Protein 6WB7 (pdb70)

Foldseek 3Di:
DAAAEEEEAFKWKEWEWEAADPVDDDDPDDDTDDTDIAIDTLSLLLQLQLVLAPGRYAYEYEAEPDPGRVRRVVSCVVSVHHYDYHYDPQHGWYWYWYAHQQQDIDIGTDPSSDDPPDDDDLVNVCRRQVPYAEYEYELDPPSLPCLVNVLPGNHAYEYECELDQLPPPSCVSVLQRHQEYEYECPNYPDPLVSQVVSLVSPRHQKYWYADPQQQTWMDGRPDDDIGGDHADAAPARQGHQRCLSSQLVSQLVSCVVVVHDNNLSSLRSRHQSNPCRRDDPVDDDTDHNCSSPPDD/DAAEEEEDFWWKEWEWEDADPPDDDDPDDDTDDTDIAIDTLRLLLQLQLVQQPGGYAYEYEAEPDPGSVRRVVSCVVSVHHYDYHYDPQHGWYWYWYAHQQQDIDIGGDPSSDDPVDDDDLVNVCVNLVPYQEYEYELDPPSLVCLVSVQPGNHAYEYEPELDQLPPPSCLSVLARHQEYEYECPNYPPVVVSQVCSVVRHVYQKYWYAHPQQFTWMDGRPDDDIDGDHADAAPARQGHLRSLSSQLVSQLVSCVVVVHDNNLSSQRSRHQSNPSRRDDPVDDDTDYNVSSVD/DAAEEEEAFKWKEWEWEDADPPDDDDPDDDTPDTAIAIDTLRLLLQLQLVLQPGHYAYEYEAEPDPGRVRRVCSCVVSVGHYDYHYDDQHGWYWYWYAHAQQDIDIGGDPSSDDPVDDDPLVNVCVNCVPYQEYEYELDPPSLPCLVSVQPDNHAYEYEPELDQLPPPSCLSVLARHQEYEYECPNYPDPVVSQVCSLVNHPYQKYWHAYPQQATWMDGRPDDDIHGAHADAAPARQAHLRSLSSQLSSQLVSCVVVVHDNNLSSLRSNQQSSDQRRDHPNDDDTDHNVSSVD/DAAEEEEDFKWKEWEWEDADPPDDDDPDDDTDDTDIAIDTLRLLLQLQLVQQPHRYAYEYAAEPDPTSVRSVVSCVVSVGHYDYHYDPQHGWYWYWYAYPVQDIDIGTDPSSDDPPDDDDLVNVCVNLVNYAEYEYELDPPSLVCLVSVLPGNHAYEYEPELDQLPDPSCLSRLARHQEYHYACVNYPDSLVSQVCSLVRHNYQKYWHAYPQQGTWMDGRPDDDIGGDHADAAPADFAHLPSLRSQLVSQLVVCVVVVHDPNLSSQLSRHFSNPCRRDDPVDRDTDHNVSSPDD

Organism: Actinoplanes sp. (strain ATCC 31044 / CBS 674.73 / SE50/110) (NCBI:txid134676)

Sequence (1176 aa):
EHTDVLVLGGAGVDTIAYVPELPLPFQDSYVVAAIEPRAGQTGDNVALGLHTLGLRTMHVDVLGDDPEGDLVRAFHTRHGLPFAALPTAAGTKRAVNLVGPDGRRLSLWDGSREAEEDRYPAALIAAHTAHARHVHVCITPPGQHVFGQLNDLPVTVSTDLHNWDGAYEGFEVYAFNADLVFLSATALTDVAATMRRVIDRGRARLVVATDGAHGGSVLVRGETEVRRYAAVAPEAPVVDSNGAGDAFVSGFLFGHLAGEPLETCLRYGAIAGAYACTIPATRAGAIDRAALLRPAHTDVLVLGGAGVDTIAYVPELPLPFQDSYVVAAIEPRAGQTGDNVALGLHTLGLRTMHVDVLGDDPEGDLVRAFHTRHGLPFAALPTAAGTKRAVNLVGPDGRRLSLWDGSREAEEDRYPAALIAAHTAHARHVHVCITPPGQHVFGQLNDLPVTVSTDLHNWDGAYEGFEVYAFNADLVFLSATALTDVAATMRRVIDRGRARLVVATDGAHGGSVLVRGETEVRRYAAVAPEAPVVDSNNGAGDAFVSGFLFGHLAGEPLETCLRYGAIAGAYACTIPATRAGAIDRAALLRHTDVLVLGGAGVDTIAYVPELPLPFQDSYVVAAIEPRAGQTGDNVALGLHTLGLRTMHVDVLGDDPEGDLVRAFHTRHGLPFAALPTAAGTKRAVNLVGPDGRRLSLWDGSREAEEDRYPAALIAAHTAHARHVHVCITPPGQHVFGQLNDLPVTVSTDLHNWDGAYEGFEVYAFNADLVFLSATALTDVAATMRRVIDRGRARLVVATDGAHGGSVLVRGETEVRRYAAVAPEAPVVDSNGAGDAFVSGFLFGHLAGEPLETCLRYGAIAGAYACTIPATRAGAIDRAALLRHTDVLVLGGAGVDTIAYVPELPLPFQDSYVVAAIEPRAGQTGDNVALGLHTLGLRTMHVDVLGDDPEGDLVRAFHTRHGLPFAALPTAAGTKRAVNLVGPDGRRLSLWDGSREAEEDRYPAALIAAHTAHARHVHVCITPPGQHVFGQLNDLPVTVSTDLHNWDGAYEGFEVYAFNADLVFLSATALTDVAATMRRVIDRGRARLVVATDGAHGGSVLVRGETEVRRYAAVAPEAPVVDSNGAGDAFVSGFLFGHLAGEPLETCLRYGAIAGAYACTIPATRAGAIDRAALLRP

Radius of gyration: 42.15 Å; Cα contacts (8 Å, |Δi|>4): 2803; chains: 4; bounding box: 58×77×142 Å

CATH classification: 3.40.1190.20

Nearest PDB structures (foldseek):
  6wb7-assembly2_C  TM=9.987E-01  e=2.936E-62  Actinoplanes sp. SE50/110
  6wb4-assembly1_A  TM=9.200E-01  e=1.221E-34  uncultured bacterium
  2rbc-assembly1_A-2  TM=8.135E-01  e=1.848E-19  Agrobacterium fabrum str. C58
  7agk-assembly2_B  TM=8.389E-01  e=7.931E-19  Escherichia coli K-12
  6c9s-assembly1_B  TM=7.809E-01  e=1.145E-17  Mycobacterium tuberculosis

Secondary structure (DSSP, 8-state):
---SEEEES--EEEEEEE-SSSS----SEEEES----EE--HHHHHHHHHHHTT--EEEEEEE-SSHHHHHHHHHHHHHT--EEEEE-SS--EEEEEEE-TTS-EEEEEETT---TT----HHHHHHTTSS-SEEEEESSTTGGGSHHHHTTSSSEEEEE--S--SS-GGGHHHHTS-SEEEEESTT-S-HHHHHHHHHTTS--SEEEEE-GGG-EEEEETT-SSPEEEPPPPPSS-----TTHHHHHHHHHHHHHTTT--HHHHHHHHHHHHHHHTT--TTS-----HHHHTS--/--SEEEES--EEEEEEE-SSSS----SEEEES----EE--HHHHHHHHHHHTT--EEEEEEE-SSHHHHHHHHHHHHHT--EEEEE-SS--EEEEEEE-TTS-EEEEEETT---TT----HHHHHHHSSS-SEEEEESSTTGGGSHHHHHTSS-EEEEE--S--S--GGGHHHHTS-SEEEEESTT-SSHHHHHHHHHHHS--SEEEEE-GGG-EEEEETT-SSPEEEPPPPPSS-----TTHHHHHHHHHHHHHTTT--HHHHHHHHHHHHHHHTT--TTS-----HHHHT-/--SEEEES--EEEEEEE-SSSSPPP-SEEEES--EEEE--HHHHHHHHHHHTT--EEEEEEE-SSHHHHHHHHHHHHTT--EE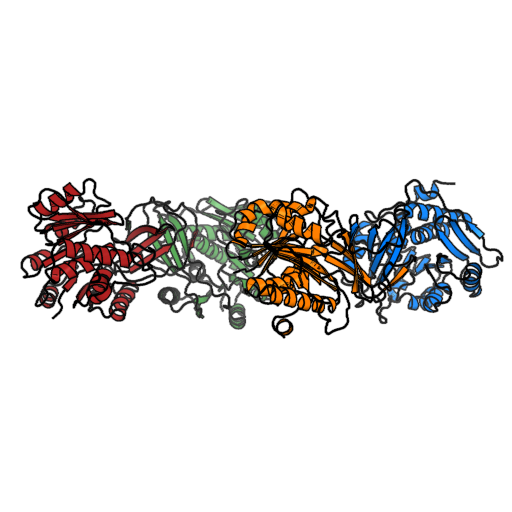EEE-SS--EEEEEEE-TTS-EEEEEETT---TT----HHHHHHHHSS-SEEEEESSTTGGGSHHHHTTSS-EEEEE--S--SS-GGGHHHHTS-SEEEEESTT-S-HHHHHHHHHHHS--SEEEEE-GGG-EEEEETT-SS-EEEPPPPPSS-----TTHHHHHHHHHHHHHTTT--HHHHHHHHHHHHHHHHTS-TTS-----HHHHT-/--SEEEES--EEEEEEE-SSSS----SEEEES----EE--HHHHHHHHHHHTT--EEEEEEE-SSHHHHHHHHHHHHHT--EEEEE-SS--EEEEEEE-TT--EEEEEETT---TT----HHHHHHHHSS-SEEEEESSTTGGGSHHHHTTSSSEEEEE--S--SS-GGGHHHHTT-SEEEEESTT-S-HHHHHHHHHHHS--SEEEEE-GGG-EEEEETT-SSPEEEPPPPPSS-----TTHHHHHHHHHHHHHHTT--HHHHHHHHHHHHHHHTTS-TTS-----HHHHT--

Structure (mmCIF, N/CA/C/O backbone):
data_6WB7
#
_entry.id   6WB7
#
_cell.length_a   47.545
_cell.length_b   50.268
_cell.length_c   127.794
_cell.angle_alpha   89.060
_cell.angle_beta   80.180
_cell.angle_gamma   71.810
#
_symmetry.space_group_name_H-M   'P 1'
#
loop_
_entity.id
_entity.type
_entity.pdbx_description
1 polymer 'Acarbose 7(IV)-phosphotransferase'
2 branched 4,6-dideoxy-4-{[(1S,4R,5S,6S)-4,5,6-trihydroxy-3-(hydroxymethyl)cyclohex-2-en-1-yl]amino}-alpha-D-glucopyranose-(1-4)-alpha-D-glucopyranose-(1-4)-alpha-D-glucopyranose
3 non-polymer 'PHOSPHOAMINOPHOSPHONIC ACID-ADENYLATE ESTER'
4 non-polymer 'MANGANESE (II) ION'
5 non-polymer 'SODIUM ION'
6 water water
#
loop_
_atom_site.group_PDB
_atom_site.id
_atom_site.type_symbol
_atom_site.label_atom_id
_atom_site.label_alt_id
_atom_site.label_comp_id
_atom_site.label_asym_id
_atom_site.label_entity_id
_atom_site.label_seq_id
_atom_site.pdbx_PDB_ins_code
_atom_site.Cartn_x
_atom_site.Cartn_y
_atom_site.Cartn_z
_atom_site.occupancy
_atom_site.B_iso_or_equiv
_atom_site.auth_seq_id
_atom_site.auth_comp_id
_atom_site.auth_asym_id
_atom_site.auth_atom_id
_atom_site.pdbx_PDB_model_num
ATOM 1 N N . GLU A 1 23 ? 12.720 63.527 -12.717 1.00 54.73 3 GLU A N 1
ATOM 2 C CA . GLU A 1 23 ? 12.245 63.256 -11.363 1.00 61.57 3 GLU A CA 1
ATOM 3 C C . GLU A 1 23 ? 11.496 61.924 -11.264 1.00 57.83 3 GLU A C 1
ATOM 4 O O . GLU A 1 23 ? 11.425 61.322 -10.190 1.00 49.72 3 GLU A O 1
ATOM 10 N N . HIS A 1 24 ? 10.947 61.469 -12.386 1.00 48.12 4 HIS A N 1
ATOM 11 C CA . HIS A 1 24 ? 10.120 60.265 -12.408 1.00 49.38 4 HIS A CA 1
ATOM 12 C C . HIS A 1 24 ? 10.856 59.050 -12.969 1.00 39.39 4 HIS A C 1
ATOM 13 O O . HIS A 1 24 ? 12.013 59.145 -13.367 1.00 38.36 4 HIS A O 1
ATOM 20 N N . THR A 1 25 ? 10.169 57.911 -13.002 1.00 35.77 5 THR A N 1
ATOM 21 C CA . THR A 1 25 ? 10.742 56.678 -13.543 1.00 32.14 5 THR A CA 1
ATOM 22 C C . THR A 1 25 ? 11.117 56.826 -15.009 1.00 29.11 5 THR A C 1
ATOM 23 O O . THR A 1 25 ? 10.273 57.163 -15.836 1.00 26.63 5 THR A O 1
ATOM 27 N N . ASP A 1 26 ? 12.378 56.565 -15.339 1.00 26.63 6 ASP A N 1
ATOM 28 C CA . ASP A 1 26 ? 12.789 56.585 -16.735 1.00 26.46 6 ASP A CA 1
ATOM 29 C C . ASP A 1 26 ? 12.658 55.183 -17.320 1.00 31.55 6 ASP A C 1
ATOM 30 O O . ASP A 1 26 ? 12.142 55.007 -18.428 1.00 29.88 6 ASP A O 1
ATOM 35 N N . VAL A 1 27 ? 13.111 54.188 -16.562 1.00 29.06 7 VAL A N 1
ATOM 36 C CA . VAL A 1 27 ? 13.041 52.798 -17.000 1.00 27.07 7 VAL A CA 1
ATOM 37 C C . VAL A 1 27 ? 12.330 51.928 -15.976 1.00 27.34 7 VAL A C 1
ATOM 38 O O . VAL A 1 27 ? 12.795 51.779 -14.846 1.00 24.65 7 VAL A O 1
ATOM 42 N N . LEU A 1 28 ? 11.202 51.350 -16.377 1.00 24.46 8 LEU A N 1
ATOM 43 C CA . LEU A 1 28 ? 10.469 50.431 -15.512 1.00 23.58 8 LEU A CA 1
ATOM 44 C C . LEU A 1 28 ? 10.930 48.996 -15.733 1.00 22.26 8 LEU A C 1
ATOM 45 O O . LEU A 1 28 ? 10.952 48.508 -16.863 1.00 21.56 8 LEU A O 1
ATOM 50 N N . VAL A 1 29 ? 11.301 48.325 -14.650 1.00 20.03 9 VAL A N 1
ATOM 51 C CA . VAL A 1 29 ? 11.700 46.929 -14.723 1.00 18.93 9 VAL A CA 1
ATOM 52 C C . VAL A 1 29 ? 10.595 46.074 -14.120 1.00 23.12 9 VAL A C 1
ATOM 53 O O . VAL A 1 29 ? 10.168 46.312 -12.991 1.00 28.59 9 VAL A O 1
ATOM 57 N N . LEU A 1 30 ? 10.117 45.091 -14.878 1.00 22.78 10 LEU A N 1
ATOM 58 C CA . LEU A 1 30 ? 9.031 44.231 -14.408 1.00 26.10 10 LEU A CA 1
ATOM 59 C C . LEU A 1 30 ? 9.498 42.814 -14.100 1.00 22.03 10 LEU A C 1
ATOM 60 O O . LEU A 1 30 ? 10.007 42.119 -14.975 1.00 26.44 10 LEU A O 1
ATOM 65 N N . GLY A 1 31 ? 9.318 42.396 -12.851 1.00 24.63 11 GLY A N 1
ATOM 66 C CA . GLY A 1 31 ? 9.594 41.032 -12.442 1.00 23.74 11 GLY A CA 1
ATOM 67 C C . GLY A 1 31 ? 11.038 40.734 -12.093 1.00 27.13 11 GLY A C 1
ATOM 68 O O . GLY A 1 31 ? 11.819 41.634 -11.774 1.00 26.19 11 GLY A O 1
ATOM 69 N N . GLY A 1 32 ? 11.379 39.449 -12.127 1.00 27.19 12 GLY A N 1
ATOM 70 C CA . GLY A 1 32 ? 12.751 38.998 -11.986 1.00 25.49 12 GLY A CA 1
ATOM 71 C C . GLY A 1 32 ? 13.421 39.182 -10.638 1.00 21.32 12 GLY A C 1
ATOM 72 O O . GLY A 1 32 ? 14.630 39.014 -10.534 1.00 23.12 12 GLY A O 1
ATOM 73 N N . ALA A 1 33 ? 12.659 39.529 -9.607 1.00 20.48 13 ALA A N 1
ATOM 74 C CA . ALA A 1 33 ? 13.235 39.647 -8.267 1.00 24.27 13 ALA A CA 1
ATOM 75 C C . ALA A 1 33 ? 13.259 38.288 -7.560 1.00 23.41 13 ALA A C 1
ATOM 76 O O . ALA A 1 33 ? 12.245 37.590 -7.509 1.00 21.96 13 ALA A O 1
ATOM 78 N N . GLY A 1 34 ? 14.414 37.916 -7.015 1.00 21.33 14 GLY A N 1
ATOM 79 C CA . GLY A 1 34 ? 14.558 36.619 -6.372 1.00 24.43 14 GLY A CA 1
ATOM 80 C C . GLY A 1 34 ? 15.878 36.391 -5.658 1.00 23.02 14 GLY A C 1
ATOM 81 O O . GLY A 1 34 ? 16.679 37.312 -5.495 1.00 23.73 14 GLY A O 1
ATOM 82 N N . VAL A 1 35 ? 16.113 35.152 -5.236 1.00 24.65 15 VAL A N 1
ATOM 83 C CA . VAL A 1 35 ? 17.290 34.833 -4.435 1.00 20.38 15 VAL A CA 1
ATOM 84 C C . VAL A 1 35 ? 18.063 33.632 -4.964 1.00 21.91 15 VAL A C 1
ATOM 85 O O . VAL A 1 35 ? 17.502 32.552 -5.136 1.00 27.13 15 VAL A O 1
ATOM 89 N N . ASP A 1 36 ? 19.354 33.826 -5.221 1.00 23.85 16 ASP A N 1
ATOM 90 C CA . ASP A 1 36 ? 20.239 32.718 -5.580 1.00 23.91 16 ASP A CA 1
ATOM 91 C C . ASP A 1 36 ? 21.070 32.260 -4.383 1.00 26.74 16 ASP A C 1
ATOM 92 O O . ASP A 1 36 ? 21.640 33.076 -3.654 1.00 28.12 16 ASP A O 1
ATOM 97 N N . THR A 1 37 ? 21.134 30.950 -4.181 1.00 22.65 17 THR A N 1
ATOM 98 C CA . THR A 1 37 ? 22.059 30.383 -3.213 1.00 20.04 17 THR A CA 1
ATOM 99 C C . THR A 1 37 ? 23.207 29.721 -3.971 1.00 22.01 17 THR A C 1
ATOM 100 O O . THR A 1 37 ? 23.030 28.683 -4.604 1.00 24.19 17 THR A O 1
ATOM 104 N N . ILE A 1 38 ? 24.376 30.351 -3.926 1.00 25.55 18 ILE A N 1
ATOM 105 C CA . ILE A 1 38 ? 25.518 29.925 -4.724 1.00 25.10 18 ILE A CA 1
ATOM 106 C C . ILE A 1 38 ? 26.426 28.977 -3.954 1.00 26.99 18 ILE A C 1
ATOM 107 O O . ILE A 1 38 ? 26.823 29.269 -2.830 1.00 32.93 18 ILE A O 1
ATOM 112 N N . ALA A 1 39 ? 26.753 27.843 -4.562 1.00 26.36 19 ALA A N 1
ATOM 113 C CA . ALA A 1 39 ? 27.769 26.954 -4.009 1.00 26.47 19 ALA A CA 1
ATOM 114 C C . ALA A 1 39 ? 28.896 26.777 -5.018 1.00 21.57 19 ALA A C 1
ATOM 115 O O . ALA A 1 39 ? 28.672 26.318 -6.136 1.00 28.08 19 ALA A O 1
ATOM 117 N N . TYR A 1 40 ? 30.106 27.157 -4.624 1.00 31.20 20 TYR A N 1
ATOM 118 C CA . TYR A 1 40 ? 31.269 27.014 -5.489 1.00 23.42 20 TYR A CA 1
ATOM 119 C C . TYR A 1 40 ? 31.803 25.590 -5.416 1.00 21.30 20 TYR A C 1
ATOM 120 O O . TYR A 1 40 ? 32.144 25.093 -4.344 1.00 23.88 20 TYR A O 1
ATOM 129 N N . VAL A 1 41 ? 31.848 24.940 -6.573 1.00 24.85 21 VAL A N 1
ATOM 130 C CA . VAL A 1 41 ? 32.176 23.523 -6.674 1.00 21.93 21 VAL A CA 1
ATOM 131 C C . VAL A 1 41 ? 33.474 23.338 -7.454 1.00 29.16 21 VAL A C 1
ATOM 132 O O . VAL A 1 41 ? 33.828 24.193 -8.273 1.00 29.63 21 VAL A O 1
ATOM 136 N N . PRO A 1 42 ? 34.198 22.234 -7.192 1.00 27.17 22 PRO A N 1
ATOM 137 C CA . PRO A 1 42 ? 35.497 22.001 -7.831 1.00 23.47 22 PRO A CA 1
ATOM 138 C C . PRO A 1 42 ? 35.411 21.840 -9.348 1.00 28.36 22 PRO A C 1
ATOM 139 O O . PRO A 1 42 ? 36.371 22.169 -10.043 1.00 34.29 22 PRO A O 1
ATOM 143 N N . GLU A 1 43 ? 34.289 21.334 -9.851 1.00 27.25 23 GLU A N 1
ATOM 144 C CA . GLU A 1 43 ? 34.128 21.136 -11.287 1.00 24.67 23 GLU A CA 1
ATOM 145 C C . GLU A 1 43 ? 32.681 20.864 -11.673 1.00 27.36 23 GLU A C 1
ATOM 146 O O . GLU A 1 43 ? 31.871 20.445 -10.845 1.00 28.24 23 GLU A O 1
ATOM 152 N N . LEU A 1 44 ? 32.373 21.108 -12.945 1.00 31.28 24 LEU A N 1
ATOM 153 C CA . LEU A 1 44 ? 31.056 20.836 -13.506 1.00 25.11 24 LEU A CA 1
ATOM 154 C C . LEU A 1 44 ? 31.185 20.037 -14.800 1.00 28.48 24 LEU A C 1
ATOM 155 O O . LEU A 1 44 ? 31.917 20.444 -15.703 1.00 32.63 24 LEU A O 1
ATOM 160 N N . PRO A 1 45 ? 30.478 18.895 -14.899 1.00 26.94 25 PRO A N 1
ATOM 161 C CA . PRO A 1 45 ? 29.597 18.311 -13.878 1.00 28.96 25 PRO A CA 1
ATOM 162 C C . PRO A 1 45 ? 30.345 17.831 -12.634 1.00 28.54 25 PRO A C 1
ATOM 163 O O . PRO A 1 45 ? 31.503 17.426 -12.705 1.00 28.11 25 PRO A O 1
ATOM 167 N N . LEU A 1 46 ? 29.679 17.917 -11.491 1.00 28.86 26 LEU A N 1
ATOM 168 C CA . LEU A 1 46 ? 30.284 17.541 -10.225 1.00 28.56 26 LEU A CA 1
ATOM 169 C C . LEU A 1 46 ? 30.118 16.042 -10.012 1.00 29.14 26 LEU A C 1
ATOM 170 O O . LEU A 1 46 ? 28.992 15.559 -9.893 1.00 27.16 26 LEU A O 1
ATOM 175 N N . PRO A 1 47 ? 31.238 15.297 -9.988 1.00 25.18 27 PRO A N 1
ATOM 176 C CA . PRO A 1 47 ? 31.168 13.847 -9.777 1.00 29.03 27 PRO A CA 1
ATOM 177 C C . PRO A 1 47 ? 30.569 13.513 -8.416 1.00 27.58 27 PRO A C 1
ATOM 178 O O . PRO A 1 47 ? 30.778 14.246 -7.450 1.00 29.36 27 PRO A O 1
ATOM 182 N N . PHE A 1 48 ? 29.822 12.416 -8.353 1.00 27.96 28 PHE A N 1
ATOM 183 C CA . PHE A 1 48 ? 29.060 12.086 -7.159 1.00 26.70 28 PHE A CA 1
ATOM 184 C C . PHE A 1 48 ? 29.922 11.647 -5.983 1.00 32.09 28 PHE A C 1
ATOM 185 O O . PHE A 1 48 ? 30.802 10.794 -6.112 1.00 31.21 28 PHE A O 1
ATOM 193 N N . GLN A 1 49 ? 29.646 12.257 -4.837 1.00 30.10 29 GLN A N 1
ATOM 194 C CA . GLN A 1 49 ? 30.221 11.880 -3.555 1.00 28.00 29 GLN A CA 1
ATOM 195 C C . GLN A 1 49 ? 29.157 12.124 -2.504 1.00 32.36 29 GLN A C 1
ATOM 196 O O . GLN A 1 49 ? 28.145 12.769 -2.785 1.00 33.44 29 GLN A O 1
ATOM 202 N N . ASP A 1 50 ? 29.384 11.637 -1.291 1.00 29.01 30 ASP A N 1
ATOM 203 C CA . ASP A 1 50 ? 28.449 11.898 -0.210 1.00 24.86 30 ASP A CA 1
ATOM 204 C C . ASP A 1 50 ? 28.482 13.378 0.171 1.00 26.09 30 ASP A C 1
ATOM 205 O O . ASP A 1 50 ? 27.443 13.967 0.468 1.00 23.56 30 ASP A O 1
ATOM 210 N N . SER A 1 51 ? 29.668 13.982 0.155 1.00 25.75 31 SER A N 1
ATOM 211 C CA . SER A 1 51 ? 29.781 15.414 0.423 1.00 27.81 31 SER A CA 1
ATOM 212 C C . SER A 1 51 ? 31.120 16.014 0.010 1.00 21.46 31 SER A C 1
ATOM 213 O O . SER A 1 51 ? 32.156 15.357 0.054 1.00 24.57 31 SER A O 1
ATOM 216 N N . TYR A 1 52 ? 31.067 17.276 -0.398 1.00 24.99 32 TYR A N 1
ATOM 217 C CA . TYR A 1 52 ? 32.251 18.090 -0.628 1.00 23.87 32 TYR A CA 1
ATOM 218 C C . TYR A 1 52 ? 32.295 19.170 0.440 1.00 22.82 32 TYR A C 1
ATOM 219 O O . TYR A 1 52 ? 31.249 19.668 0.856 1.00 24.23 32 TYR A O 1
ATOM 228 N N . VAL A 1 53 ? 33.491 19.533 0.889 1.00 19.91 33 VAL A N 1
ATOM 229 C CA . VAL A 1 53 ? 33.631 20.746 1.679 1.00 21.81 33 VAL A CA 1
ATOM 230 C C . VAL A 1 53 ? 33.822 21.903 0.710 1.00 26.71 33 VAL A C 1
ATOM 231 O O . VAL A 1 53 ? 34.797 21.938 -0.045 1.00 25.78 33 VAL A O 1
ATOM 235 N N . VAL A 1 54 ? 32.877 22.836 0.719 1.00 19.42 34 VAL A N 1
ATOM 236 C CA . VAL A 1 54 ? 32.930 23.979 -0.176 1.00 20.96 34 VAL A CA 1
ATOM 237 C C . VAL A 1 54 ? 33.200 25.267 0.596 1.00 27.50 34 VAL A C 1
ATOM 238 O O . VAL A 1 54 ? 33.327 25.255 1.823 1.00 23.78 34 VAL A O 1
ATOM 242 N N . ALA A 1 55 ? 33.288 26.377 -0.133 1.00 28.11 35 ALA A N 1
ATOM 243 C CA . ALA A 1 55 ? 33.507 27.681 0.477 1.00 29.25 35 ALA A CA 1
ATOM 244 C C . ALA A 1 55 ? 32.212 28.203 1.088 1.00 24.65 35 ALA A C 1
ATOM 245 O O . ALA A 1 55 ? 31.223 27.480 1.159 1.00 30.23 35 ALA A O 1
ATOM 247 N N . ALA A 1 56 ? 32.224 29.459 1.523 1.00 28.63 36 ALA A N 1
ATOM 248 C CA . ALA A 1 56 ? 31.072 30.064 2.189 1.00 21.49 36 ALA A CA 1
ATOM 249 C C . ALA A 1 56 ? 29.815 30.030 1.324 1.00 25.84 36 ALA A C 1
ATOM 250 O O . ALA A 1 56 ? 29.828 30.440 0.158 1.00 26.28 36 ALA A O 1
ATOM 252 N N . ILE A 1 57 ? 28.732 29.521 1.902 1.00 27.31 37 ILE A N 1
ATOM 253 C CA . ILE A 1 57 ? 27.431 29.535 1.249 1.00 25.66 37 ILE A CA 1
ATOM 254 C C . ILE A 1 57 ? 26.592 30.644 1.868 1.00 28.87 37 ILE A C 1
ATOM 255 O O . ILE A 1 57 ? 26.349 30.657 3.073 1.00 24.99 37 ILE A O 1
ATOM 260 N N . GLU A 1 58 ? 26.163 31.587 1.041 1.00 29.97 38 GLU A N 1
ATOM 261 C CA . GLU A 1 58 ? 25.434 32.735 1.547 1.00 30.52 38 GLU A CA 1
ATOM 262 C C . GLU A 1 58 ? 24.365 33.199 0.566 1.00 29.53 38 GLU A C 1
ATOM 263 O O . GLU A 1 58 ? 24.680 33.816 -0.450 1.00 30.60 38 GLU A O 1
ATOM 269 N N . PRO A 1 59 ? 23.093 32.892 0.867 1.00 27.16 39 PRO A N 1
ATOM 270 C CA . PRO A 1 59 ? 21.975 33.306 0.015 1.00 24.04 39 PRO A CA 1
ATOM 271 C C . PRO A 1 59 ? 21.978 34.807 -0.212 1.00 27.87 39 PRO A C 1
ATOM 272 O O . PRO A 1 59 ? 22.090 35.576 0.744 1.00 29.32 39 PRO A O 1
ATOM 276 N N . ARG A 1 60 ? 21.878 35.209 -1.474 1.00 26.17 40 ARG A N 1
ATOM 277 C CA . ARG A 1 60 ? 21.843 36.617 -1.836 1.00 25.16 40 ARG A CA 1
ATOM 278 C C . ARG A 1 60 ? 20.699 36.890 -2.794 1.00 25.84 40 ARG A C 1
ATOM 279 O O . ARG A 1 60 ? 20.271 36.009 -3.537 1.00 28.13 40 ARG A O 1
ATOM 287 N N . ALA A 1 61 ? 20.202 38.118 -2.775 1.00 24.34 41 ALA A N 1
ATOM 288 C CA . ALA A 1 61 ? 19.311 38.565 -3.825 1.00 23.28 41 ALA A CA 1
ATOM 289 C C . ALA A 1 61 ? 20.160 38.814 -5.060 1.00 27.22 41 ALA A C 1
ATOM 290 O O . ALA A 1 61 ? 21.388 38.871 -4.969 1.00 24.87 41 ALA A O 1
ATOM 292 N N . GLY A 1 62 ? 19.520 38.958 -6.213 1.00 21.63 42 GLY A N 1
ATOM 293 C CA . GLY A 1 62 ? 20.260 39.264 -7.418 1.00 19.40 42 GLY A CA 1
ATOM 294 C C . GLY A 1 62 ? 19.901 38.340 -8.555 1.00 23.98 42 GLY A C 1
ATOM 295 O O . GLY A 1 62 ? 20.774 37.793 -9.226 1.00 25.26 42 GLY A O 1
ATOM 296 N N . GLN A 1 63 ? 18.604 38.153 -8.762 1.00 24.79 43 GLN A N 1
ATOM 297 C CA . GLN A 1 63 ? 18.136 37.427 -9.926 1.00 22.99 43 GLN A CA 1
ATOM 298 C C . GLN A 1 63 ? 17.930 38.435 -11.046 1.00 26.71 43 GLN A C 1
ATOM 299 O O . GLN A 1 63 ? 18.208 39.624 -10.859 1.00 24.13 43 GLN A O 1
ATOM 305 N N . THR A 1 64 ? 17.446 37.969 -12.197 1.00 20.41 44 THR A N 1
ATOM 306 C CA . THR A 1 64 ? 17.538 38.743 -13.433 1.00 23.14 44 THR A CA 1
ATOM 307 C C . THR A 1 64 ? 16.930 40.149 -13.331 1.00 26.53 44 THR A C 1
ATOM 308 O O . THR A 1 64 ? 17.494 41.106 -13.863 1.00 25.17 44 THR A O 1
ATOM 312 N N . GLY A 1 65 ? 15.807 40.279 -12.629 1.00 24.61 45 GLY A N 1
ATOM 313 C CA . GLY A 1 65 ? 15.173 41.572 -12.450 1.00 23.52 45 GLY A CA 1
ATOM 314 C C . GLY A 1 65 ? 15.966 42.470 -11.525 1.00 23.98 45 GLY A C 1
ATOM 315 O O . GLY A 1 65 ? 15.987 43.688 -11.693 1.00 27.08 45 GLY A O 1
ATOM 316 N N . ASP A 1 66 ? 16.621 41.865 -10.541 1.00 23.57 46 ASP A N 1
ATOM 317 C CA . ASP A 1 66 ? 17.431 42.619 -9.592 1.00 24.99 46 ASP A CA 1
ATOM 318 C C . ASP A 1 66 ? 18.668 43.184 -10.275 1.00 25.13 46 ASP A C 1
ATOM 319 O O . ASP A 1 66 ? 19.076 44.312 -10.006 1.00 26.29 46 ASP A O 1
ATOM 324 N N . ASN A 1 67 ? 19.263 42.393 -11.161 1.00 24.04 47 ASN A N 1
ATOM 325 C CA . ASN A 1 67 ? 20.505 42.781 -11.817 1.00 24.09 47 ASN A CA 1
ATOM 326 C C . ASN A 1 67 ? 20.291 43.852 -12.879 1.00 26.54 47 ASN A C 1
ATOM 327 O O . ASN A 1 67 ? 21.088 44.782 -13.003 1.00 28.09 47 ASN A O 1
ATOM 332 N N . VAL A 1 68 ? 19.212 43.726 -13.644 1.00 24.29 48 VAL A N 1
ATOM 333 C CA . VAL A 1 68 ? 18.917 44.709 -14.670 1.00 23.41 48 VAL A CA 1
ATOM 334 C C . VAL A 1 68 ? 18.642 46.059 -14.016 1.00 27.65 48 VAL A C 1
ATOM 335 O O . VAL A 1 68 ? 19.136 47.088 -14.475 1.00 26.35 48 VAL A O 1
ATOM 339 N N . ALA A 1 69 ? 17.877 46.048 -12.928 1.00 28.19 49 ALA A N 1
ATOM 340 C CA . ALA A 1 69 ? 17.612 47.267 -12.165 1.00 26.34 49 ALA A CA 1
ATOM 341 C C . ALA A 1 69 ? 18.905 47.887 -11.638 1.00 27.69 49 ALA A C 1
ATOM 342 O O . ALA A 1 69 ? 19.187 49.061 -11.890 1.00 26.81 49 ALA A O 1
ATOM 344 N N . LEU A 1 70 ? 19.689 47.094 -10.910 1.00 22.99 50 LEU A N 1
ATOM 345 C CA . LEU A 1 70 ? 20.937 47.574 -10.328 1.00 24.80 50 LEU A CA 1
ATOM 346 C C . LEU A 1 70 ? 21.893 48.111 -11.389 1.00 26.11 50 LEU A C 1
ATOM 347 O O . LEU A 1 70 ? 22.483 49.175 -11.216 1.00 25.32 50 LEU A O 1
ATOM 352 N N . GLY A 1 71 ? 22.042 47.368 -12.481 1.00 25.12 51 GLY A N 1
ATOM 353 C CA . GLY A 1 71 ? 22.917 47.769 -13.566 1.00 26.57 51 GLY A CA 1
ATOM 354 C C . GLY A 1 71 ? 22.518 49.103 -14.175 1.00 28.19 51 GLY A C 1
ATOM 355 O O . GLY A 1 71 ? 23.360 49.979 -14.373 1.00 27.56 51 GLY A O 1
ATOM 356 N N . LEU A 1 72 ? 21.230 49.256 -14.464 1.00 26.01 52 LEU A N 1
ATOM 357 C CA . LEU A 1 72 ? 20.706 50.482 -15.056 1.00 27.01 52 LEU A CA 1
ATOM 358 C C . LEU A 1 72 ? 20.857 51.658 -14.102 1.00 28.05 52 LEU A C 1
ATOM 359 O O . LEU A 1 72 ? 21.212 52.763 -14.513 1.00 30.46 52 LEU A O 1
ATOM 364 N N . HIS A 1 73 ? 20.591 51.410 -12.825 1.00 25.55 53 HIS A N 1
ATOM 365 C CA . HIS A 1 73 ? 20.682 52.450 -11.809 1.00 28.94 53 HIS A CA 1
ATOM 366 C C . HIS A 1 73 ? 22.125 52.872 -11.554 1.00 29.33 53 HIS A C 1
ATOM 367 O O . HIS A 1 73 ? 22.404 54.054 -11.358 1.00 27.32 53 HIS A O 1
ATOM 374 N N . THR A 1 74 ? 23.040 51.906 -11.557 1.00 28.74 54 THR A N 1
ATOM 375 C CA . THR A 1 74 ? 24.458 52.202 -11.365 1.00 28.33 54 THR A CA 1
ATOM 376 C C . THR A 1 74 ? 24.967 53.046 -12.532 1.00 32.01 54 THR A C 1
ATOM 377 O O . THR A 1 74 ? 25.937 53.794 -12.400 1.00 34.44 54 THR A O 1
ATOM 381 N N . LEU A 1 75 ? 24.296 52.939 -13.673 1.00 30.63 55 LEU A N 1
ATOM 382 C CA . LEU A 1 75 ? 24.695 53.695 -14.849 1.00 28.82 55 LEU A CA 1
ATOM 383 C C . LEU A 1 75 ? 24.005 55.063 -14.912 1.00 33.18 55 LEU A C 1
ATOM 384 O O . LEU A 1 75 ? 24.184 55.808 -15.875 1.00 33.68 55 LEU A O 1
ATOM 389 N N . GLY A 1 76 ? 23.218 55.386 -13.888 1.00 22.51 56 GLY A N 1
ATOM 390 C CA . GLY A 1 76 ? 22.651 56.718 -13.757 1.00 26.13 56 GLY A CA 1
ATOM 391 C C . GLY A 1 76 ? 21.241 56.929 -14.285 1.00 30.02 56 GLY A C 1
ATOM 392 O O . GLY A 1 76 ? 20.821 58.062 -14.528 1.00 28.29 56 GLY A O 1
ATOM 393 N N . LEU A 1 77 ? 20.499 55.843 -14.459 1.00 24.81 57 LEU A N 1
ATOM 394 C CA . LEU A 1 77 ? 19.133 55.941 -14.949 1.00 22.72 57 LEU A CA 1
ATOM 395 C C . LEU A 1 77 ? 18.130 55.831 -13.808 1.00 27.03 57 LEU A C 1
ATOM 396 O O . LEU A 1 77 ? 18.325 55.054 -12.871 1.00 22.25 57 LEU A O 1
ATOM 401 N N . ARG A 1 78 ? 17.056 56.609 -13.889 1.00 26.84 58 ARG A N 1
ATOM 402 C CA . ARG A 1 78 ? 15.997 56.535 -12.893 1.00 22.05 58 ARG A CA 1
ATOM 403 C C . ARG A 1 78 ? 15.152 55.291 -13.135 1.00 26.40 58 ARG A C 1
ATOM 404 O O . ARG A 1 78 ? 14.298 55.276 -14.024 1.00 25.93 58 ARG A O 1
ATOM 412 N N . THR A 1 79 ? 15.398 54.245 -12.350 1.00 26.99 59 THR A N 1
ATOM 413 C CA . THR A 1 79 ? 14.657 52.997 -12.499 1.00 22.44 59 THR A CA 1
ATOM 414 C C . THR A 1 79 ? 13.604 52.809 -11.420 1.00 21.85 59 THR A C 1
ATOM 415 O O . THR A 1 79 ? 13.751 53.283 -10.297 1.00 25.95 59 THR A O 1
ATOM 419 N N . MET A 1 80 ? 12.537 52.112 -11.785 1.00 24.75 60 MET A N 1
ATOM 420 C CA . MET A 1 80 ? 11.605 51.549 -10.822 1.00 21.81 60 MET A CA 1
ATOM 421 C C . MET A 1 80 ? 11.618 50.036 -11.010 1.00 23.09 60 MET A C 1
ATOM 422 O O . MET A 1 80 ? 11.751 49.550 -12.133 1.00 26.02 60 MET A O 1
ATOM 427 N N . HIS A 1 81 ? 11.507 49.288 -9.921 1.00 23.45 61 HIS A N 1
ATOM 428 C CA . HIS A 1 81 ? 11.444 47.837 -10.019 1.00 19.30 61 HIS A CA 1
ATOM 429 C C . HIS A 1 81 ? 10.198 47.337 -9.303 1.00 21.07 61 HIS A C 1
ATOM 430 O O . HIS A 1 81 ? 9.985 47.625 -8.124 1.00 22.70 61 HIS A O 1
ATOM 437 N N . VAL A 1 82 ? 9.363 46.606 -10.031 1.00 20.25 62 VAL A N 1
ATOM 438 C CA . VAL A 1 82 ? 8.133 46.062 -9.476 1.00 20.89 62 VAL A CA 1
ATOM 439 C C . VAL A 1 82 ? 8.107 44.555 -9.668 1.00 20.61 62 VAL A C 1
ATOM 440 O O . VAL A 1 82 ? 8.400 44.063 -10.755 1.00 22.07 62 VAL A O 1
ATOM 444 N N . ASP A 1 83 ? 7.766 43.821 -8.616 1.00 20.84 63 ASP A N 1
ATOM 445 C CA . ASP A 1 83 ? 7.649 42.373 -8.723 1.00 21.68 63 ASP A CA 1
ATOM 446 C C . ASP A 1 83 ? 6.836 41.809 -7.573 1.00 27.23 63 ASP A C 1
ATOM 447 O O . ASP A 1 83 ? 6.730 42.431 -6.516 1.00 26.54 63 ASP A O 1
ATOM 452 N N . VAL A 1 84 ? 6.248 40.636 -7.790 1.00 29.48 64 VAL A N 1
ATOM 453 C CA . VAL A 1 84 ? 5.614 39.906 -6.705 1.00 26.00 64 VAL A CA 1
ATOM 454 C C . VAL A 1 84 ? 6.699 39.383 -5.779 1.00 24.95 64 VAL A C 1
ATOM 455 O O . VAL A 1 84 ? 7.791 39.021 -6.220 1.00 21.10 64 VAL A O 1
ATOM 459 N N . LEU A 1 85 ? 6.396 39.363 -4.489 1.00 26.58 65 LEU A N 1
ATOM 460 C CA . LEU A 1 85 ? 7.382 39.026 -3.477 1.00 23.26 65 LEU A CA 1
ATOM 461 C C . LEU A 1 85 ? 6.706 38.323 -2.315 1.00 25.30 65 LEU A C 1
ATOM 462 O O . LEU A 1 85 ? 5.639 38.742 -1.865 1.00 25.00 65 LEU A O 1
ATOM 467 N N . GLY A 1 86 ? 7.323 37.254 -1.830 1.00 20.38 66 GLY A N 1
ATOM 468 C CA . GLY A 1 86 ? 6.759 36.512 -0.724 1.00 24.79 66 GLY A CA 1
ATOM 469 C C . GLY A 1 86 ? 7.110 37.119 0.618 1.00 25.84 66 GLY A C 1
ATOM 470 O O . GLY A 1 86 ? 8.047 37.909 0.728 1.00 27.06 66 GLY A O 1
ATOM 471 N N . ASP A 1 87 ? 6.349 36.746 1.640 1.00 33.96 67 ASP A N 1
ATOM 472 C CA . ASP A 1 87 ? 6.643 37.125 3.015 1.00 36.06 67 ASP A CA 1
ATOM 473 C C . ASP A 1 87 ? 7.733 36.189 3.547 1.00 37.38 67 ASP A C 1
ATOM 474 O O . ASP A 1 87 ? 7.563 35.519 4.563 1.00 35.50 67 ASP A O 1
ATOM 479 N N . ASP A 1 88 ? 8.860 36.173 2.839 1.00 37.63 68 ASP A N 1
ATOM 480 C CA . ASP A 1 88 ? 9.900 35.163 2.995 1.00 31.89 68 ASP A CA 1
ATOM 481 C C . ASP A 1 88 ? 11.190 35.696 3.604 1.00 30.19 68 ASP A C 1
ATOM 482 O O . ASP A 1 88 ? 11.415 36.905 3.633 1.00 31.70 68 ASP A O 1
ATOM 487 N N . PRO A 1 89 ? 12.057 34.786 4.077 1.00 26.37 69 PRO A N 1
ATOM 488 C CA . PRO A 1 89 ? 13.443 35.176 4.339 1.00 25.13 69 PRO A CA 1
ATOM 489 C C . PRO A 1 89 ? 14.128 35.540 3.028 1.00 27.56 69 PRO A C 1
ATOM 490 O O . PRO A 1 89 ? 15.058 36.345 3.011 1.00 32.64 69 PRO A O 1
ATOM 494 N N . GLU A 1 90 ? 13.666 34.935 1.938 1.00 27.30 70 GLU A N 1
ATOM 495 C CA . GLU A 1 90 ? 14.138 35.289 0.605 1.00 26.20 70 GLU A CA 1
ATOM 496 C C . GLU A 1 90 ? 13.630 36.680 0.236 1.00 24.41 70 GLU A C 1
ATOM 497 O O . GLU A 1 90 ? 14.346 37.465 -0.385 1.00 23.21 70 GLU A O 1
ATOM 503 N N . GLY A 1 91 ? 12.388 36.969 0.618 1.00 21.75 71 GLY A N 1
ATOM 504 C CA . GLY A 1 91 ? 11.798 38.279 0.408 1.00 26.52 71 GLY A CA 1
ATOM 505 C C . GLY A 1 91 ? 12.562 39.368 1.138 1.00 26.10 71 GLY A C 1
ATOM 506 O O . GLY A 1 91 ? 12.756 40.466 0.612 1.00 23.89 71 GLY A O 1
ATOM 507 N N . ASP A 1 92 ? 13.004 39.057 2.352 1.00 24.20 72 ASP A N 1
ATOM 508 C CA . ASP A 1 92 ? 13.794 39.988 3.145 1.00 25.99 72 ASP A CA 1
ATOM 509 C C . ASP A 1 92 ? 15.083 40.364 2.426 1.00 25.45 72 ASP A C 1
ATOM 510 O O . ASP A 1 92 ? 15.488 41.528 2.423 1.00 22.56 72 ASP A O 1
ATOM 515 N N . LEU A 1 93 ? 15.720 39.374 1.809 1.00 23.48 73 LEU A N 1
ATOM 516 C CA . LEU A 1 93 ? 16.973 39.600 1.099 1.00 21.14 73 LEU A CA 1
ATOM 517 C C . LEU A 1 93 ? 16.786 40.531 -0.091 1.00 23.52 73 LEU A C 1
ATOM 518 O O . LEU A 1 93 ? 17.636 41.378 -0.363 1.00 27.19 73 LEU A O 1
ATOM 523 N N . VAL A 1 94 ? 15.670 40.383 -0.797 1.00 26.24 74 VAL A N 1
ATOM 524 C CA . VAL A 1 94 ? 15.410 41.222 -1.962 1.00 28.36 74 VAL A CA 1
ATOM 525 C C . VAL A 1 94 ? 15.124 42.669 -1.550 1.00 23.14 74 VAL A C 1
ATOM 526 O O . VAL A 1 94 ? 15.639 43.609 -2.160 1.00 24.60 74 VAL A O 1
ATOM 530 N N . ARG A 1 95 ? 14.317 42.842 -0.507 1.00 21.19 75 ARG A N 1
ATOM 531 C CA . ARG A 1 95 ? 14.038 44.168 0.033 1.00 22.78 75 ARG A CA 1
ATOM 532 C C . ARG A 1 95 ? 15.333 44.859 0.449 1.00 23.25 75 ARG A C 1
ATOM 533 O O . ARG A 1 95 ? 15.568 46.016 0.102 1.00 25.06 75 ARG A O 1
ATOM 541 N N . ALA A 1 96 ? 16.176 44.132 1.176 1.00 21.01 76 ALA A N 1
ATOM 542 C CA . ALA A 1 96 ? 17.452 44.658 1.657 1.00 26.84 76 ALA A CA 1
ATOM 543 C C . ALA A 1 96 ? 18.396 44.990 0.504 1.00 25.38 76 ALA A C 1
ATOM 544 O O . ALA A 1 96 ? 19.183 45.936 0.589 1.00 22.38 76 ALA A O 1
ATOM 546 N N . PHE A 1 97 ? 18.312 44.205 -0.567 1.00 22.29 77 PHE A N 1
ATOM 547 C CA . PHE A 1 97 ? 19.119 44.433 -1.766 1.00 20.94 77 PHE A CA 1
ATOM 548 C C . PHE A 1 97 ? 18.820 45.787 -2.395 1.00 23.04 77 PHE A C 1
ATOM 549 O O . PHE A 1 97 ? 19.729 46.504 -2.800 1.00 23.72 77 PHE A O 1
ATOM 557 N N . HIS A 1 98 ? 17.541 46.134 -2.483 1.00 22.02 78 HIS A N 1
ATOM 558 C CA . HIS A 1 98 ? 17.151 47.380 -3.122 1.00 24.04 78 HIS A CA 1
ATOM 559 C C . HIS A 1 98 ? 17.430 48.556 -2.202 1.00 26.07 78 HIS A C 1
ATOM 560 O O . HIS A 1 98 ? 17.825 49.630 -2.656 1.00 23.83 78 HIS A O 1
ATOM 567 N N . THR A 1 99 ? 17.235 48.343 -0.906 1.00 22.66 79 THR A N 1
ATOM 568 C CA . THR A 1 99 ? 17.542 49.364 0.077 1.00 21.67 79 THR A CA 1
ATOM 569 C C . THR A 1 99 ? 19.033 49.680 0.047 1.00 26.13 79 THR A C 1
ATOM 570 O O . THR A 1 99 ? 19.434 50.848 0.049 1.00 26.08 79 THR A O 1
ATOM 574 N N . ARG A 1 100 ? 19.849 48.631 -0.005 1.00 21.33 80 ARG A N 1
ATOM 575 C CA . ARG A 1 100 ? 21.300 48.787 0.010 1.00 25.16 80 ARG A CA 1
ATOM 576 C C . ARG A 1 100 ? 21.827 49.521 -1.220 1.00 23.60 80 ARG A C 1
ATOM 577 O O . ARG A 1 100 ? 22.770 50.304 -1.123 1.00 29.16 80 ARG A O 1
ATOM 585 N N . HIS A 1 101 ? 21.218 49.289 -2.375 1.00 24.10 81 HIS A N 1
ATOM 586 C CA . HIS A 1 101 ? 21.737 49.880 -3.605 1.00 26.48 81 HIS A CA 1
ATOM 587 C C . HIS A 1 101 ? 20.905 51.064 -4.087 1.00 26.90 81 HIS A C 1
ATOM 588 O O . HIS A 1 101 ? 21.129 51.585 -5.180 1.00 36.13 81 HIS A O 1
ATOM 595 N N . GLY A 1 102 ? 19.959 51.494 -3.260 1.00 26.56 82 GLY A N 1
ATOM 596 C CA . GLY A 1 102 ? 19.140 52.652 -3.562 1.00 24.19 82 GLY A CA 1
ATOM 597 C C . GLY A 1 102 ? 18.227 52.458 -4.758 1.00 30.97 82 GLY A C 1
ATOM 598 O O . GLY A 1 102 ? 18.023 53.384 -5.548 1.00 32.05 82 GLY A O 1
ATOM 599 N N . LEU A 1 103 ? 17.677 51.256 -4.889 1.00 25.60 83 LEU A N 1
ATOM 600 C CA . LEU A 1 103 ? 16.762 50.944 -5.980 1.00 24.91 83 LEU A CA 1
ATOM 601 C C . LEU A 1 103 ? 15.308 51.141 -5.568 1.00 24.84 83 LEU A C 1
ATOM 602 O O . LEU A 1 103 ? 14.838 50.492 -4.633 1.00 23.64 83 LEU A O 1
ATOM 607 N N . PRO A 1 104 ? 14.593 52.046 -6.262 1.00 27.80 84 PRO A N 1
ATOM 608 C CA . PRO A 1 104 ? 13.142 52.154 -6.069 1.00 22.56 84 PRO A CA 1
ATOM 609 C C . PRO A 1 104 ? 12.454 50.810 -6.319 1.00 24.19 84 PRO A C 1
ATOM 610 O O . PRO A 1 104 ? 12.714 50.153 -7.331 1.00 18.44 84 PRO A O 1
ATOM 614 N N . PHE A 1 105 ? 11.591 50.403 -5.395 1.00 26.16 85 PHE A N 1
ATOM 615 C CA . PHE A 1 105 ? 11.059 49.049 -5.419 1.00 21.85 85 PHE A CA 1
ATOM 616 C C . PHE A 1 105 ? 9.618 48.954 -4.930 1.00 23.53 85 PHE A C 1
ATOM 617 O O . PHE A 1 105 ? 9.240 49.578 -3.937 1.00 22.36 85 PHE A O 1
ATOM 625 N N . ALA A 1 106 ? 8.816 48.166 -5.638 1.00 21.16 86 ALA A N 1
ATOM 626 C CA . ALA A 1 106 ? 7.460 47.859 -5.201 1.00 23.09 86 ALA A CA 1
ATOM 627 C C . ALA A 1 106 ? 7.263 46.352 -5.071 1.00 27.32 86 ALA A C 1
ATOM 628 O O . ALA A 1 106 ? 7.248 45.631 -6.069 1.00 26.79 86 ALA A O 1
ATOM 630 N N . ALA A 1 107 ? 7.121 45.882 -3.837 1.00 24.13 87 ALA A N 1
ATOM 631 C CA . ALA A 1 107 ? 6.858 44.472 -3.580 1.00 25.60 87 ALA A CA 1
ATOM 632 C C . ALA A 1 107 ? 5.358 44.191 -3.598 1.00 25.17 87 ALA A C 1
ATOM 633 O O . ALA A 1 107 ? 4.600 44.745 -2.806 1.00 31.09 87 ALA A O 1
ATOM 635 N N . LEU A 1 108 ? 4.937 43.328 -4.513 1.00 24.96 88 LEU A N 1
ATOM 636 C CA . LEU A 1 108 ? 3.550 42.901 -4.578 1.00 22.50 88 LEU A CA 1
ATOM 637 C C . LEU A 1 108 ? 3.384 41.621 -3.776 1.00 27.80 88 LEU A C 1
ATOM 638 O O . LEU A 1 108 ? 4.293 40.800 -3.728 1.00 31.22 88 LEU A O 1
ATOM 643 N N . PRO A 1 109 ? 2.223 41.447 -3.133 1.00 27.77 89 PRO A N 1
ATOM 644 C CA . PRO A 1 109 ? 1.989 40.221 -2.362 1.00 27.43 89 PRO A CA 1
ATOM 645 C C . PRO A 1 109 ? 1.832 38.997 -3.260 1.00 34.10 89 PRO A C 1
ATOM 646 O O . PRO A 1 109 ? 1.362 39.121 -4.392 1.00 28.81 89 PRO A O 1
ATOM 650 N N . THR A 1 110 ? 2.238 37.833 -2.761 1.00 35.30 90 THR A N 1
ATOM 651 C CA . THR A 1 110 ? 2.015 36.576 -3.468 1.00 29.10 90 THR A CA 1
ATOM 652 C C . THR A 1 110 ? 2.090 35.399 -2.500 1.00 36.82 90 THR A C 1
ATOM 653 O O . THR A 1 110 ? 2.925 35.370 -1.595 1.00 38.23 90 THR A O 1
ATOM 657 N N . ALA A 1 111 ? 1.203 34.429 -2.688 1.00 34.30 91 ALA A N 1
ATOM 658 C CA . ALA A 1 111 ? 1.153 33.278 -1.804 1.00 28.51 91 ALA A CA 1
ATOM 659 C C . ALA A 1 111 ? 2.150 32.209 -2.244 1.00 38.91 91 ALA A C 1
ATOM 660 O O . ALA A 1 111 ? 2.427 31.261 -1.507 1.00 37.19 91 ALA A O 1
ATOM 662 N N . ALA A 1 112 ? 2.690 32.373 -3.446 1.00 36.75 92 ALA A N 1
ATOM 663 C CA . ALA A 1 112 ? 3.620 31.402 -4.010 1.00 33.26 92 ALA A CA 1
ATOM 664 C C . ALA A 1 112 ? 4.990 31.470 -3.340 1.00 33.55 92 ALA A C 1
ATOM 665 O O . ALA A 1 112 ? 5.656 30.450 -3.168 1.00 29.07 92 ALA A O 1
ATOM 667 N N . GLY A 1 113 ? 5.407 32.674 -2.966 1.00 31.52 93 GLY A N 1
ATOM 668 C CA . GLY A 1 113 ? 6.711 32.876 -2.361 1.00 22.45 93 GLY A CA 1
ATOM 669 C C . GLY A 1 113 ? 7.693 33.522 -3.321 1.00 22.51 93 GLY A C 1
ATOM 670 O O . GLY A 1 113 ? 7.447 33.590 -4.524 1.00 30.04 93 GLY A O 1
ATOM 671 N N . THR A 1 114 ? 8.808 33.999 -2.783 1.00 23.81 94 THR A N 1
ATOM 672 C CA . THR A 1 114 ? 9.841 34.651 -3.578 1.00 22.68 94 THR A CA 1
ATOM 673 C C . THR A 1 114 ? 10.533 33.649 -4.488 1.00 24.09 94 THR A C 1
ATOM 674 O O . THR A 1 114 ? 10.755 32.505 -4.104 1.00 26.28 94 THR A O 1
ATOM 678 N N . LYS A 1 115 ? 10.871 34.083 -5.697 1.00 28.16 95 LYS A N 1
ATOM 679 C CA . LYS A 1 115 ? 11.584 33.239 -6.646 1.00 25.12 95 LYS A CA 1
ATOM 680 C C . LYS A 1 115 ? 12.964 32.824 -6.114 1.00 26.54 95 LYS A C 1
ATOM 681 O O . LYS A 1 115 ? 13.663 33.621 -5.485 1.00 25.28 95 LYS A O 1
ATOM 687 N N . ARG A 1 116 ? 13.336 31.566 -6.351 1.00 25.76 96 ARG A N 1
ATOM 688 C CA . ARG A 1 116 ? 14.595 31.012 -5.844 1.00 21.46 96 ARG A CA 1
ATOM 689 C C . ARG A 1 116 ? 15.324 30.191 -6.881 1.00 23.85 96 ARG A C 1
ATOM 690 O O . ARG A 1 116 ? 14.728 29.687 -7.834 1.00 24.67 96 ARG A O 1
ATOM 698 N N . ALA A 1 117 ? 16.620 30.031 -6.656 1.00 23.35 97 ALA A N 1
ATOM 699 C CA . ALA A 1 117 ? 17.423 29.079 -7.403 1.00 20.34 97 ALA A CA 1
ATOM 700 C C . ALA A 1 117 ? 18.589 28.624 -6.542 1.00 25.59 97 ALA A C 1
ATOM 701 O O . ALA A 1 117 ? 18.996 29.321 -5.612 1.00 23.40 97 ALA A O 1
ATOM 703 N N . VAL A 1 118 ? 19.108 27.439 -6.844 1.00 24.69 98 VAL A N 1
ATOM 704 C CA . VAL A 1 118 ? 20.355 26.980 -6.257 1.00 19.16 98 VAL A CA 1
ATOM 705 C C . VAL A 1 118 ? 21.347 26.797 -7.391 1.00 19.65 98 VAL A C 1
ATOM 706 O O . VAL A 1 118 ? 21.106 26.024 -8.315 1.00 23.47 98 VAL A O 1
ATOM 710 N N . ASN A 1 119 ? 22.453 27.531 -7.339 1.00 24.06 99 ASN A N 1
ATOM 711 C CA . ASN A 1 119 ? 23.407 27.509 -8.441 1.00 27.62 99 ASN A CA 1
ATOM 712 C C . ASN A 1 119 ? 24.755 26.910 -8.054 1.00 28.32 99 ASN A C 1
ATOM 713 O O . ASN A 1 119 ? 25.313 27.209 -6.994 1.00 28.96 99 ASN A O 1
ATOM 718 N N . LEU A 1 120 ? 25.265 26.045 -8.921 1.00 23.91 100 LEU A N 1
ATOM 719 C CA . LEU A 1 120 ? 26.597 25.496 -8.750 1.00 25.36 100 LEU A CA 1
ATOM 720 C C . LEU A 1 120 ? 27.533 26.249 -9.674 1.00 26.23 100 LEU A C 1
ATOM 721 O O . LEU A 1 120 ? 27.317 26.280 -10.887 1.00 26.44 100 LEU A O 1
ATOM 726 N N . VAL A 1 121 ? 28.558 26.868 -9.098 1.00 19.66 101 VAL A N 1
ATOM 727 C CA . VAL A 1 121 ? 29.512 27.637 -9.881 1.00 24.82 101 VAL A CA 1
ATOM 728 C C . VAL A 1 121 ? 30.885 26.967 -9.909 1.00 26.43 101 VAL A C 1
ATOM 729 O O . VAL A 1 121 ? 31.496 26.734 -8.867 1.00 23.82 101 VAL A O 1
ATOM 733 N N . GLY A 1 122 ? 31.359 26.651 -11.112 1.00 28.59 102 GLY A N 1
ATOM 734 C CA . GLY A 1 122 ? 32.667 26.042 -11.288 1.00 24.91 102 GLY A CA 1
ATOM 735 C C . GLY A 1 122 ? 33.780 27.069 -11.192 1.00 30.50 102 GLY A C 1
ATOM 736 O O . GLY A 1 122 ? 33.512 28.270 -11.144 1.00 27.03 102 GLY A O 1
ATOM 737 N N . PRO A 1 123 ? 35.041 26.601 -11.157 1.00 28.73 103 PRO A N 1
ATOM 738 C CA . PRO A 1 123 ? 36.217 27.475 -11.027 1.00 27.60 103 PRO A CA 1
ATOM 739 C C . PRO A 1 123 ? 36.457 28.336 -12.267 1.00 28.23 103 PRO A C 1
ATOM 740 O O . PRO A 1 123 ? 37.225 29.296 -12.201 1.00 30.96 103 PRO A O 1
ATOM 744 N N . ASP A 1 124 ? 35.813 27.983 -13.376 1.00 23.93 104 ASP A N 1
ATOM 745 C CA . ASP A 1 124 ? 35.947 28.715 -14.630 1.00 27.42 104 ASP A CA 1
ATOM 746 C C . ASP A 1 124 ? 34.854 29.769 -14.755 1.00 31.89 104 ASP A C 1
ATOM 747 O O . ASP A 1 124 ? 34.792 30.508 -15.741 1.00 29.91 104 ASP A O 1
ATOM 752 N N . GLY A 1 125 ? 33.984 29.821 -13.753 1.00 25.68 105 GLY A N 1
ATOM 753 C CA . GLY A 1 125 ? 32.927 30.813 -13.718 1.00 32.93 105 GLY A CA 1
ATOM 754 C C . GLY A 1 125 ? 31.600 30.292 -14.231 1.00 32.35 105 GLY A C 1
ATOM 755 O O . GLY A 1 125 ? 30.581 30.977 -14.129 1.00 26.85 105 GLY A O 1
ATOM 756 N N . ARG A 1 126 ? 31.613 29.080 -14.786 1.00 34.65 106 ARG A N 1
ATOM 757 C CA . ARG A 1 126 ? 30.394 28.464 -15.303 1.00 30.48 106 ARG A CA 1
ATOM 758 C C . ARG A 1 126 ? 29.418 28.171 -14.182 1.00 27.79 106 ARG A C 1
ATOM 759 O O . ARG A 1 126 ? 29.816 27.867 -13.054 1.00 28.17 106 ARG A O 1
ATOM 767 N N . ARG A 1 127 ? 28.138 28.249 -14.517 1.00 24.40 107 ARG A N 1
ATOM 768 C CA . ARG A 1 127 ? 27.067 28.152 -13.541 1.00 24.15 107 ARG A CA 1
ATOM 769 C C . ARG A 1 127 ? 26.027 27.118 -13.945 1.00 27.95 107 ARG A C 1
ATOM 770 O O . ARG A 1 127 ? 25.619 27.058 -15.105 1.00 26.92 107 ARG A O 1
ATOM 778 N N . LEU A 1 128 ? 25.602 26.309 -12.981 1.00 28.64 108 LEU A N 1
ATOM 779 C CA . LEU A 1 128 ? 24.500 25.380 -13.183 1.00 28.94 108 LEU A CA 1
ATOM 780 C C . LEU A 1 128 ? 23.343 25.786 -12.270 1.00 26.43 108 LEU A C 1
ATOM 781 O O . LEU A 1 128 ? 23.402 25.593 -11.058 1.00 26.58 108 LEU A O 1
ATOM 786 N N . SER A 1 129 ? 22.286 26.341 -12.850 1.00 26.02 109 SER A N 1
ATOM 787 C CA . SER A 1 129 ? 21.189 26.851 -12.038 1.00 22.49 109 SER A CA 1
ATOM 788 C C . SER A 1 129 ? 20.052 25.858 -11.844 1.00 21.03 109 SER A C 1
ATOM 789 O O . SER A 1 129 ? 19.541 25.283 -12.800 1.00 19.72 109 SER A O 1
ATOM 792 N N . LEU A 1 130 ? 19.657 25.678 -10.589 1.00 23.90 110 LEU A N 1
ATOM 793 C CA . LEU A 1 130 ? 18.499 24.870 -10.254 1.00 19.46 110 LEU A CA 1
ATOM 794 C C . LEU A 1 130 ? 17.343 25.796 -9.911 1.00 24.87 110 LEU A C 1
ATOM 795 O O . LEU A 1 130 ? 17.231 26.283 -8.788 1.00 25.61 110 LEU A O 1
ATOM 800 N N . TRP A 1 131 ? 16.490 26.042 -10.898 1.00 25.32 111 TRP A N 1
ATOM 801 C CA . TRP A 1 131 ? 15.418 27.022 -10.782 1.00 21.36 111 TRP A CA 1
ATOM 802 C C . TRP A 1 131 ? 14.163 26.438 -10.135 1.00 20.73 111 TRP A C 1
ATOM 803 O O . TRP A 1 131 ? 13.590 25.464 -10.629 1.00 23.85 111 TRP A O 1
ATOM 814 N N . ASP A 1 132 ? 13.745 27.036 -9.023 1.00 20.41 112 ASP A N 1
ATOM 815 C CA . ASP A 1 132 ? 12.512 26.640 -8.345 1.00 24.53 112 ASP A CA 1
ATOM 816 C C . ASP A 1 132 ? 11.313 27.049 -9.198 1.00 26.94 112 ASP A C 1
ATOM 817 O O . ASP A 1 132 ? 11.049 28.238 -9.375 1.00 28.07 112 ASP A O 1
ATOM 822 N N . GLY A 1 133 ? 10.592 26.059 -9.721 1.00 25.62 113 GLY A N 1
ATOM 823 C CA . GLY A 1 133 ? 9.480 26.318 -10.618 1.00 21.68 113 GLY A CA 1
ATOM 824 C C . GLY A 1 133 ? 8.113 26.291 -9.956 1.00 27.70 113 GLY A C 1
ATOM 825 O O . GLY A 1 133 ? 7.092 26.243 -10.639 1.00 28.66 113 GLY A O 1
ATOM 826 N N . SER A 1 134 ? 8.085 26.323 -8.626 1.00 21.94 114 SER A N 1
ATOM 827 C CA . SER A 1 134 ? 6.823 26.300 -7.895 1.00 21.22 114 SER A CA 1
ATOM 828 C C . SER A 1 134 ? 6.426 27.706 -7.454 1.00 30.88 114 SER A C 1
ATOM 829 O O . SER A 1 134 ? 5.359 27.913 -6.870 1.00 33.44 114 SER A O 1
ATOM 832 N N . ARG A 1 135 ? 7.289 28.671 -7.745 1.00 27.64 115 ARG A N 1
ATOM 833 C CA . ARG A 1 135 ? 7.100 30.031 -7.265 1.00 27.87 115 ARG A CA 1
ATOM 834 C C . ARG A 1 135 ? 6.229 30.842 -8.213 1.00 28.96 115 ARG A C 1
ATOM 835 O O . ARG A 1 135 ? 6.602 31.935 -8.641 1.00 27.68 115 ARG A O 1
ATOM 843 N N . GLU A 1 136 ? 5.066 30.291 -8.538 1.00 28.69 116 GLU A N 1
ATOM 844 C CA . GLU A 1 136 ? 4.112 30.974 -9.398 1.00 35.38 116 GLU A CA 1
ATOM 845 C C . GLU A 1 136 ? 2.684 30.853 -8.886 1.00 34.18 116 GLU A C 1
ATOM 846 O O . GLU A 1 136 ? 2.192 29.755 -8.637 1.00 32.02 116 GLU A O 1
ATOM 852 N N . ALA A 1 137 ? 2.024 31.995 -8.737 1.00 37.04 117 ALA A N 1
ATOM 853 C CA . ALA A 1 137 ? 0.593 32.023 -8.477 1.00 36.28 117 ALA A CA 1
ATOM 854 C C . ALA A 1 137 ? -0.115 32.592 -9.701 1.00 33.61 117 ALA A C 1
ATOM 855 O O . ALA A 1 137 ? 0.180 33.706 -10.129 1.00 40.11 117 ALA A O 1
ATOM 857 N N . GLU A 1 138 ? -1.037 31.820 -10.269 1.00 39.52 118 GLU A N 1
ATOM 858 C CA . GLU A 1 138 ? -1.720 32.213 -11.500 1.00 42.31 118 GLU A CA 1
ATOM 859 C C . GLU A 1 138 ? -2.584 33.456 -11.325 1.00 35.00 118 GLU A C 1
ATOM 860 O O . GLU A 1 138 ? -2.919 34.126 -12.298 1.00 26.88 118 GLU A O 1
ATOM 866 N N . GLU A 1 139 ? -2.944 33.761 -10.083 1.00 36.98 119 GLU A N 1
ATOM 867 C CA . GLU A 1 139 ? -3.827 34.886 -9.808 1.00 34.47 119 GLU A CA 1
ATOM 868 C C . GLU A 1 139 ? -3.070 36.201 -9.622 1.00 35.08 119 GLU A C 1
ATOM 869 O O . GLU A 1 139 ? -3.689 37.249 -9.438 1.00 36.81 119 GLU A O 1
ATOM 875 N N . ASP A 1 140 ? -1.741 36.153 -9.665 1.00 30.02 120 ASP A N 1
ATOM 876 C CA . ASP A 1 140 ? -0.939 37.365 -9.519 1.00 25.63 120 ASP A CA 1
ATOM 877 C C . ASP A 1 140 ? -1.085 38.266 -10.739 1.00 32.96 120 ASP A C 1
ATOM 878 O O . ASP A 1 140 ? -1.198 37.784 -11.867 1.00 34.85 120 ASP A O 1
ATOM 883 N N . ARG A 1 141 ? -1.087 39.574 -10.499 1.00 27.58 121 ARG A N 1
ATOM 884 C CA . ARG A 1 141 ? -1.144 40.564 -11.568 1.00 28.89 121 ARG A CA 1
ATOM 885 C C . ARG A 1 141 ? -0.333 41.787 -11.185 1.00 24.54 121 ARG A C 1
ATOM 886 O O . ARG A 1 141 ? -0.365 42.206 -10.028 1.00 25.01 121 ARG A O 1
ATOM 894 N N . TYR A 1 142 ? 0.411 42.345 -12.140 1.00 25.54 122 TYR A N 1
ATOM 895 C CA . TYR A 1 142 ? 0.917 43.706 -11.985 1.00 24.79 122 TYR A CA 1
ATOM 896 C C . TYR A 1 142 ? -0.254 44.639 -12.240 1.00 25.40 122 TYR A C 1
ATOM 897 O O . TYR A 1 142 ? -0.772 44.685 -13.359 1.00 27.02 122 TYR A O 1
ATOM 906 N N . PRO A 1 143 ? -0.681 45.384 -11.208 1.00 26.80 123 PRO A N 1
ATOM 907 C CA . PRO A 1 143 ? -1.838 46.276 -11.366 1.00 24.92 123 PRO A CA 1
ATOM 908 C C . PRO A 1 143 ? -1.635 47.284 -12.499 1.00 25.18 123 PRO A C 1
ATOM 909 O O . PRO A 1 143 ? -0.568 47.890 -12.609 1.00 26.77 123 PRO A O 1
ATOM 913 N N . ALA A 1 144 ? -2.656 47.432 -13.340 1.00 24.69 124 ALA A N 1
ATOM 914 C CA . ALA A 1 144 ? -2.604 48.321 -14.496 1.00 25.72 124 ALA A CA 1
ATOM 915 C C . ALA A 1 144 ? -2.336 49.773 -14.104 1.00 24.51 124 ALA A C 1
ATOM 916 O O . ALA A 1 144 ? -1.682 50.513 -14.842 1.00 27.67 124 ALA A O 1
ATOM 918 N N . ALA A 1 145 ? -2.835 50.181 -12.943 1.00 25.93 125 ALA A N 1
ATOM 919 C CA . ALA A 1 145 ? -2.678 51.560 -12.500 1.00 27.18 125 ALA A CA 1
ATOM 920 C C . ALA A 1 145 ? -1.236 51.837 -12.097 1.00 24.41 125 ALA A C 1
ATOM 921 O O . ALA A 1 145 ? -0.753 52.965 -12.215 1.00 26.36 125 ALA A O 1
ATOM 923 N N . LEU A 1 146 ? -0.555 50.796 -11.625 1.00 26.89 126 LEU A N 1
ATOM 924 C CA . LEU A 1 146 ? 0.831 50.910 -11.177 1.00 24.84 126 LEU A CA 1
ATOM 925 C C . LEU A 1 146 ? 1.775 50.987 -12.367 1.00 19.39 126 LEU A C 1
ATOM 926 O O . LEU A 1 146 ? 2.734 51.760 -12.362 1.00 21.09 126 LEU A O 1
ATOM 931 N N . ILE A 1 147 ? 1.498 50.174 -13.382 1.00 21.87 127 ILE A N 1
ATOM 932 C CA . ILE A 1 147 ? 2.222 50.244 -14.644 1.00 21.63 127 ILE A CA 1
ATOM 933 C C . ILE A 1 147 ? 2.043 51.622 -15.265 1.00 24.15 127 ILE A C 1
ATOM 934 O O . ILE A 1 147 ? 3.001 52.222 -15.749 1.00 28.66 127 ILE A O 1
ATOM 939 N N . ALA A 1 148 ? 0.810 52.123 -15.237 1.00 22.09 128 ALA A N 1
ATOM 940 C CA . ALA A 1 148 ? 0.489 53.409 -15.844 1.00 22.25 128 ALA A CA 1
ATOM 941 C C . ALA A 1 148 ? 1.157 54.563 -15.107 1.00 21.70 128 ALA A C 1
ATOM 942 O O . ALA A 1 148 ? 1.622 55.519 -15.725 1.00 29.02 128 ALA A O 1
ATOM 944 N N . ALA A 1 149 ? 1.210 54.479 -13.786 1.00 23.73 129 ALA A N 1
ATOM 945 C CA . ALA A 1 149 ? 1.815 55.553 -13.003 1.00 26.41 129 ALA A CA 1
ATOM 946 C C . ALA A 1 149 ? 3.316 55.663 -13.261 1.00 24.54 129 ALA A C 1
ATOM 947 O O . ALA A 1 149 ? 3.860 56.762 -13.311 1.00 22.31 129 ALA A O 1
ATOM 949 N N . HIS A 1 150 ? 3.987 54.529 -13.432 1.00 26.77 130 HIS A N 1
ATOM 950 C CA . HIS A 1 150 ? 5.437 54.552 -13.608 1.00 26.47 130 HIS A CA 1
ATOM 951 C C . HIS A 1 150 ? 5.872 54.641 -15.064 1.00 27.26 130 HIS A C 1
ATOM 952 O O . HIS A 1 150 ? 7.065 54.593 -15.358 1.00 30.59 130 HIS A O 1
ATOM 959 N N . THR A 1 151 ? 4.913 54.779 -15.974 1.00 30.19 131 THR A N 1
ATOM 960 C CA . THR A 1 151 ? 5.236 54.900 -17.392 1.00 28.10 131 THR A CA 1
ATOM 961 C C . THR A 1 151 ? 4.730 56.220 -17.966 1.00 31.50 131 THR A C 1
ATOM 962 O O . THR A 1 151 ? 4.777 56.444 -19.179 1.00 35.83 131 THR A O 1
ATOM 966 N N . ALA A 1 152 ? 4.260 57.096 -17.082 1.00 29.74 132 ALA A N 1
ATOM 967 C CA . ALA A 1 152 ? 3.685 58.378 -17.478 1.00 30.55 132 ALA A CA 1
ATOM 968 C C . ALA A 1 152 ? 4.711 59.298 -18.137 1.00 35.02 132 ALA A C 1
ATOM 969 O O . ALA A 1 152 ? 4.362 60.112 -18.992 1.00 34.01 132 ALA A O 1
ATOM 971 N N . HIS A 1 153 ? 5.971 59.172 -17.731 1.00 32.94 133 HIS A N 1
ATOM 972 C CA . HIS A 1 153 ? 7.044 59.986 -18.290 1.00 33.87 133 HIS A CA 1
ATOM 973 C C . HIS A 1 153 ? 8.239 59.130 -18.684 1.00 32.65 133 HIS A C 1
ATOM 974 O O . HIS A 1 153 ? 9.305 59.648 -19.014 1.00 41.09 133 HIS A O 1
ATOM 981 N N . ALA A 1 154 ? 8.050 57.816 -18.648 1.00 30.54 134 ALA A N 1
ATOM 982 C CA . ALA A 1 154 ? 9.135 56.877 -18.893 1.00 31.38 134 ALA A CA 1
ATOM 983 C C . ALA A 1 154 ? 9.406 56.689 -20.379 1.00 29.52 134 ALA A C 1
ATOM 984 O O . ALA A 1 154 ? 8.529 56.899 -21.218 1.00 29.07 134 ALA A O 1
ATOM 986 N N . ARG A 1 155 ? 10.630 56.280 -20.692 1.00 27.30 135 ARG A N 1
ATOM 987 C CA . ARG A 1 155 ? 11.022 56.008 -22.067 1.00 30.17 135 ARG A CA 1
ATOM 988 C C . ARG A 1 155 ? 11.030 54.515 -22.398 1.00 32.20 135 ARG A C 1
ATOM 989 O O . ARG A 1 155 ? 10.892 54.141 -23.564 1.00 32.20 135 ARG A O 1
ATOM 997 N N . HIS A 1 156 ? 11.186 53.668 -21.380 1.00 26.62 136 HIS A N 1
ATOM 998 C CA . HIS A 1 156 ? 11.443 52.249 -21.617 1.00 23.70 136 HIS A CA 1
ATOM 999 C C . HIS A 1 156 ? 10.981 51.316 -20.493 1.00 26.95 136 HIS A C 1
ATOM 1000 O O . HIS A 1 156 ? 11.107 51.626 -19.307 1.00 24.64 136 HIS A O 1
ATOM 1007 N N . VAL A 1 157 ? 10.453 50.160 -20.880 1.00 22.32 137 VAL A N 1
ATOM 1008 C CA . VAL A 1 157 ? 10.078 49.138 -19.913 1.00 27.30 137 VAL A CA 1
ATOM 1009 C C . VAL A 1 157 ? 10.747 47.814 -20.254 1.00 22.59 137 VAL A C 1
ATOM 1010 O O . VAL A 1 157 ? 10.642 47.331 -21.380 1.00 23.54 137 VAL A O 1
ATOM 1014 N N . HIS A 1 158 ? 11.445 47.235 -19.280 1.00 21.73 138 HIS A N 1
ATOM 1015 C CA . HIS A 1 158 ? 12.039 45.910 -19.444 1.00 20.30 138 HIS A CA 1
ATOM 1016 C C . HIS A 1 158 ? 11.195 44.870 -18.710 1.00 19.86 138 HIS A C 1
ATOM 1017 O O . HIS A 1 158 ? 10.964 44.978 -17.504 1.00 21.18 138 HIS A O 1
ATOM 1024 N N . VAL A 1 159 ? 10.723 43.870 -19.445 1.00 21.04 139 VAL A N 1
ATOM 1025 C CA . VAL A 1 159 ? 9.885 42.834 -18.855 1.00 20.48 139 VAL A CA 1
ATOM 1026 C C . VAL A 1 159 ? 10.645 41.519 -18.723 1.00 24.30 139 VAL A C 1
ATOM 1027 O O . VAL A 1 159 ? 11.017 40.907 -19.724 1.00 25.97 139 VAL A O 1
ATOM 1031 N N . CYS A 1 160 ? 10.881 41.095 -17.485 1.00 23.21 140 CYS A N 1
ATOM 1032 C CA . CYS A 1 160 ? 11.492 39.800 -17.225 1.00 20.58 140 CYS A CA 1
ATOM 1033 C C . CYS A 1 160 ? 10.487 38.704 -17.523 1.00 26.62 140 CYS A C 1
ATOM 1034 O O . CYS A 1 160 ? 9.285 38.897 -17.348 1.00 26.54 140 CYS A O 1
ATOM 1037 N N . ILE A 1 161 ? 10.980 37.547 -17.953 1.00 26.97 141 ILE A N 1
ATOM 1038 C CA . ILE A 1 161 ? 10.107 36.453 -18.364 1.00 25.63 141 ILE A CA 1
ATOM 1039 C C . ILE A 1 161 ? 9.524 35.662 -17.191 1.00 26.66 141 ILE A C 1
ATOM 1040 O O . ILE A 1 161 ? 9.294 34.460 -17.298 1.00 29.39 141 ILE A O 1
ATOM 1045 N N . THR A 1 162 ? 9.265 36.332 -16.076 1.00 25.41 142 THR A N 1
ATOM 1046 C CA . THR A 1 162 ? 8.660 35.663 -14.930 1.00 20.38 142 THR A CA 1
ATOM 1047 C C . THR A 1 162 ? 7.215 36.128 -14.764 1.00 23.70 142 THR A C 1
ATOM 1048 O O . THR A 1 162 ? 6.896 37.276 -15.061 1.00 27.04 142 THR A O 1
ATOM 1052 N N . PRO A 1 163 ? 6.331 35.229 -14.303 1.00 25.82 143 PRO A N 1
ATOM 1053 C CA . PRO A 1 163 ? 4.925 35.584 -14.089 1.00 23.52 143 PRO A CA 1
ATOM 1054 C C . PRO A 1 163 ? 4.762 36.613 -12.974 1.00 25.98 143 PRO A C 1
ATOM 1055 O O . PRO A 1 163 ? 5.514 36.562 -12.000 1.00 24.74 143 PRO A O 1
ATOM 1059 N N . PRO A 1 164 ? 3.768 37.510 -13.090 1.00 24.94 144 PRO A N 1
ATOM 1060 C CA . PRO A 1 164 ? 2.759 37.558 -14.151 1.00 25.58 144 PRO A CA 1
ATOM 1061 C C . PRO A 1 164 ? 3.115 38.484 -15.315 1.00 27.34 144 PRO A C 1
ATOM 1062 O O . PRO A 1 164 ? 2.271 39.276 -15.730 1.00 28.03 144 PRO A O 1
ATOM 1066 N N . GLY A 1 165 ? 4.333 38.381 -15.836 1.00 27.11 145 GLY A N 1
ATOM 1067 C CA . GLY A 1 165 ? 4.763 39.227 -16.933 1.00 22.63 145 GLY A CA 1
ATOM 1068 C C . GLY A 1 165 ? 3.971 38.977 -18.202 1.00 27.39 145 GLY A C 1
ATOM 1069 O O . GLY A 1 165 ? 3.898 39.836 -19.080 1.00 28.41 145 GLY A O 1
ATOM 1070 N N . GLN A 1 166 ? 3.362 37.800 -18.293 1.00 26.24 146 GLN A N 1
ATOM 1071 C CA . GLN A 1 166 ? 2.694 37.382 -19.520 1.00 32.50 146 GLN A CA 1
ATOM 1072 C C . GLN A 1 166 ? 1.381 38.130 -19.744 1.00 32.36 146 GLN A C 1
ATOM 1073 O O . GLN A 1 166 ? 0.756 37.994 -20.796 1.00 27.76 146 GLN A O 1
ATOM 1079 N N . HIS A 1 167 ? 0.974 38.931 -18.762 1.00 32.39 147 HIS A N 1
ATOM 1080 C CA . HIS A 1 167 ? -0.319 39.611 -18.811 1.00 31.68 147 HIS A CA 1
ATOM 1081 C C . HIS A 1 167 ? -0.198 41.120 -19.021 1.00 33.03 147 HIS A C 1
ATOM 1082 O O . HIS A 1 167 ? -1.198 41.839 -19.002 1.00 32.62 147 HIS A O 1
ATOM 1089 N N . VAL A 1 168 ? 1.020 41.600 -19.230 1.00 30.72 148 VAL A N 1
ATOM 1090 C CA . VAL A 1 168 ? 1.268 43.032 -19.197 1.00 31.19 148 VAL A CA 1
ATOM 1091 C C . VAL A 1 168 ? 1.351 43.667 -20.590 1.00 29.42 148 VAL A C 1
ATOM 1092 O O . VAL A 1 168 ? 1.304 44.892 -20.725 1.00 32.41 148 VAL A O 1
ATOM 1096 N N . PHE A 1 169 ? 1.448 42.839 -21.626 1.00 22.47 149 PHE A N 1
ATOM 1097 C CA . PHE A 1 169 ? 1.769 43.350 -22.955 1.00 28.62 149 PHE A CA 1
ATOM 1098 C C . PHE A 1 169 ? 0.581 43.917 -23.723 1.00 30.89 149 PHE A C 1
ATOM 1099 O O . PHE A 1 169 ? 0.763 44.587 -24.737 1.00 32.01 149 PHE A O 1
ATOM 1107 N N . GLY A 1 170 ? -0.629 43.662 -23.247 1.00 27.26 150 GLY A N 1
ATOM 1108 C CA . GLY A 1 170 ? -1.787 44.312 -23.821 1.00 22.49 150 GLY A CA 1
ATOM 1109 C C . GLY A 1 170 ? -1.673 45.786 -23.506 1.00 31.78 150 GLY A C 1
ATOM 1110 O O . GLY A 1 170 ? -1.947 46.648 -24.347 1.00 32.15 150 GLY A O 1
ATOM 1111 N N . GLN A 1 171 ? -1.233 46.067 -22.285 1.00 28.98 151 GLN A N 1
ATOM 1112 C CA . GLN A 1 171 ? -1.117 47.435 -21.805 1.00 32.22 151 GLN A CA 1
ATOM 1113 C C . GLN A 1 171 ? 0.092 48.159 -22.400 1.00 31.35 151 GLN A C 1
ATOM 1114 O O . GLN A 1 171 ? -0.034 49.287 -22.882 1.00 33.61 151 GLN A O 1
ATOM 1120 N N . LEU A 1 172 ? 1.257 47.513 -22.366 1.00 30.89 152 LEU A N 1
ATOM 1121 C CA . LEU A 1 172 ? 2.495 48.146 -22.828 1.00 28.46 152 LEU A CA 1
ATOM 1122 C C . LEU A 1 172 ? 2.481 48.464 -24.320 1.00 28.74 152 LEU A C 1
ATOM 1123 O O . LEU A 1 172 ? 3.092 49.441 -24.757 1.00 28.25 152 LEU A O 1
ATOM 1128 N N . ASN A 1 173 ? 1.778 47.642 -25.097 1.00 28.34 153 ASN A N 1
ATOM 1129 C CA . ASN A 1 173 ? 1.763 47.804 -26.545 1.00 27.31 153 ASN A CA 1
ATOM 1130 C C . ASN A 1 173 ? 1.115 49.110 -26.986 1.00 31.37 153 ASN A C 1
ATOM 1131 O O . ASN A 1 173 ? 1.427 49.621 -28.058 1.00 31.10 153 ASN A O 1
ATOM 1136 N N . ASP A 1 174 ? 0.231 49.655 -26.153 1.00 29.43 154 ASP A N 1
ATOM 1137 C CA . ASP A 1 174 ? -0.431 50.921 -26.468 1.00 33.63 154 ASP A CA 1
ATOM 1138 C C . ASP A 1 174 ? 0.333 52.129 -25.925 1.00 35.94 154 ASP A C 1
ATOM 1139 O O . ASP A 1 174 ? -0.061 53.270 -26.163 1.00 40.61 154 ASP A O 1
ATOM 1144 N N . LEU A 1 175 ? 1.417 51.885 -25.191 1.00 32.40 155 LEU A N 1
ATOM 1145 C CA . LEU A 1 175 ? 2.172 52.977 -24.581 1.00 27.14 155 LEU A CA 1
ATOM 1146 C C . LEU A 1 175 ? 3.281 53.492 -25.489 1.00 27.10 155 LEU A C 1
ATOM 1147 O O . LEU A 1 175 ? 3.858 52.735 -26.271 1.00 26.62 155 LEU A O 1
ATOM 1152 N N . PRO A 1 176 ? 3.578 54.797 -25.395 1.00 32.98 156 PRO A N 1
ATOM 1153 C CA . PRO A 1 176 ? 4.696 55.390 -26.139 1.00 29.16 156 PRO A CA 1
ATOM 1154 C C . PRO A 1 176 ? 6.046 55.115 -25.473 1.00 28.03 156 PRO A C 1
ATOM 1155 O O . PRO A 1 176 ? 6.804 56.048 -25.198 1.00 28.99 156 PRO A O 1
ATOM 1159 N N . VAL A 1 177 ? 6.332 53.846 -25.205 1.00 25.35 157 VAL A N 1
ATOM 1160 C CA . VAL A 1 177 ? 7.630 53.454 -24.668 1.00 27.98 157 VAL A CA 1
ATOM 1161 C C . VAL A 1 177 ? 8.192 52.316 -25.493 1.00 24.30 157 VAL A C 1
ATOM 1162 O O . VAL A 1 177 ? 7.453 51.628 -26.193 1.00 26.24 157 VAL A O 1
ATOM 1166 N N . THR A 1 178 ? 9.502 52.126 -25.419 1.00 23.72 158 THR A N 1
ATOM 1167 C CA . THR A 1 178 ? 10.113 50.942 -26.000 1.00 21.94 158 THR A CA 1
ATOM 1168 C C . THR A 1 178 ? 10.124 49.837 -24.940 1.00 24.46 158 THR A C 1
ATOM 1169 O O . THR A 1 178 ? 10.188 50.116 -23.743 1.00 24.67 158 THR A O 1
ATOM 1173 N N . VAL A 1 179 ? 10.031 48.588 -25.379 1.00 24.72 159 VAL A N 1
ATOM 1174 C CA . VAL A 1 179 ? 10.016 47.461 -24.456 1.00 21.20 159 VAL A CA 1
ATOM 1175 C C . VAL A 1 179 ? 11.143 46.484 -24.793 1.00 28.42 159 VAL A C 1
ATOM 1176 O O . VAL A 1 179 ? 11.442 46.242 -25.964 1.00 27.19 159 VAL A O 1
ATOM 1180 N N . SER A 1 180 ? 11.780 45.939 -23.761 1.00 23.58 160 SER A N 1
ATOM 1181 C CA . SER A 1 180 ? 12.798 44.916 -23.951 1.00 22.75 160 SER A CA 1
ATOM 1182 C C . SER A 1 180 ? 12.512 43.710 -23.061 1.00 26.42 160 SER A C 1
ATOM 1183 O O . SER A 1 180 ? 11.844 43.832 -22.033 1.00 22.94 160 SER A O 1
ATOM 1186 N N . THR A 1 181 ? 13.015 42.546 -23.462 1.00 21.10 161 THR A N 1
ATOM 1187 C CA . THR A 1 181 ? 12.877 41.346 -22.651 1.00 21.32 161 THR A CA 1
ATOM 1188 C C . THR A 1 181 ? 14.117 40.462 -22.788 1.00 22.82 161 THR A C 1
ATOM 1189 O O . THR A 1 181 ? 14.965 40.700 -23.648 1.00 22.39 161 THR A O 1
ATOM 1193 N N . ASP A 1 182 ? 14.226 39.459 -21.925 1.00 19.87 162 ASP A N 1
ATOM 1194 C CA . ASP A 1 182 ? 15.375 38.561 -21.915 1.00 22.70 162 ASP A CA 1
ATOM 1195 C C . ASP A 1 182 ? 14.866 37.145 -21.727 1.00 24.86 162 ASP A C 1
ATOM 1196 O O . ASP A 1 182 ? 14.426 36.783 -20.636 1.00 26.09 162 ASP A O 1
ATOM 1201 N N . LEU A 1 183 ? 14.924 36.348 -22.792 1.00 22.77 163 LEU A N 1
ATOM 1202 C CA . LEU A 1 183 ? 14.346 35.006 -22.786 1.00 24.45 163 LEU A CA 1
ATOM 1203 C C . LEU A 1 183 ? 15.303 33.971 -22.196 1.00 24.91 163 LEU A C 1
ATOM 1204 O O . LEU A 1 183 ? 14.960 32.795 -22.080 1.00 24.13 163 LEU A O 1
ATOM 1209 N N . HIS A 1 184 ? 16.503 34.415 -21.833 1.00 25.65 164 HIS A N 1
ATOM 1210 C CA . HIS A 1 184 ? 17.522 33.545 -21.245 1.00 28.49 164 HIS A CA 1
ATOM 1211 C C . HIS A 1 184 ? 17.759 32.272 -22.068 1.00 27.69 164 HIS A C 1
ATOM 1212 O O . HIS A 1 184 ? 17.944 32.345 -23.285 1.00 23.87 164 HIS A O 1
ATOM 1219 N N . ASN A 1 185 ? 17.752 31.110 -21.417 1.00 26.92 165 ASN A N 1
ATOM 1220 C CA . ASN A 1 185 ? 18.039 29.862 -22.126 1.00 23.55 165 ASN A CA 1
ATOM 1221 C C . ASN A 1 185 ? 16.792 29.275 -22.804 1.00 25.51 165 ASN A C 1
ATOM 1222 O O . ASN A 1 185 ? 16.426 28.121 -22.588 1.00 26.93 165 ASN A O 1
ATOM 1227 N N . TRP A 1 186 ? 16.162 30.086 -23.649 1.00 31.32 166 TRP A N 1
ATOM 1228 C CA . TRP A 1 186 ? 14.964 29.676 -24.370 1.00 27.44 166 TRP A CA 1
ATOM 1229 C C . TRP A 1 186 ? 15.195 28.438 -25.225 1.00 34.42 166 TRP A C 1
ATOM 1230 O O . TRP A 1 186 ? 16.251 28.266 -25.841 1.00 30.59 166 TRP A O 1
ATOM 1241 N N . ASP A 1 187 ? 14.184 27.581 -25.237 1.00 36.81 167 ASP A N 1
ATOM 1242 C CA . ASP A 1 187 ? 14.124 26.423 -26.113 1.00 41.68 167 ASP A CA 1
ATOM 1243 C C . ASP A 1 187 ? 14.227 26.845 -27.573 1.00 38.73 167 ASP A C 1
ATOM 1244 O O . ASP A 1 187 ? 14.962 26.254 -28.362 1.00 34.74 167 ASP A O 1
ATOM 1249 N N . GLY A 1 188 ? 13.477 27.885 -27.916 1.00 35.91 168 GLY A N 1
ATOM 1250 C CA . GLY A 1 188 ? 13.266 28.259 -29.297 1.00 35.78 168 GLY A CA 1
ATOM 1251 C C . GLY A 1 188 ? 11.908 27.742 -29.732 1.00 31.60 168 GLY A C 1
ATOM 1252 O O . GLY A 1 188 ? 11.379 28.144 -30.765 1.00 33.79 168 GLY A O 1
ATOM 1253 N N . ALA A 1 189 ? 11.343 26.848 -28.925 1.00 32.22 169 ALA A N 1
ATOM 1254 C CA . ALA A 1 189 ? 10.067 26.223 -29.251 1.00 36.60 169 ALA A CA 1
ATOM 1255 C C . ALA A 1 189 ? 9.012 26.416 -28.159 1.00 33.23 169 ALA A C 1
ATOM 1256 O O . ALA A 1 189 ? 7.830 26.546 -28.457 1.00 34.46 169 ALA A O 1
ATOM 1258 N N . TYR A 1 190 ? 9.445 26.435 -26.901 1.00 39.20 170 TYR A N 1
ATOM 1259 C CA . TYR A 1 190 ? 8.536 26.553 -25.755 1.00 34.19 170 TYR A CA 1
ATOM 1260 C C . TYR A 1 190 ? 7.593 27.757 -25.860 1.00 34.62 170 TYR A C 1
ATOM 1261 O O . TYR A 1 190 ? 8.026 28.908 -25.844 1.00 32.83 170 TYR A O 1
ATOM 1270 N N . GLU A 1 191 ? 6.298 27.472 -25.956 1.00 35.44 171 GLU A N 1
ATOM 1271 C CA . GLU A 1 191 ? 5.293 28.485 -26.278 1.00 39.36 171 GLU A CA 1
ATOM 1272 C C . GLU A 1 191 ? 5.178 29.590 -25.227 1.00 36.73 171 GLU A C 1
ATOM 1273 O O . GLU A 1 191 ? 4.730 30.698 -25.527 1.00 36.72 171 GLU A O 1
ATOM 1279 N N . GLY A 1 192 ? 5.594 29.294 -24.000 1.00 34.41 172 GLY A N 1
ATOM 1280 C CA . GLY A 1 192 ? 5.415 30.222 -22.897 1.00 29.59 172 GLY A CA 1
ATOM 1281 C C . GLY A 1 192 ? 6.127 31.557 -23.032 1.00 26.12 172 GLY A C 1
ATOM 1282 O O . GLY A 1 192 ? 5.645 32.570 -22.530 1.00 27.94 172 GLY A O 1
ATOM 1283 N N . PHE A 1 193 ? 7.277 31.563 -23.701 1.00 25.55 173 PHE A N 1
ATOM 1284 C CA . PHE A 1 193 ? 8.079 32.777 -23.818 1.00 30.03 173 PHE A CA 1
ATOM 1285 C C . PHE A 1 193 ? 7.681 33.617 -25.023 1.00 31.74 173 PHE A C 1
ATOM 1286 O O . PHE A 1 193 ? 8.183 34.726 -25.207 1.00 28.29 173 PHE A O 1
ATOM 1294 N N . GLU A 1 194 ? 6.787 33.081 -25.844 1.00 32.36 174 GLU A N 1
ATOM 1295 C CA . GLU A 1 194 ? 6.419 33.734 -27.091 1.00 30.94 174 GLU A CA 1
ATOM 1296 C C . GLU A 1 194 ? 5.798 35.112 -26.873 1.00 28.40 174 GLU A C 1
ATOM 1297 O O . GLU A 1 194 ? 6.110 36.057 -27.600 1.00 31.07 174 GLU A O 1
ATOM 1303 N N . VAL A 1 195 ? 4.935 35.235 -25.871 1.00 24.29 175 VAL A N 1
ATOM 1304 C CA . VAL A 1 195 ? 4.275 36.510 -25.614 1.00 29.18 175 VAL A CA 1
ATOM 1305 C C . VAL A 1 195 ? 5.313 37.589 -25.294 1.00 25.34 175 VAL A C 1
ATOM 1306 O O . VAL A 1 195 ? 5.120 38.758 -25.616 1.00 25.92 175 VAL A O 1
ATOM 1310 N N . TYR A 1 196 ? 6.426 37.179 -24.690 1.00 28.45 176 TYR A N 1
ATOM 1311 C CA . TYR A 1 196 ? 7.538 38.079 -24.413 1.00 22.76 176 TYR A CA 1
ATOM 1312 C C . TYR A 1 196 ? 8.323 38.376 -25.687 1.00 22.35 176 TYR A C 1
ATOM 1313 O O . TYR A 1 196 ? 8.610 39.532 -26.010 1.00 24.70 176 TYR A O 1
ATOM 1322 N N . ALA A 1 197 ? 8.671 37.312 -26.400 1.00 19.55 177 ALA A N 1
ATOM 1323 C CA . ALA A 1 197 ? 9.530 37.395 -27.575 1.00 24.40 177 ALA A CA 1
ATOM 1324 C C . ALA A 1 197 ? 8.913 38.185 -28.736 1.00 27.82 177 ALA A C 1
ATOM 1325 O O . ALA A 1 197 ? 9.629 38.749 -29.565 1.00 25.70 177 ALA A O 1
ATOM 1327 N N . PHE A 1 198 ? 7.587 38.221 -28.796 1.00 24.52 178 PHE A N 1
ATOM 1328 C CA . PHE A 1 198 ? 6.900 38.792 -29.947 1.00 29.98 178 PHE A CA 1
ATOM 1329 C C . PHE A 1 198 ? 6.296 40.166 -29.681 1.00 28.01 178 PHE A C 1
ATOM 1330 O O . PHE A 1 198 ? 5.688 40.757 -30.572 1.00 29.38 178 PHE A O 1
ATOM 1338 N N . ASN A 1 199 ? 6.459 40.670 -28.463 1.00 23.00 179 ASN A N 1
ATOM 1339 C CA . ASN A 1 199 ? 5.919 41.977 -28.108 1.00 26.85 179 ASN A CA 1
ATOM 1340 C C . ASN A 1 199 ? 6.983 42.894 -27.519 1.00 23.67 179 ASN A C 1
ATOM 1341 O O . ASN A 1 199 ? 6.678 43.770 -26.718 1.00 25.05 179 ASN A O 1
ATOM 1346 N N . ALA A 1 200 ? 8.230 42.690 -27.925 1.00 22.90 180 ALA A N 1
ATOM 1347 C CA . ALA A 1 200 ? 9.340 43.474 -27.401 1.00 24.22 180 ALA A CA 1
ATOM 1348 C C . ALA A 1 200 ? 10.162 44.054 -28.539 1.00 27.29 180 ALA A C 1
ATOM 1349 O O . ALA A 1 200 ? 10.455 43.359 -29.509 1.00 29.07 180 ALA A O 1
ATOM 1351 N N . ASP A 1 201 ? 10.531 45.325 -28.416 1.00 24.61 181 ASP A N 1
ATOM 1352 C CA . ASP A 1 201 ? 11.298 46.002 -29.455 1.00 26.64 181 ASP A CA 1
ATOM 1353 C C . ASP A 1 201 ? 12.737 45.515 -29.478 1.00 29.88 181 ASP A C 1
ATOM 1354 O O . ASP A 1 201 ? 13.365 45.453 -30.535 1.00 32.08 181 ASP A O 1
ATOM 1359 N N . LEU A 1 202 ? 13.253 45.180 -28.301 1.00 30.10 182 LEU A N 1
ATOM 1360 C CA . LEU A 1 202 ? 14.616 44.688 -28.164 1.00 24.18 182 LEU A CA 1
ATOM 1361 C C . LEU A 1 202 ? 14.591 43.362 -27.432 1.00 23.01 182 LEU A C 1
ATOM 1362 O O . LEU A 1 202 ? 14.313 43.319 -26.240 1.00 29.06 182 LEU A O 1
ATOM 1367 N N . VAL A 1 203 ? 14.867 42.278 -28.144 1.00 24.76 183 VAL A N 1
ATOM 1368 C CA . VAL A 1 203 ? 14.818 40.956 -27.535 1.00 22.07 183 VAL A CA 1
ATOM 1369 C C . VAL A 1 203 ? 16.213 40.399 -27.293 1.00 26.70 183 VAL A C 1
ATOM 1370 O O . VAL A 1 203 ? 17.037 40.331 -28.204 1.00 26.95 183 VAL A O 1
ATOM 1374 N N . PHE A 1 204 ? 16.478 40.012 -26.051 1.00 27.72 184 PHE A N 1
ATOM 1375 C CA . PHE A 1 204 ? 17.734 39.364 -25.708 1.00 21.13 184 PHE A CA 1
ATOM 1376 C C . PHE A 1 204 ? 17.476 37.914 -25.313 1.00 22.45 184 PHE A C 1
ATOM 1377 O O . PHE A 1 204 ? 16.391 37.577 -24.842 1.00 29.90 184 PHE A O 1
ATOM 1385 N N . LEU A 1 205 ? 18.474 37.061 -25.517 1.00 26.88 185 LEU A N 1
ATOM 1386 C CA . LEU A 1 205 ? 18.407 35.659 -25.113 1.00 25.84 185 LEU A CA 1
ATOM 1387 C C . LEU A 1 205 ? 19.788 35.040 -25.198 1.00 22.49 185 LEU A C 1
ATOM 1388 O O . LEU A 1 205 ? 20.670 35.567 -25.876 1.00 21.32 185 LEU A O 1
ATOM 1393 N N . SER A 1 206 ? 19.969 33.920 -24.509 1.00 21.94 186 SER A N 1
ATOM 1394 C CA . SER A 1 206 ? 21.202 33.151 -24.605 1.00 22.52 186 SER A CA 1
ATOM 1395 C C . SER A 1 206 ? 21.077 32.143 -25.730 1.00 22.88 186 SER A C 1
ATOM 1396 O O . SER A 1 206 ? 19.970 31.756 -26.102 1.00 25.70 186 SER A O 1
ATOM 1399 N N . ALA A 1 207 ? 22.213 31.708 -26.260 1.00 29.61 187 ALA A N 1
ATOM 1400 C CA . ALA A 1 207 ? 22.219 30.783 -27.388 1.00 28.63 187 ALA A CA 1
ATOM 1401 C C . ALA A 1 207 ? 22.508 29.335 -26.981 1.00 31.54 187 ALA A C 1
ATOM 1402 O O . ALA A 1 207 ? 22.577 28.455 -27.838 1.00 36.93 187 ALA A O 1
ATOM 1404 N N . THR A 1 208 ? 22.672 29.082 -25.684 1.00 25.77 188 THR A N 1
ATOM 1405 C CA . THR A 1 208 ? 23.139 27.766 -25.239 1.00 27.72 188 THR A CA 1
ATOM 1406 C C . THR A 1 208 ? 22.115 26.651 -25.409 1.00 27.24 188 THR A C 1
ATOM 1407 O O . THR A 1 208 ? 22.492 25.487 -25.509 1.00 42.84 188 THR A O 1
ATOM 1411 N N . ALA A 1 209 ? 20.831 26.990 -25.441 1.00 28.70 189 ALA A N 1
ATOM 1412 C CA . ALA A 1 209 ? 19.788 25.966 -25.531 1.00 30.67 189 ALA A CA 1
ATOM 1413 C C . ALA A 1 209 ? 19.040 26.014 -26.854 1.00 32.49 189 ALA A C 1
ATOM 1414 O O . ALA A 1 209 ? 17.966 25.431 -26.985 1.00 37.37 189 ALA A O 1
ATOM 1416 N N . LEU A 1 210 ? 19.606 26.706 -27.834 1.00 35.77 190 LEU A N 1
ATOM 1417 C CA . LEU A 1 210 ? 18.962 26.835 -29.135 1.00 35.21 190 LEU A CA 1
ATOM 1418 C C . LEU A 1 210 ? 19.426 25.744 -30.098 1.00 38.08 190 LEU A C 1
ATOM 1419 O O . LEU A 1 210 ? 20.626 25.516 -30.266 1.00 36.86 190 LEU A O 1
ATOM 1424 N N . THR A 1 211 ? 18.465 25.076 -30.727 1.00 41.71 191 THR A N 1
ATOM 1425 C CA . THR A 1 211 ? 18.762 24.081 -31.751 1.00 44.83 191 THR A CA 1
ATOM 1426 C C . THR A 1 211 ? 19.307 24.765 -33.001 1.00 44.89 191 THR A C 1
ATOM 1427 O O . THR A 1 211 ? 20.283 24.312 -33.601 1.00 47.99 191 THR A O 1
ATOM 1431 N N . ASP A 1 212 ? 18.664 25.866 -33.379 1.00 41.82 192 ASP A N 1
ATOM 1432 C CA . ASP A 1 212 ? 19.023 26.623 -34.573 1.00 38.80 192 ASP A CA 1
ATOM 1433 C C . ASP A 1 212 ? 18.993 28.116 -34.251 1.00 38.07 192 ASP A C 1
ATOM 1434 O O . ASP A 1 212 ? 17.942 28.754 -34.340 1.00 43.48 192 ASP A O 1
ATOM 1439 N N . VAL A 1 213 ? 20.146 28.664 -33.874 1.00 32.22 193 VAL A N 1
ATOM 1440 C CA . VAL A 1 213 ? 20.244 30.061 -33.454 1.00 31.82 193 VAL A CA 1
ATOM 1441 C C . VAL A 1 213 ? 19.709 31.037 -34.502 1.00 32.22 193 VAL A C 1
ATOM 1442 O O . VAL A 1 213 ? 18.891 31.901 -34.195 1.00 29.98 193 VAL A O 1
ATOM 1446 N N . ALA A 1 214 ? 20.174 30.884 -35.736 1.00 30.42 194 ALA A N 1
ATOM 1447 C CA . ALA A 1 214 ? 19.799 31.780 -36.820 1.00 31.31 194 ALA A CA 1
ATOM 1448 C C . ALA A 1 214 ? 18.299 31.753 -37.077 1.00 37.91 194 ALA A C 1
ATOM 1449 O O . ALA A 1 214 ? 17.689 32.791 -37.327 1.00 37.91 194 ALA A O 1
ATOM 1451 N N . ALA A 1 215 ? 17.709 30.564 -37.007 1.00 36.75 195 ALA A N 1
ATOM 1452 C CA . ALA A 1 215 ? 16.286 30.402 -37.278 1.00 30.60 195 ALA A CA 1
ATOM 1453 C C . ALA A 1 215 ? 15.423 31.040 -36.198 1.00 32.47 195 ALA A C 1
ATOM 1454 O O . ALA A 1 215 ? 14.415 31.680 -36.498 1.00 32.94 195 ALA A O 1
ATOM 1456 N N . THR A 1 216 ? 15.813 30.851 -34.940 1.00 30.79 196 THR A N 1
ATOM 1457 C CA . THR A 1 216 ? 15.076 31.432 -33.827 1.00 28.84 196 THR A CA 1
ATOM 1458 C C . THR A 1 216 ? 15.110 32.953 -33.917 1.00 30.69 196 THR A C 1
ATOM 1459 O O . THR A 1 216 ? 14.088 33.618 -33.738 1.00 32.64 196 THR A O 1
ATOM 1463 N N . MET A 1 217 ? 16.289 33.495 -34.208 1.00 23.49 197 MET A N 1
ATOM 1464 C CA . MET A 1 217 ? 16.464 34.935 -34.340 1.00 29.64 197 MET A CA 1
ATOM 1465 C C . MET A 1 217 ? 15.627 35.520 -35.473 1.00 31.54 197 MET A C 1
ATOM 1466 O O . MET A 1 217 ? 15.095 36.621 -35.353 1.00 31.86 197 MET A O 1
ATOM 1471 N N . ARG A 1 218 ? 15.517 34.789 -36.575 1.00 31.60 198 ARG A N 1
ATOM 1472 C CA . ARG A 1 218 ? 14.747 35.270 -37.715 1.00 36.54 198 ARG A CA 1
ATOM 1473 C C . ARG A 1 218 ? 13.261 35.222 -37.400 1.00 36.04 198 ARG A C 1
ATOM 1474 O O . ARG A 1 218 ? 12.485 36.056 -37.869 1.00 30.68 198 ARG A O 1
ATOM 1482 N N . ARG A 1 219 ? 12.868 34.248 -36.592 1.00 33.94 199 ARG A N 1
ATOM 1483 C CA . ARG A 1 219 ? 11.462 34.066 -36.274 1.00 36.94 199 ARG A CA 1
ATOM 1484 C C . ARG A 1 219 ? 10.938 35.191 -35.389 1.00 33.93 199 ARG A C 1
ATOM 1485 O O . ARG A 1 219 ? 9.811 35.652 -35.562 1.00 37.99 199 ARG A O 1
ATOM 1493 N N . VAL A 1 220 ? 11.764 35.624 -34.442 1.00 31.57 200 VAL A N 1
ATOM 1494 C CA . VAL A 1 220 ? 11.423 36.730 -33.554 1.00 35.41 200 VAL A CA 1
ATOM 1495 C C . VAL A 1 220 ? 11.237 38.020 -34.354 1.00 32.61 200 VAL A C 1
ATOM 1496 O O . VAL A 1 220 ? 10.361 38.829 -34.058 1.00 31.87 200 VAL A O 1
ATOM 1500 N N . ILE A 1 221 ? 12.069 38.194 -35.375 1.00 34.68 201 ILE A N 1
ATOM 1501 C CA . ILE A 1 221 ? 12.009 39.357 -36.249 1.00 33.85 201 ILE A CA 1
ATOM 1502 C C . ILE A 1 221 ? 10.792 39.298 -37.171 1.00 35.34 201 ILE A C 1
ATOM 1503 O O . ILE A 1 221 ? 10.157 40.318 -37.445 1.00 40.78 201 ILE A O 1
ATOM 1508 N N . ASP A 1 222 ? 10.449 38.098 -37.627 1.00 37.91 202 ASP A N 1
ATOM 1509 C CA . ASP A 1 222 ? 9.352 37.927 -38.575 1.00 33.59 202 ASP A CA 1
ATOM 1510 C C . ASP A 1 222 ? 7.965 38.121 -37.953 1.00 33.61 202 ASP A C 1
ATOM 1511 O O . ASP A 1 222 ? 6.953 37.951 -38.627 1.00 44.72 202 ASP A O 1
ATOM 1516 N N . ARG A 1 223 ? 7.909 38.481 -36.676 1.00 36.15 203 ARG A N 1
ATOM 1517 C CA . ARG A 1 223 ? 6.630 38.802 -36.052 1.00 36.97 203 ARG A CA 1
ATOM 1518 C C . ARG A 1 223 ? 6.299 40.279 -36.206 1.00 37.00 203 ARG A C 1
ATOM 1519 O O . ARG A 1 223 ? 5.164 40.696 -35.974 1.00 45.46 203 ARG A O 1
ATOM 1527 N N . GLY A 1 224 ? 7.300 41.066 -36.588 1.00 36.12 204 GLY A N 1
ATOM 1528 C CA . GLY A 1 224 ? 7.090 42.457 -36.948 1.00 43.57 204 GLY A CA 1
ATOM 1529 C C . GLY A 1 224 ? 7.020 43.429 -35.788 1.00 37.80 204 GLY A C 1
ATOM 1530 O O . GLY A 1 224 ? 6.295 44.420 -35.856 1.00 47.14 204 GLY A O 1
ATOM 1531 N N . ARG A 1 225 ? 7.773 43.154 -34.728 1.00 37.82 205 ARG A N 1
ATOM 1532 C CA . ARG A 1 225 ? 7.786 44.022 -33.554 1.00 35.50 205 ARG A CA 1
ATOM 1533 C C . ARG A 1 225 ? 9.207 44.388 -33.133 1.00 36.23 205 ARG A C 1
ATOM 1534 O O . ARG A 1 225 ? 9.515 45.561 -32.920 1.00 40.99 205 ARG A O 1
ATOM 1542 N N . ALA A 1 226 ? 10.070 43.384 -33.019 1.00 32.41 206 ALA A N 1
ATOM 1543 C CA . ALA A 1 226 ? 11.441 43.598 -32.567 1.00 32.36 206 ALA A CA 1
ATOM 1544 C C . ALA A 1 226 ? 12.298 44.271 -33.640 1.00 33.51 206 ALA A C 1
ATOM 1545 O O . ALA A 1 226 ? 12.248 43.891 -34.810 1.00 39.47 206 ALA A O 1
ATOM 1547 N N . ARG A 1 227 ? 13.083 45.269 -33.239 1.00 33.22 207 ARG A N 1
ATOM 1548 C CA . ARG A 1 227 ? 14.006 45.938 -34.154 1.00 29.00 207 ARG A CA 1
ATOM 1549 C C . ARG A 1 227 ? 15.284 45.130 -34.306 1.00 33.27 207 ARG A C 1
ATOM 1550 O O . ARG A 1 227 ? 15.931 45.150 -35.356 1.00 33.02 207 ARG A O 1
ATOM 1558 N N . LEU A 1 228 ? 15.657 44.435 -33.238 1.00 30.52 208 LEU A N 1
ATOM 1559 C CA . LEU A 1 228 ? 16.831 43.575 -33.258 1.00 29.25 208 LEU A CA 1
ATOM 1560 C C . LEU A 1 228 ? 16.711 42.444 -32.242 1.00 30.54 208 LEU A C 1
ATOM 1561 O O . LEU A 1 228 ? 15.950 42.535 -31.274 1.00 28.13 208 LEU A O 1
ATOM 1566 N N . VAL A 1 229 ? 17.467 41.377 -32.484 1.00 32.70 209 VAL A N 1
ATOM 1567 C CA . VAL A 1 229 ? 17.560 40.250 -31.565 1.00 26.71 209 VAL A CA 1
ATOM 1568 C C . VAL A 1 229 ? 19.015 39.992 -31.229 1.00 27.13 209 VAL A C 1
ATOM 1569 O O . VAL A 1 229 ? 19.862 39.994 -32.117 1.00 31.17 209 VAL A O 1
ATOM 1573 N N . VAL A 1 230 ? 19.311 39.770 -29.955 1.00 25.97 210 VAL A N 1
ATOM 1574 C CA . VAL A 1 230 ? 20.673 39.454 -29.551 1.00 24.82 210 VAL A CA 1
ATOM 1575 C C . VAL A 1 230 ? 20.759 38.067 -28.931 1.00 25.99 210 VAL A C 1
ATOM 1576 O O . VAL A 1 230 ? 20.109 37.788 -27.924 1.00 28.40 210 VAL A O 1
ATOM 1580 N N . ALA A 1 231 ? 21.561 37.199 -29.539 1.00 24.89 211 ALA A N 1
ATOM 1581 C CA . ALA A 1 231 ? 21.808 35.874 -28.982 1.00 27.94 211 ALA A CA 1
ATOM 1582 C C . ALA A 1 231 ? 23.231 35.797 -28.423 1.00 29.34 211 ALA A C 1
ATOM 1583 O O . ALA A 1 231 ? 24.200 35.725 -29.180 1.00 32.14 211 ALA A O 1
ATOM 1585 N N . THR A 1 232 ? 23.351 35.814 -27.100 1.00 23.77 212 THR A N 1
ATOM 1586 C CA . THR A 1 232 ? 24.658 35.890 -26.456 1.00 25.13 212 THR A CA 1
ATOM 1587 C C . THR A 1 232 ? 25.334 34.528 -26.357 1.00 26.99 212 THR A C 1
ATOM 1588 O O . THR A 1 232 ? 24.680 33.513 -26.119 1.00 29.09 212 THR A O 1
ATOM 1592 N N . ASP A 1 233 ? 26.653 34.519 -26.527 1.00 30.81 213 ASP A N 1
ATOM 1593 C CA . ASP A 1 233 ? 27.420 33.279 -26.509 1.00 33.27 213 ASP A CA 1
ATOM 1594 C C . ASP A 1 233 ? 28.648 33.384 -25.607 1.00 27.38 213 ASP A C 1
ATOM 1595 O O . ASP A 1 233 ? 29.767 33.155 -26.054 1.00 29.94 213 ASP A O 1
ATOM 1600 N N . GLY A 1 234 ? 28.429 33.745 -24.346 1.00 30.55 214 GLY A N 1
ATOM 1601 C CA . GLY A 1 234 ? 29.482 33.775 -23.343 1.00 27.21 214 GLY A CA 1
ATOM 1602 C C . GLY A 1 234 ? 30.783 34.427 -23.774 1.00 29.84 214 GLY A C 1
ATOM 1603 O O . GLY A 1 234 ? 30.776 35.524 -24.326 1.00 29.99 214 GLY A O 1
ATOM 1604 N N . ALA A 1 235 ? 31.900 33.739 -23.539 1.00 28.02 215 ALA A N 1
ATOM 1605 C CA . ALA A 1 235 ? 33.222 34.277 -23.856 1.00 24.90 215 ALA A CA 1
ATOM 1606 C C . ALA A 1 235 ? 33.438 34.461 -25.356 1.00 28.70 215 ALA A C 1
ATOM 1607 O O . ALA A 1 235 ? 34.399 35.107 -25.772 1.00 27.83 215 ALA A O 1
ATOM 1609 N N . HIS A 1 236 ? 32.551 33.891 -26.167 1.00 26.69 216 HIS A N 1
ATOM 1610 C CA . HIS A 1 236 ? 32.651 34.039 -27.613 1.00 27.03 216 HIS A CA 1
ATOM 1611 C C . HIS A 1 236 ? 31.992 35.326 -28.081 1.00 27.63 216 HIS A C 1
ATOM 1612 O O . HIS A 1 236 ? 31.997 35.637 -29.270 1.00 26.25 216 HIS A O 1
ATOM 1619 N N . GLY A 1 237 ? 31.436 36.078 -27.138 1.00 29.47 217 GLY A N 1
ATOM 1620 C CA . GLY A 1 237 ? 30.695 37.281 -27.465 1.00 30.93 217 GLY A CA 1
ATOM 1621 C C . GLY A 1 237 ? 29.242 36.943 -27.737 1.00 34.31 217 GLY A C 1
ATOM 1622 O O . GLY A 1 237 ? 28.498 36.558 -26.832 1.00 33.63 217 GLY A O 1
ATOM 1623 N N . GLY A 1 238 ? 28.833 37.080 -28.991 1.00 24.84 218 GLY A N 1
ATOM 1624 C CA . GLY A 1 238 ? 27.489 36.703 -29.371 1.00 23.35 218 GLY A CA 1
ATOM 1625 C C . GLY A 1 238 ? 27.142 37.137 -30.775 1.00 30.72 218 GLY A C 1
ATOM 1626 O O . GLY A 1 238 ? 28.001 37.596 -31.528 1.00 33.12 218 GLY A O 1
ATOM 1627 N N . SER A 1 239 ? 25.872 36.993 -31.129 1.00 35.09 219 SER A N 1
ATOM 1628 C CA . SER A 1 239 ? 25.414 37.357 -32.460 1.00 35.61 219 SER A CA 1
ATOM 1629 C C . SER A 1 239 ? 24.119 38.162 -32.397 1.00 33.84 219 SER A C 1
ATOM 1630 O O . SER A 1 239 ? 23.332 38.028 -31.458 1.00 31.79 219 SER A O 1
ATOM 1633 N N . VAL A 1 240 ? 23.912 39.010 -33.400 1.00 28.93 220 VAL A N 1
ATOM 1634 C CA . VAL A 1 240 ? 22.761 39.899 -33.423 1.00 32.67 220 VAL A CA 1
ATOM 1635 C C . VAL A 1 240 ? 22.126 39.909 -34.820 1.00 3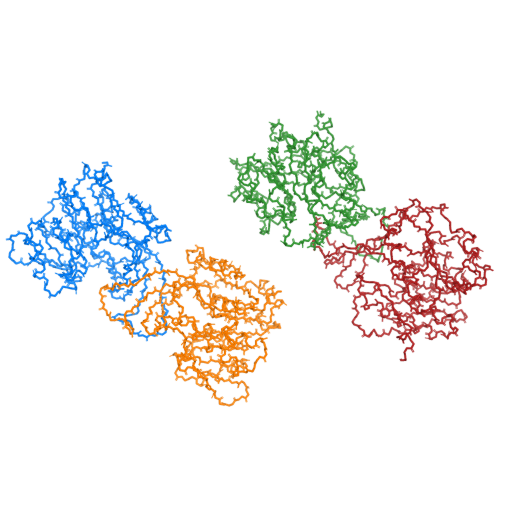3.13 220 VAL A C 1
ATOM 1636 O O . VAL A 1 240 ? 22.816 39.752 -35.827 1.00 32.03 220 VAL A O 1
ATOM 1640 N N . LEU A 1 241 ? 20.807 40.052 -34.873 1.00 28.09 221 LEU A N 1
ATOM 1641 C CA . LEU A 1 241 ? 20.104 40.150 -36.142 1.00 30.70 221 LEU A CA 1
ATOM 1642 C C . LEU A 1 241 ? 19.237 41.404 -36.167 1.00 33.92 221 LEU A C 1
ATOM 1643 O O . LEU A 1 241 ? 18.427 41.634 -35.265 1.00 24.62 221 LEU A O 1
ATOM 1648 N N . VAL A 1 242 ? 19.414 42.214 -37.205 1.00 34.02 222 VAL A N 1
ATOM 1649 C CA . VAL A 1 242 ? 18.718 43.491 -37.321 1.00 34.18 222 VAL A CA 1
ATOM 1650 C C . VAL A 1 242 ? 17.538 43.384 -38.281 1.00 34.48 222 VAL A C 1
ATOM 1651 O O . VAL A 1 242 ? 17.635 42.721 -39.315 1.00 37.47 222 VAL A O 1
ATOM 1655 N N . ARG A 1 243 ? 16.426 44.027 -37.930 1.00 30.73 223 ARG A N 1
ATOM 1656 C CA . ARG A 1 243 ? 15.247 44.053 -38.793 1.00 33.92 223 ARG A CA 1
ATOM 1657 C C . ARG A 1 243 ? 15.604 44.500 -40.202 1.00 36.83 223 ARG A C 1
ATOM 1658 O O . ARG A 1 243 ? 16.195 45.562 -40.393 1.00 32.36 223 ARG A O 1
ATOM 1666 N N . GLY A 1 244 ? 15.256 43.674 -41.183 1.00 34.82 224 GLY A N 1
ATOM 1667 C CA . GLY A 1 244 ? 15.502 43.999 -42.574 1.00 29.59 224 GLY A CA 1
ATOM 1668 C C . GLY A 1 244 ? 16.849 43.537 -43.098 1.00 38.58 224 GLY A C 1
ATOM 1669 O O . GLY A 1 244 ? 17.141 43.697 -44.282 1.00 32.39 224 GLY A O 1
ATOM 1670 N N . GLU A 1 245 ? 17.678 42.971 -42.226 1.00 43.10 225 GLU A N 1
ATOM 1671 C CA . GLU A 1 245 ? 18.972 42.443 -42.654 1.00 41.26 225 GLU A CA 1
ATOM 1672 C C . GLU A 1 245 ? 18.914 40.928 -42.810 1.00 38.58 225 GLU A C 1
ATOM 1673 O O . GLU A 1 245 ? 18.118 40.258 -42.153 1.00 42.15 225 GLU A O 1
ATOM 1679 N N . THR A 1 246 ? 19.758 40.394 -43.687 1.00 46.10 226 THR A N 1
ATOM 1680 C CA . THR A 1 246 ? 19.730 38.969 -44.000 1.00 45.86 226 THR A CA 1
ATOM 1681 C C . THR A 1 246 ? 20.741 38.184 -43.179 1.00 41.97 226 THR A C 1
ATOM 1682 O O . THR A 1 246 ? 20.437 37.103 -42.671 1.00 43.87 226 THR A O 1
ATOM 1686 N N . GLU A 1 247 ? 21.945 38.732 -43.058 1.00 41.81 227 GLU A N 1
ATOM 1687 C CA . GLU A 1 247 ? 23.020 38.071 -42.326 1.00 43.72 227 GLU A CA 1
ATOM 1688 C C . GLU A 1 247 ? 23.022 38.469 -40.854 1.00 40.82 227 GLU A C 1
ATOM 1689 O O . GLU A 1 247 ? 22.755 39.623 -40.519 1.00 34.00 227 GLU A O 1
ATOM 1695 N N . VAL A 1 248 ? 23.320 37.516 -39.976 1.00 40.92 228 VAL A N 1
ATOM 1696 C CA . VAL A 1 248 ? 23.489 37.838 -38.565 1.00 38.22 228 VAL A CA 1
ATOM 1697 C C . VAL A 1 248 ? 24.864 38.475 -38.373 1.00 35.25 228 VAL A C 1
ATOM 1698 O O . VAL A 1 248 ? 25.803 38.168 -39.106 1.00 40.70 228 VAL A O 1
ATOM 1702 N N . ARG A 1 249 ? 24.970 39.384 -37.410 1.00 31.12 229 ARG A N 1
ATOM 1703 C CA . ARG A 1 249 ? 26.243 40.027 -37.099 1.00 32.67 229 ARG A CA 1
ATOM 1704 C C . ARG A 1 249 ? 26.844 39.390 -35.862 1.00 29.64 229 ARG A C 1
ATOM 1705 O O . ARG A 1 249 ? 26.143 38.725 -35.109 1.00 32.09 229 ARG A O 1
ATOM 1713 N N . ARG A 1 250 ? 28.139 39.591 -35.647 1.00 31.13 230 ARG A N 1
ATOM 1714 C CA . ARG A 1 250 ? 28.762 39.155 -34.400 1.00 34.49 230 ARG A CA 1
ATOM 1715 C C . ARG A 1 250 ? 29.225 40.370 -33.606 1.00 29.68 230 ARG A C 1
ATOM 1716 O O . ARG A 1 250 ? 29.335 41.476 -34.142 1.00 29.06 230 ARG A O 1
ATOM 1724 N N . TYR A 1 251 ? 29.488 40.157 -32.323 1.00 27.15 231 TYR A N 1
ATOM 1725 C CA . TYR A 1 251 ? 30.263 41.106 -31.543 1.00 29.72 231 TYR A CA 1
ATOM 1726 C C . TYR A 1 251 ? 31.285 40.322 -30.740 1.00 29.31 231 TYR A C 1
ATOM 1727 O O . TYR A 1 251 ? 31.039 39.178 -30.361 1.00 32.22 231 TYR A O 1
ATOM 1736 N N . ALA A 1 252 ? 32.431 40.941 -30.494 1.00 28.15 232 ALA A N 1
ATOM 1737 C CA . ALA A 1 252 ? 33.499 40.304 -29.745 1.00 31.34 232 ALA A CA 1
ATOM 1738 C C . ALA A 1 252 ? 33.280 40.469 -28.249 1.00 34.25 232 ALA A C 1
ATOM 1739 O O . ALA A 1 252 ? 32.765 41.491 -27.793 1.00 34.49 232 ALA A O 1
ATOM 1741 N N . ALA A 1 253 ? 33.666 39.452 -27.490 1.00 29.43 233 ALA A N 1
ATOM 1742 C CA . ALA A 1 253 ? 33.668 39.558 -26.041 1.00 35.01 233 ALA A CA 1
ATOM 1743 C C . ALA A 1 253 ? 34.845 40.418 -25.590 1.00 33.23 233 ALA A C 1
ATOM 1744 O O . ALA A 1 253 ? 35.873 40.488 -26.262 1.00 30.98 233 ALA A O 1
ATOM 1746 N N . VAL A 1 254 ? 34.687 41.080 -24.454 1.00 35.12 234 VAL A N 1
ATOM 1747 C CA . VAL A 1 254 ? 35.746 41.913 -23.912 1.00 32.40 234 VAL A CA 1
ATOM 1748 C C . VAL A 1 254 ? 36.430 41.184 -22.767 1.00 32.98 234 VAL A C 1
ATOM 1749 O O . VAL A 1 254 ? 35.764 40.634 -21.894 1.00 35.25 234 VAL A O 1
ATOM 1753 N N . ALA A 1 255 ? 37.759 41.167 -22.783 1.00 37.04 235 ALA A N 1
ATOM 1754 C CA . ALA A 1 255 ? 38.527 40.581 -21.690 1.00 34.49 235 ALA A CA 1
ATOM 1755 C C . ALA A 1 255 ? 38.379 41.408 -20.413 1.00 33.92 235 ALA A C 1
ATOM 1756 O O . ALA A 1 255 ? 38.636 42.609 -20.409 1.00 34.99 235 ALA A O 1
ATOM 1758 N N . PRO A 1 256 ? 37.954 40.757 -19.323 1.00 32.93 236 PRO A N 1
ATOM 1759 C CA . PRO A 1 256 ? 37.801 41.412 -18.018 1.00 32.30 236 PRO A CA 1
ATOM 1760 C C . PRO A 1 256 ? 39.147 41.799 -17.409 1.00 29.61 236 PRO A C 1
ATOM 1761 O O . PRO A 1 256 ? 40.156 41.152 -17.686 1.00 37.08 236 PRO A O 1
ATOM 1765 N N . GLU A 1 257 ? 39.153 42.836 -16.580 1.00 27.30 237 GLU A N 1
ATOM 1766 C CA . GLU A 1 257 ? 40.376 43.313 -15.942 1.00 34.54 237 GLU A CA 1
ATOM 1767 C C . GLU A 1 257 ? 40.630 42.562 -14.642 1.00 36.54 237 GLU A C 1
ATOM 1768 O O . GLU A 1 257 ? 41.510 42.921 -13.858 1.00 37.36 237 GLU A O 1
ATOM 1774 N N . ALA A 1 258 ? 39.846 41.511 -14.433 1.00 31.34 238 ALA A N 1
ATOM 1775 C CA . ALA A 1 258 ? 39.900 40.708 -13.223 1.00 29.83 238 ALA A CA 1
ATOM 1776 C C . ALA A 1 258 ? 39.553 39.276 -13.589 1.00 29.11 238 ALA A C 1
ATOM 1777 O O . ALA A 1 258 ? 39.005 39.041 -14.661 1.00 28.17 238 ALA A O 1
ATOM 1779 N N . PRO A 1 259 ? 39.883 38.312 -12.712 1.00 28.54 239 PRO A N 1
ATOM 1780 C CA . PRO A 1 259 ? 39.547 36.913 -13.002 1.00 26.97 239 PRO A CA 1
ATOM 1781 C C . PRO A 1 259 ? 38.046 36.668 -13.117 1.00 31.42 239 PRO A C 1
ATOM 1782 O O . PRO A 1 259 ? 37.264 37.238 -12.355 1.00 29.82 239 PRO A O 1
ATOM 1786 N N . VAL A 1 260 ? 37.653 35.829 -14.067 1.00 31.79 240 VAL A N 1
ATOM 1787 C CA . VAL A 1 260 ? 36.267 35.412 -14.164 1.00 27.78 240 VAL A CA 1
ATOM 1788 C C . VAL A 1 260 ? 35.962 34.501 -12.988 1.00 26.88 240 VAL A C 1
ATOM 1789 O O . VAL A 1 260 ? 36.552 33.434 -12.856 1.00 33.60 240 VAL A O 1
ATOM 1793 N N . VAL A 1 261 ? 35.053 34.934 -12.126 1.00 26.43 241 VAL A N 1
ATOM 1794 C CA . VAL A 1 261 ? 34.735 34.185 -10.922 1.00 32.22 241 VAL A CA 1
ATOM 1795 C C . VAL A 1 261 ? 33.330 33.604 -10.983 1.00 33.59 241 VAL A C 1
ATOM 1796 O O . VAL A 1 261 ? 33.119 32.427 -10.688 1.00 29.44 241 VAL A O 1
ATOM 1800 N N . ASP A 1 262 ? 32.370 34.436 -11.366 1.00 30.81 242 ASP A N 1
ATOM 1801 C CA . ASP A 1 262 ? 30.973 34.025 -11.392 1.00 36.97 242 ASP A CA 1
ATOM 1802 C C . ASP A 1 262 ? 30.256 34.653 -12.583 1.00 33.43 242 ASP A C 1
ATOM 1803 O O . ASP A 1 262 ? 30.078 35.874 -12.642 1.00 32.32 242 ASP A O 1
ATOM 1808 N N . SER A 1 263 ? 29.839 33.809 -13.524 1.00 30.01 243 SER A N 1
ATOM 1809 C CA . SER A 1 263 ? 29.206 34.286 -14.752 1.00 37.45 243 SER A CA 1
ATOM 1810 C C . SER A 1 263 ? 27.721 34.555 -14.551 1.00 30.90 243 SER A C 1
ATOM 1811 O O . SER A 1 263 ? 26.991 34.785 -15.509 1.00 31.29 243 SER A O 1
ATOM 1814 N N . ASN A 1 264 ? 27.280 34.517 -13.301 1.00 25.81 244 ASN A N 1
ATOM 1815 C CA . ASN A 1 264 ? 25.920 34.896 -12.966 1.00 29.84 244 ASN A CA 1
ATOM 1816 C C . ASN A 1 264 ? 25.694 36.390 -13.163 1.00 35.96 244 ASN A C 1
ATOM 1817 O O . ASN A 1 264 ? 26.438 37.220 -12.628 1.00 37.57 244 ASN A O 1
ATOM 1822 N N . GLY A 1 265 ? 24.670 36.730 -13.936 1.00 26.11 245 GLY A N 1
ATOM 1823 C CA . GLY A 1 265 ? 24.290 38.119 -14.114 1.00 30.36 245 GLY A CA 1
ATOM 1824 C C . GLY A 1 265 ? 24.955 38.805 -15.292 1.00 29.08 245 GLY A C 1
ATOM 1825 O O . GLY A 1 265 ? 24.738 39.995 -15.518 1.00 30.55 245 GLY A O 1
ATOM 1826 N N . ALA A 1 266 ? 25.765 38.063 -16.041 1.00 27.99 246 ALA A N 1
ATOM 1827 C CA . ALA A 1 266 ? 26.458 38.622 -17.198 1.00 29.14 246 ALA A CA 1
ATOM 1828 C C . ALA A 1 266 ? 25.476 39.076 -18.277 1.00 24.85 246 ALA A C 1
ATOM 1829 O O . ALA A 1 266 ? 25.592 40.181 -18.805 1.00 26.40 246 ALA A O 1
ATOM 1831 N N . GLY A 1 267 ? 24.510 38.218 -18.596 1.00 29.50 247 GLY A N 1
ATOM 1832 C CA . GLY A 1 267 ? 23.496 38.524 -19.590 1.00 25.27 247 GLY A CA 1
ATOM 1833 C C . GLY A 1 267 ? 22.611 39.680 -19.168 1.00 27.17 247 GLY A C 1
ATOM 1834 O O . GLY A 1 267 ? 22.092 40.418 -20.005 1.00 29.13 247 GLY A O 1
ATOM 1835 N N . ASP A 1 268 ? 22.435 39.830 -17.857 1.00 26.94 248 ASP A N 1
ATOM 1836 C CA . ASP A 1 268 ? 21.698 40.953 -17.295 1.00 24.72 248 ASP A CA 1
ATOM 1837 C C . ASP A 1 268 ? 22.545 42.212 -17.371 1.00 23.78 248 ASP A C 1
ATOM 1838 O O . ASP A 1 268 ? 22.040 43.310 -17.608 1.00 24.50 248 ASP A O 1
ATOM 1843 N N . ALA A 1 269 ? 23.843 42.042 -17.159 1.00 22.87 249 ALA A N 1
ATOM 1844 C CA . ALA A 1 269 ? 24.777 43.143 -17.274 1.00 21.74 249 ALA A CA 1
ATOM 1845 C C . ALA A 1 269 ? 24.842 43.599 -18.721 1.00 24.68 249 ALA A C 1
ATOM 1846 O O . ALA A 1 269 ? 24.943 44.794 -19.000 1.00 22.95 249 ALA A O 1
ATOM 1848 N N . PHE A 1 270 ? 24.779 42.639 -19.640 1.00 19.23 250 PHE A N 1
ATOM 1849 C CA . PHE A 1 270 ? 24.774 42.956 -21.060 1.00 22.79 250 PHE A CA 1
ATOM 1850 C C . PHE A 1 270 ? 23.547 43.788 -21.434 1.00 23.42 250 PHE A C 1
ATOM 1851 O O . PHE A 1 270 ? 23.654 44.760 -22.179 1.00 23.23 250 PHE A O 1
ATOM 1859 N N . VAL A 1 271 ? 22.383 43.396 -20.927 1.00 20.54 251 VAL A N 1
ATOM 1860 C CA . VAL A 1 271 ? 21.160 44.135 -21.194 1.00 21.85 251 VAL A CA 1
ATOM 1861 C C . VAL A 1 271 ? 21.279 45.559 -20.663 1.00 26.59 251 VAL A C 1
ATOM 1862 O O . VAL A 1 271 ? 20.983 46.515 -21.378 1.00 27.28 251 VAL A O 1
ATOM 1866 N N . SER A 1 272 ? 21.738 45.692 -19.419 1.00 26.51 252 SER A N 1
ATOM 1867 C CA . SER A 1 272 ? 21.892 47.003 -18.787 1.00 25.03 252 SER A CA 1
ATOM 1868 C C . SER A 1 272 ? 22.815 47.922 -19.582 1.00 26.51 252 SER A C 1
ATOM 1869 O O . SER A 1 272 ? 22.493 49.090 -19.814 1.00 30.62 252 SER A O 1
ATOM 1872 N N . GLY A 1 273 ? 23.964 47.393 -19.990 1.00 24.36 253 GLY A N 1
ATOM 1873 C CA . GLY A 1 273 ? 24.900 48.146 -20.804 1.00 25.58 253 GLY A CA 1
ATOM 1874 C C . GLY A 1 273 ? 24.312 48.540 -22.148 1.00 27.02 253 GLY A C 1
ATOM 1875 O O . GLY A 1 273 ? 24.461 49.678 -22.586 1.00 28.61 253 GLY A O 1
ATOM 1876 N N . PHE A 1 274 ? 23.641 47.597 -22.802 1.00 24.96 254 PHE A N 1
ATOM 1877 C CA . PHE A 1 274 ? 23.048 47.837 -24.112 1.00 25.58 254 PHE A CA 1
ATOM 1878 C C . PHE A 1 274 ? 21.993 48.927 -24.033 1.00 31.25 254 PHE A C 1
ATOM 1879 O O . PHE A 1 274 ? 21.990 49.861 -24.842 1.00 30.39 254 PHE A O 1
ATOM 1887 N N . LEU A 1 275 ? 21.096 48.797 -23.059 1.00 27.71 255 LEU A N 1
ATOM 1888 C CA . LEU A 1 275 ? 20.005 49.742 -22.896 1.00 25.18 255 LEU A CA 1
ATOM 1889 C C . LEU A 1 275 ? 20.536 51.144 -22.629 1.00 30.38 255 LEU A C 1
ATOM 1890 O O . LEU A 1 275 ? 19.984 52.123 -23.132 1.00 29.87 255 LEU A O 1
ATOM 1895 N N . PHE A 1 276 ? 21.612 51.238 -21.849 1.00 33.87 256 PHE A N 1
ATOM 1896 C CA . PHE A 1 276 ? 22.216 52.534 -21.545 1.00 36.82 256 PHE A CA 1
ATOM 1897 C C . PHE A 1 276 ? 22.555 53.263 -22.836 1.00 30.28 256 PHE A C 1
ATOM 1898 O O . PHE A 1 276 ? 22.284 54.453 -22.979 1.00 34.13 256 PHE A O 1
ATOM 1906 N N . GLY A 1 277 ? 23.133 52.530 -23.781 1.00 30.60 257 GLY A N 1
ATOM 1907 C CA . GLY A 1 277 ? 23.471 53.088 -25.076 1.00 32.85 257 GLY A CA 1
ATOM 1908 C C . GLY A 1 277 ? 22.240 53.341 -25.924 1.00 32.97 257 GLY A C 1
ATOM 1909 O O . GLY A 1 277 ? 22.208 54.291 -26.702 1.00 36.11 257 GLY A O 1
ATOM 1910 N N . HIS A 1 278 ? 21.227 52.491 -25.776 1.00 30.77 258 HIS A N 1
ATOM 1911 C CA . HIS A 1 278 ? 20.000 52.614 -26.557 1.00 31.42 258 HIS A CA 1
ATOM 1912 C C . HIS A 1 278 ? 19.259 53.903 -26.220 1.00 34.05 258 HIS A C 1
ATOM 1913 O O . HIS A 1 278 ? 18.792 54.619 -27.105 1.00 34.05 258 HIS A O 1
ATOM 1920 N N . LEU A 1 279 ? 19.162 54.191 -24.929 1.00 34.11 259 LEU A N 1
ATOM 1921 C CA . LEU A 1 279 ? 18.480 55.385 -24.451 1.00 32.92 259 LEU A CA 1
ATOM 1922 C C . LEU A 1 279 ? 19.310 56.649 -24.655 1.00 34.20 259 LEU A C 1
ATOM 1923 O O . LEU A 1 279 ? 18.816 57.762 -24.467 1.00 31.32 259 LEU A O 1
ATOM 1928 N N . ALA A 1 280 ? 20.573 56.472 -25.032 1.00 34.58 260 ALA A N 1
ATOM 1929 C CA . ALA A 1 280 ? 21.470 57.599 -25.257 1.00 34.14 260 ALA A CA 1
ATOM 1930 C C . ALA A 1 280 ? 21.690 57.842 -26.751 1.00 31.81 260 ALA A C 1
ATOM 1931 O O . ALA A 1 280 ? 22.562 58.619 -27.143 1.00 37.94 260 ALA A O 1
ATOM 1933 N N . GLY A 1 281 ? 20.902 57.164 -27.581 1.00 32.02 261 GLY A N 1
ATOM 1934 C CA . GLY A 1 281 ? 20.930 57.378 -29.017 1.00 32.13 261 GLY A CA 1
ATOM 1935 C C . GLY A 1 281 ? 22.149 56.829 -29.734 1.00 34.11 261 GLY A C 1
ATOM 1936 O O . GLY A 1 281 ? 22.413 57.200 -30.879 1.00 32.64 261 GLY A O 1
ATOM 1937 N N . GLU A 1 282 ? 22.886 55.941 -29.074 1.00 28.47 262 GLU A N 1
ATOM 1938 C CA . GLU A 1 282 ? 24.101 55.366 -29.654 1.00 35.43 262 GLU A CA 1
ATOM 1939 C C . GLU A 1 282 ? 23.791 54.336 -30.747 1.00 33.89 262 GLU A C 1
ATOM 1940 O O . GLU A 1 282 ? 22.766 53.651 -30.690 1.00 27.31 262 GLU A O 1
ATOM 1946 N N . PRO A 1 283 ? 24.681 54.230 -31.750 1.00 28.44 263 PRO A N 1
ATOM 1947 C CA . PRO A 1 283 ? 24.545 53.237 -32.823 1.00 31.21 263 PRO A CA 1
ATOM 1948 C C . PRO A 1 283 ? 24.619 51.815 -32.279 1.00 36.41 263 PRO A C 1
ATOM 1949 O O . PRO A 1 283 ? 25.122 51.613 -31.172 1.00 32.80 263 PRO A O 1
ATOM 1953 N N . LEU A 1 284 ? 24.144 50.849 -33.058 1.00 34.07 264 LEU A N 1
ATOM 1954 C CA . LEU A 1 284 ? 24.096 49.454 -32.626 1.00 31.26 264 LEU A CA 1
ATOM 1955 C C . LEU A 1 284 ? 25.433 48.929 -32.107 1.00 32.44 264 LEU A C 1
ATOM 1956 O O . LEU A 1 284 ? 25.480 48.281 -31.060 1.00 32.18 264 LEU A O 1
ATOM 1961 N N . GLU A 1 285 ? 26.511 49.216 -32.836 1.00 34.82 265 GLU A N 1
ATOM 1962 C CA . GLU A 1 285 ? 27.832 48.677 -32.504 1.00 34.55 265 GLU A CA 1
ATOM 1963 C C . GLU A 1 285 ? 28.343 49.173 -31.152 1.00 31.53 265 GLU A C 1
ATOM 1964 O O . GLU A 1 285 ? 28.995 48.430 -30.420 1.00 34.40 265 GLU A O 1
ATOM 1970 N N . THR A 1 286 ? 28.041 50.425 -30.829 1.00 32.14 266 THR A N 1
ATOM 1971 C CA . THR A 1 286 ? 28.392 50.983 -29.531 1.00 29.31 266 THR A CA 1
ATOM 1972 C C . THR A 1 286 ? 27.583 50.305 -28.428 1.00 31.07 266 THR A C 1
ATOM 1973 O O . THR A 1 286 ? 28.127 49.927 -27.390 1.00 35.99 266 THR A O 1
ATOM 1977 N N . CYS A 1 287 ? 26.282 50.150 -28.666 1.00 28.04 267 CYS A N 1
ATOM 1978 C CA . CYS A 1 287 ? 25.393 49.477 -27.723 1.00 28.07 267 CYS A CA 1
ATOM 1979 C C . CYS A 1 287 ? 25.863 48.055 -27.423 1.00 35.18 267 CYS A C 1
ATOM 1980 O O . CYS A 1 287 ? 25.841 47.608 -26.272 1.00 30.81 267 CYS A O 1
ATOM 1983 N N . LEU A 1 288 ? 26.284 47.350 -28.468 1.00 30.18 268 LEU A N 1
ATOM 1984 C CA . LEU A 1 288 ? 26.821 46.009 -28.312 1.00 27.69 268 LEU A CA 1
ATOM 1985 C C . LEU A 1 288 ? 28.123 46.052 -27.519 1.00 31.07 268 LEU A C 1
ATOM 1986 O O . LEU A 1 288 ? 28.370 45.187 -26.681 1.00 30.54 268 LEU A O 1
ATOM 1991 N N . ARG A 1 289 ? 28.943 47.071 -27.772 1.00 32.12 269 ARG A N 1
ATOM 1992 C CA . ARG A 1 289 ? 30.196 47.239 -27.044 1.00 31.82 269 ARG A CA 1
ATOM 1993 C C . ARG A 1 289 ? 29.934 47.479 -25.561 1.00 30.31 269 ARG A C 1
ATOM 1994 O O . ARG A 1 289 ? 30.602 46.901 -24.708 1.00 29.01 269 ARG A O 1
ATOM 2002 N N . TYR A 1 290 ? 28.963 48.339 -25.264 1.00 31.71 270 TYR A N 1
ATOM 2003 C CA . TYR A 1 290 ? 28.575 48.625 -23.887 1.00 32.43 270 TYR A CA 1
ATOM 2004 C C . TYR A 1 290 ? 28.153 47.354 -23.166 1.00 32.44 270 TYR A C 1
ATOM 2005 O O . TYR A 1 290 ? 28.552 47.110 -22.026 1.00 32.02 270 TYR A O 1
ATOM 2014 N N . GLY A 1 291 ? 27.345 46.547 -23.842 1.00 30.95 271 GLY A N 1
ATOM 2015 C CA . GLY A 1 291 ? 26.859 45.310 -23.268 1.00 26.58 271 GLY A CA 1
ATOM 2016 C C . GLY A 1 291 ? 27.987 44.352 -22.950 1.00 28.11 271 GLY A C 1
ATOM 2017 O O . GLY A 1 291 ? 28.020 43.754 -21.876 1.00 31.55 271 GLY A O 1
ATOM 2018 N N . ALA A 1 292 ? 28.911 44.203 -23.892 1.00 28.73 272 ALA A N 1
ATOM 2019 C CA . ALA A 1 292 ? 30.014 43.261 -23.746 1.00 32.98 272 ALA A CA 1
ATOM 2020 C C . ALA A 1 292 ? 30.922 43.648 -22.582 1.00 34.92 272 ALA A C 1
ATOM 2021 O O . ALA A 1 292 ? 31.353 42.792 -21.805 1.00 30.67 272 ALA A O 1
ATOM 2023 N N . ILE A 1 293 ? 31.207 44.941 -22.468 1.00 31.98 273 ILE A N 1
ATOM 2024 C CA . ILE A 1 293 ? 32.044 45.455 -21.392 1.00 31.47 273 ILE A CA 1
ATOM 2025 C C . ILE A 1 293 ? 31.381 45.222 -20.039 1.00 29.66 273 ILE A C 1
ATOM 2026 O O . ILE A 1 293 ? 32.022 44.789 -19.083 1.00 28.89 273 ILE A O 1
ATOM 2031 N N . ALA A 1 294 ? 30.083 45.495 -19.977 1.00 30.69 274 ALA A N 1
ATOM 2032 C CA . ALA A 1 294 ? 29.318 45.325 -18.751 1.00 27.84 274 ALA A CA 1
ATOM 2033 C C . ALA A 1 294 ? 29.216 43.853 -18.363 1.00 28.75 274 ALA A C 1
ATOM 2034 O O . ALA A 1 294 ? 29.252 43.506 -17.181 1.00 27.68 274 ALA A O 1
ATOM 2036 N N . GLY A 1 295 ? 29.086 42.990 -19.365 1.00 30.98 275 GLY A N 1
ATOM 2037 C CA . GLY A 1 295 ? 29.000 41.560 -19.130 1.00 23.17 275 GLY A CA 1
ATOM 2038 C C . GLY A 1 295 ? 30.294 40.996 -18.586 1.00 24.96 275 GLY A C 1
ATOM 2039 O O . GLY A 1 295 ? 30.288 40.151 -17.692 1.00 23.85 275 GLY A O 1
ATOM 2040 N N . ALA A 1 296 ? 31.411 41.469 -19.128 1.00 24.04 276 ALA A N 1
ATOM 2041 C CA . ALA A 1 296 ? 32.719 41.010 -18.685 1.00 26.04 276 ALA A CA 1
ATOM 2042 C C . ALA A 1 296 ? 32.966 41.438 -17.249 1.00 31.19 276 ALA A C 1
ATOM 2043 O O . ALA A 1 296 ? 33.499 40.670 -16.452 1.00 33.90 276 ALA A O 1
ATOM 2045 N N . TYR A 1 297 ? 32.575 42.666 -16.921 1.00 31.04 277 TYR A N 1
ATOM 2046 C CA . TYR A 1 297 ? 32.716 43.161 -15.560 1.00 28.27 277 TYR A CA 1
ATOM 2047 C C . TYR A 1 297 ? 31.969 42.259 -14.585 1.00 28.81 277 TYR A C 1
ATOM 2048 O O . TYR A 1 297 ? 32.525 41.825 -13.574 1.00 35.56 277 TYR A O 1
ATOM 2057 N N . ALA A 1 298 ? 30.714 41.967 -14.906 1.00 25.37 278 ALA A N 1
ATOM 2058 C CA . ALA A 1 298 ? 29.864 41.144 -14.052 1.00 30.05 278 ALA A CA 1
ATOM 2059 C C . ALA A 1 298 ? 30.444 39.751 -13.788 1.00 28.90 278 ALA A C 1
ATOM 2060 O O . ALA A 1 298 ? 30.172 39.153 -12.749 1.00 30.33 278 ALA A O 1
ATOM 2062 N N . CYS A 1 299 ? 31.237 39.240 -14.726 1.00 26.46 279 CYS A N 1
ATOM 2063 C CA . CYS A 1 299 ? 31.849 37.922 -14.586 1.00 25.93 279 CYS A CA 1
ATOM 2064 C C . CYS A 1 299 ? 32.924 37.908 -13.500 1.00 27.16 279 CYS A C 1
ATOM 2065 O O . CYS A 1 299 ? 33.353 36.847 -13.053 1.00 28.52 279 CYS A O 1
ATOM 2068 N N . THR A 1 300 ? 33.355 39.092 -13.084 1.00 27.68 280 THR A N 1
ATOM 2069 C CA . THR A 1 300 ? 34.440 39.219 -12.119 1.00 31.72 280 THR A CA 1
ATOM 2070 C C . THR A 1 300 ? 33.945 39.476 -10.702 1.00 33.36 280 THR A C 1
ATOM 2071 O O . THR A 1 300 ? 34.741 39.632 -9.779 1.00 33.78 280 THR A O 1
ATOM 2075 N N . ILE A 1 301 ? 32.631 39.531 -10.532 1.00 36.08 281 ILE A N 1
ATOM 2076 C CA . ILE A 1 301 ? 32.050 39.786 -9.223 1.00 34.31 281 ILE A CA 1
ATOM 2077 C C . ILE A 1 301 ? 31.671 38.480 -8.530 1.00 44.26 281 ILE A C 1
ATOM 2078 O O . ILE A 1 301 ? 30.943 37.657 -9.095 1.00 40.56 281 ILE A O 1
ATOM 2083 N N . PRO A 1 302 ? 32.170 38.285 -7.296 1.00 46.12 282 PRO A N 1
ATOM 2084 C CA . PRO A 1 302 ? 31.798 37.130 -6.470 1.00 49.02 282 PRO A CA 1
ATOM 2085 C C . PRO A 1 302 ? 30.347 37.216 -6.006 1.00 50.89 282 PRO A C 1
ATOM 2086 O O . PRO A 1 302 ? 29.704 38.251 -6.171 1.00 45.40 282 PRO A O 1
ATOM 2090 N N . ALA A 1 303 ? 29.840 36.135 -5.420 1.00 56.87 283 ALA A N 1
ATOM 2091 C CA . ALA A 1 303 ? 28.514 36.161 -4.813 1.00 50.96 283 ALA A CA 1
ATOM 2092 C C . ALA A 1 303 ? 28.588 36.844 -3.448 1.00 54.32 283 ALA A C 1
ATOM 2093 O O . ALA A 1 303 ? 27.563 37.137 -2.825 1.00 47.00 283 ALA A O 1
ATOM 2095 N N . THR A 1 304 ? 29.815 37.101 -3.000 1.00 50.01 284 THR A N 1
ATOM 2096 C CA . THR A 1 304 ? 30.069 37.710 -1.699 1.00 54.53 284 THR A CA 1
ATOM 2097 C C . THR A 1 304 ? 29.799 39.211 -1.700 1.00 53.69 284 THR A C 1
ATOM 2098 O O . THR A 1 304 ? 29.618 39.819 -0.645 1.00 53.77 284 THR A O 1
ATOM 2102 N N . ARG A 1 305 ? 29.795 39.806 -2.889 1.00 55.44 285 ARG A N 1
ATOM 2103 C CA . ARG A 1 305 ? 29.437 41.209 -3.053 1.00 47.99 285 ARG A CA 1
ATOM 2104 C C . ARG A 1 305 ? 28.447 41.365 -4.192 1.00 46.74 285 ARG A C 1
ATOM 2105 O O . ARG A 1 305 ? 28.345 40.505 -5.066 1.00 50.82 285 ARG A O 1
ATOM 2113 N N . ALA A 1 306 ? 27.708 42.466 -4.172 1.00 45.92 286 ALA A N 1
ATOM 2114 C CA . ALA A 1 306 ? 26.903 42.849 -5.317 1.00 43.41 286 ALA A CA 1
ATOM 2115 C C . ALA A 1 306 ? 27.659 43.927 -6.070 1.00 38.37 286 ALA A C 1
ATOM 2116 O O . ALA A 1 306 ? 28.241 44.824 -5.462 1.00 44.32 286 ALA A O 1
ATOM 2118 N N . GLY A 1 307 ? 27.663 43.834 -7.392 1.00 40.31 287 GLY A N 1
ATOM 2119 C CA . GLY A 1 307 ? 28.429 44.764 -8.193 1.00 37.66 287 GLY A CA 1
ATOM 2120 C C . GLY A 1 307 ? 27.909 44.930 -9.601 1.00 32.49 287 GLY A C 1
ATOM 2121 O O . GLY A 1 307 ? 27.537 43.963 -10.268 1.00 39.42 287 GLY A O 1
ATOM 2122 N N . ALA A 1 308 ? 27.879 46.179 -10.048 1.00 27.41 288 ALA A N 1
ATOM 2123 C CA . ALA A 1 308 ? 27.546 46.494 -11.424 1.00 31.24 288 ALA A CA 1
ATOM 2124 C C . ALA A 1 308 ? 28.510 47.561 -11.918 1.00 32.56 288 ALA A C 1
ATOM 2125 O O . ALA A 1 308 ? 28.933 48.429 -11.148 1.00 27.07 288 ALA A O 1
ATOM 2127 N N . ILE A 1 309 ? 28.868 47.487 -13.196 1.00 31.71 289 ILE A N 1
ATOM 2128 C CA . ILE A 1 309 ? 29.836 48.413 -13.765 1.00 29.19 289 ILE A CA 1
ATOM 2129 C C . ILE A 1 309 ? 29.298 49.844 -13.699 1.00 28.90 289 ILE A C 1
ATOM 2130 O O . ILE A 1 309 ? 28.094 50.073 -13.827 1.00 33.66 289 ILE A O 1
ATOM 2135 N N . ASP A 1 310 ? 30.194 50.795 -13.460 1.00 27.91 290 ASP A N 1
ATOM 2136 C CA . ASP A 1 310 ? 29.823 52.202 -13.360 1.00 33.77 290 ASP A CA 1
ATOM 2137 C C . ASP A 1 310 ? 29.943 52.905 -14.709 1.00 33.08 290 ASP A C 1
ATOM 2138 O O . ASP A 1 310 ? 30.579 52.393 -15.629 1.00 31.75 290 ASP A O 1
ATOM 2143 N N . ARG A 1 311 ? 29.331 54.081 -14.817 1.00 32.08 291 ARG A N 1
ATOM 2144 C CA . ARG A 1 311 ? 29.296 54.828 -16.072 1.00 33.89 291 ARG A CA 1
ATOM 2145 C C . ARG A 1 311 ? 30.691 55.109 -16.634 1.00 37.86 291 ARG A C 1
ATOM 2146 O O . ARG A 1 311 ? 30.950 54.870 -17.814 1.00 37.27 291 ARG A O 1
ATOM 2154 N N . ALA A 1 312 ? 31.586 55.606 -15.784 1.00 39.08 292 ALA A N 1
ATOM 2155 C CA . ALA A 1 312 ? 32.929 55.990 -16.211 1.00 42.16 292 ALA A CA 1
ATOM 2156 C C . ALA A 1 312 ? 33.710 54.830 -16.826 1.00 40.53 292 ALA A C 1
ATOM 2157 O O . ALA A 1 312 ? 34.347 54.990 -17.866 1.00 47.04 292 ALA A O 1
ATOM 2159 N N . ALA A 1 313 ? 33.660 53.667 -16.182 1.00 39.20 293 ALA A N 1
ATOM 2160 C CA . ALA A 1 313 ? 34.394 52.496 -16.658 1.00 45.54 293 ALA A CA 1
ATOM 2161 C C . ALA A 1 313 ? 33.791 51.930 -17.944 1.00 43.00 293 ALA A C 1
ATOM 2162 O O . ALA A 1 313 ? 34.499 51.373 -18.784 1.00 47.87 293 ALA A O 1
ATOM 2164 N N . LEU A 1 314 ? 32.480 52.071 -18.091 1.00 39.09 294 LEU A N 1
ATOM 2165 C CA . LEU A 1 314 ? 31.791 51.613 -19.292 1.00 40.52 294 LEU A CA 1
ATOM 2166 C C . LEU A 1 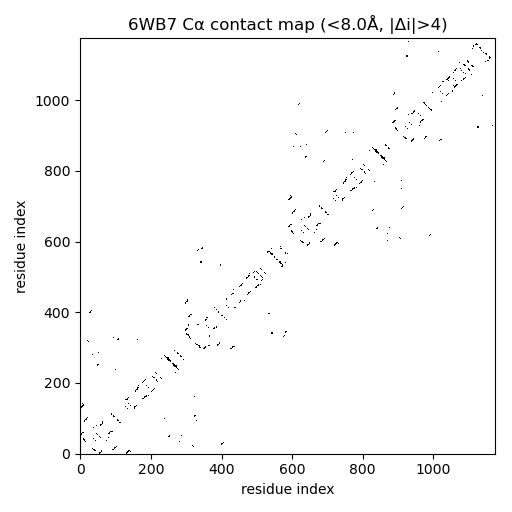314 ? 32.262 52.395 -20.519 1.00 43.32 294 LEU A C 1
ATOM 2167 O O . LEU A 1 314 ? 32.405 51.840 -21.610 1.00 41.61 294 LEU A O 1
ATOM 2172 N N . LEU A 1 315 ? 32.515 53.687 -20.319 1.00 43.46 295 LEU A N 1
ATOM 2173 C CA . LEU A 1 315 ? 32.883 54.593 -21.403 1.00 45.15 295 LEU A CA 1
ATOM 2174 C C . LEU A 1 315 ? 34.395 54.650 -21.643 1.00 47.04 295 LEU A C 1
ATOM 2175 O O . LEU A 1 315 ? 34.860 55.341 -22.551 1.00 45.96 295 LEU A O 1
ATOM 2180 N N . ARG A 1 316 ? 35.153 53.911 -20.841 1.00 44.83 296 ARG A N 1
ATOM 2181 C CA . ARG A 1 316 ? 36.610 54.007 -20.854 1.00 49.87 296 ARG A CA 1
ATOM 2182 C C . ARG A 1 316 ? 37.270 53.307 -22.054 1.00 61.14 296 ARG A C 1
ATOM 2183 O O . ARG A 1 316 ? 38.158 53.891 -22.680 1.00 60.39 296 ARG A O 1
ATOM 2191 N N . PRO A 1 317 ? 36.860 52.059 -22.379 1.00 61.38 297 PRO A N 1
ATOM 2192 C CA . PRO A 1 317 ? 37.463 51.486 -23.591 1.00 55.54 297 PRO A CA 1
ATOM 2193 C C . PRO A 1 317 ? 36.967 52.173 -24.857 1.00 55.81 297 PRO A C 1
ATOM 2194 O O . PRO A 1 317 ? 35.952 52.868 -24.822 1.00 59.36 297 PRO A O 1
ATOM 2198 N N . ALA A 1 318 ? 37.681 51.977 -25.961 1.00 56.49 298 ALA A N 1
ATOM 2199 C CA . ALA A 1 318 ? 37.328 52.617 -27.221 1.00 49.27 298 ALA A CA 1
ATOM 2200 C C . ALA A 1 318 ? 36.646 51.633 -28.162 1.00 51.90 298 ALA A C 1
ATOM 2201 O O . ALA A 1 318 ? 36.844 50.422 -28.055 1.00 58.27 298 ALA A O 1
ATOM 2203 N N . HIS B 1 24 ? 16.771 15.643 35.015 1.00 75.10 4 HIS B N 1
ATOM 2204 C CA . HIS B 1 24 ? 15.860 15.360 33.909 1.00 73.80 4 HIS B CA 1
ATOM 2205 C C . HIS B 1 24 ? 16.519 14.577 32.770 1.00 64.51 4 HIS B C 1
ATOM 2206 O O . HIS B 1 24 ? 16.317 13.373 32.638 1.00 64.10 4 HIS B O 1
ATOM 2213 N N . THR B 1 25 ? 17.312 15.275 31.961 1.00 57.90 5 THR B N 1
ATOM 2214 C CA . THR B 1 25 ? 17.801 14.769 30.673 1.00 52.00 5 THR B CA 1
ATOM 2215 C C . THR B 1 25 ? 18.498 13.399 30.688 1.00 50.51 5 THR B C 1
ATOM 2216 O O . THR B 1 25 ? 19.299 13.103 31.574 1.00 51.54 5 THR B O 1
ATOM 2220 N N . ASP B 1 26 ? 18.168 12.581 29.689 1.00 43.94 6 ASP B N 1
ATOM 2221 C CA . ASP B 1 26 ? 18.851 11.316 29.424 1.00 44.16 6 ASP B CA 1
ATOM 2222 C C . ASP B 1 26 ? 20.118 11.547 28.615 1.00 43.22 6 ASP B C 1
ATOM 2223 O O . ASP B 1 26 ? 21.216 11.173 29.025 1.00 41.50 6 ASP B O 1
ATOM 2228 N N . VAL B 1 27 ? 19.939 12.159 27.448 1.00 34.50 7 VAL B N 1
ATOM 2229 C CA . VAL B 1 27 ? 21.014 12.319 26.478 1.00 35.67 7 VAL B CA 1
ATOM 2230 C C . VAL B 1 27 ? 21.316 13.784 26.176 1.00 29.68 7 VAL B C 1
ATOM 2231 O O . VAL B 1 27 ? 20.414 14.574 25.894 1.00 30.24 7 VAL B O 1
ATOM 2235 N N . LEU B 1 28 ? 22.596 14.129 26.237 1.00 26.69 8 LEU B N 1
ATOM 2236 C CA . LEU B 1 28 ? 23.067 15.461 25.896 1.00 25.70 8 LEU B CA 1
ATOM 2237 C C . LEU B 1 28 ? 23.672 15.473 24.496 1.00 23.14 8 LEU B C 1
ATOM 2238 O O . LEU B 1 28 ? 24.718 14.877 24.260 1.00 27.78 8 LEU B O 1
ATOM 2243 N N . VAL B 1 29 ? 23.016 16.155 23.567 1.00 28.22 9 VAL B N 1
ATOM 2244 C CA . VAL B 1 29 ? 23.511 16.230 22.198 1.00 24.88 9 VAL B CA 1
ATOM 2245 C C . VAL B 1 29 ? 24.321 17.506 21.997 1.00 22.91 9 VAL B C 1
ATOM 2246 O O . VAL B 1 29 ? 23.817 18.609 22.203 1.00 28.07 9 VAL B O 1
ATOM 2250 N N . LEU B 1 30 ? 25.579 17.346 21.600 1.00 21.31 10 LEU B N 1
ATOM 2251 C CA . LEU B 1 30 ? 26.476 18.479 21.400 1.00 21.97 10 LEU B CA 1
ATOM 2252 C C . LEU B 1 30 ? 26.840 18.680 19.940 1.00 27.09 10 LEU B C 1
ATOM 2253 O O . LEU B 1 30 ? 27.443 17.801 19.324 1.00 29.43 10 LEU B O 1
ATOM 2258 N N . GLY B 1 31 ? 26.480 19.840 19.395 1.00 29.39 11 GLY B N 1
ATOM 2259 C CA . GLY B 1 31 ? 26.862 20.214 18.042 1.00 28.37 11 GLY B CA 1
ATOM 2260 C C . GLY B 1 31 ? 25.829 19.874 16.984 1.00 29.19 11 GLY B C 1
ATOM 2261 O O . GLY B 1 31 ? 24.720 19.454 17.297 1.00 25.47 11 GLY B O 1
ATOM 2262 N N . GLY B 1 32 ? 26.190 20.080 15.722 1.00 29.56 12 GLY B N 1
ATOM 2263 C CA . GLY B 1 32 ? 25.382 19.608 14.614 1.00 21.16 12 GLY B CA 1
ATOM 2264 C C . GLY B 1 32 ? 24.117 20.387 14.315 1.00 26.34 12 GLY B C 1
ATOM 2265 O O . GLY B 1 32 ? 23.292 19.944 13.516 1.00 31.51 12 GLY B O 1
ATOM 2266 N N . ALA B 1 33 ? 23.949 21.542 14.948 1.00 25.71 13 ALA B N 1
ATOM 2267 C CA . ALA B 1 33 ? 22.806 22.398 14.639 1.00 30.60 13 ALA B CA 1
ATOM 2268 C C . ALA B 1 33 ? 23.078 23.184 13.361 1.00 26.18 13 ALA B C 1
ATOM 2269 O O . ALA B 1 33 ? 24.038 23.950 13.285 1.00 24.14 13 ALA B O 1
ATOM 2271 N N . GLY B 1 34 ? 22.235 22.995 12.353 1.00 26.80 14 GLY B N 1
ATOM 2272 C CA . GLY B 1 34 ? 22.452 23.659 11.085 1.00 24.07 14 GLY B CA 1
ATOM 2273 C C . GLY B 1 34 ? 21.287 23.580 10.124 1.00 21.09 14 GLY B C 1
ATOM 2274 O O . GLY B 1 34 ? 20.234 23.032 10.440 1.00 19.52 14 GLY B O 1
ATOM 2275 N N . VAL B 1 35 ? 21.500 24.125 8.931 1.00 25.96 15 VAL B N 1
ATOM 2276 C CA . VAL B 1 35 ? 20.456 24.234 7.925 1.00 22.77 15 VAL B CA 1
ATOM 2277 C C . VAL B 1 35 ? 20.882 23.646 6.581 1.00 23.35 15 VAL B C 1
ATOM 2278 O O . VAL B 1 35 ? 21.920 24.012 6.033 1.00 24.23 15 VAL B O 1
ATOM 2282 N N . ASP B 1 36 ? 20.080 22.720 6.064 1.00 24.49 16 ASP B N 1
ATOM 2283 C CA . ASP B 1 36 ? 20.286 22.176 4.726 1.00 21.31 16 ASP B CA 1
ATOM 2284 C C . ASP B 1 36 ? 19.381 22.885 3.718 1.00 24.17 16 ASP B C 1
ATOM 2285 O O . ASP B 1 36 ? 18.214 23.160 4.005 1.00 23.94 16 ASP B O 1
ATOM 2290 N N . THR B 1 37 ? 19.925 23.197 2.547 1.00 21.28 17 THR B N 1
ATOM 2291 C CA . THR B 1 37 ? 19.108 23.688 1.446 1.00 20.81 17 THR B CA 1
ATOM 2292 C C . THR B 1 37 ? 19.061 22.614 0.364 1.00 20.22 17 THR B C 1
ATOM 2293 O O . THR B 1 37 ? 20.056 22.350 -0.310 1.00 16.91 17 THR B O 1
ATOM 2297 N N . ILE B 1 38 ? 17.898 21.981 0.234 1.00 16.81 18 ILE B N 1
ATOM 2298 C CA . ILE B 1 38 ? 17.725 20.817 -0.626 1.00 16.10 18 ILE B CA 1
ATOM 2299 C C . ILE B 1 38 ? 17.215 21.196 -2.015 1.00 19.76 18 ILE B C 1
ATOM 2300 O O . ILE B 1 38 ? 16.256 21.951 -2.152 1.00 26.39 18 ILE B O 1
ATOM 2305 N N . ALA B 1 39 ? 17.868 20.671 -3.042 1.00 16.08 19 ALA B N 1
ATOM 2306 C CA . ALA B 1 39 ? 17.364 20.785 -4.401 1.00 19.79 19 ALA B CA 1
ATOM 2307 C C . ALA B 1 39 ? 17.249 19.397 -5.002 1.00 22.28 19 ALA B C 1
ATOM 2308 O O . ALA B 1 39 ? 18.241 18.672 -5.086 1.00 22.54 19 ALA B O 1
ATOM 2310 N N . TYR B 1 40 ? 16.042 19.018 -5.404 1.00 18.21 20 TYR B N 1
ATOM 2311 C CA . TYR B 1 40 ? 15.841 17.707 -6.007 1.00 20.86 20 TYR B CA 1
ATOM 2312 C C . TYR B 1 40 ? 16.202 17.766 -7.479 1.00 24.52 20 TYR B C 1
ATOM 2313 O O . TYR B 1 40 ? 15.711 18.622 -8.213 1.00 26.72 20 TYR B O 1
ATOM 2322 N N . VAL B 1 41 ? 17.085 16.864 -7.896 1.00 21.62 21 VAL B N 1
ATOM 2323 C CA . VAL B 1 41 ? 17.621 16.869 -9.253 1.00 21.23 21 VAL B CA 1
ATOM 2324 C C . VAL B 1 41 ? 17.316 15.553 -9.977 1.00 22.36 21 VAL B C 1
ATOM 2325 O O . VAL B 1 41 ? 17.188 14.508 -9.338 1.00 28.24 21 VAL B O 1
ATOM 2329 N N . PRO B 1 42 ? 17.195 15.600 -11.315 1.00 24.56 22 PRO B N 1
ATOM 2330 C CA . PRO B 1 42 ? 16.819 14.408 -12.086 1.00 24.73 22 PRO B CA 1
ATOM 2331 C C . PRO B 1 42 ? 17.813 13.247 -11.971 1.00 25.62 22 PRO B C 1
ATOM 2332 O O . PRO B 1 42 ? 17.385 12.094 -12.040 1.00 33.63 22 PRO B O 1
ATOM 2336 N N . GLU B 1 43 ? 19.102 13.532 -11.796 1.00 24.08 23 GLU B N 1
ATOM 2337 C CA . GLU B 1 43 ? 20.094 12.465 -11.663 1.00 28.54 23 GLU B CA 1
ATOM 2338 C C . GLU B 1 43 ? 21.416 12.924 -11.042 1.00 26.58 23 GLU B C 1
ATOM 2339 O O . GLU B 1 43 ? 21.792 14.090 -11.141 1.00 25.90 23 GLU B O 1
ATOM 2345 N N . LEU B 1 44 ? 22.117 11.988 -10.407 1.00 22.76 24 LEU B N 1
ATOM 2346 C CA . LEU B 1 44 ? 23.447 12.244 -9.864 1.00 25.16 24 LEU B CA 1
ATOM 2347 C C . LEU B 1 44 ? 24.466 11.270 -10.458 1.00 26.77 24 LEU B C 1
ATOM 2348 O O . LEU B 1 44 ? 24.229 10.065 -10.475 1.00 26.55 24 LEU B O 1
ATOM 2353 N N . PRO B 1 45 ? 25.602 11.789 -10.955 1.00 25.30 25 PRO B N 1
ATOM 2354 C CA . PRO B 1 45 ? 25.963 13.210 -10.991 1.00 24.60 25 PRO B CA 1
ATOM 2355 C C . PRO B 1 45 ? 25.146 13.982 -12.029 1.00 29.65 25 PRO B C 1
ATOM 2356 O O . PRO B 1 45 ? 24.711 13.396 -13.022 1.00 27.94 25 PRO B O 1
ATOM 2360 N N . LEU B 1 46 ? 24.936 15.273 -11.783 1.00 24.57 26 LEU B N 1
ATOM 2361 C CA . LEU B 1 46 ? 24.086 16.100 -12.630 1.00 23.35 26 LEU B CA 1
ATOM 2362 C C . LEU B 1 46 ? 24.863 16.654 -13.820 1.00 22.16 26 LEU B C 1
ATOM 2363 O O . LEU B 1 46 ? 25.803 17.423 -13.640 1.00 24.92 26 LEU B O 1
ATOM 2368 N N . PRO B 1 47 ? 24.483 16.252 -15.044 1.00 23.66 27 PRO B N 1
ATOM 2369 C CA . PRO B 1 47 ? 25.176 16.760 -16.234 1.00 23.43 27 PRO B CA 1
ATOM 2370 C C . PRO B 1 47 ? 25.024 18.272 -16.388 1.00 29.96 27 PRO B C 1
ATOM 2371 O O . PRO B 1 47 ? 24.042 18.857 -15.919 1.00 27.99 27 PRO B O 1
ATOM 2375 N N . PHE B 1 48 ? 26.000 18.895 -17.039 1.00 21.80 28 PHE B N 1
ATOM 2376 C CA . PHE B 1 48 ? 26.030 20.343 -17.114 1.00 23.40 28 PHE B CA 1
ATOM 2377 C C . PHE B 1 48 ? 25.019 20.904 -18.091 1.00 29.66 28 PHE B C 1
ATOM 2378 O O . PHE B 1 48 ? 25.031 20.582 -19.276 1.00 30.09 28 PHE B O 1
ATOM 2386 N N . GLN B 1 49 ? 24.144 21.750 -17.566 1.00 33.61 29 GLN B N 1
ATOM 2387 C CA . GLN B 1 49 ? 23.277 22.596 -18.370 1.00 28.27 29 GLN B CA 1
ATOM 2388 C C . GLN B 1 49 ? 23.306 23.971 -17.745 1.00 25.61 29 GLN B C 1
ATOM 2389 O O . GLN B 1 49 ? 23.756 24.128 -16.610 1.00 30.33 29 GLN B O 1
ATOM 2395 N N . ASP B 1 50 ? 22.806 24.964 -18.463 1.00 20.66 30 ASP B N 1
ATOM 2396 C CA . ASP B 1 50 ? 22.734 26.303 -17.905 1.00 20.68 30 ASP B CA 1
ATOM 2397 C C . ASP B 1 50 ? 21.691 26.357 -16.795 1.00 23.66 30 ASP B C 1
ATOM 2398 O O . ASP B 1 50 ? 21.844 27.105 -15.832 1.00 23.87 30 ASP B O 1
ATOM 2403 N N . SER B 1 51 ? 20.642 25.551 -16.923 1.00 24.46 31 SER B N 1
ATOM 2404 C CA . SER B 1 51 ? 19.546 25.595 -15.964 1.00 22.65 31 SER B CA 1
ATOM 2405 C C . SER B 1 51 ? 18.622 24.387 -16.014 1.00 21.85 31 SER B C 1
ATOM 2406 O O . SER B 1 51 ? 18.331 23.858 -17.080 1.00 28.33 31 SER B O 1
ATOM 2409 N N . TYR B 1 52 ? 18.165 23.967 -14.839 1.00 21.78 32 TYR B N 1
ATOM 2410 C CA . TYR B 1 52 ? 17.085 22.999 -14.710 1.00 18.17 32 TYR B CA 1
ATOM 2411 C C . TYR B 1 52 ? 15.919 23.654 -13.994 1.00 25.66 32 TYR B C 1
ATOM 2412 O O . TYR B 1 52 ? 16.109 24.574 -13.190 1.00 22.86 32 TYR B O 1
ATOM 2421 N N . VAL B 1 53 ? 14.715 23.168 -14.273 1.00 19.94 33 VAL B N 1
ATOM 2422 C CA . VAL B 1 53 ? 13.555 23.530 -13.479 1.00 18.19 33 VAL B CA 1
ATOM 2423 C C . VAL B 1 53 ? 13.316 22.427 -12.452 1.00 17.37 33 VAL B C 1
ATOM 2424 O O . VAL B 1 53 ? 13.134 21.264 -12.810 1.00 17.35 33 VAL B O 1
ATOM 2428 N N . VAL B 1 54 ? 13.349 22.786 -11.174 1.00 20.53 34 VAL B N 1
ATOM 2429 C CA . VAL B 1 54 ? 13.195 21.797 -10.113 1.00 22.68 34 VAL B CA 1
ATOM 2430 C C . VAL B 1 54 ? 11.992 22.119 -9.236 1.00 23.97 34 VAL B C 1
ATOM 2431 O O . VAL B 1 54 ? 11.347 23.156 -9.403 1.00 26.91 34 VAL B O 1
ATOM 2435 N N . ALA B 1 55 ? 11.696 21.217 -8.305 1.00 21.78 35 ALA B N 1
ATOM 2436 C CA . ALA B 1 55 ? 10.592 21.398 -7.372 1.00 21.96 35 ALA B CA 1
ATOM 2437 C C . ALA B 1 55 ? 10.961 22.417 -6.297 1.00 24.74 35 ALA B C 1
ATOM 2438 O O . ALA B 1 55 ? 12.015 23.047 -6.366 1.00 24.91 35 ALA B O 1
ATOM 2440 N N . ALA B 1 56 ? 10.085 22.569 -5.307 1.00 22.73 36 ALA B N 1
ATOM 2441 C CA . ALA B 1 56 ? 10.250 23.567 -4.257 1.00 23.85 36 ALA B CA 1
ATOM 2442 C C . ALA B 1 56 ? 11.615 23.486 -3.598 1.00 25.96 36 ALA B C 1
ATOM 2443 O O . ALA B 1 56 ? 12.078 22.410 -3.219 1.00 25.69 36 ALA B O 1
ATOM 2445 N N . ILE B 1 57 ? 12.264 24.639 -3.497 1.00 28.09 37 ILE B N 1
ATOM 2446 C CA . ILE B 1 57 ? 13.489 24.775 -2.735 1.00 25.60 37 ILE B CA 1
ATOM 2447 C C . ILE B 1 57 ? 13.141 25.538 -1.477 1.00 26.50 37 ILE B C 1
ATOM 2448 O O . ILE B 1 57 ? 12.706 26.688 -1.545 1.00 30.01 37 ILE B O 1
ATOM 2453 N N . GLU B 1 58 ? 13.304 24.887 -0.332 1.00 24.61 38 GLU B N 1
ATOM 2454 C CA . GLU B 1 58 ? 12.913 25.483 0.935 1.00 26.76 38 GLU B CA 1
ATOM 2455 C C . GLU B 1 58 ? 13.932 25.153 2.010 1.00 25.36 38 GLU B C 1
ATOM 2456 O O . GLU B 1 58 ? 13.947 24.040 2.531 1.00 23.72 38 GLU B O 1
ATOM 2462 N N . PRO B 1 59 ? 14.798 26.122 2.340 1.00 29.35 39 PRO B N 1
ATOM 2463 C CA . PRO B 1 59 ? 15.809 25.905 3.376 1.00 22.45 39 PRO B CA 1
ATOM 2464 C C . PRO B 1 59 ? 15.167 25.395 4.656 1.00 25.63 39 PRO B C 1
ATOM 2465 O O . PRO B 1 59 ? 14.147 25.940 5.077 1.00 25.71 39 PRO B O 1
ATOM 2469 N N . ARG B 1 60 ? 15.730 24.346 5.244 1.00 17.57 40 ARG B N 1
ATOM 2470 C CA . ARG B 1 60 ? 15.176 23.799 6.476 1.00 26.05 40 ARG B CA 1
ATOM 2471 C C . ARG B 1 60 ? 16.264 23.514 7.494 1.00 27.71 40 ARG B C 1
ATOM 2472 O O . ARG B 1 60 ? 17.414 23.268 7.132 1.00 27.89 40 ARG B O 1
ATOM 2480 N N . ALA B 1 61 ? 15.895 23.555 8.769 1.00 24.10 41 ALA B N 1
ATOM 2481 C CA . ALA B 1 61 ? 16.767 23.062 9.824 1.00 24.88 41 ALA B CA 1
ATOM 2482 C C . ALA B 1 61 ? 16.787 21.540 9.772 1.00 28.08 41 ALA B C 1
ATOM 2483 O O . ALA B 1 61 ? 15.889 20.919 9.200 1.00 32.62 41 ALA B O 1
ATOM 2485 N N . GLY B 1 62 ? 17.808 20.935 10.363 1.00 23.70 42 GLY B N 1
ATOM 2486 C CA . GLY B 1 62 ? 17.891 19.490 10.395 1.00 20.39 42 GLY B CA 1
ATOM 2487 C C . GLY B 1 62 ? 19.207 18.957 9.874 1.00 22.43 42 GLY B C 1
ATOM 2488 O O . GLY B 1 62 ? 19.242 18.187 8.912 1.00 31.35 42 GLY B O 1
ATOM 2489 N N . GLN B 1 63 ? 20.298 19.373 10.504 1.00 22.12 43 GLN B N 1
ATOM 2490 C CA . GLN B 1 63 ? 21.590 18.751 10.250 1.00 26.15 43 GLN B CA 1
ATOM 2491 C C . GLN B 1 63 ? 21.832 17.695 11.330 1.00 23.30 43 GLN B C 1
ATOM 2492 O O . GLN B 1 63 ? 20.919 17.396 12.102 1.00 20.88 43 GLN B O 1
ATOM 2498 N N . THR B 1 64 ? 23.036 17.126 11.377 1.00 22.96 44 THR B N 1
ATOM 2499 C CA . THR B 1 64 ? 23.270 15.904 12.153 1.00 21.04 44 THR B CA 1
ATOM 2500 C C . THR B 1 64 ? 22.828 15.999 13.616 1.00 25.99 44 THR B C 1
ATOM 2501 O O . THR B 1 64 ? 22.227 15.063 14.136 1.00 26.51 44 THR B O 1
ATOM 2505 N N . GLY B 1 65 ? 23.088 17.131 14.266 1.00 28.38 45 GLY B N 1
ATOM 2506 C CA . GLY B 1 65 ? 22.713 17.309 15.659 1.00 22.49 45 GLY B CA 1
ATOM 2507 C C . GLY B 1 65 ? 21.222 17.494 15.884 1.00 25.55 45 GLY B C 1
ATOM 2508 O O . GLY B 1 65 ? 20.660 16.966 16.845 1.00 27.27 45 GLY B O 1
ATOM 2509 N N . ASP B 1 66 ? 20.579 18.254 15.007 1.00 25.57 46 ASP B N 1
ATOM 2510 C CA . ASP B 1 66 ? 19.134 18.461 15.086 1.00 24.56 46 ASP B CA 1
ATOM 2511 C C . ASP B 1 66 ? 18.372 17.148 14.930 1.00 23.47 46 ASP B C 1
ATOM 2512 O O . ASP B 1 66 ? 17.392 16.899 15.632 1.00 27.30 46 ASP B O 1
ATOM 2517 N N . ASN B 1 67 ? 18.824 16.317 13.996 1.00 24.58 47 ASN B N 1
ATOM 2518 C CA . ASN B 1 67 ? 18.162 15.052 13.697 1.00 23.52 47 ASN B CA 1
ATOM 2519 C C . ASN B 1 67 ? 18.295 14.037 14.822 1.00 23.08 47 ASN B C 1
ATOM 2520 O O . ASN B 1 67 ? 17.343 13.329 15.139 1.00 26.95 47 ASN B O 1
ATOM 2525 N N . VAL B 1 68 ? 19.481 13.960 15.417 1.00 23.07 48 VAL B N 1
ATOM 2526 C CA . VAL B 1 68 ? 19.713 13.035 16.517 1.00 26.69 48 VAL B CA 1
ATOM 2527 C C . VAL B 1 68 ? 18.834 13.428 17.690 1.00 30.22 48 VAL B C 1
ATOM 2528 O O . VAL B 1 68 ? 18.200 12.575 18.317 1.00 26.61 48 VAL B O 1
ATOM 2532 N N . ALA B 1 69 ? 18.782 14.730 17.962 1.00 30.91 49 ALA B N 1
ATOM 2533 C CA . ALA B 1 69 ? 17.952 15.273 19.033 1.00 29.29 49 ALA B CA 1
ATOM 2534 C C . ALA B 1 69 ? 16.480 14.920 18.828 1.00 31.26 49 ALA B C 1
ATOM 2535 O O . ALA B 1 69 ? 15.837 14.374 19.724 1.00 31.25 49 ALA B O 1
ATOM 2537 N N . LEU B 1 70 ? 15.958 15.232 17.646 1.00 27.00 50 LEU B N 1
ATOM 2538 C CA . LEU B 1 70 ? 14.566 14.950 17.312 1.00 26.23 50 LEU B CA 1
ATOM 2539 C C . LEU B 1 70 ? 14.260 13.456 17.334 1.00 25.86 50 LEU B C 1
ATOM 2540 O O . LEU B 1 70 ? 13.189 13.043 17.775 1.00 26.70 50 LEU B O 1
ATOM 2545 N N . GLY B 1 71 ? 15.196 12.652 16.842 1.00 22.46 51 GLY B N 1
ATOM 2546 C CA . GLY B 1 71 ? 15.038 11.208 16.858 1.00 23.85 51 GLY B CA 1
ATOM 2547 C C . GLY B 1 71 ? 14.928 10.651 18.270 1.00 25.32 51 GLY B C 1
ATOM 2548 O O . GLY B 1 71 ? 14.011 9.891 18.575 1.00 21.78 51 GLY B O 1
ATOM 2549 N N . LEU B 1 72 ? 15.861 11.040 19.136 1.00 25.48 52 LEU B N 1
ATOM 2550 C CA . LEU B 1 72 ? 15.860 10.590 20.525 1.00 29.56 52 LEU B CA 1
ATOM 2551 C C . LEU B 1 72 ? 14.624 11.091 21.263 1.00 30.23 52 LEU B C 1
ATOM 2552 O O . LEU B 1 72 ? 14.038 10.371 22.079 1.00 27.74 52 LEU B O 1
ATOM 2557 N N . HIS B 1 73 ? 14.228 12.325 20.968 1.00 23.14 53 HIS B N 1
ATOM 2558 C CA . HIS B 1 73 ? 13.059 12.938 21.596 1.00 29.00 53 HIS B CA 1
ATOM 2559 C C . HIS B 1 73 ? 11.772 12.244 21.175 1.00 30.33 53 HIS B C 1
ATOM 2560 O O . HIS B 1 73 ? 10.907 11.957 22.004 1.00 30.10 53 HIS B O 1
ATOM 2567 N N . THR B 1 74 ? 11.657 11.975 19.880 1.00 23.83 54 THR B N 1
ATOM 2568 C CA . THR B 1 74 ? 10.478 11.320 19.335 1.00 30.37 54 THR B CA 1
ATOM 2569 C C . THR B 1 74 ? 10.312 9.928 19.944 1.00 25.34 54 THR B C 1
ATOM 2570 O O . THR B 1 74 ? 9.196 9.478 20.186 1.00 26.76 54 THR B O 1
ATOM 2574 N N . LEU B 1 75 ? 11.429 9.263 20.224 1.00 28.47 55 LEU B N 1
ATOM 2575 C CA . LEU B 1 75 ? 11.390 7.925 20.812 1.00 30.01 55 LEU B CA 1
ATOM 2576 C C . LEU B 1 75 ? 11.113 7.945 22.313 1.00 29.47 55 LEU B C 1
ATOM 2577 O O . LEU B 1 75 ? 11.006 6.891 22.937 1.00 39.72 55 LEU B O 1
ATOM 2582 N N . GLY B 1 76 ? 11.004 9.138 22.890 1.00 28.06 56 GLY B N 1
ATOM 2583 C CA . GLY B 1 76 ? 10.581 9.275 24.272 1.00 27.03 56 GLY B CA 1
ATOM 2584 C C . GLY B 1 76 ? 11.691 9.523 25.277 1.00 35.93 56 GLY B C 1
ATOM 2585 O O . GLY B 1 76 ? 11.464 9.473 26.485 1.00 40.41 56 GLY B O 1
ATOM 2586 N N . LEU B 1 77 ? 12.895 9.795 24.787 1.00 32.34 57 LEU B N 1
ATOM 2587 C CA . LEU B 1 77 ? 14.013 10.095 25.671 1.00 30.01 57 LEU B CA 1
ATOM 2588 C C . LEU B 1 77 ? 14.059 11.584 25.999 1.00 37.43 57 LEU B C 1
ATOM 2589 O O . LEU B 1 77 ? 13.647 12.414 25.190 1.00 39.91 57 LEU B O 1
ATOM 2594 N N . ARG B 1 78 ? 14.551 11.917 27.189 1.00 40.74 58 ARG B N 1
ATOM 2595 C CA . ARG B 1 78 ? 14.702 13.311 27.592 1.00 36.32 58 ARG B CA 1
ATOM 2596 C C . ARG B 1 78 ? 16.016 13.850 27.046 1.00 33.34 58 ARG B C 1
ATOM 2597 O O . ARG B 1 78 ? 17.090 13.384 27.413 1.00 39.13 58 ARG B O 1
ATOM 2605 N N . THR B 1 79 ? 15.930 14.837 26.166 1.00 35.00 59 THR B N 1
ATOM 2606 C CA . THR B 1 79 ? 17.110 15.313 25.463 1.00 29.26 59 THR B CA 1
ATOM 2607 C C . THR B 1 79 ? 17.430 16.761 25.782 1.00 32.59 59 THR B C 1
ATOM 2608 O O . THR B 1 79 ? 16.556 17.528 26.186 1.00 35.71 59 THR B O 1
ATOM 2612 N N . MET B 1 80 ? 18.695 17.122 25.593 1.00 31.41 60 MET B N 1
ATOM 2613 C CA . MET B 1 80 ? 19.124 18.512 25.632 1.00 28.75 60 MET B CA 1
ATOM 2614 C C . MET B 1 80 ? 20.158 18.740 24.541 1.00 29.88 60 MET B C 1
ATOM 2615 O O . MET B 1 80 ? 21.123 17.982 24.426 1.00 32.78 60 MET B O 1
ATOM 2620 N N . HIS B 1 81 ? 19.945 19.779 23.740 1.00 23.81 61 HIS B N 1
ATOM 2621 C CA . HIS B 1 81 ? 20.806 20.059 22.600 1.00 23.91 61 HIS B CA 1
ATOM 2622 C C . HIS B 1 81 ? 21.530 21.387 22.776 1.00 28.40 61 HIS B C 1
ATOM 2623 O O . HIS B 1 81 ? 20.900 22.427 22.980 1.00 25.23 61 HIS B O 1
ATOM 2630 N N . VAL B 1 82 ? 22.855 21.342 22.683 1.00 26.32 62 VAL B N 1
ATOM 2631 C CA . VAL B 1 82 ? 23.686 22.523 22.875 1.00 25.41 62 VAL B CA 1
ATOM 2632 C C . VAL B 1 82 ? 24.630 22.710 21.696 1.00 29.46 62 VAL B C 1
ATOM 2633 O O . VAL B 1 82 ? 25.340 21.778 21.314 1.00 30.87 62 VAL B O 1
ATOM 2637 N N . ASP B 1 83 ? 24.641 23.912 21.123 1.00 27.10 63 ASP B N 1
ATOM 2638 C CA . ASP B 1 83 ? 25.525 24.203 19.998 1.00 27.43 63 ASP B CA 1
ATOM 2639 C C . ASP B 1 83 ? 25.696 25.706 19.763 1.00 33.86 63 ASP B C 1
ATOM 2640 O O . ASP B 1 83 ? 24.853 26.514 20.162 1.00 26.22 63 ASP B O 1
ATOM 2645 N N . VAL B 1 84 ? 26.799 26.073 19.118 1.00 29.22 64 VAL B N 1
ATOM 2646 C CA . VAL B 1 84 ? 26.982 27.445 18.681 1.00 25.27 64 VAL B CA 1
ATOM 2647 C C . VAL B 1 84 ? 26.001 27.735 17.555 1.00 29.35 64 VAL B C 1
ATOM 2648 O O . VAL B 1 84 ? 25.641 26.847 16.781 1.00 28.54 64 VAL B O 1
ATOM 2652 N N . LEU B 1 85 ? 25.563 28.985 17.482 1.00 31.19 65 LEU B N 1
ATOM 2653 C CA . LEU B 1 85 ? 24.572 29.397 16.508 1.00 28.50 65 LEU B CA 1
ATOM 2654 C C . LEU B 1 85 ? 24.808 30.858 16.145 1.00 29.86 65 LEU B C 1
ATOM 2655 O O . LEU B 1 85 ? 25.132 31.674 17.007 1.00 37.16 65 LEU B O 1
ATOM 2660 N N . GLY B 1 86 ? 24.660 31.181 14.867 1.00 25.27 66 GLY B N 1
ATOM 2661 C CA . GLY B 1 86 ? 24.871 32.538 14.409 1.00 34.02 66 GLY B CA 1
ATOM 2662 C C . GLY B 1 86 ? 23.579 33.325 14.422 1.00 34.55 66 GLY B C 1
ATOM 2663 O O . GLY B 1 86 ? 22.493 32.749 14.349 1.00 33.17 66 GLY B O 1
ATOM 2664 N N . ASP B 1 87 ? 23.696 34.646 14.514 1.00 35.13 67 ASP B N 1
ATOM 2665 C CA . ASP B 1 87 ? 22.534 35.524 14.423 1.00 43.73 67 ASP B CA 1
ATOM 2666 C C . ASP B 1 87 ? 22.075 35.568 12.964 1.00 43.20 67 ASP B C 1
ATOM 2667 O O . ASP B 1 87 ? 22.044 36.622 12.332 1.00 40.64 67 ASP B O 1
ATOM 2672 N N . ASP B 1 88 ? 21.716 34.393 12.456 1.00 44.67 68 ASP B N 1
ATOM 2673 C CA . ASP B 1 88 ? 21.502 34.146 11.036 1.00 37.45 68 ASP B CA 1
ATOM 2674 C C . ASP B 1 88 ? 20.037 33.923 10.721 1.00 29.16 68 ASP B C 1
ATOM 2675 O O . ASP B 1 88 ? 19.242 33.658 11.621 1.00 31.01 68 ASP B O 1
ATOM 2680 N N . PRO B 1 89 ? 19.674 34.012 9.435 1.00 30.21 69 PRO B N 1
ATOM 2681 C CA . PRO B 1 89 ? 18.383 33.453 9.027 1.00 31.91 69 PRO B CA 1
ATOM 2682 C C . PRO B 1 89 ? 18.382 31.949 9.258 1.00 29.10 69 PRO B C 1
ATOM 2683 O O . PRO B 1 89 ? 17.364 31.369 9.638 1.00 29.88 69 PRO B O 1
ATOM 2687 N N . GLU B 1 90 ? 19.541 31.333 9.043 1.00 27.97 70 GLU B N 1
ATOM 2688 C CA . GLU B 1 90 ? 19.733 29.919 9.327 1.00 22.85 70 GLU B CA 1
ATOM 2689 C C . GLU B 1 90 ? 19.516 29.642 10.811 1.00 24.77 70 GLU B C 1
ATOM 2690 O O . GLU B 1 90 ? 18.926 28.630 11.183 1.00 24.28 70 GLU B O 1
ATOM 2696 N N . GLY B 1 91 ? 19.993 30.549 11.656 1.00 28.85 71 GLY B N 1
ATOM 2697 C CA . GLY B 1 91 ? 19.750 30.455 13.084 1.00 27.86 71 GLY B CA 1
ATOM 2698 C C . GLY B 1 91 ? 18.269 30.471 13.413 1.00 27.07 71 GLY B C 1
ATOM 2699 O O . GLY B 1 91 ? 17.815 29.741 14.297 1.00 24.18 71 GLY B O 1
ATOM 2700 N N . ASP B 1 92 ? 17.511 31.298 12.694 1.00 30.92 72 ASP B N 1
ATOM 2701 C CA . ASP B 1 92 ? 16.067 31.400 12.905 1.00 30.73 72 ASP B CA 1
ATOM 2702 C C . ASP B 1 92 ? 15.388 30.060 12.652 1.00 27.30 72 ASP B C 1
ATOM 2703 O O . ASP B 1 92 ? 14.580 29.602 13.460 1.00 26.91 72 ASP B O 1
ATOM 2708 N N . LEU B 1 93 ? 15.729 29.432 11.532 1.00 23.13 73 LEU B N 1
ATOM 2709 C CA . LEU B 1 93 ? 15.204 28.113 11.205 1.00 27.92 73 LEU B CA 1
ATOM 2710 C C . LEU B 1 93 ? 15.526 27.076 12.288 1.00 25.62 73 LEU B C 1
ATOM 2711 O O . LEU B 1 93 ? 14.666 26.289 12.677 1.00 29.81 73 LEU B O 1
ATOM 2716 N N . VAL B 1 94 ? 16.760 27.088 12.781 1.00 26.78 74 VAL B N 1
ATOM 2717 C CA . VAL B 1 94 ? 17.185 26.137 13.805 1.00 25.38 74 VAL B CA 1
ATOM 2718 C C . VAL B 1 94 ? 16.412 26.340 15.104 1.00 25.67 74 VAL B C 1
ATOM 2719 O O . VAL B 1 94 ? 15.906 25.381 15.687 1.00 29.10 74 VAL B O 1
ATOM 2723 N N . ARG B 1 95 ? 16.310 27.590 15.547 1.00 24.67 75 ARG B N 1
ATOM 2724 C CA . ARG B 1 95 ? 15.576 27.911 16.770 1.00 26.59 75 ARG B CA 1
ATOM 2725 C C . ARG B 1 95 ? 14.093 27.558 16.653 1.00 28.77 75 ARG B C 1
ATOM 2726 O O . ARG B 1 95 ? 13.493 27.055 17.607 1.00 33.89 75 ARG B O 1
ATOM 2734 N N . ALA B 1 96 ? 13.514 27.818 15.483 1.00 25.23 76 ALA B N 1
ATOM 2735 C CA . ALA B 1 96 ? 12.109 27.509 15.221 1.00 25.57 76 ALA B CA 1
ATOM 2736 C C . ALA B 1 96 ? 11.866 26.004 15.252 1.00 25.19 76 ALA B C 1
ATOM 2737 O O . ALA B 1 96 ? 10.835 25.536 15.735 1.00 30.04 76 ALA B O 1
ATOM 2739 N N . PHE B 1 97 ? 12.832 25.263 14.725 1.00 23.52 77 PHE B N 1
ATOM 2740 C CA . PHE B 1 97 ? 12.793 23.807 14.673 1.00 26.78 77 PHE B CA 1
ATOM 2741 C C . PHE B 1 97 ? 12.705 23.193 16.074 1.00 29.31 77 PHE B C 1
ATOM 2742 O O . PHE B 1 97 ? 11.884 22.306 16.320 1.00 29.08 77 PHE B O 1
ATOM 2750 N N . HIS B 1 98 ? 13.542 23.666 16.993 1.00 29.23 78 HIS B N 1
ATOM 2751 C CA . HIS B 1 98 ? 13.571 23.097 18.340 1.00 33.23 78 HIS B CA 1
ATOM 2752 C C . HIS B 1 98 ? 12.311 23.461 19.111 1.00 30.26 78 HIS B C 1
ATOM 2753 O O . HIS B 1 98 ? 11.775 22.645 19.866 1.00 23.94 78 HIS B O 1
ATOM 2760 N N . THR B 1 99 ? 11.841 24.687 18.902 1.00 30.38 79 THR B N 1
ATOM 2761 C CA . THR B 1 99 ? 10.600 25.156 19.507 1.00 29.59 79 THR B CA 1
ATOM 2762 C C . THR B 1 99 ? 9.404 24.356 18.993 1.00 32.32 79 THR B C 1
ATOM 2763 O O . THR B 1 99 ? 8.579 23.883 19.780 1.00 31.02 79 THR B O 1
ATOM 2767 N N . ARG B 1 100 ? 9.312 24.202 17.674 1.00 26.69 80 ARG B N 1
ATOM 2768 C CA . ARG B 1 100 ? 8.205 23.467 17.076 1.00 26.81 80 ARG B CA 1
ATOM 2769 C C . ARG B 1 100 ? 8.133 22.029 17.585 1.00 28.91 80 ARG B C 1
ATOM 2770 O O . ARG B 1 100 ? 7.052 21.522 17.881 1.00 32.61 80 ARG B O 1
ATOM 2778 N N . HIS B 1 101 ? 9.283 21.378 17.696 1.00 27.08 81 HIS B N 1
ATOM 2779 C CA . HIS B 1 101 ? 9.307 19.970 18.069 1.00 30.84 81 HIS B CA 1
ATOM 2780 C C . HIS B 1 101 ? 9.527 19.771 19.561 1.00 30.81 81 HIS B C 1
ATOM 2781 O O . HIS B 1 101 ? 9.607 18.638 20.034 1.00 30.75 81 HIS B O 1
ATOM 2788 N N . GLY B 1 102 ? 9.620 20.873 20.298 1.00 32.98 82 GLY B N 1
ATOM 2789 C CA . GLY B 1 102 ? 9.773 20.811 21.741 1.00 30.28 82 GLY B CA 1
ATOM 2790 C C . GLY B 1 102 ? 11.088 20.208 22.203 1.00 33.46 82 GLY B C 1
ATOM 2791 O O . GLY B 1 102 ? 11.129 19.459 23.179 1.00 37.56 82 GLY B O 1
ATOM 2792 N N . LEU B 1 103 ? 12.166 20.536 21.498 1.00 29.45 83 LEU B N 1
ATOM 2793 C CA . LEU B 1 103 ? 13.505 20.115 21.887 1.00 27.26 83 LEU B CA 1
ATOM 2794 C C . LEU B 1 103 ? 14.168 21.173 22.756 1.00 30.25 83 LEU B C 1
ATOM 2795 O O . LEU B 1 103 ? 14.385 22.299 22.305 1.00 26.16 83 LEU B O 1
ATOM 2800 N N . PRO B 1 104 ? 14.487 20.820 24.011 1.00 31.49 84 PRO B N 1
ATOM 2801 C CA . PRO B 1 104 ? 15.279 21.709 24.866 1.00 28.84 84 PRO B CA 1
ATOM 2802 C C . PRO B 1 104 ? 16.566 22.109 24.157 1.00 28.98 84 PRO B C 1
ATOM 2803 O O . PRO B 1 104 ? 17.246 21.245 23.606 1.00 29.27 84 PRO B O 1
ATOM 2807 N N . PHE B 1 105 ? 16.888 23.398 24.163 1.00 26.55 85 PHE B N 1
ATOM 2808 C CA . PHE B 1 105 ? 17.952 23.907 23.311 1.00 23.11 85 PHE B CA 1
ATOM 2809 C C . PHE B 1 105 ? 18.628 25.154 23.879 1.00 26.50 85 PHE B C 1
ATOM 2810 O O . PHE B 1 105 ? 17.962 26.066 24.371 1.00 35.17 85 PHE B O 1
ATOM 2818 N N . ALA B 1 106 ? 19.956 25.177 23.813 1.00 27.52 86 ALA B N 1
ATOM 2819 C CA . ALA B 1 106 ? 20.738 26.325 24.253 1.00 26.11 86 ALA B CA 1
ATOM 2820 C C . ALA B 1 106 ? 21.730 26.732 23.173 1.00 26.78 86 ALA B C 1
ATOM 2821 O O . ALA B 1 106 ? 22.652 25.980 22.853 1.00 30.63 86 ALA B O 1
ATOM 2823 N N . ALA B 1 107 ? 21.541 27.920 22.611 1.00 26.35 87 ALA B N 1
ATOM 2824 C CA . ALA B 1 107 ? 22.406 28.392 21.537 1.00 26.52 87 ALA B CA 1
ATOM 2825 C C . ALA B 1 107 ? 23.527 29.271 22.069 1.00 26.98 87 ALA B C 1
ATOM 2826 O O . ALA B 1 107 ? 23.285 30.258 22.764 1.00 28.94 87 ALA B O 1
ATOM 2828 N N . LEU B 1 108 ? 24.757 28.898 21.738 1.00 27.61 88 LEU B N 1
ATOM 2829 C CA . LEU B 1 108 ? 25.923 29.699 22.074 1.00 28.07 88 LEU B CA 1
ATOM 2830 C C . LEU B 1 108 ? 26.231 30.645 20.919 1.00 31.01 88 LEU B C 1
ATOM 2831 O O . LEU B 1 108 ? 26.059 30.287 19.757 1.00 30.05 88 LEU B O 1
ATOM 2836 N N . PRO B 1 109 ? 26.671 31.868 21.232 1.00 33.78 89 PRO B N 1
ATOM 2837 C CA . PRO B 1 109 ? 26.923 32.814 20.141 1.00 34.41 89 PRO B CA 1
ATOM 2838 C C . PRO B 1 109 ? 28.197 32.486 19.361 1.00 33.85 89 PRO B C 1
ATOM 2839 O O . PRO B 1 109 ? 29.163 31.974 19.931 1.00 38.62 89 PRO B O 1
ATOM 2843 N N . THR B 1 110 ? 28.184 32.765 18.062 1.00 39.04 90 THR B N 1
ATOM 2844 C CA . THR B 1 110 ? 29.380 32.623 17.240 1.00 34.32 90 THR B CA 1
ATOM 2845 C C . THR B 1 110 ? 29.391 33.639 16.093 1.00 39.03 90 THR B C 1
ATOM 2846 O O . THR B 1 110 ? 28.343 34.050 15.586 1.00 33.38 90 THR B O 1
ATOM 2850 N N . ALA B 1 111 ? 30.591 34.048 15.700 1.00 39.77 91 ALA B N 1
ATOM 2851 C CA . ALA B 1 111 ? 30.754 35.067 14.678 1.00 31.34 91 ALA B CA 1
ATOM 2852 C C . ALA B 1 111 ? 30.912 34.435 13.306 1.00 32.10 91 ALA B C 1
ATOM 2853 O O . ALA B 1 111 ? 30.791 35.110 12.287 1.00 31.59 91 ALA B O 1
ATOM 2855 N N . ALA B 1 112 ? 31.183 33.135 13.281 1.00 31.73 92 ALA B N 1
ATOM 2856 C CA . ALA B 1 112 ? 31.354 32.428 12.020 1.00 31.86 92 ALA B CA 1
ATOM 2857 C C . ALA B 1 112 ? 30.014 32.207 11.323 1.00 36.65 92 ALA B C 1
ATOM 2858 O O . ALA B 1 112 ? 29.951 32.130 10.096 1.00 40.03 92 ALA B O 1
ATOM 2860 N N . GLY B 1 113 ? 28.947 32.101 12.110 1.00 33.45 93 GLY B N 1
ATOM 2861 C CA . GLY B 1 113 ? 27.618 31.892 11.565 1.00 37.60 93 GLY B CA 1
ATOM 2862 C C . GLY B 1 113 ? 27.124 30.461 11.697 1.00 32.12 93 GLY B C 1
ATOM 2863 O O . GLY B 1 113 ? 27.900 29.550 11.986 1.00 31.70 93 GLY B O 1
ATOM 2864 N N . THR B 1 114 ? 25.826 30.267 11.485 1.00 28.75 94 THR B N 1
ATOM 2865 C CA . THR B 1 114 ? 25.212 28.947 11.585 1.00 28.52 94 THR B CA 1
ATOM 2866 C C . THR B 1 114 ? 25.701 28.014 10.474 1.00 24.80 94 THR B C 1
ATOM 2867 O O . THR B 1 114 ? 25.837 28.421 9.322 1.00 22.85 94 THR B O 1
ATOM 2871 N N . LYS B 1 115 ? 25.977 26.765 10.833 1.00 22.54 95 LYS B N 1
ATOM 2872 C CA . LYS B 1 115 ? 26.401 25.769 9.860 1.00 25.13 95 LYS B CA 1
ATOM 2873 C C . LYS B 1 115 ? 25.320 25.550 8.799 1.00 24.52 95 LYS B C 1
ATOM 2874 O O . LYS B 1 115 ? 24.128 25.715 9.063 1.00 20.51 95 LYS B O 1
ATOM 2880 N N . ARG B 1 116 ? 25.749 25.190 7.596 1.00 20.63 96 ARG B N 1
ATOM 2881 C CA . ARG B 1 116 ? 24.830 25.066 6.477 1.00 22.88 96 ARG B CA 1
ATOM 2882 C C . ARG B 1 116 ? 25.404 24.234 5.341 1.00 23.49 96 ARG B C 1
ATOM 2883 O O . ARG B 1 116 ? 26.618 24.103 5.195 1.00 23.47 96 ARG B O 1
ATOM 2891 N N . ALA B 1 117 ? 24.512 23.688 4.526 1.00 20.93 97 ALA B N 1
ATOM 2892 C CA . ALA B 1 117 ? 24.909 22.885 3.386 1.00 22.31 97 ALA B CA 1
ATOM 2893 C C . ALA B 1 117 ? 23.877 23.003 2.278 1.00 17.56 97 ALA B C 1
ATOM 2894 O O . ALA B 1 117 ? 22.715 23.310 2.530 1.00 19.53 97 ALA B O 1
ATOM 2896 N N . VAL B 1 118 ? 24.311 22.764 1.048 1.00 20.79 98 VAL B N 1
ATOM 2897 C CA . VAL B 1 118 ? 23.400 22.651 -0.083 1.00 20.66 98 VAL B CA 1
ATOM 2898 C C . VAL B 1 118 ? 23.440 21.221 -0.586 1.00 20.29 98 VAL B C 1
ATOM 2899 O O . VAL B 1 118 ? 24.496 20.743 -0.985 1.00 23.61 98 VAL B O 1
ATOM 2903 N N . ASN B 1 119 ? 22.304 20.530 -0.556 1.00 19.56 99 ASN B N 1
ATOM 2904 C CA . ASN B 1 119 ? 22.281 19.119 -0.939 1.00 23.84 99 ASN B CA 1
ATOM 2905 C C . ASN B 1 119 ? 21.518 18.847 -2.232 1.00 21.27 99 ASN B C 1
ATOM 2906 O O . ASN B 1 119 ? 20.380 19.283 -2.391 1.00 21.87 99 ASN B O 1
ATOM 2911 N N . LEU B 1 120 ? 22.151 18.121 -3.151 1.00 22.03 100 LEU B N 1
ATOM 2912 C CA . LEU B 1 120 ? 21.478 17.665 -4.362 1.00 23.65 100 LEU B CA 1
ATOM 2913 C C . LEU B 1 120 ? 20.926 16.264 -4.138 1.00 25.28 100 LEU B C 1
ATOM 2914 O O . LEU B 1 120 ? 21.682 15.334 -3.864 1.00 29.25 100 LEU B O 1
ATOM 2919 N N . VAL B 1 121 ? 19.609 16.118 -4.252 1.00 21.91 101 VAL B N 1
ATOM 2920 C CA . VAL B 1 121 ? 18.960 14.845 -3.973 1.00 21.71 101 VAL B CA 1
ATOM 2921 C C . VAL B 1 121 ? 18.359 14.250 -5.232 1.00 22.18 101 VAL B C 1
ATOM 2922 O O . VAL B 1 121 ? 17.558 14.891 -5.906 1.00 25.28 101 VAL B O 1
ATOM 2926 N N . GLY B 1 122 ? 18.755 13.020 -5.545 1.00 27.73 102 GLY B N 1
ATOM 2927 C CA . GLY B 1 122 ? 18.278 12.334 -6.732 1.00 23.65 102 GLY B CA 1
ATOM 2928 C C . GLY B 1 122 ? 17.003 11.567 -6.459 1.00 26.65 102 GLY B C 1
ATOM 2929 O O . GLY B 1 122 ? 16.589 11.447 -5.309 1.00 29.00 102 GLY B O 1
ATOM 2930 N N . PRO B 1 123 ? 16.369 11.044 -7.521 1.00 28.50 103 PRO B N 1
ATOM 2931 C CA . PRO B 1 123 ? 15.104 10.304 -7.416 1.00 30.83 103 PRO B CA 1
ATOM 2932 C C . PRO B 1 123 ? 15.196 9.032 -6.558 1.00 25.05 103 PRO B C 1
ATOM 2933 O O . PRO B 1 123 ? 14.178 8.566 -6.046 1.00 29.90 103 PRO B O 1
ATOM 2937 N N . ASP B 1 124 ? 16.397 8.488 -6.398 1.00 26.42 104 ASP B N 1
ATOM 2938 C CA . ASP B 1 124 ? 16.590 7.273 -5.610 1.00 30.00 104 ASP B CA 1
ATOM 2939 C C . ASP B 1 124 ? 16.911 7.584 -4.155 1.00 29.61 104 ASP B C 1
ATOM 2940 O O . ASP B 1 124 ? 17.143 6.680 -3.355 1.00 30.93 104 ASP B O 1
ATOM 2945 N N . GLY B 1 125 ? 16.945 8.868 -3.820 1.00 25.95 105 GLY B N 1
ATOM 2946 C CA . GLY B 1 125 ? 17.214 9.278 -2.456 1.00 22.06 105 GLY B CA 1
ATOM 2947 C C . GLY B 1 125 ? 18.682 9.537 -2.178 1.00 27.44 105 GLY B C 1
ATOM 2948 O O . GLY B 1 125 ? 19.038 9.965 -1.081 1.00 26.18 105 GLY B O 1
ATOM 2949 N N . ARG B 1 126 ? 19.539 9.274 -3.162 1.00 29.48 106 ARG B N 1
ATOM 2950 C CA . ARG B 1 126 ? 20.965 9.545 -3.005 1.00 26.78 106 ARG B CA 1
ATOM 2951 C C . ARG B 1 126 ? 21.205 11.043 -2.886 1.00 30.28 106 ARG B C 1
ATOM 2952 O O . ARG B 1 126 ? 20.511 11.848 -3.507 1.00 27.13 106 ARG B O 1
ATOM 2960 N N . ARG B 1 127 ? 22.198 11.407 -2.086 1.00 25.15 107 ARG B N 1
ATOM 2961 C CA . ARG B 1 127 ? 22.440 12.800 -1.761 1.00 25.80 107 ARG B CA 1
ATOM 2962 C C . ARG B 1 127 ? 23.883 13.233 -1.977 1.00 30.21 107 ARG B C 1
ATOM 2963 O O . ARG B 1 127 ? 24.811 12.588 -1.497 1.00 32.37 107 ARG B O 1
ATOM 2971 N N . LEU B 1 128 ? 24.060 14.338 -2.692 1.00 26.47 108 LEU B N 1
ATOM 2972 C CA . LEU B 1 128 ? 25.362 14.970 -2.835 1.00 22.11 108 LEU B CA 1
ATOM 2973 C C . LEU B 1 128 ? 25.370 16.242 -2.000 1.00 25.62 108 LEU B C 1
ATOM 2974 O O . LEU B 1 128 ? 24.847 17.272 -2.422 1.00 30.23 108 LEU B O 1
ATOM 2979 N N . SER B 1 129 ? 25.966 16.176 -0.816 1.00 23.29 109 SER B N 1
ATOM 2980 C CA . SER B 1 129 ? 25.972 17.321 0.084 1.00 22.47 109 SER B CA 1
ATOM 2981 C C . SER B 1 129 ? 27.105 18.296 -0.235 1.00 25.23 109 SER B C 1
ATOM 2982 O O . SER B 1 129 ? 28.217 17.888 -0.572 1.00 26.26 109 SER B O 1
ATOM 2985 N N . LEU B 1 130 ? 26.818 19.589 -0.138 1.00 23.66 110 LEU B N 1
ATOM 2986 C CA . LEU B 1 130 ? 27.852 20.604 -0.298 1.00 21.29 110 LEU B CA 1
ATOM 2987 C C . LEU B 1 130 ? 28.038 21.342 1.018 1.00 22.21 110 LEU B C 1
ATOM 2988 O O . LEU B 1 130 ? 27.358 22.332 1.289 1.00 25.00 110 LEU B O 1
ATOM 2993 N N . TRP B 1 131 ? 28.968 20.846 1.829 1.00 22.82 111 TRP B N 1
ATOM 2994 C CA . TRP B 1 131 ? 29.187 21.346 3.183 1.00 21.29 111 TRP B CA 1
ATOM 2995 C C . TRP B 1 131 ? 29.983 22.649 3.216 1.00 22.66 111 TRP B C 1
ATOM 2996 O O . TRP B 1 131 ? 31.065 22.749 2.637 1.00 23.72 111 TRP B O 1
ATOM 3007 N N . ASP B 1 132 ? 29.433 23.643 3.904 1.00 22.35 112 ASP B N 1
ATOM 3008 C CA . ASP B 1 132 ? 30.100 24.923 4.095 1.00 24.63 112 ASP B CA 1
ATOM 3009 C C . ASP B 1 132 ? 31.170 24.775 5.170 1.00 25.94 112 ASP B C 1
ATOM 3010 O O . ASP B 1 132 ? 30.858 24.625 6.352 1.00 28.02 112 ASP B O 1
ATOM 3015 N N . GLY B 1 133 ? 32.431 24.818 4.755 1.00 24.60 113 GLY B N 1
ATOM 3016 C CA . GLY B 1 133 ? 33.539 24.632 5.676 1.00 28.19 113 GLY B CA 1
ATOM 3017 C C . GLY B 1 133 ? 34.068 25.923 6.273 1.00 34.16 113 GLY B C 1
ATOM 3018 O O . GLY B 1 133 ? 35.141 25.942 6.877 1.00 30.57 113 GLY B O 1
ATOM 3019 N N . SER B 1 134 ? 33.320 27.010 6.112 1.00 30.84 114 SER B N 1
ATOM 3020 C CA . SER B 1 134 ? 33.755 28.294 6.640 1.00 25.26 114 SER B CA 1
ATOM 3021 C C . SER B 1 134 ? 33.075 28.587 7.974 1.00 23.74 114 SER B C 1
ATOM 3022 O O . SER B 1 134 ? 33.452 29.516 8.684 1.00 23.89 114 SER B O 1
ATOM 3025 N N . ARG B 1 135 ? 32.076 27.785 8.319 1.00 23.41 115 ARG B N 1
ATOM 3026 C CA . ARG B 1 135 ? 31.313 28.031 9.539 1.00 28.27 115 ARG B CA 1
ATOM 3027 C C . ARG B 1 135 ? 32.016 27.469 10.777 1.00 32.13 115 ARG B C 1
ATOM 3028 O O . ARG B 1 135 ? 31.496 26.593 11.469 1.00 36.70 115 ARG B O 1
ATOM 3036 N N . GLU B 1 136 ? 33.207 27.989 11.043 1.00 29.66 116 GLU B N 1
ATOM 3037 C CA . GLU B 1 136 ? 33.947 27.654 12.248 1.00 33.45 116 GLU B CA 1
ATOM 3038 C C . GLU B 1 136 ? 34.693 28.871 12.781 1.00 36.78 116 GLU B C 1
ATOM 3039 O O . GLU B 1 136 ? 35.336 29.599 12.027 1.00 33.13 116 GLU B O 1
ATOM 3045 N N . ALA B 1 137 ? 34.593 29.091 14.086 1.00 33.51 117 ALA B N 1
ATOM 3046 C CA . ALA B 1 137 ? 35.385 30.112 14.750 1.00 34.66 117 ALA B CA 1
ATOM 3047 C C . ALA B 1 137 ? 36.249 29.447 15.813 1.00 39.05 117 ALA B C 1
ATOM 3048 O O . ALA B 1 137 ? 35.729 28.857 16.759 1.00 40.84 117 ALA B O 1
ATOM 3050 N N . GLU B 1 138 ? 37.567 29.540 15.649 1.00 38.44 118 GLU B N 1
ATOM 3051 C CA . GLU B 1 138 ? 38.508 28.848 16.526 1.00 29.71 118 GLU B CA 1
ATOM 3052 C C . GLU B 1 138 ? 38.372 29.228 18.000 1.00 37.81 118 GLU B C 1
ATOM 3053 O O . GLU B 1 138 ? 38.717 28.436 18.878 1.00 41.51 118 GLU B O 1
ATOM 3059 N N . GLU B 1 139 ? 37.873 30.428 18.278 1.00 36.13 119 GLU B N 1
ATOM 3060 C CA . GLU B 1 139 ? 37.773 30.881 19.661 1.00 35.66 119 GLU B CA 1
ATOM 3061 C C . GLU B 1 139 ? 36.561 30.282 20.377 1.00 33.44 119 GLU B C 1
ATOM 3062 O O . GLU B 1 139 ? 36.430 30.404 21.596 1.00 33.11 119 GLU B O 1
ATOM 3068 N N . ASP B 1 140 ? 35.680 29.632 19.626 1.00 36.35 120 ASP B N 1
ATOM 3069 C CA . ASP B 1 140 ? 34.479 29.053 20.220 1.00 34.55 120 ASP B CA 1
ATOM 3070 C C . ASP B 1 140 ? 34.805 27.867 21.126 1.00 34.22 120 ASP B C 1
ATOM 3071 O O . ASP B 1 140 ? 35.698 27.070 20.834 1.00 30.93 120 ASP B O 1
ATOM 3076 N N . ARG B 1 141 ? 34.076 27.777 22.234 1.00 26.33 121 ARG B N 1
ATOM 3077 C CA . ARG B 1 141 ? 34.210 26.682 23.183 1.00 29.61 121 ARG B CA 1
ATOM 3078 C C . ARG B 1 141 ? 32.845 26.380 23.794 1.00 33.52 121 ARG B C 1
ATOM 3079 O O . ARG B 1 141 ? 32.046 27.291 24.014 1.00 31.41 121 ARG B O 1
ATOM 3087 N N . TYR B 1 142 ? 32.562 25.107 24.052 1.00 33.42 122 TYR B N 1
ATOM 3088 C CA . TYR B 1 142 ? 31.442 24.778 24.920 1.00 31.72 122 TYR B CA 1
ATOM 3089 C C . TYR B 1 142 ? 31.898 25.110 26.330 1.00 32.48 122 TYR B C 1
ATOM 3090 O O . TYR B 1 142 ? 32.886 24.553 26.806 1.00 34.30 122 TYR B O 1
ATOM 3099 N N . PRO B 1 143 ? 31.205 26.042 26.997 1.00 38.73 123 PRO B N 1
ATOM 3100 C CA . PRO B 1 143 ? 31.584 26.380 28.373 1.00 35.07 123 PRO B CA 1
ATOM 3101 C C . PRO B 1 143 ? 31.438 25.180 29.314 1.00 32.37 123 PRO B C 1
ATOM 3102 O O . PRO B 1 143 ? 30.377 24.554 29.368 1.00 29.81 123 PRO B O 1
ATOM 3106 N N . ALA B 1 144 ? 32.511 24.867 30.035 1.00 29.34 124 ALA B N 1
ATOM 3107 C CA . ALA B 1 144 ? 32.556 23.703 30.916 1.00 26.90 124 ALA B CA 1
ATOM 3108 C C . ALA B 1 144 ? 31.408 23.673 31.921 1.00 29.66 124 ALA B C 1
ATOM 3109 O O . ALA B 1 144 ? 30.886 22.604 32.243 1.00 33.21 124 ALA B O 1
ATOM 3111 N N . ALA B 1 145 ? 31.015 24.846 32.411 1.00 33.19 125 ALA B N 1
ATOM 3112 C CA . ALA B 1 145 ? 29.951 24.942 33.405 1.00 26.23 125 ALA B CA 1
ATOM 3113 C C . ALA B 1 145 ? 28.605 24.577 32.801 1.00 28.87 125 ALA B C 1
ATOM 3114 O O . ALA B 1 145 ? 27.725 24.068 33.493 1.00 33.47 125 ALA B O 1
ATOM 3116 N N . LEU B 1 146 ? 28.446 24.851 31.509 1.00 31.97 126 LEU B N 1
ATOM 3117 C CA . LEU B 1 146 ? 27.233 24.475 30.795 1.00 34.88 126 LEU B CA 1
ATOM 3118 C C . LEU B 1 146 ? 27.255 22.978 30.514 1.00 30.47 126 LEU B C 1
ATOM 3119 O O . LEU B 1 146 ? 26.230 22.305 30.596 1.00 33.41 126 LEU B O 1
ATOM 3124 N N . ILE B 1 147 ? 28.439 22.467 30.189 1.00 29.84 127 ILE B N 1
ATOM 3125 C CA . ILE B 1 147 ? 28.625 21.044 29.943 1.00 30.59 127 ILE B CA 1
ATOM 3126 C C . ILE B 1 147 ? 28.354 20.249 31.211 1.00 35.53 127 ILE B C 1
ATOM 3127 O O . ILE B 1 147 ? 27.554 19.312 31.207 1.00 37.19 127 ILE B O 1
ATOM 3132 N N . ALA B 1 148 ? 29.019 20.644 32.295 1.00 32.61 128 ALA B N 1
ATOM 3133 C CA . ALA B 1 148 ? 28.885 19.982 33.590 1.00 32.51 128 ALA B CA 1
ATOM 3134 C C . ALA B 1 148 ? 27.455 20.017 34.106 1.00 35.87 128 ALA B C 1
ATOM 3135 O O . ALA B 1 148 ? 26.991 19.063 34.729 1.00 38.87 128 ALA B O 1
ATOM 3137 N N . ALA B 1 149 ? 26.761 21.121 33.845 1.00 33.54 129 ALA B N 1
ATOM 3138 C CA . ALA B 1 149 ? 25.383 21.279 34.292 1.00 36.39 129 ALA B CA 1
ATOM 3139 C C . ALA B 1 149 ? 24.455 20.271 33.622 1.00 35.55 129 ALA B C 1
ATOM 3140 O O . ALA B 1 149 ? 23.546 19.732 34.254 1.00 36.69 129 ALA B O 1
ATOM 3142 N N . HIS B 1 150 ? 24.687 20.013 32.342 1.00 36.08 130 HIS B N 1
ATOM 3143 C CA . HIS B 1 150 ? 23.796 19.141 31.593 1.00 36.97 130 HIS B CA 1
ATOM 3144 C C . HIS B 1 150 ? 24.280 17.692 31.575 1.00 39.41 130 HIS B C 1
ATOM 3145 O O . HIS B 1 150 ? 23.637 16.826 30.984 1.00 42.36 130 HIS B O 1
ATOM 3152 N N . THR B 1 151 ? 25.409 17.428 32.228 1.00 38.33 131 THR B N 1
ATOM 3153 C CA . THR B 1 151 ? 25.902 16.059 32.362 1.00 39.96 131 THR B CA 1
ATOM 3154 C C . THR B 1 151 ? 25.684 15.536 33.774 1.00 42.04 131 THR B C 1
ATOM 3155 O O . THR B 1 151 ? 26.042 14.399 34.086 1.00 46.93 131 THR B O 1
ATOM 3159 N N . ALA B 1 152 ? 25.096 16.374 34.621 1.00 42.48 132 ALA B N 1
ATOM 3160 C CA . ALA B 1 152 ? 24.870 16.040 36.024 1.00 45.24 132 ALA B CA 1
ATOM 3161 C C . ALA B 1 152 ? 23.917 14.866 36.185 1.00 56.67 132 ALA B C 1
ATOM 3162 O O . ALA B 1 152 ? 24.144 13.984 37.013 1.00 63.18 132 ALA B O 1
ATOM 3164 N N . HIS B 1 153 ? 22.848 14.859 35.393 1.00 61.82 133 HIS B N 1
ATOM 3165 C CA . HIS B 1 153 ? 21.850 13.798 35.468 1.00 59.96 133 HIS B CA 1
ATOM 3166 C C . HIS B 1 153 ? 21.808 12.960 34.198 1.00 57.85 133 HIS B C 1
ATOM 3167 O O . HIS B 1 153 ? 21.167 11.905 34.162 1.00 55.60 133 HIS B O 1
ATOM 3174 N N . ALA B 1 154 ? 22.489 13.432 33.160 1.00 51.10 134 ALA B N 1
ATOM 3175 C CA . ALA B 1 154 ? 22.549 12.711 31.895 1.00 45.85 134 ALA B CA 1
ATOM 3176 C C . ALA B 1 154 ? 23.287 11.384 32.054 1.00 47.38 134 ALA B C 1
ATOM 3177 O O . ALA B 1 154 ? 24.296 11.305 32.755 1.00 43.61 134 ALA B O 1
ATOM 3179 N N . ARG B 1 155 ? 22.773 10.344 31.404 1.00 43.41 135 ARG B N 1
ATOM 3180 C CA . ARG B 1 155 ? 23.425 9.041 31.390 1.00 37.69 135 ARG B CA 1
ATOM 3181 C C . ARG B 1 155 ? 24.396 8.939 30.226 1.00 41.54 135 ARG B C 1
ATOM 3182 O O . ARG B 1 155 ? 25.340 8.145 30.252 1.00 40.93 135 ARG B O 1
ATOM 3190 N N . HIS B 1 156 ? 24.154 9.753 29.204 1.00 35.87 136 HIS B N 1
ATOM 3191 C CA . HIS B 1 156 ? 24.854 9.623 27.936 1.00 28.99 136 HIS B CA 1
ATOM 3192 C C . HIS B 1 156 ? 25.029 10.979 27.254 1.00 30.99 136 HIS B C 1
ATOM 3193 O O . HIS B 1 156 ? 24.193 11.869 27.387 1.00 29.72 136 HIS B O 1
ATOM 3200 N N . VAL B 1 157 ? 26.134 11.131 26.532 1.00 27.92 137 VAL B N 1
ATOM 3201 C CA . VAL B 1 157 ? 26.391 12.340 25.763 1.00 27.82 137 VAL B CA 1
ATOM 3202 C C . VAL B 1 157 ? 26.756 11.966 24.331 1.00 23.70 137 VAL B C 1
ATOM 3203 O O . VAL B 1 157 ? 27.640 11.145 24.104 1.00 25.22 137 VAL B O 1
ATOM 3207 N N . HIS B 1 158 ? 26.058 12.548 23.363 1.00 27.47 138 HIS B N 1
ATOM 3208 C CA . HIS B 1 158 ? 26.406 12.356 21.959 1.00 25.88 138 HIS B CA 1
ATOM 3209 C C . HIS B 1 158 ? 27.077 13.609 21.416 1.00 25.60 138 HIS B C 1
ATOM 3210 O O . HIS B 1 158 ? 26.488 14.690 21.440 1.00 24.87 138 HIS B O 1
ATOM 3217 N N . VAL B 1 159 ? 28.307 13.462 20.932 1.00 22.98 139 VAL B N 1
ATOM 3218 C CA . VAL B 1 159 ? 29.068 14.598 20.420 1.00 24.83 139 VAL B CA 1
ATOM 3219 C C . VAL B 1 159 ? 29.191 14.555 18.901 1.00 23.49 139 VAL B C 1
ATOM 3220 O O . VAL B 1 159 ? 29.838 13.666 18.350 1.00 22.24 139 VAL B O 1
ATOM 3224 N N . CYS B 1 160 ? 28.562 15.513 18.226 1.00 22.26 140 CYS B N 1
ATOM 3225 C CA . CYS B 1 160 ? 28.710 15.633 16.779 1.00 25.45 140 CYS B CA 1
ATOM 3226 C C . CYS B 1 160 ? 30.108 16.146 16.476 1.00 21.43 140 CYS B C 1
ATOM 3227 O O . CYS B 1 160 ? 30.727 16.793 17.319 1.00 19.97 140 CYS B O 1
ATOM 3230 N N . ILE B 1 161 ? 30.597 15.859 15.274 1.00 19.94 141 ILE B N 1
ATOM 3231 C CA . ILE B 1 161 ? 31.977 16.167 14.916 1.00 25.75 141 ILE B CA 1
ATOM 3232 C C . ILE B 1 161 ? 32.140 17.576 14.359 1.00 23.84 141 ILE B C 1
ATOM 3233 O O . ILE B 1 161 ? 32.927 17.805 13.443 1.00 24.85 141 ILE B O 1
ATOM 3238 N N . THR B 1 162 ? 31.397 18.520 14.918 1.00 26.47 142 THR B N 1
ATOM 3239 C CA . THR B 1 162 ? 31.509 19.909 14.508 1.00 25.00 142 THR B CA 1
ATOM 3240 C C . THR B 1 162 ? 32.166 20.720 15.620 1.00 28.81 142 THR B C 1
ATOM 3241 O O . THR B 1 162 ? 31.913 20.477 16.800 1.00 25.92 142 THR B O 1
ATOM 3245 N N . PRO B 1 163 ? 33.030 21.677 15.248 1.00 31.26 143 PRO B N 1
ATOM 3246 C CA . PRO B 1 163 ? 33.707 22.513 16.246 1.00 29.52 143 PRO B CA 1
ATOM 3247 C C . PRO B 1 163 ? 32.698 23.330 17.048 1.00 30.06 143 PRO B C 1
ATOM 3248 O O . PRO B 1 163 ? 31.690 23.764 16.483 1.00 30.71 143 PRO B O 1
ATOM 3252 N N . PRO B 1 164 ? 32.969 23.560 18.341 1.00 24.56 144 PRO B N 1
ATOM 3253 C CA . PRO B 1 164 ? 34.192 23.200 19.068 1.00 29.06 144 PRO B CA 1
ATOM 3254 C C . PRO B 1 164 ? 34.166 21.822 19.723 1.00 28.63 144 PRO B C 1
ATOM 3255 O O . PRO B 1 164 ? 34.714 21.668 20.817 1.00 29.47 144 PRO B O 1
ATOM 3259 N N . GLY B 1 165 ? 33.554 20.841 19.070 1.00 29.30 145 GLY B N 1
ATOM 3260 C CA . GLY B 1 165 ? 33.468 19.502 19.621 1.00 27.87 145 GLY B CA 1
ATOM 3261 C C . GLY B 1 165 ? 34.806 18.926 20.045 1.00 31.01 145 GLY B C 1
ATOM 3262 O O . GLY B 1 165 ? 34.884 18.204 21.036 1.00 29.99 145 GLY B O 1
ATOM 3263 N N . GLN B 1 166 ? 35.866 19.273 19.317 1.00 29.88 146 GLN B N 1
ATOM 3264 C CA . GLN B 1 166 ? 37.182 18.674 19.540 1.00 27.69 146 GLN B CA 1
ATOM 3265 C C . GLN B 1 166 ? 37.847 19.093 20.854 1.00 30.14 146 GLN B C 1
ATOM 3266 O O . GLN B 1 166 ? 38.892 18.555 21.220 1.00 29.99 146 GLN B O 1
ATOM 3272 N N . HIS B 1 167 ? 37.248 20.043 21.565 1.00 29.59 147 HIS B N 1
ATOM 3273 C CA . HIS B 1 167 ? 37.847 20.551 22.795 1.00 30.23 147 HIS B CA 1
ATOM 3274 C C . HIS B 1 167 ? 37.106 20.081 24.041 1.00 27.52 147 HIS B C 1
ATOM 3275 O O . HIS B 1 167 ? 37.429 20.500 25.151 1.00 29.02 147 HIS B O 1
ATOM 3282 N N . VAL B 1 168 ? 36.121 19.207 23.858 1.00 25.61 148 VAL B N 1
ATOM 3283 C CA . VAL B 1 168 ? 35.178 18.898 24.929 1.00 25.74 148 VAL B CA 1
ATOM 3284 C C . VAL B 1 168 ? 35.468 17.564 25.604 1.00 26.85 148 VAL B C 1
ATOM 3285 O O . VAL B 1 168 ? 34.908 17.257 26.656 1.00 31.07 148 VAL B O 1
ATOM 3289 N N . PHE B 1 169 ? 36.353 16.774 25.006 1.00 26.15 149 PHE B N 1
ATOM 3290 C CA . PHE B 1 169 ? 36.563 15.409 25.476 1.00 33.86 149 PHE B CA 1
ATOM 3291 C C . PHE B 1 169 ? 37.460 15.316 26.709 1.00 37.38 149 PHE B C 1
ATOM 3292 O O . PHE B 1 169 ? 37.526 14.268 27.351 1.00 32.61 149 PHE B O 1
ATOM 3300 N N . GLY B 1 170 ? 38.141 16.406 27.047 1.00 32.74 150 GLY B N 1
ATOM 3301 C CA . GLY B 1 170 ? 38.916 16.440 28.274 1.00 29.49 150 GLY B CA 1
ATOM 3302 C C . GLY B 1 170 ? 37.986 16.397 29.470 1.00 28.60 150 GLY B C 1
ATOM 3303 O O . GLY B 1 170 ? 38.195 15.639 30.417 1.00 33.75 150 GLY B O 1
ATOM 3304 N N . GLN B 1 171 ? 36.941 17.212 29.414 1.00 28.84 151 GLN B N 1
ATOM 3305 C CA . GLN B 1 171 ? 35.937 17.245 30.468 1.00 33.20 151 GLN B CA 1
ATOM 3306 C C . GLN B 1 171 ? 35.136 15.946 30.520 1.00 33.12 151 GLN B C 1
ATOM 3307 O O . GLN B 1 171 ? 34.960 15.361 31.586 1.00 38.62 151 GLN B O 1
ATOM 3313 N N . LEU B 1 172 ? 34.657 15.499 29.362 1.00 35.30 152 LEU B N 1
ATOM 3314 C CA . LEU B 1 172 ? 33.808 14.311 29.279 1.00 38.87 152 LEU B CA 1
ATOM 3315 C C . LEU B 1 172 ? 34.501 13.056 29.803 1.00 36.06 152 LEU B C 1
ATOM 3316 O O . LEU B 1 172 ? 33.858 12.171 30.371 1.00 32.71 152 LEU B O 1
ATOM 3321 N N . ASN B 1 173 ? 35.813 12.991 29.608 1.00 32.89 153 ASN B N 1
ATOM 3322 C CA . ASN B 1 173 ? 36.594 11.823 29.979 1.00 29.28 153 ASN B CA 1
ATOM 3323 C C . ASN B 1 173 ? 36.574 11.568 31.481 1.00 34.85 153 ASN B C 1
ATOM 3324 O O . ASN B 1 173 ? 36.723 10.432 31.929 1.00 41.19 153 ASN B O 1
ATOM 3329 N N . ASP B 1 174 ? 36.380 12.629 32.257 1.00 35.71 154 ASP B N 1
ATOM 3330 C CA . ASP B 1 174 ? 36.391 12.520 33.712 1.00 39.55 154 ASP B CA 1
ATOM 3331 C C . ASP B 1 174 ? 34.981 12.430 34.291 1.00 33.66 154 ASP B C 1
ATOM 3332 O O . ASP B 1 174 ? 34.809 12.405 35.508 1.00 36.12 154 ASP B O 1
ATOM 3337 N N . LEU B 1 175 ? 33.975 12.381 33.423 1.00 35.22 155 LEU B N 1
ATOM 3338 C CA . LEU B 1 175 ? 32.587 12.331 33.877 1.00 27.69 155 LEU B CA 1
ATOM 3339 C C . LEU B 1 175 ? 32.024 10.913 33.817 1.00 34.82 155 LEU B C 1
ATOM 3340 O O . LEU B 1 175 ? 32.434 10.112 32.971 1.00 30.71 155 LEU B O 1
ATOM 3345 N N . PRO B 1 176 ? 31.075 10.599 34.720 1.00 36.71 156 PRO B N 1
ATOM 3346 C CA . PRO B 1 176 ? 30.389 9.301 34.740 1.00 32.60 156 PRO B CA 1
ATOM 3347 C C . PRO B 1 176 ? 29.287 9.194 33.685 1.00 31.81 156 PRO B C 1
ATOM 3348 O O . PRO B 1 176 ? 28.117 9.007 34.024 1.00 33.63 156 PRO B O 1
ATOM 3352 N N . VAL B 1 177 ? 29.662 9.325 32.419 1.00 32.51 157 VAL B N 1
ATOM 3353 C CA . VAL B 1 177 ? 28.711 9.205 31.323 1.00 26.94 157 VAL B CA 1
ATOM 3354 C C . VAL B 1 177 ? 29.311 8.419 30.169 1.00 27.29 157 VAL B C 1
ATOM 3355 O O . VAL B 1 177 ? 30.519 8.455 29.947 1.00 25.20 157 VAL B O 1
ATOM 3359 N N . THR B 1 178 ? 28.462 7.703 29.440 1.00 30.06 158 THR B N 1
ATOM 3360 C CA . THR B 1 178 ? 28.890 7.077 28.200 1.00 24.71 158 THR B CA 1
ATOM 3361 C C . THR B 1 178 ? 28.862 8.131 27.096 1.00 26.96 158 THR B C 1
ATOM 3362 O O . THR B 1 178 ? 28.069 9.071 27.146 1.00 27.06 158 THR B O 1
ATOM 3366 N N . VAL B 1 179 ? 29.742 7.985 26.113 1.00 22.73 159 VAL B N 1
ATOM 3367 C CA . VAL B 1 179 ? 29.871 8.978 25.054 1.00 21.78 159 VAL B CA 1
ATOM 3368 C C . VAL B 1 179 ? 29.784 8.333 23.678 1.00 23.88 159 VAL B C 1
ATOM 3369 O O . VAL B 1 179 ? 30.441 7.328 23.422 1.00 27.59 159 VAL B O 1
ATOM 3373 N N . SER B 1 180 ? 28.977 8.910 22.792 1.00 22.65 160 SER B N 1
ATOM 3374 C CA . SER B 1 180 ? 28.912 8.437 21.412 1.00 22.25 160 SER B CA 1
ATOM 3375 C C . SER B 1 180 ? 29.224 9.560 20.420 1.00 26.48 160 SER B C 1
ATOM 3376 O O . SER B 1 180 ? 29.116 10.739 20.750 1.00 27.27 160 SER B O 1
ATOM 3379 N N . THR B 1 181 ? 29.621 9.180 19.208 1.00 26.00 161 THR B N 1
ATOM 3380 C CA . THR B 1 181 ? 29.902 10.144 18.154 1.00 19.99 161 THR B CA 1
ATOM 3381 C C . THR B 1 181 ? 29.633 9.526 16.781 1.00 24.42 161 THR B C 1
ATOM 3382 O O . THR B 1 181 ? 29.547 8.302 16.641 1.00 27.06 161 THR B O 1
ATOM 3386 N N . ASP B 1 182 ? 29.497 10.380 15.773 1.00 20.15 162 ASP B N 1
ATOM 3387 C CA . ASP B 1 182 ? 29.228 9.943 14.409 1.00 19.97 162 ASP B CA 1
ATOM 3388 C C . ASP B 1 182 ? 30.217 10.634 13.474 1.00 24.39 162 ASP B C 1
ATOM 3389 O O . ASP B 1 182 ? 30.218 11.861 13.353 1.00 23.99 162 ASP B O 1
ATOM 3394 N N . LEU B 1 183 ? 31.054 9.840 12.816 1.00 21.42 163 LEU B N 1
ATOM 3395 C CA . LEU B 1 183 ? 32.162 10.376 12.034 1.00 23.40 163 LEU B CA 1
ATOM 3396 C C . LEU B 1 183 ? 31.798 10.646 10.581 1.00 25.80 163 LEU B C 1
ATOM 3397 O O . LEU B 1 183 ? 32.605 11.201 9.836 1.00 26.22 163 LEU B O 1
ATOM 3402 N N . HIS B 1 184 ? 30.595 10.242 10.180 1.00 23.89 164 HIS B N 1
ATOM 3403 C CA . HIS B 1 184 ? 30.111 10.455 8.819 1.00 27.29 164 HIS B CA 1
ATOM 3404 C C . HIS B 1 184 ? 31.112 9.961 7.772 1.00 28.29 164 HIS B C 1
ATOM 3405 O O . HIS B 1 184 ? 31.750 8.930 7.961 1.00 26.82 164 HIS B O 1
ATOM 3412 N N . ASN B 1 185 ? 31.261 10.703 6.680 1.00 24.89 165 ASN B N 1
ATOM 3413 C CA . ASN B 1 185 ? 32.080 10.246 5.560 1.00 22.97 165 ASN B CA 1
ATOM 3414 C C . ASN B 1 185 ? 33.585 10.401 5.806 1.00 27.57 165 ASN B C 1
ATOM 3415 O O . ASN B 1 185 ? 34.323 10.897 4.952 1.00 22.55 165 ASN B O 1
ATOM 3420 N N . TRP B 1 186 ? 34.030 9.948 6.973 1.00 25.80 166 TRP B N 1
ATOM 3421 C CA . TRP B 1 186 ? 35.435 10.014 7.361 1.00 27.00 166 TRP B CA 1
ATOM 3422 C C . TRP B 1 186 ? 36.357 9.262 6.400 1.00 32.26 166 TRP B C 1
ATOM 3423 O O . TRP B 1 186 ? 36.027 8.177 5.918 1.00 25.00 166 TRP B O 1
ATOM 3434 N N . ASP B 1 187 ? 37.509 9.870 6.123 1.00 38.22 167 ASP B N 1
ATOM 3435 C CA . ASP B 1 187 ? 38.620 9.221 5.433 1.00 33.95 167 ASP B CA 1
ATOM 3436 C C . ASP B 1 187 ? 39.035 7.924 6.109 1.00 34.02 167 ASP B C 1
ATOM 3437 O O . ASP B 1 187 ? 39.291 6.917 5.451 1.00 47.41 167 ASP B O 1
ATOM 3442 N N . GLY B 1 188 ? 39.108 7.966 7.434 1.00 33.28 168 GLY B N 1
ATOM 3443 C CA . GLY B 1 188 ? 39.794 6.941 8.193 1.00 32.66 168 GLY B CA 1
ATOM 3444 C C . GLY B 1 188 ? 41.246 7.368 8.307 1.00 35.62 168 GLY B C 1
ATOM 3445 O O . GLY B 1 188 ? 42.098 6.610 8.767 1.00 40.00 168 GLY B O 1
ATOM 3446 N N . ALA B 1 189 ? 41.517 8.602 7.883 1.00 35.31 169 ALA B N 1
ATOM 3447 C CA . ALA B 1 189 ? 42.872 9.143 7.843 1.00 32.53 169 ALA B CA 1
ATOM 3448 C C . ALA B 1 189 ? 42.927 10.596 8.310 1.00 33.43 169 ALA B C 1
ATOM 3449 O O . ALA B 1 189 ? 43.898 11.011 8.937 1.00 32.56 169 ALA B O 1
ATOM 3451 N N . TYR B 1 190 ? 41.893 11.367 7.987 1.00 32.27 170 TYR B N 1
ATOM 3452 C CA . TYR B 1 190 ? 41.828 12.767 8.395 1.00 31.22 170 TYR B CA 1
ATOM 3453 C C . TYR B 1 190 ? 41.970 12.881 9.907 1.00 31.31 170 TYR B C 1
ATOM 3454 O O . TYR B 1 190 ? 41.144 12.369 10.660 1.00 36.77 170 TYR B O 1
ATOM 3463 N N . GLU B 1 191 ? 43.029 13.559 10.335 1.00 30.81 171 GLU B N 1
ATOM 3464 C CA . GLU B 1 191 ? 43.447 13.567 11.732 1.00 33.96 171 GLU B CA 1
ATOM 3465 C C . GLU B 1 191 ? 42.482 14.324 12.638 1.00 34.45 171 GLU B C 1
ATOM 3466 O O . GLU B 1 191 ? 42.428 14.076 13.842 1.00 38.94 171 GLU B O 1
ATOM 3472 N N . GLY B 1 192 ? 41.712 15.238 12.057 1.00 30.52 172 GLY B N 1
ATOM 3473 C CA . GLY B 1 192 ? 40.839 16.102 12.832 1.00 23.80 172 GLY B CA 1
ATOM 3474 C C . GLY B 1 192 ? 39.686 15.408 13.536 1.00 31.14 172 GLY B C 1
ATOM 3475 O O . GLY B 1 192 ? 39.093 15.965 14.460 1.00 33.14 172 GLY B O 1
ATOM 3476 N N . PHE B 1 193 ? 39.360 14.195 13.101 1.00 34.00 173 PHE B N 1
ATOM 3477 C CA . PHE B 1 193 ? 38.251 13.448 13.685 1.00 31.79 173 PHE B CA 1
ATOM 3478 C C . PHE B 1 193 ? 38.721 12.479 14.766 1.00 30.60 173 PHE B C 1
ATOM 3479 O O . PHE B 1 193 ? 37.909 11.913 15.496 1.00 31.48 173 PHE B O 1
ATOM 3487 N N . GLU B 1 194 ? 40.033 12.295 14.866 1.00 30.40 174 GLU B N 1
ATOM 3488 C CA . GLU B 1 194 ? 40.599 11.291 15.762 1.00 33.81 174 GLU B CA 1
ATOM 3489 C C . GLU B 1 194 ? 40.258 11.526 17.229 1.00 29.45 174 GLU B C 1
ATOM 3490 O O . GLU B 1 194 ? 40.072 10.570 17.979 1.00 30.12 174 GLU B O 1
ATOM 3496 N N . VAL B 1 195 ? 40.173 12.787 17.641 1.00 26.43 175 VAL B N 1
ATOM 3497 C CA . VAL B 1 195 ? 39.848 13.088 19.031 1.00 28.50 175 VAL B CA 1
ATOM 3498 C C . VAL B 1 195 ? 38.444 12.571 19.364 1.00 30.01 175 VAL B C 1
ATOM 3499 O O . VAL B 1 195 ? 38.191 12.138 20.485 1.00 27.48 175 VAL B O 1
ATOM 3503 N N . TYR B 1 196 ? 37.549 12.587 18.378 1.00 33.77 176 TYR B N 1
ATOM 3504 C CA . TYR B 1 196 ? 36.201 12.046 18.547 1.00 27.72 176 TYR B CA 1
ATOM 3505 C C . TYR B 1 196 ? 36.235 10.523 18.568 1.00 27.74 176 TYR B C 1
ATOM 3506 O O . TYR B 1 196 ? 35.697 9.883 19.474 1.00 25.52 176 TYR B O 1
ATOM 3515 N N . ALA B 1 197 ? 36.873 9.952 17.552 1.00 25.87 177 ALA B N 1
ATOM 3516 C CA . ALA B 1 197 ? 36.887 8.510 17.349 1.00 27.23 177 ALA B CA 1
ATOM 3517 C C . ALA B 1 197 ? 37.583 7.746 18.478 1.00 27.04 177 ALA B C 1
ATOM 3518 O O . ALA B 1 197 ? 37.320 6.561 18.675 1.00 23.44 177 ALA B O 1
ATOM 3520 N N . PHE B 1 198 ? 38.461 8.421 19.217 1.00 27.90 178 PHE B N 1
ATOM 3521 C CA . PHE B 1 198 ? 39.282 7.752 20.224 1.00 25.64 178 PHE B CA 1
ATOM 3522 C C . PHE B 1 198 ? 38.857 8.067 21.654 1.00 25.55 178 PHE B C 1
ATOM 3523 O O . PHE B 1 198 ? 39.554 7.712 22.602 1.00 28.19 178 PHE B O 1
ATOM 3531 N N . ASN B 1 199 ? 37.720 8.729 21.810 1.00 22.00 179 ASN B N 1
ATOM 3532 C CA . ASN B 1 199 ? 37.207 9.043 23.135 1.00 19.88 179 ASN B CA 1
ATOM 3533 C C . ASN B 1 199 ? 35.699 8.829 23.245 1.00 21.45 179 ASN B C 1
ATOM 3534 O O . ASN B 1 199 ? 35.006 9.569 23.938 1.00 20.68 179 ASN B O 1
ATOM 3539 N N . ALA B 1 200 ? 35.192 7.808 22.563 1.00 22.75 180 ALA B N 1
ATOM 3540 C CA . ALA B 1 200 ? 33.763 7.534 22.583 1.00 22.97 180 ALA B CA 1
ATOM 3541 C C . ALA B 1 200 ? 33.478 6.062 22.857 1.00 22.04 180 ALA B C 1
ATOM 3542 O O . ALA B 1 200 ? 34.160 5.181 22.334 1.00 26.30 180 ALA B O 1
ATOM 3544 N N . ASP B 1 201 ? 32.470 5.806 23.687 1.00 21.62 181 ASP B N 1
ATOM 3545 C CA . ASP B 1 201 ? 32.040 4.445 23.988 1.00 19.93 181 ASP B CA 1
ATOM 3546 C C . ASP B 1 201 ? 31.431 3.795 22.760 1.00 23.17 181 ASP B C 1
ATOM 3547 O O . ASP B 1 201 ? 31.642 2.610 22.500 1.00 24.95 181 ASP B O 1
ATOM 3552 N N . LEU B 1 202 ? 30.672 4.584 22.005 1.00 26.25 182 LEU B N 1
ATOM 3553 C CA . LEU B 1 202 ? 30.022 4.113 20.790 1.00 27.21 182 LEU B CA 1
ATOM 3554 C C . LEU B 1 202 ? 30.402 5.006 19.616 1.00 27.47 182 LEU B C 1
ATOM 3555 O O . LEU B 1 202 ? 30.085 6.195 19.608 1.00 28.03 182 LEU B O 1
ATOM 3560 N N . VAL B 1 203 ? 31.073 4.438 18.622 1.00 21.78 183 VAL B N 1
ATOM 3561 C CA . VAL B 1 203 ? 31.500 5.217 17.467 1.00 20.34 183 VAL B CA 1
ATOM 3562 C C . VAL B 1 203 ? 30.763 4.786 16.208 1.00 26.09 183 VAL B C 1
ATOM 3563 O O . VAL B 1 203 ? 30.930 3.658 15.742 1.00 25.22 183 VAL B O 1
ATOM 3567 N N . PHE B 1 204 ? 29.935 5.687 15.681 1.00 23.42 184 PHE B N 1
ATOM 3568 C CA . PHE B 1 204 ? 29.235 5.475 14.416 1.00 25.10 184 PHE B CA 1
ATOM 3569 C C . PHE B 1 204 ? 29.971 6.195 13.299 1.00 26.75 184 PHE B C 1
ATOM 3570 O O . PHE B 1 204 ? 30.653 7.188 13.545 1.00 28.67 184 PHE B O 1
ATOM 3578 N N . LEU B 1 205 ? 29.826 5.697 12.076 1.00 27.72 185 LEU B N 1
ATOM 3579 C CA . LEU B 1 205 ? 30.423 6.335 10.911 1.00 26.09 185 LEU B CA 1
ATOM 3580 C C . LEU B 1 205 ? 29.848 5.742 9.640 1.00 28.46 185 LEU B C 1
ATOM 3581 O O . LEU B 1 205 ? 29.297 4.643 9.657 1.00 25.13 185 LEU B O 1
ATOM 3586 N N . SER B 1 206 ? 29.982 6.476 8.541 1.00 28.21 186 SER B N 1
ATOM 3587 C CA . SER B 1 206 ? 29.570 5.994 7.230 1.00 25.52 186 SER B CA 1
ATOM 3588 C C . SER B 1 206 ? 30.743 5.300 6.553 1.00 27.42 186 SER B C 1
ATOM 3589 O O . SER B 1 206 ? 31.898 5.641 6.801 1.00 27.45 186 SER B O 1
ATOM 3592 N N . ALA B 1 207 ? 30.449 4.328 5.695 1.00 28.37 187 ALA B N 1
ATOM 3593 C CA . ALA B 1 207 ? 31.499 3.549 5.044 1.00 28.00 187 ALA B CA 1
ATOM 3594 C C . ALA B 1 207 ? 31.751 3.978 3.600 1.00 32.17 187 ALA B C 1
ATOM 3595 O O . ALA B 1 207 ? 32.534 3.338 2.900 1.00 32.80 187 ALA B O 1
ATOM 3597 N N . THR B 1 208 ? 31.093 5.049 3.155 1.00 27.63 188 THR B N 1
ATOM 3598 C CA . THR B 1 208 ? 31.177 5.473 1.754 1.00 29.63 188 THR B CA 1
ATOM 3599 C C . THR B 1 208 ? 32.576 5.912 1.340 1.00 29.98 188 THR B C 1
ATOM 3600 O O . THR B 1 208 ? 32.985 5.694 0.201 1.00 37.58 188 THR B O 1
ATOM 3604 N N . ALA B 1 209 ? 33.308 6.537 2.253 1.00 31.18 189 ALA B N 1
ATOM 3605 C CA . ALA B 1 209 ? 34.639 7.036 1.925 1.00 32.87 189 ALA B CA 1
ATOM 3606 C C . ALA B 1 209 ? 35.744 6.171 2.534 1.00 31.44 189 ALA B C 1
ATOM 3607 O O . ALA B 1 209 ? 36.895 6.597 2.628 1.00 29.12 189 ALA B O 1
ATOM 3609 N N . LEU B 1 210 ? 35.406 4.953 2.938 1.00 28.54 190 LEU B N 1
ATOM 3610 C CA . LEU B 1 210 ? 36.403 4.071 3.527 1.00 27.69 190 LEU B CA 1
ATOM 3611 C C . LEU B 1 210 ? 37.035 3.138 2.488 1.00 29.00 190 LEU B C 1
ATOM 3612 O O . LEU B 1 210 ? 36.354 2.339 1.848 1.00 26.35 190 LEU B O 1
ATOM 3617 N N . THR B 1 211 ? 38.348 3.266 2.331 1.00 35.88 191 THR B N 1
ATOM 3618 C CA . THR B 1 211 ? 39.136 2.386 1.478 1.00 33.70 191 THR B CA 1
ATOM 3619 C C . THR B 1 211 ? 39.160 0.976 2.066 1.00 35.99 191 THR B C 1
ATOM 3620 O O . THR B 1 211 ? 39.020 -0.021 1.351 1.00 30.91 191 THR B O 1
ATOM 3624 N N . ASP B 1 212 ? 39.315 0.911 3.383 1.00 37.15 192 ASP B N 1
ATOM 3625 C CA . ASP B 1 212 ? 39.442 -0.352 4.094 1.00 35.93 192 ASP B CA 1
ATOM 3626 C C . ASP B 1 212 ? 38.560 -0.307 5.330 1.00 33.41 192 ASP B C 1
ATOM 3627 O O . ASP B 1 212 ? 39.015 0.085 6.408 1.00 31.68 192 ASP B O 1
ATOM 3632 N N . VAL B 1 213 ? 37.299 -0.701 5.168 1.00 30.51 193 VAL B N 1
ATOM 3633 C CA . VAL B 1 213 ? 36.326 -0.598 6.250 1.00 27.92 193 VAL B CA 1
ATOM 3634 C C . VAL B 1 213 ? 36.787 -1.321 7.507 1.00 33.72 193 VAL B C 1
ATOM 3635 O O . VAL B 1 213 ? 36.828 -0.724 8.580 1.00 37.00 193 VAL B O 1
ATOM 3639 N N . ALA B 1 214 ? 37.149 -2.594 7.369 1.00 34.36 194 ALA B N 1
ATOM 3640 C CA . ALA B 1 214 ? 37.522 -3.415 8.519 1.00 32.24 194 ALA B CA 1
ATOM 3641 C C . ALA B 1 214 ? 38.709 -2.831 9.280 1.00 33.15 194 ALA B C 1
ATOM 3642 O O . ALA B 1 214 ? 38.699 -2.791 10.511 1.00 38.28 194 ALA B O 1
ATOM 3644 N N . ALA B 1 215 ? 39.720 -2.367 8.551 1.00 30.28 195 ALA B N 1
ATOM 3645 C CA . ALA B 1 215 ? 40.929 -1.838 9.182 1.00 32.78 195 ALA B CA 1
ATOM 3646 C C . ALA B 1 215 ? 40.638 -0.583 9.994 1.00 34.75 195 ALA B C 1
ATOM 3647 O O . ALA B 1 215 ? 41.179 -0.404 11.087 1.00 34.75 195 ALA B O 1
ATOM 3649 N N . THR B 1 216 ? 39.782 0.281 9.457 1.00 29.74 196 THR B N 1
ATOM 3650 C CA . THR B 1 216 ? 39.427 1.522 10.130 1.00 28.17 196 THR B CA 1
ATOM 3651 C C . THR B 1 216 ? 38.688 1.235 11.434 1.00 31.37 196 THR B C 1
ATOM 3652 O O . THR B 1 216 ? 38.949 1.868 12.457 1.00 26.51 196 THR B O 1
ATOM 3656 N N . MET B 1 217 ? 37.779 0.266 11.395 1.00 31.73 197 MET B N 1
ATOM 3657 C CA . MET B 1 217 ? 37.011 -0.108 12.577 1.00 32.16 197 MET B CA 1
ATOM 3658 C C . MET B 1 217 ? 37.917 -0.646 13.679 1.00 29.96 197 MET B C 1
ATOM 3659 O O . MET B 1 217 ? 37.794 -0.242 14.835 1.00 33.26 197 MET B O 1
ATOM 3664 N N . ARG B 1 218 ? 38.826 -1.550 13.321 1.00 29.71 198 ARG B N 1
ATOM 3665 C CA . ARG B 1 218 ? 39.774 -2.113 14.286 1.00 32.21 198 ARG B CA 1
ATOM 3666 C C . ARG B 1 218 ? 40.704 -1.048 14.849 1.00 32.21 198 ARG B C 1
ATOM 3667 O O . ARG B 1 218 ? 41.129 -1.123 16.003 1.00 34.76 198 ARG B O 1
ATOM 3675 N N . ARG B 1 219 ? 41.023 -0.063 14.018 1.00 27.96 199 ARG B N 1
ATOM 3676 C CA . ARG B 1 219 ? 41.906 1.020 14.416 1.00 29.92 199 ARG B CA 1
ATOM 3677 C C . ARG B 1 219 ? 41.242 1.884 15.488 1.00 28.84 199 ARG B C 1
ATOM 3678 O O . ARG B 1 219 ? 41.908 2.374 16.398 1.00 30.75 199 ARG B O 1
ATOM 3686 N N . VAL B 1 220 ? 39.929 2.064 15.373 1.00 31.26 200 VAL B N 1
ATOM 3687 C CA . VAL B 1 220 ? 39.159 2.789 16.382 1.00 27.87 200 VAL B CA 1
ATOM 3688 C C . VAL B 1 220 ? 39.170 2.015 17.701 1.00 30.57 200 VAL B C 1
ATOM 3689 O O . VAL B 1 220 ? 39.290 2.601 18.777 1.00 31.80 200 VAL B O 1
ATOM 3693 N N . ILE B 1 221 ? 39.050 0.693 17.606 1.00 28.09 201 ILE B N 1
ATOM 3694 C CA . ILE B 1 221 ? 39.094 -0.169 18.783 1.00 33.66 201 ILE B CA 1
ATOM 3695 C C . ILE B 1 221 ? 40.465 -0.124 19.459 1.00 33.62 201 ILE B C 1
ATOM 3696 O O . ILE B 1 221 ? 40.563 0.017 20.679 1.00 35.11 201 ILE B O 1
ATOM 3701 N N . ASP B 1 222 ? 41.521 -0.227 18.659 1.00 30.40 202 ASP B N 1
ATOM 3702 C CA . ASP B 1 222 ? 42.872 -0.337 19.198 1.00 28.38 202 ASP B CA 1
ATOM 3703 C C . ASP B 1 222 ? 43.432 0.990 19.705 1.00 35.70 202 ASP B C 1
ATOM 3704 O O . ASP B 1 222 ? 44.027 1.038 20.781 1.00 40.44 202 ASP B O 1
ATOM 3709 N N . ARG B 1 223 ? 43.241 2.065 18.945 1.00 32.50 203 ARG B N 1
ATOM 3710 C CA . ARG B 1 223 ? 43.785 3.363 19.339 1.00 32.49 203 ARG B CA 1
ATOM 3711 C C . ARG B 1 223 ? 42.827 4.136 20.235 1.00 30.21 203 ARG B C 1
ATOM 3712 O O . ARG B 1 223 ? 43.251 4.979 21.024 1.00 30.87 203 ARG B O 1
ATOM 3720 N N . GLY B 1 224 ? 41.538 3.839 20.118 1.00 30.76 204 GLY B N 1
ATOM 3721 C CA . GLY B 1 224 ? 40.532 4.509 20.922 1.00 30.58 204 GLY B CA 1
ATOM 3722 C C . GLY B 1 224 ? 40.063 3.646 22.073 1.00 29.29 204 GLY B C 1
ATOM 3723 O O . GLY B 1 224 ? 40.724 2.679 22.437 1.00 32.38 204 GLY B O 1
ATOM 3724 N N . ARG B 1 225 ? 38.915 3.988 22.645 1.00 29.59 205 ARG B N 1
ATOM 3725 C CA . ARG B 1 225 ? 38.366 3.203 23.742 1.00 26.37 205 ARG B CA 1
ATOM 3726 C C . ARG B 1 225 ? 36.963 2.683 23.428 1.00 27.89 205 ARG B C 1
ATOM 3727 O O . ARG B 1 225 ? 36.217 2.304 24.333 1.00 28.25 205 ARG B O 1
ATOM 3735 N N . ALA B 1 226 ? 36.613 2.651 22.147 1.00 22.27 206 ALA B N 1
ATOM 3736 C CA . ALA B 1 226 ? 35.271 2.257 21.726 1.00 25.84 206 ALA B CA 1
ATOM 3737 C C . ALA B 1 226 ? 34.912 0.851 22.188 1.00 29.06 206 ALA B C 1
ATOM 3738 O O . ALA B 1 226 ? 35.743 -0.061 22.137 1.00 31.99 206 ALA B O 1
ATOM 3740 N N . ARG B 1 227 ? 33.676 0.683 22.648 1.00 20.55 207 ARG B N 1
ATOM 3741 C CA . ARG B 1 227 ? 33.183 -0.633 23.022 1.00 23.82 207 ARG B CA 1
ATOM 3742 C C . ARG B 1 227 ? 32.596 -1.330 21.799 1.00 31.68 207 ARG B C 1
ATOM 3743 O O . ARG B 1 227 ? 32.543 -2.563 21.731 1.00 28.51 207 ARG B O 1
ATOM 3751 N N . LEU B 1 228 ? 32.151 -0.530 20.837 1.00 28.31 208 LEU B N 1
ATOM 3752 C CA . LEU B 1 228 ? 31.758 -1.055 19.538 1.00 30.76 208 LEU B CA 1
ATOM 3753 C C . LEU B 1 228 ? 31.773 0.045 18.485 1.00 25.36 208 LEU B C 1
ATOM 3754 O O . LEU B 1 228 ? 31.693 1.229 18.803 1.00 26.20 208 LEU B O 1
ATOM 3759 N N . VAL B 1 229 ? 31.917 -0.365 17.230 1.00 25.04 209 VAL B N 1
ATOM 3760 C CA . VAL B 1 229 ? 32.007 0.554 16.106 1.00 23.76 209 VAL B CA 1
ATOM 3761 C C . VAL B 1 229 ? 30.982 0.142 15.056 1.00 33.42 209 VAL B C 1
ATOM 3762 O O . VAL B 1 229 ? 30.807 -1.044 14.792 1.00 31.59 209 VAL B O 1
ATOM 3766 N N . VAL B 1 230 ? 30.294 1.114 14.468 1.00 30.93 210 VAL B N 1
ATOM 3767 C CA . VAL B 1 230 ? 29.277 0.810 13.474 1.00 28.78 210 VAL B CA 1
ATOM 3768 C C . VAL B 1 230 ? 29.529 1.582 12.188 1.00 28.50 210 VAL B C 1
ATOM 3769 O O . VAL B 1 230 ? 29.528 2.810 12.182 1.00 32.32 210 VAL B O 1
ATOM 3773 N N . ALA B 1 231 ? 29.748 0.854 11.101 1.00 26.90 211 ALA B N 1
ATOM 3774 C CA . ALA B 1 231 ? 29.982 1.469 9.805 1.00 25.28 211 ALA B CA 1
ATOM 3775 C C . ALA B 1 231 ? 28.796 1.216 8.884 1.00 31.43 211 ALA B C 1
ATOM 3776 O O . ALA B 1 231 ? 28.675 0.142 8.297 1.00 28.97 211 ALA B O 1
ATOM 3778 N N . THR B 1 232 ? 27.923 2.212 8.767 1.00 28.51 212 THR B N 1
ATOM 3779 C CA . THR B 1 232 ? 26.730 2.094 7.944 1.00 29.13 212 THR B CA 1
ATOM 3780 C C . THR B 1 232 ? 27.082 2.078 6.461 1.00 30.41 212 THR B C 1
ATOM 3781 O O . THR B 1 232 ? 28.080 2.663 6.041 1.00 25.26 212 THR B O 1
ATOM 3785 N N . ASP B 1 233 ? 26.240 1.412 5.677 1.00 31.42 213 ASP B N 1
ATOM 3786 C CA . ASP B 1 233 ? 26.504 1.192 4.265 1.00 30.97 213 ASP B CA 1
ATOM 3787 C C . ASP B 1 233 ? 25.225 1.379 3.454 1.00 30.69 213 ASP B C 1
ATOM 3788 O O . ASP B 1 233 ? 25.024 0.735 2.426 1.00 43.00 213 ASP B O 1
ATOM 3793 N N . GLY B 1 234 ? 24.360 2.263 3.938 1.00 30.29 214 GLY B N 1
ATOM 3794 C CA . GLY B 1 234 ? 23.118 2.572 3.260 1.00 33.65 214 GLY B CA 1
ATOM 3795 C C . GLY B 1 234 ? 22.194 1.378 3.141 1.00 35.85 214 GLY B C 1
ATOM 3796 O O . GLY B 1 234 ? 21.996 0.635 4.099 1.00 33.79 214 GLY B O 1
ATOM 3797 N N . ALA B 1 235 ? 21.645 1.184 1.945 1.00 30.95 215 ALA B N 1
ATOM 3798 C CA . ALA B 1 235 ? 20.654 0.142 1.704 1.00 28.55 215 ALA B CA 1
ATOM 3799 C C . ALA B 1 235 ? 21.235 -1.266 1.789 1.00 33.37 215 ALA B C 1
ATOM 3800 O O . ALA B 1 235 ? 20.497 -2.248 1.710 1.00 35.68 215 ALA B O 1
ATOM 3802 N N . HIS B 1 236 ? 22.553 -1.366 1.934 1.00 30.66 216 HIS B N 1
ATOM 3803 C CA . HIS B 1 236 ? 23.204 -2.663 2.072 1.00 32.82 216 HIS B CA 1
ATOM 3804 C C . HIS B 1 236 ? 23.419 -3.019 3.537 1.00 30.85 216 HIS B C 1
ATOM 3805 O O . HIS B 1 236 ? 24.057 -4.020 3.851 1.00 33.64 216 HIS B O 1
ATOM 3812 N N . GLY B 1 237 ? 22.882 -2.191 4.430 1.00 32.02 217 GLY B N 1
ATOM 3813 C CA . GLY B 1 237 ? 23.042 -2.398 5.859 1.00 33.36 217 GLY B CA 1
ATOM 3814 C C . GLY B 1 237 ? 24.280 -1.711 6.404 1.00 33.42 217 GLY B C 1
ATOM 3815 O O . GLY B 1 237 ? 24.424 -0.494 6.294 1.00 33.37 217 GLY B O 1
ATOM 3816 N N . GLY B 1 238 ? 25.179 -2.491 6.997 1.00 33.03 218 GLY B N 1
ATOM 3817 C CA . GLY B 1 238 ? 26.430 -1.953 7.500 1.00 29.11 218 GLY B CA 1
ATOM 3818 C C . GLY B 1 238 ? 27.302 -2.974 8.211 1.00 31.82 218 GLY B C 1
ATOM 3819 O O . GLY B 1 238 ? 27.066 -4.179 8.124 1.00 32.66 218 GLY B O 1
ATOM 3820 N N . SER B 1 239 ? 28.312 -2.485 8.922 1.00 30.73 219 SER B N 1
ATOM 3821 C CA . SER B 1 239 ? 29.250 -3.355 9.621 1.00 29.18 219 SER B CA 1
ATOM 3822 C C . SER B 1 239 ? 29.398 -2.942 11.079 1.00 32.80 219 SER B C 1
ATOM 3823 O O . SER B 1 239 ? 29.381 -1.753 11.396 1.00 32.52 219 SER B O 1
ATOM 3826 N N . VAL B 1 240 ? 29.544 -3.924 11.961 1.00 28.29 220 VAL B N 1
ATOM 3827 C CA . VAL B 1 240 ? 29.806 -3.647 13.367 1.00 33.26 220 VAL B CA 1
ATOM 3828 C C . VAL B 1 240 ? 31.025 -4.436 13.849 1.00 32.68 220 VAL B C 1
ATOM 3829 O O . VAL B 1 240 ? 31.268 -5.558 13.406 1.00 28.89 220 VAL B O 1
ATOM 3833 N N . LEU B 1 241 ? 31.815 -3.822 14.726 1.00 34.35 221 LEU B N 1
ATOM 3834 C CA . LEU B 1 241 ? 32.919 -4.513 15.384 1.00 30.57 221 LEU B CA 1
ATOM 3835 C C . LEU B 1 241 ? 32.827 -4.307 16.889 1.00 27.91 221 LEU B C 1
ATOM 3836 O O . LEU B 1 241 ? 32.747 -3.176 17.364 1.00 27.45 221 LEU B O 1
ATOM 3841 N N . VAL B 1 242 ? 32.836 -5.407 17.634 1.00 25.96 222 VAL B N 1
ATOM 3842 C CA . VAL B 1 242 ? 32.691 -5.360 19.084 1.00 27.90 222 VAL B CA 1
ATOM 3843 C C . VAL B 1 242 ? 34.025 -5.603 19.787 1.00 27.80 222 VAL B C 1
ATOM 3844 O O . VAL B 1 242 ? 34.780 -6.496 19.404 1.00 27.53 222 VAL B O 1
ATOM 3848 N N . ARG B 1 243 ? 34.317 -4.804 20.808 1.00 27.80 223 ARG B N 1
ATOM 3849 C CA . ARG B 1 243 ? 35.554 -4.975 21.565 1.00 28.97 223 ARG B CA 1
ATOM 3850 C C . ARG B 1 243 ? 35.654 -6.389 22.135 1.00 25.07 223 ARG B C 1
ATOM 3851 O O . ARG B 1 243 ? 34.692 -6.919 22.692 1.00 19.37 223 ARG B O 1
ATOM 3859 N N . GLY B 1 244 ? 36.818 -7.005 21.967 1.00 29.10 224 GLY B N 1
ATOM 3860 C CA . GLY B 1 244 ? 37.033 -8.357 22.447 1.00 30.96 224 GLY B CA 1
ATOM 3861 C C . GLY B 1 244 ? 36.776 -9.403 21.383 1.00 31.39 224 GLY B C 1
ATOM 3862 O O . GLY B 1 244 ? 37.170 -10.560 21.529 1.00 40.50 224 GLY B O 1
ATOM 3863 N N . GLU B 1 245 ? 36.105 -8.997 20.309 1.00 31.83 225 GLU B N 1
ATOM 3864 C CA . GLU B 1 245 ? 35.852 -9.894 19.188 1.00 30.03 225 GLU B CA 1
ATOM 3865 C C . GLU B 1 245 ? 36.892 -9.685 18.093 1.00 28.45 225 GLU B C 1
ATOM 3866 O O . GLU B 1 245 ? 37.532 -8.638 18.027 1.00 34.11 225 GLU B O 1
ATOM 3872 N N . THR B 1 246 ? 37.060 -10.691 17.242 1.00 31.13 226 THR B N 1
ATOM 3873 C CA . THR B 1 246 ? 38.071 -10.649 16.193 1.00 39.81 226 THR B CA 1
ATOM 3874 C C . THR B 1 246 ? 37.466 -10.210 14.866 1.00 39.98 226 THR B C 1
ATOM 3875 O O . THR B 1 246 ? 38.052 -9.412 14.136 1.00 41.91 226 THR B O 1
ATOM 3879 N N . GLU B 1 247 ? 36.285 -10.740 14.567 1.00 36.23 227 GLU B N 1
ATOM 3880 C CA . GLU B 1 247 ? 35.659 -10.552 13.264 1.00 42.61 227 GLU B CA 1
ATOM 3881 C C . GLU B 1 247 ? 34.625 -9.430 13.265 1.00 39.39 227 GLU B C 1
ATOM 3882 O O . GLU B 1 247 ? 33.991 -9.154 14.285 1.00 37.95 227 GLU B O 1
ATOM 3888 N N . VAL B 1 248 ? 34.452 -8.789 12.116 1.00 31.07 228 VAL B N 1
ATOM 3889 C CA . VAL B 1 248 ? 33.413 -7.783 11.981 1.00 34.34 228 VAL B CA 1
ATOM 3890 C C . VAL B 1 248 ? 32.103 -8.460 11.591 1.00 35.27 228 VAL B C 1
ATOM 3891 O O . VAL B 1 248 ? 32.096 -9.443 10.850 1.00 39.48 228 VAL B O 1
ATOM 3895 N N . ARG B 1 249 ? 30.996 -7.958 12.124 1.00 32.16 229 ARG B N 1
ATOM 3896 C CA . ARG B 1 249 ? 29.692 -8.525 11.815 1.00 28.99 229 ARG B CA 1
ATOM 3897 C C . ARG B 1 249 ? 28.985 -7.671 10.779 1.00 31.82 229 ARG B C 1
ATOM 3898 O O . ARG B 1 249 ? 29.386 -6.541 10.514 1.00 34.31 229 ARG B O 1
ATOM 3906 N N . ARG B 1 250 ? 27.925 -8.216 10.197 1.00 34.95 230 ARG B N 1
ATOM 3907 C CA . ARG B 1 250 ? 27.098 -7.462 9.268 1.00 36.39 230 ARG B CA 1
ATOM 3908 C C . ARG B 1 250 ? 25.678 -7.400 9.793 1.00 32.67 230 ARG B C 1
ATOM 3909 O O . ARG B 1 250 ? 25.218 -8.324 10.461 1.00 37.27 230 ARG B O 1
ATOM 3917 N N . TYR B 1 251 ? 24.988 -6.306 9.501 1.00 29.20 231 TYR B N 1
ATOM 3918 C CA . TYR B 1 251 ? 23.551 -6.266 9.707 1.00 26.53 231 TYR B CA 1
ATOM 3919 C C . TYR B 1 251 ? 22.893 -5.951 8.374 1.00 26.62 231 TYR B C 1
ATOM 3920 O O . TYR B 1 251 ? 23.502 -5.332 7.499 1.00 28.93 231 TYR B O 1
ATOM 3929 N N . ALA B 1 252 ? 21.654 -6.398 8.214 1.00 27.70 232 ALA B N 1
ATOM 3930 C CA . ALA B 1 252 ? 20.951 -6.223 6.955 1.00 34.80 232 ALA B CA 1
ATOM 3931 C C . ALA B 1 252 ? 20.039 -5.009 7.020 1.00 38.15 232 ALA B C 1
ATOM 3932 O O . ALA B 1 252 ? 19.483 -4.689 8.074 1.00 34.35 232 ALA B O 1
ATOM 3934 N N . ALA B 1 253 ? 19.891 -4.326 5.892 1.00 34.96 233 ALA B N 1
ATOM 3935 C CA . ALA B 1 253 ? 18.987 -3.190 5.835 1.00 33.20 233 ALA B CA 1
ATOM 3936 C C . ALA B 1 253 ? 17.544 -3.675 5.790 1.00 37.61 233 ALA B C 1
ATOM 3937 O O . ALA B 1 253 ? 17.256 -4.744 5.252 1.00 43.43 233 ALA B O 1
ATOM 3939 N N . VAL B 1 254 ? 16.645 -2.893 6.375 1.00 33.64 234 VAL B N 1
ATOM 3940 C CA . VAL B 1 254 ? 15.219 -3.180 6.321 1.00 29.71 234 VAL B CA 1
ATOM 3941 C C . VAL B 1 254 ? 14.590 -2.281 5.266 1.00 38.68 234 VAL B C 1
ATOM 3942 O O . VAL B 1 254 ? 14.947 -1.108 5.156 1.00 38.44 234 VAL B O 1
ATOM 3946 N N . ALA B 1 255 ? 13.671 -2.827 4.478 1.00 37.70 235 ALA B N 1
ATOM 3947 C CA . ALA B 1 255 ? 13.016 -2.044 3.439 1.00 33.61 235 ALA B CA 1
ATOM 3948 C C . ALA B 1 255 ? 12.129 -0.972 4.050 1.00 31.73 235 ALA B C 1
ATOM 3949 O O . ALA B 1 255 ? 11.413 -1.234 5.017 1.00 35.73 235 ALA B O 1
ATOM 3951 N N . PRO B 1 256 ? 12.181 0.244 3.498 1.00 33.42 236 PRO B N 1
ATOM 3952 C CA . PRO B 1 256 ? 11.285 1.316 3.940 1.00 32.90 236 PRO B CA 1
ATOM 3953 C C . PRO B 1 256 ? 9.842 0.942 3.628 1.00 35.99 236 PRO B C 1
ATOM 3954 O O . PRO B 1 256 ? 9.617 0.130 2.733 1.00 38.26 236 PRO B O 1
ATOM 3958 N N . GLU B 1 257 ? 8.881 1.511 4.344 1.00 29.20 237 GLU B N 1
ATOM 3959 C CA . GLU B 1 257 ? 7.488 1.135 4.130 1.00 29.70 237 GLU B CA 1
ATOM 3960 C C . GLU B 1 257 ? 6.710 2.246 3.429 1.00 33.78 237 GLU B C 1
ATOM 3961 O O . GLU B 1 257 ? 5.477 2.267 3.428 1.00 33.69 237 GLU B O 1
ATOM 3967 N N . ALA B 1 258 ? 7.459 3.153 2.815 1.00 25.97 238 ALA B N 1
ATOM 3968 C CA . ALA B 1 258 ? 6.914 4.242 2.018 1.00 28.78 238 ALA B CA 1
ATOM 3969 C C . ALA B 1 258 ? 7.967 4.559 0.958 1.00 27.79 238 ALA B C 1
ATOM 3970 O O . ALA B 1 258 ? 9.096 4.077 1.063 1.00 28.37 238 ALA B O 1
ATOM 3972 N N . PRO B 1 259 ? 7.613 5.340 -0.078 1.00 24.81 239 PRO B N 1
ATOM 3973 C CA . PRO B 1 259 ? 8.619 5.577 -1.124 1.00 23.72 239 PRO B CA 1
ATOM 3974 C C . PRO B 1 259 ? 9.876 6.268 -0.594 1.00 30.70 239 PRO B C 1
ATOM 3975 O O . PRO B 1 259 ? 9.772 7.143 0.270 1.00 26.80 239 PRO B O 1
ATOM 3979 N N . VAL B 1 260 ? 11.043 5.871 -1.097 1.00 27.85 240 VAL B N 1
ATOM 3980 C CA . VAL B 1 260 ? 12.293 6.521 -0.720 1.00 22.20 240 VAL B CA 1
ATOM 3981 C C . VAL B 1 260 ? 12.408 7.881 -1.400 1.00 29.71 240 VAL B C 1
ATOM 3982 O O . VAL B 1 260 ? 12.435 7.977 -2.628 1.00 38.26 240 VAL B O 1
ATOM 3986 N N . VAL B 1 261 ? 12.472 8.929 -0.587 1.00 25.73 241 VAL B N 1
ATOM 3987 C CA . VAL B 1 261 ? 12.460 10.299 -1.079 1.00 27.22 241 VAL B CA 1
ATOM 3988 C C . VAL B 1 261 ? 13.809 10.971 -0.869 1.00 27.38 241 VAL B C 1
ATOM 3989 O O . VAL B 1 261 ? 14.421 11.497 -1.800 1.00 24.94 241 VAL B O 1
ATOM 3993 N N . ASP B 1 262 ? 14.268 10.935 0.372 1.00 26.76 242 ASP B N 1
ATOM 3994 C CA . ASP B 1 262 ? 15.432 11.697 0.775 1.00 32.33 242 ASP B CA 1
ATOM 3995 C C . ASP B 1 262 ? 16.182 10.962 1.883 1.00 27.43 242 ASP B C 1
ATOM 3996 O O . ASP B 1 262 ? 15.731 10.928 3.030 1.00 31.30 242 ASP B O 1
ATOM 4001 N N . SER B 1 263 ? 17.326 10.375 1.536 1.00 23.69 243 SER B N 1
ATOM 4002 C CA . SER B 1 263 ? 18.085 9.561 2.485 1.00 31.70 243 SER B CA 1
ATOM 4003 C C . SER B 1 263 ? 18.876 10.418 3.473 1.00 30.68 243 SER B C 1
ATOM 4004 O O . SER B 1 263 ? 19.589 9.892 4.332 1.00 27.99 243 SER B O 1
ATOM 4007 N N . ASN B 1 264 ? 18.762 11.736 3.348 1.00 29.75 244 ASN B N 1
ATOM 4008 C CA A ASN B 1 264 ? 19.364 12.631 4.319 0.47 30.22 244 ASN B CA 1
ATOM 4009 C CA B ASN B 1 264 ? 19.362 12.640 4.324 0.53 29.64 244 ASN B CA 1
ATOM 4010 C C . A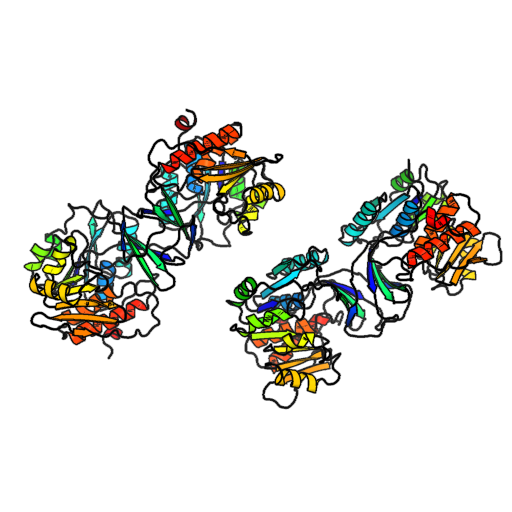SN B 1 264 ? 18.756 12.400 5.697 1.00 32.32 244 ASN B C 1
ATOM 4011 O O . ASN B 1 264 ? 17.532 12.448 5.863 1.00 32.86 244 ASN B O 1
ATOM 4020 N N . GLY B 1 265 ? 19.607 12.133 6.679 1.00 25.30 245 GLY B N 1
ATOM 4021 C CA . GLY B 1 265 ? 19.136 11.922 8.035 1.00 27.09 245 GLY B CA 1
ATOM 4022 C C . GLY B 1 265 ? 18.985 10.458 8.396 1.00 30.20 245 GLY B C 1
ATOM 4023 O O . GLY B 1 265 ? 18.587 10.138 9.515 1.00 33.46 245 GLY B O 1
ATOM 4024 N N . ALA B 1 266 ? 19.298 9.573 7.452 1.00 27.48 246 ALA B N 1
ATOM 4025 C CA . ALA B 1 266 ? 19.214 8.133 7.684 1.00 27.77 246 ALA B CA 1
ATOM 4026 C C . ALA B 1 266 ? 20.191 7.692 8.773 1.00 28.64 246 ALA B C 1
ATOM 4027 O O . ALA B 1 266 ? 19.803 7.038 9.739 1.00 24.64 246 ALA B O 1
ATOM 4029 N N . GLY B 1 267 ? 21.456 8.068 8.609 1.00 29.68 247 GLY B N 1
ATOM 4030 C CA . GLY B 1 267 ? 22.493 7.726 9.564 1.00 22.47 247 GLY B CA 1
ATOM 4031 C C . GLY B 1 267 ? 22.213 8.269 10.950 1.00 26.35 247 GLY B C 1
ATOM 4032 O O . GLY B 1 267 ? 22.495 7.617 11.953 1.00 30.87 247 GLY B O 1
ATOM 4033 N N . ASP B 1 268 ? 21.651 9.471 11.005 1.00 29.47 248 ASP B N 1
ATOM 4034 C CA . ASP B 1 268 ? 21.312 10.099 12.272 1.00 24.18 248 ASP B CA 1
ATOM 4035 C C . ASP B 1 268 ? 20.169 9.343 12.920 1.00 26.09 248 ASP B C 1
ATOM 4036 O O . ASP B 1 268 ? 20.139 9.157 14.137 1.00 25.48 248 ASP B O 1
ATOM 4041 N N . ALA B 1 269 ? 19.223 8.911 12.093 1.00 23.90 249 ALA B N 1
ATOM 4042 C CA . ALA B 1 269 ? 18.090 8.145 12.582 1.00 21.99 249 ALA B CA 1
ATOM 4043 C C . ALA B 1 269 ? 18.569 6.791 13.090 1.00 24.23 249 ALA B C 1
ATOM 4044 O O . ALA B 1 269 ? 18.018 6.254 14.048 1.00 24.70 249 ALA B O 1
ATOM 4046 N N . PHE B 1 270 ? 19.603 6.251 12.450 1.00 21.90 250 PHE B N 1
ATOM 4047 C CA . PHE B 1 270 ? 20.191 4.987 12.878 1.00 25.00 250 PHE B CA 1
ATOM 4048 C C . PHE B 1 270 ? 20.750 5.112 14.296 1.00 24.38 250 PHE B C 1
ATOM 4049 O O . PHE B 1 270 ? 20.540 4.242 15.136 1.00 23.40 250 PHE B O 1
ATOM 4057 N N . VAL B 1 271 ? 21.470 6.199 14.542 1.00 22.96 251 VAL B N 1
ATOM 4058 C CA . VAL B 1 271 ? 22.014 6.482 15.855 1.00 17.13 251 VAL B CA 1
ATOM 4059 C C . VAL B 1 271 ? 20.892 6.585 16.885 1.00 22.66 251 VAL B C 1
ATOM 4060 O O . VAL B 1 271 ? 20.987 6.022 17.975 1.00 28.23 251 VAL B O 1
ATOM 4064 N N . SER B 1 272 ? 19.826 7.291 16.522 1.00 20.25 252 SER B N 1
ATOM 4065 C CA . SER B 1 272 ? 18.684 7.478 17.409 1.00 18.08 252 SER B CA 1
ATOM 4066 C C . SER B 1 272 ? 18.031 6.153 17.782 1.00 22.86 252 SER B C 1
ATOM 4067 O O . SER B 1 272 ? 17.811 5.871 18.960 1.00 23.40 252 SER B O 1
ATOM 4070 N N . GLY B 1 273 ? 17.715 5.350 16.772 1.00 23.62 253 GLY B N 1
ATOM 4071 C CA . GLY B 1 273 ? 17.137 4.038 16.998 1.00 20.67 253 GLY B CA 1
ATOM 4072 C C . GLY B 1 273 ? 18.062 3.131 17.792 1.00 22.79 253 GLY B C 1
ATOM 4073 O O . GLY B 1 273 ? 17.618 2.444 18.706 1.00 33.00 253 GLY B O 1
ATOM 4074 N N . PHE B 1 274 ? 19.347 3.132 17.450 1.00 21.63 254 PHE B N 1
ATOM 4075 C CA . PHE B 1 274 ? 20.326 2.321 18.169 1.00 28.53 254 PHE B CA 1
ATOM 4076 C C . PHE B 1 274 ? 20.409 2.713 19.645 1.00 28.30 254 PHE B C 1
ATOM 4077 O O . PHE B 1 274 ? 20.377 1.847 20.516 1.00 26.45 254 PHE B O 1
ATOM 4085 N N . LEU B 1 275 ? 20.524 4.011 19.923 1.00 25.12 255 LEU B N 1
ATOM 4086 C CA . LEU B 1 275 ? 20.663 4.478 21.301 1.00 23.72 255 LEU B CA 1
ATOM 4087 C C . LEU B 1 275 ? 19.409 4.217 22.121 1.00 24.35 255 LEU B C 1
ATOM 4088 O O . LEU B 1 275 ? 19.492 3.967 23.322 1.00 32.49 255 LEU B O 1
ATOM 4093 N N . PHE B 1 276 ? 18.249 4.279 21.478 1.00 24.20 256 PHE B N 1
ATOM 4094 C CA . PHE B 1 276 ? 16.995 4.032 22.180 1.00 26.31 256 PHE B CA 1
ATOM 4095 C C . PHE B 1 276 ? 17.005 2.653 22.829 1.00 32.42 256 PHE B C 1
ATOM 4096 O O . PHE B 1 276 ? 16.529 2.484 23.958 1.00 23.08 256 PHE B O 1
ATOM 4104 N N . GLY B 1 277 ? 17.552 1.679 22.103 1.00 26.12 257 GLY B N 1
ATOM 4105 C CA . GLY B 1 277 ? 17.649 0.316 22.586 1.00 24.80 257 GLY B CA 1
ATOM 4106 C C . GLY B 1 277 ? 18.838 0.124 23.505 1.00 34.02 257 GLY B C 1
ATOM 4107 O O . GLY B 1 277 ? 18.760 -0.614 24.492 1.00 32.86 257 GLY B O 1
ATOM 4108 N N . HIS B 1 278 ? 19.939 0.792 23.179 1.00 31.32 258 HIS B N 1
ATOM 4109 C CA . HIS B 1 278 ? 21.167 0.686 23.954 1.00 29.95 258 HIS B CA 1
ATOM 4110 C C . HIS B 1 278 ? 20.974 1.198 25.377 1.00 32.47 258 HIS B C 1
ATOM 4111 O O . HIS B 1 278 ? 21.389 0.561 26.343 1.00 34.92 258 HIS B O 1
ATOM 4118 N N . LEU B 1 279 ? 20.330 2.350 25.500 1.00 29.67 259 LEU B N 1
ATOM 4119 C CA . LEU B 1 279 ? 20.051 2.924 26.804 1.00 31.72 259 LEU B CA 1
ATOM 4120 C C . LEU B 1 279 ? 19.001 2.094 27.541 1.00 33.21 259 LEU B C 1
ATOM 4121 O O . LEU B 1 279 ? 18.819 2.243 28.749 1.00 40.96 259 LEU B O 1
ATOM 4126 N N . ALA B 1 280 ? 18.317 1.220 26.806 1.00 30.21 260 ALA B N 1
ATOM 4127 C CA . ALA B 1 280 ? 17.293 0.347 27.381 1.00 30.48 260 ALA B CA 1
ATOM 4128 C C . ALA B 1 280 ? 17.819 -1.068 27.626 1.00 30.62 260 ALA B C 1
ATOM 4129 O O . ALA B 1 280 ? 17.044 -1.986 27.886 1.00 34.98 260 ALA B O 1
ATOM 4131 N N . GLY B 1 281 ? 19.134 -1.239 27.529 1.00 28.81 261 GLY B N 1
ATOM 4132 C CA . GLY B 1 281 ? 19.771 -2.512 27.824 1.00 30.04 261 GLY B CA 1
ATOM 4133 C C . GLY B 1 281 ? 19.453 -3.637 26.855 1.00 25.92 261 GLY B C 1
ATOM 4134 O O . GLY B 1 281 ? 19.683 -4.805 27.166 1.00 25.53 261 GLY B O 1
ATOM 4135 N N . GLU B 1 282 ? 18.922 -3.298 25.685 1.00 28.85 262 GLU B N 1
ATOM 4136 C CA . GLU B 1 282 ? 18.616 -4.305 24.670 1.00 29.06 262 GLU B CA 1
ATOM 4137 C C . GLU B 1 282 ? 19.908 -4.858 24.072 1.00 24.79 262 GLU B C 1
ATOM 4138 O O . GLU B 1 282 ? 20.910 -4.151 24.014 1.00 29.13 262 GLU B O 1
ATOM 4144 N N . PRO B 1 283 ? 19.890 -6.126 23.627 1.00 29.69 263 PRO B N 1
ATOM 4145 C CA . PRO B 1 283 ? 21.091 -6.742 23.047 1.00 28.26 263 PRO B CA 1
ATOM 4146 C C . PRO B 1 283 ? 21.561 -6.013 21.796 1.00 31.21 263 PRO B C 1
ATOM 4147 O O . PRO B 1 283 ? 20.765 -5.328 21.158 1.00 31.97 263 PRO B O 1
ATOM 4151 N N . LEU B 1 284 ? 22.834 -6.177 21.450 1.00 33.78 264 LEU B N 1
ATOM 4152 C CA . LEU B 1 284 ? 23.412 -5.524 20.279 1.00 26.64 264 LEU B CA 1
ATOM 4153 C C . LEU B 1 284 ? 22.603 -5.747 19.006 1.00 28.17 264 LEU B C 1
ATOM 4154 O O . LEU B 1 284 ? 22.382 -4.811 18.245 1.00 33.19 264 LEU B O 1
ATOM 4159 N N . GLU B 1 285 ? 22.163 -6.980 18.775 1.00 30.25 265 GLU B N 1
ATOM 4160 C CA . GLU B 1 285 ? 21.422 -7.294 17.555 1.00 35.24 265 GLU B CA 1
ATOM 4161 C C . GLU B 1 285 ? 20.111 -6.521 17.495 1.00 35.07 265 GLU B C 1
ATOM 4162 O O . GLU B 1 285 ? 19.672 -6.111 16.420 1.00 31.03 265 GLU B O 1
ATOM 4168 N N . THR B 1 286 ? 19.492 -6.324 18.653 1.00 33.36 266 THR B N 1
ATOM 4169 C CA . THR B 1 286 ? 18.238 -5.586 18.723 1.00 31.49 266 THR B CA 1
ATOM 4170 C C . THR B 1 286 ? 18.474 -4.109 18.425 1.00 30.64 266 THR B C 1
ATOM 4171 O O . THR B 1 286 ? 17.711 -3.492 17.680 1.00 35.00 266 THR B O 1
ATOM 4175 N N . CYS B 1 287 ? 19.541 -3.554 18.997 1.00 25.39 267 CYS B N 1
ATOM 4176 C CA . CYS B 1 287 ? 19.898 -2.153 18.775 1.00 26.38 267 CYS B CA 1
ATOM 4177 C C . CYS B 1 287 ? 20.239 -1.881 17.309 1.00 30.76 267 CYS B C 1
ATOM 4178 O O . CYS B 1 287 ? 19.853 -0.851 16.756 1.00 27.06 267 CYS B O 1
ATOM 4181 N N . LEU B 1 288 ? 20.961 -2.807 16.686 1.00 33.01 268 LEU B N 1
ATOM 4182 C CA . LEU B 1 288 ? 21.315 -2.683 15.276 1.00 30.89 268 LEU B CA 1
ATOM 4183 C C . LEU B 1 288 ? 20.063 -2.684 14.416 1.00 28.79 268 LEU B C 1
ATOM 4184 O O . LEU B 1 288 ? 19.961 -1.929 13.455 1.00 31.64 268 LEU B O 1
ATOM 4189 N N . ARG B 1 289 ? 19.108 -3.531 14.786 1.00 32.12 269 ARG B N 1
ATOM 4190 C CA . ARG B 1 289 ? 17.837 -3.646 14.077 1.00 28.73 269 ARG B CA 1
ATOM 4191 C C . ARG B 1 289 ? 17.006 -2.365 14.166 1.00 29.22 269 ARG B C 1
ATOM 4192 O O . ARG B 1 289 ? 16.512 -1.875 13.150 1.00 31.92 269 ARG B O 1
ATOM 4200 N N . TYR B 1 290 ? 16.857 -1.833 15.381 1.00 32.19 270 TYR B N 1
ATOM 4201 C CA . TYR B 1 290 ? 16.160 -0.564 15.618 1.00 26.18 270 TYR B CA 1
ATOM 4202 C C . TYR B 1 290 ? 16.702 0.553 14.728 1.00 27.49 270 TYR B C 1
ATOM 4203 O O . TYR B 1 290 ? 15.943 1.337 14.160 1.00 27.04 270 TYR B O 1
ATOM 4212 N N . GLY B 1 291 ? 18.023 0.626 14.627 1.00 28.97 271 GLY B N 1
ATOM 4213 C CA . GLY B 1 291 ? 18.667 1.633 13.813 1.00 24.39 271 GLY B CA 1
ATOM 4214 C C . GLY B 1 291 ? 18.308 1.484 12.349 1.00 32.80 271 GLY B C 1
ATOM 4215 O O . GLY B 1 291 ? 18.034 2.477 11.666 1.00 26.24 271 GLY B O 1
ATOM 4216 N N . ALA B 1 292 ? 18.312 0.242 11.868 1.00 26.01 272 ALA B N 1
ATOM 4217 C CA . ALA B 1 292 ? 18.001 -0.036 10.471 1.00 26.92 272 ALA B CA 1
ATOM 4218 C C . ALA B 1 292 ? 16.582 0.404 10.139 1.00 26.38 272 ALA B C 1
ATOM 4219 O O . ALA B 1 292 ? 16.332 0.985 9.081 1.00 28.69 272 ALA B O 1
ATOM 4221 N N . ILE B 1 293 ? 15.658 0.131 11.054 1.00 29.48 273 ILE B N 1
ATOM 4222 C CA . ILE B 1 293 ? 14.265 0.527 10.886 1.00 25.64 273 ILE B CA 1
ATOM 4223 C C . ILE B 1 293 ? 14.121 2.045 10.912 1.00 28.06 273 ILE B C 1
ATOM 4224 O O . ILE B 1 293 ? 13.428 2.632 10.074 1.00 29.50 273 ILE B O 1
ATOM 4229 N N . ALA B 1 294 ? 14.778 2.673 11.883 1.00 22.94 274 ALA B N 1
ATOM 4230 C CA . ALA B 1 294 ? 14.732 4.122 12.021 1.00 25.96 274 ALA B CA 1
ATOM 4231 C C . ALA B 1 294 ? 15.303 4.797 10.779 1.00 29.09 274 ALA B C 1
ATOM 4232 O O . ALA B 1 294 ? 14.767 5.795 10.296 1.00 30.18 274 ALA B O 1
ATOM 4234 N N . GLY B 1 295 ? 16.390 4.232 10.262 1.00 27.91 275 GLY B N 1
ATOM 4235 C CA . GLY B 1 295 ? 17.063 4.779 9.100 1.00 23.28 275 GLY B CA 1
ATOM 4236 C C . GLY B 1 295 ? 16.268 4.576 7.832 1.00 25.41 275 GLY B C 1
ATOM 4237 O O . GLY B 1 295 ? 16.314 5.406 6.925 1.00 28.03 275 GLY B O 1
ATOM 4238 N N . ALA B 1 296 ? 15.543 3.463 7.763 1.00 26.41 276 ALA B N 1
ATOM 4239 C CA . ALA B 1 296 ? 14.703 3.175 6.607 1.00 27.67 276 ALA B CA 1
ATOM 4240 C C . ALA B 1 296 ? 13.526 4.138 6.578 1.00 27.92 276 ALA B C 1
ATOM 4241 O O . ALA B 1 296 ? 13.130 4.620 5.522 1.00 25.16 276 ALA B O 1
ATOM 4243 N N . TYR B 1 297 ? 12.980 4.414 7.757 1.00 31.85 277 TYR B N 1
ATOM 4244 C CA . TYR B 1 297 ? 11.885 5.363 7.916 1.00 26.44 277 TYR B CA 1
ATOM 4245 C C . TYR B 1 297 ? 12.328 6.769 7.524 1.00 27.74 277 TYR B C 1
ATOM 4246 O O . TYR B 1 297 ? 11.565 7.532 6.933 1.00 26.74 277 TYR B O 1
ATOM 4255 N N . ALA B 1 298 ? 13.568 7.106 7.860 1.00 30.84 278 ALA B N 1
ATOM 4256 C CA . ALA B 1 298 ? 14.097 8.440 7.612 1.00 31.03 278 ALA B CA 1
ATOM 4257 C C . ALA B 1 298 ? 14.127 8.769 6.123 1.00 27.57 278 ALA B C 1
ATOM 4258 O O . ALA B 1 298 ? 13.947 9.920 5.733 1.00 25.98 278 ALA B O 1
ATOM 4260 N N . CYS B 1 299 ? 14.345 7.749 5.298 1.00 31.02 279 CYS B N 1
ATOM 4261 C CA . CYS B 1 299 ? 14.426 7.926 3.848 1.00 32.45 279 CYS B CA 1
ATOM 4262 C C . CYS B 1 299 ? 13.072 8.232 3.215 1.00 30.01 279 CYS B C 1
ATOM 4263 O O . CYS B 1 299 ? 12.999 8.538 2.023 1.00 29.47 279 CYS B O 1
ATOM 4266 N N . THR B 1 300 ? 12.002 8.135 4.000 1.00 26.28 280 THR B N 1
ATOM 4267 C CA . THR B 1 300 ? 10.656 8.345 3.469 1.00 31.23 280 THR B CA 1
ATOM 4268 C C . THR B 1 300 ? 10.131 9.753 3.756 1.00 30.32 280 THR B C 1
ATOM 4269 O O . THR B 1 300 ? 9.038 10.119 3.318 1.00 33.40 280 THR B O 1
ATOM 4273 N N . ILE B 1 301 ? 10.920 10.537 4.483 1.00 32.47 281 ILE B N 1
ATOM 4274 C CA . ILE B 1 301 ? 10.544 11.902 4.837 1.00 31.56 281 ILE B CA 1
ATOM 4275 C C . ILE B 1 301 ? 11.156 12.934 3.893 1.00 36.33 281 ILE B C 1
ATOM 4276 O O . ILE B 1 301 ? 12.380 13.005 3.749 1.00 40.39 281 ILE B O 1
ATOM 4281 N N . PRO B 1 302 ? 10.299 13.749 3.255 1.00 39.99 282 PRO B N 1
ATOM 4282 C CA . PRO B 1 302 ? 10.703 14.852 2.371 1.00 38.85 282 PRO B CA 1
ATOM 4283 C C . PRO B 1 302 ? 11.486 15.930 3.113 1.00 36.74 282 PRO B C 1
ATOM 4284 O O . PRO B 1 302 ? 11.547 15.911 4.341 1.00 39.97 282 PRO B O 1
ATOM 4288 N N . ALA B 1 303 ? 12.066 16.870 2.374 1.00 38.79 283 ALA B N 1
ATOM 4289 C CA . ALA B 1 303 ? 12.690 18.032 2.993 1.00 32.71 283 ALA B CA 1
ATOM 4290 C C . ALA B 1 303 ? 11.616 19.059 3.364 1.00 37.60 283 ALA B C 1
ATOM 4291 O O . ALA B 1 303 ? 11.886 20.032 4.072 1.00 33.67 283 ALA B O 1
ATOM 4293 N N . THR B 1 304 ? 10.396 18.823 2.884 1.00 34.01 284 THR B N 1
ATOM 4294 C CA . THR B 1 304 ? 9.262 19.701 3.164 1.00 39.62 284 THR B CA 1
ATOM 4295 C C . THR B 1 304 ? 8.643 19.406 4.525 1.00 37.52 284 THR B C 1
ATOM 4296 O O . THR B 1 304 ? 7.823 20.175 5.026 1.00 35.40 284 THR B O 1
ATOM 4300 N N . ARG B 1 305 ? 9.028 18.277 5.107 1.00 42.53 285 ARG B N 1
ATOM 4301 C CA . ARG B 1 305 ? 8.557 17.894 6.430 1.00 42.02 285 ARG B CA 1
ATOM 4302 C C . ARG B 1 305 ? 9.727 17.515 7.322 1.00 41.31 285 ARG B C 1
ATOM 4303 O O . ARG B 1 305 ? 10.781 17.092 6.846 1.00 40.63 285 ARG B O 1
ATOM 4311 N N . ALA B 1 306 ? 9.539 17.682 8.622 1.00 38.18 286 ALA B N 1
ATOM 4312 C CA . ALA B 1 306 ? 10.452 17.104 9.586 1.00 34.68 286 ALA B CA 1
ATOM 4313 C C . ALA B 1 306 ? 9.784 15.849 10.122 1.00 35.27 286 ALA B C 1
ATOM 4314 O O . ALA B 1 306 ? 8.576 15.837 10.362 1.00 39.27 286 ALA B O 1
ATOM 4316 N N . GLY B 1 307 ? 10.558 14.782 10.282 1.00 30.46 287 GLY B N 1
ATOM 4317 C CA . GLY B 1 307 ? 9.979 13.516 10.679 1.00 29.06 287 GLY B CA 1
ATOM 4318 C C . GLY B 1 307 ? 10.951 12.580 11.358 1.00 30.62 287 GLY B C 1
ATOM 4319 O O . GLY B 1 307 ? 12.124 12.505 10.996 1.00 33.26 287 GLY B O 1
ATOM 4320 N N . ALA B 1 308 ? 10.448 11.864 12.357 1.00 25.50 288 ALA B N 1
ATOM 4321 C CA . ALA B 1 308 ? 11.234 10.869 13.071 1.00 30.62 288 ALA B CA 1
ATOM 4322 C C . ALA B 1 308 ? 10.313 9.732 13.493 1.00 31.07 288 ALA B C 1
ATOM 4323 O O . ALA B 1 308 ? 9.150 9.964 13.818 1.00 26.28 288 ALA B O 1
ATOM 4325 N N . ILE B 1 309 ? 10.823 8.506 13.468 1.00 31.08 289 ILE B N 1
ATOM 4326 C CA . ILE B 1 309 ? 10.015 7.345 13.815 1.00 30.27 289 ILE B CA 1
ATOM 4327 C C . ILE B 1 309 ? 9.676 7.371 15.304 1.00 28.98 289 ILE B C 1
ATOM 4328 O O . ILE B 1 309 ? 10.483 7.807 16.122 1.00 29.24 289 ILE B O 1
ATOM 4333 N N . ASP B 1 310 ? 8.468 6.931 15.645 1.00 29.51 290 ASP B N 1
ATOM 4334 C CA . ASP B 1 310 ? 8.019 6.904 17.034 1.00 36.05 290 ASP B CA 1
ATOM 4335 C C . ASP B 1 310 ? 8.241 5.529 17.671 1.00 36.14 290 ASP B C 1
ATOM 4336 O O . ASP B 1 310 ? 8.659 4.583 17.002 1.00 34.24 290 ASP B O 1
ATOM 4341 N N . ARG B 1 311 ? 7.968 5.432 18.969 1.00 34.37 291 ARG B N 1
ATOM 4342 C CA . ARG B 1 311 ? 8.167 4.188 19.705 1.00 41.53 291 ARG B CA 1
ATOM 4343 C C . ARG B 1 311 ? 7.313 3.064 19.121 1.00 46.18 291 ARG B C 1
ATOM 4344 O O . ARG B 1 311 ? 7.782 1.940 18.960 1.00 50.70 291 ARG B O 1
ATOM 4352 N N . ALA B 1 312 ? 6.068 3.386 18.782 1.00 43.65 292 ALA B N 1
ATOM 4353 C CA . ALA B 1 312 ? 5.115 2.393 18.291 1.00 44.85 292 ALA B CA 1
ATOM 4354 C C . ALA B 1 312 ? 5.581 1.709 17.006 1.00 46.96 292 ALA B C 1
ATOM 4355 O O . ALA B 1 312 ? 5.610 0.478 16.922 1.00 48.32 292 ALA B O 1
ATOM 4357 N N . ALA B 1 313 ? 5.942 2.511 16.008 1.00 46.37 293 ALA B N 1
ATOM 4358 C CA . ALA B 1 313 ? 6.330 1.988 14.701 1.00 44.73 293 ALA B CA 1
ATOM 4359 C C . ALA B 1 313 ? 7.635 1.198 14.764 1.00 48.33 293 ALA B C 1
ATOM 4360 O O . ALA B 1 313 ? 7.847 0.265 13.990 1.00 49.67 293 ALA B O 1
ATOM 4362 N N . LEU B 1 314 ? 8.507 1.573 15.691 1.00 42.53 294 LEU B N 1
ATOM 4363 C CA . LEU B 1 314 ? 9.810 0.931 15.803 1.00 41.23 294 LEU B CA 1
ATOM 4364 C C . LEU B 1 314 ? 9.720 -0.473 16.396 1.00 50.57 294 LEU B C 1
ATOM 4365 O O . LEU B 1 314 ? 10.492 -1.360 16.030 1.00 51.88 294 LEU B O 1
ATOM 4370 N N . LEU B 1 315 ? 8.769 -0.677 17.302 1.00 50.28 295 LEU B N 1
ATOM 4371 C CA . LEU B 1 315 ? 8.740 -1.891 18.110 1.00 48.20 295 LEU B CA 1
ATOM 4372 C C . LEU B 1 315 ? 7.997 -3.064 17.474 1.00 58.75 295 LEU B C 1
ATOM 4373 O O . LEU B 1 315 ? 7.887 -4.126 18.085 1.00 55.83 295 LEU B O 1
ATOM 4378 N N . ARG B 1 316 ? 7.502 -2.878 16.253 1.00 68.96 296 ARG B N 1
ATOM 4379 C CA . ARG B 1 316 ? 6.888 -3.969 15.497 1.00 65.94 296 ARG B CA 1
ATOM 4380 C C . ARG B 1 316 ? 6.671 -3.574 14.038 1.00 68.18 296 ARG B C 1
ATOM 4381 O O . ARG B 1 316 ? 5.727 -2.849 13.713 1.00 67.03 296 ARG B O 1
ATOM 4389 N N . HIS C 1 24 ? -14.702 50.525 40.701 1.00 73.93 4 HIS C N 1
ATOM 4390 C CA . HIS C 1 24 ? -14.553 49.899 42.010 1.00 76.22 4 HIS C CA 1
ATOM 4391 C C . HIS C 1 24 ? -13.081 49.801 42.394 1.00 66.85 4 HIS C C 1
ATOM 4392 O O . HIS C 1 24 ? -12.474 50.796 42.789 1.00 65.16 4 HIS C O 1
ATOM 4399 N N . THR C 1 25 ? -12.509 48.607 42.271 1.00 58.65 5 THR C N 1
ATOM 4400 C CA . THR C 1 25 ? -11.107 48.402 42.620 1.00 55.62 5 THR C CA 1
ATOM 4401 C C . THR C 1 25 ? -10.197 49.286 41.769 1.00 52.11 5 THR C C 1
ATOM 4402 O O . THR C 1 25 ? -10.321 49.312 40.549 1.00 60.05 5 THR C O 1
ATOM 4406 N N . ASP C 1 26 ? -9.300 50.020 42.425 1.00 47.66 6 ASP C N 1
ATOM 4407 C CA . ASP C 1 26 ? -8.312 50.850 41.740 1.00 42.79 6 ASP C CA 1
ATOM 4408 C C . ASP C 1 26 ? -7.148 50.006 41.231 1.00 43.45 6 ASP C C 1
ATOM 4409 O O . ASP C 1 26 ? -6.949 49.860 40.022 1.00 38.83 6 ASP C O 1
ATOM 4414 N N . VAL C 1 27 ? -6.378 49.461 42.168 1.00 38.26 7 VAL C N 1
ATOM 4415 C CA . VAL C 1 27 ? -5.210 48.651 41.845 1.00 29.85 7 VAL C CA 1
ATOM 4416 C C . VAL C 1 27 ? -5.457 47.167 42.090 1.00 31.08 7 VAL C C 1
ATOM 4417 O O . VAL C 1 27 ? -5.902 46.774 43.168 1.00 30.89 7 VAL C O 1
ATOM 4421 N N . LEU C 1 28 ? -5.169 46.350 41.083 1.00 29.13 8 LEU C N 1
ATOM 4422 C CA . LEU C 1 28 ? -5.193 44.904 41.247 1.00 26.25 8 LEU C CA 1
ATOM 4423 C C . LEU C 1 28 ? -3.788 44.402 41.521 1.00 29.92 8 LEU C C 1
ATOM 4424 O O . LEU C 1 28 ? -2.880 44.621 40.719 1.00 30.88 8 LEU C O 1
ATOM 4429 N N . VAL C 1 29 ? -3.600 43.737 42.656 1.00 29.41 9 VAL C N 1
ATOM 4430 C CA . VAL C 1 29 ? -2.290 43.189 42.989 1.00 26.39 9 VAL C CA 1
ATOM 4431 C C . VAL C 1 29 ? -2.278 41.679 42.763 1.00 30.15 9 VAL C C 1
ATOM 4432 O O . VAL C 1 29 ? -3.050 40.943 43.378 1.00 28.27 9 VAL C O 1
ATOM 4436 N N . LEU C 1 30 ? -1.405 41.223 41.872 1.00 26.44 10 LEU C N 1
ATOM 4437 C CA . LEU C 1 30 ? -1.345 39.808 41.533 1.00 24.06 10 LEU C CA 1
ATOM 4438 C C . LEU C 1 30 ? -0.113 39.152 42.136 1.00 25.30 10 LEU C C 1
ATOM 4439 O O . LEU C 1 30 ? 1.012 39.557 41.845 1.00 26.79 10 LEU C O 1
ATOM 4444 N N . GLY C 1 31 ? -0.333 38.145 42.980 1.00 26.51 11 GLY C N 1
ATOM 4445 C CA . GLY C 1 31 ? 0.746 37.348 43.544 1.00 20.53 11 GLY C CA 1
ATOM 4446 C C . GLY C 1 31 ? 1.323 37.903 44.831 1.00 28.17 11 GLY C C 1
ATOM 4447 O O . GLY C 1 31 ? 0.764 38.827 45.421 1.00 32.25 11 GLY C O 1
ATOM 4448 N N . GLY C 1 32 ? 2.434 37.318 45.277 1.00 25.09 12 GLY C N 1
ATOM 4449 C CA . GLY C 1 32 ? 3.206 37.859 46.384 1.00 26.80 12 GLY C CA 1
ATOM 4450 C C . GLY C 1 32 ? 2.739 37.571 47.805 1.00 28.68 12 GLY C C 1
ATOM 4451 O O . GLY C 1 32 ? 3.339 38.068 48.763 1.00 26.04 12 GLY C O 1
ATOM 4452 N N . ALA C 1 33 ? 1.684 36.777 47.961 1.00 24.60 13 ALA C N 1
ATOM 4453 C CA . ALA C 1 33 ? 1.178 36.464 49.297 1.00 24.05 13 ALA C CA 1
ATOM 4454 C C . ALA C 1 33 ? 1.968 35.321 49.935 1.00 27.60 13 ALA C C 1
ATOM 4455 O O . ALA C 1 33 ? 2.153 34.262 49.331 1.00 30.59 13 ALA C O 1
ATOM 4457 N N . GLY C 1 34 ? 2.433 35.536 51.160 1.00 23.31 14 GLY C N 1
ATOM 4458 C CA . GLY C 1 34 ? 3.193 34.518 51.853 1.00 22.59 14 GLY C CA 1
ATOM 4459 C C . GLY C 1 34 ? 3.526 34.852 53.290 1.00 25.81 14 GLY C C 1
ATOM 4460 O O . GLY C 1 34 ? 2.984 35.796 53.869 1.00 22.60 14 GLY C O 1
ATOM 4461 N N . VAL C 1 35 ? 4.431 34.068 53.866 1.00 27.22 15 VAL C N 1
ATOM 4462 C CA . VAL C 1 35 ? 4.766 34.183 55.279 1.00 24.97 15 VAL C CA 1
ATOM 4463 C C . VAL C 1 35 ? 6.274 34.219 55.521 1.00 23.87 15 VAL C C 1
ATOM 4464 O O . VAL C 1 35 ? 7.002 33.314 55.110 1.00 23.43 15 VAL C O 1
ATOM 4468 N N . ASP C 1 36 ? 6.736 35.278 56.176 1.00 21.38 16 ASP C N 1
ATOM 4469 C CA . ASP C 1 36 ? 8.117 35.355 56.625 1.00 21.79 16 ASP C CA 1
ATOM 4470 C C . ASP C 1 36 ? 8.214 34.869 58.066 1.00 27.16 16 ASP C C 1
ATOM 4471 O O . ASP C 1 36 ? 7.387 35.227 58.908 1.00 21.58 16 ASP C O 1
ATOM 4476 N N . THR C 1 37 ? 9.217 34.046 58.350 1.00 24.49 17 THR C N 1
ATOM 4477 C CA . THR C 1 37 ? 9.515 33.678 59.728 1.00 27.94 17 THR C CA 1
ATOM 4478 C C . THR C 1 37 ? 10.782 34.392 60.155 1.00 25.49 17 THR C C 1
ATOM 4479 O O . THR C 1 37 ? 11.883 34.028 59.740 1.00 24.85 17 THR C O 1
ATOM 4483 N N . ILE C 1 38 ? 10.615 35.422 60.975 1.00 28.65 18 ILE C N 1
ATOM 4484 C CA . ILE C 1 38 ? 11.717 36.300 61.334 1.00 24.49 18 ILE C CA 1
ATOM 4485 C C . ILE C 1 38 ? 12.496 35.816 62.549 1.00 25.33 18 ILE C C 1
ATOM 4486 O O . ILE C 1 38 ? 11.928 35.550 63.609 1.00 29.79 18 ILE C O 1
ATOM 4491 N N . ALA C 1 39 ? 13.808 35.715 62.389 1.00 22.75 19 ALA C N 1
ATOM 4492 C CA . ALA C 1 39 ? 14.692 35.430 63.510 1.00 30.28 19 ALA C CA 1
ATOM 4493 C C . ALA C 1 39 ? 15.690 36.562 63.670 1.00 29.62 19 ALA C C 1
ATOM 4494 O O . ALA C 1 39 ? 16.518 36.799 62.792 1.00 31.92 19 ALA C O 1
ATOM 4496 N N . TYR C 1 40 ? 15.603 37.268 64.790 1.00 33.76 20 TYR C N 1
ATOM 4497 C CA . TYR C 1 40 ? 16.552 38.332 65.080 1.00 34.95 20 TYR C CA 1
ATOM 4498 C C . TYR C 1 40 ? 17.889 37.751 65.516 1.00 32.24 20 TYR C C 1
ATOM 4499 O O . TYR C 1 40 ? 17.966 37.024 66.503 1.00 30.61 20 TYR C O 1
ATOM 4508 N N . VAL C 1 41 ? 18.937 38.073 64.765 1.00 30.83 21 VAL C N 1
ATOM 4509 C CA . VAL C 1 41 ? 20.273 37.562 65.046 1.00 30.31 21 VAL C CA 1
ATOM 4510 C C . VAL C 1 41 ? 21.212 38.693 65.483 1.00 33.65 21 VAL C C 1
ATOM 4511 O O . VAL C 1 41 ? 21.046 39.840 65.063 1.00 30.25 21 VAL C O 1
ATOM 4515 N N . PRO C 1 42 ? 22.201 38.370 66.335 1.00 28.65 22 PRO C N 1
ATOM 4516 C CA . PRO C 1 42 ? 23.130 39.367 66.879 1.00 22.84 22 PRO C CA 1
ATOM 4517 C C . PRO C 1 42 ? 23.956 40.067 65.817 1.00 29.50 22 PRO C C 1
ATOM 4518 O O . PRO C 1 42 ? 24.385 41.199 66.039 1.00 34.12 22 PRO C O 1
ATOM 4522 N N . GLU C 1 43 ? 24.187 39.401 64.689 1.00 30.02 23 GLU C N 1
ATOM 4523 C CA . GLU C 1 43 ? 25.041 39.954 63.645 1.00 26.72 23 GLU C CA 1
ATOM 4524 C C . GLU C 1 43 ? 24.874 39.235 62.311 1.00 30.91 23 GLU C C 1
ATOM 4525 O O . GLU C 1 43 ? 24.475 38.071 62.266 1.00 34.24 23 GLU C O 1
ATOM 4531 N N . LEU C 1 44 ? 25.189 39.942 61.229 1.00 33.56 24 LEU C N 1
ATOM 4532 C CA . LEU C 1 44 ? 25.188 39.370 59.888 1.00 29.61 24 LEU C CA 1
ATOM 4533 C C . LEU C 1 44 ? 26.487 39.711 59.160 1.00 32.82 24 LEU C C 1
ATOM 4534 O O . LEU C 1 44 ? 26.870 40.878 59.100 1.00 37.36 24 LEU C O 1
ATOM 4539 N N . PRO C 1 45 ? 27.176 38.695 58.609 1.00 31.68 25 PRO C N 1
ATOM 4540 C CA . PRO C 1 45 ? 26.833 37.269 58.645 1.00 34.08 25 PRO C CA 1
ATOM 4541 C C . PRO C 1 45 ? 27.006 36.671 60.037 1.00 32.84 25 PRO C C 1
ATOM 4542 O O . PRO C 1 45 ? 27.859 37.126 60.799 1.00 35.33 25 PRO C O 1
ATOM 4546 N N . LEU C 1 46 ? 26.190 35.675 60.361 1.00 28.46 26 LEU C N 1
ATOM 4547 C CA . LEU C 1 46 ? 26.182 35.102 61.698 1.00 31.90 26 LEU C CA 1
ATOM 4548 C C . LEU C 1 46 ? 27.207 33.981 61.805 1.00 33.20 26 LEU C C 1
ATOM 4549 O O . LEU C 1 46 ? 27.086 32.962 61.123 1.00 30.87 26 LEU C O 1
ATOM 4554 N N . PRO C 1 47 ? 28.226 34.170 62.660 1.00 36.21 27 PRO C N 1
ATOM 4555 C CA . PRO C 1 47 ? 29.290 33.177 62.859 1.00 41.11 27 PRO C CA 1
ATOM 4556 C C . PRO C 1 47 ? 28.722 31.850 63.324 1.00 37.20 27 PRO C C 1
ATOM 4557 O O . PRO C 1 47 ? 27.704 31.836 64.021 1.00 35.56 27 PRO C O 1
ATOM 4561 N N . PHE C 1 48 ? 29.354 30.747 62.941 1.00 39.49 28 PHE C N 1
ATOM 4562 C CA . PHE C 1 48 ? 28.808 29.453 63.310 1.00 39.21 28 PHE C CA 1
ATOM 4563 C C . PHE C 1 48 ? 28.987 29.146 64.787 1.00 36.18 28 PHE C C 1
ATOM 4564 O O . PHE C 1 48 ? 30.090 29.219 65.326 1.00 40.54 28 PHE C O 1
ATOM 4572 N N . GLN C 1 49 ? 27.879 28.802 65.428 1.00 36.80 29 GLN C N 1
ATOM 4573 C CA . GLN C 1 49 ? 27.885 28.276 66.781 1.00 37.95 29 GLN C CA 1
ATOM 4574 C C . GLN C 1 49 ? 26.931 27.102 66.816 1.00 42.50 29 GLN C C 1
ATOM 4575 O O . GLN C 1 49 ? 26.204 26.864 65.856 1.00 48.21 29 GLN C O 1
ATOM 4581 N N . ASP C 1 50 ? 26.919 26.369 67.919 1.00 45.55 30 ASP C N 1
ATOM 4582 C CA . ASP C 1 50 ? 25.985 25.266 68.050 1.00 52.31 30 ASP C CA 1
ATOM 4583 C C . ASP C 1 50 ? 24.574 25.818 68.218 1.00 45.47 30 ASP C C 1
ATOM 4584 O O . ASP C 1 50 ? 23.617 25.291 67.653 1.00 45.52 30 ASP C O 1
ATOM 4589 N N . SER C 1 51 ? 24.452 26.895 68.987 1.00 39.02 31 SER C N 1
ATOM 4590 C CA . SER C 1 51 ? 23.152 27.502 69.226 1.00 37.96 31 SER C CA 1
ATOM 4591 C C . SER C 1 51 ? 23.243 28.961 69.674 1.00 38.86 31 SER C C 1
ATOM 4592 O O . SER C 1 51 ? 24.226 29.380 70.283 1.00 38.93 31 SER C O 1
ATOM 4595 N N . TYR C 1 52 ? 22.211 29.731 69.345 1.00 36.33 32 TYR C N 1
ATOM 4596 C CA . TYR C 1 52 ? 22.042 31.081 69.870 1.00 33.59 32 TYR C CA 1
ATOM 4597 C C . TYR C 1 52 ? 20.707 31.174 70.589 1.00 35.09 32 TYR C C 1
ATOM 4598 O O . TYR C 1 52 ? 19.735 30.536 70.185 1.00 35.63 32 TYR C O 1
ATOM 4607 N N . VAL C 1 53 ? 20.655 31.976 71.645 1.00 37.52 33 VAL C N 1
ATOM 4608 C CA . VAL C 1 53 ? 19.385 32.304 72.274 1.00 30.09 33 VAL C CA 1
ATOM 4609 C C . VAL C 1 53 ? 18.926 33.642 71.723 1.00 34.40 33 VAL C C 1
ATOM 4610 O O . VAL C 1 53 ? 19.515 34.678 72.024 1.00 37.38 33 VAL C O 1
ATOM 4614 N N . VAL C 1 54 ? 17.887 33.619 70.899 1.00 28.13 34 VAL C N 1
ATOM 4615 C CA . VAL C 1 54 ? 17.425 34.839 70.257 1.00 31.64 34 VAL C CA 1
ATOM 4616 C C . VAL C 1 54 ? 16.111 35.328 70.845 1.00 31.72 34 VAL C C 1
ATOM 4617 O O . VAL C 1 54 ? 15.461 34.625 71.624 1.00 27.84 34 VAL C O 1
ATOM 4621 N N . ALA C 1 55 ? 15.733 36.545 70.468 1.00 30.67 35 ALA C N 1
ATOM 4622 C CA . ALA C 1 55 ? 14.438 37.104 70.833 1.00 32.14 35 ALA C CA 1
ATOM 4623 C C . ALA C 1 55 ? 13.315 36.347 70.128 1.00 31.58 35 ALA C C 1
ATOM 4624 O O . ALA C 1 55 ? 13.575 35.440 69.332 1.00 35.77 35 ALA C O 1
ATOM 4626 N N . ALA C 1 56 ? 12.075 36.732 70.412 1.00 31.70 36 ALA C N 1
ATOM 4627 C CA . ALA C 1 56 ? 10.897 36.009 69.929 1.00 30.54 36 ALA C CA 1
ATOM 4628 C C . ALA C 1 56 ? 10.932 35.709 68.426 1.00 30.98 36 ALA C C 1
ATOM 4629 O O . ALA C 1 56 ? 11.202 36.590 67.614 1.00 33.39 36 ALA C O 1
ATOM 4631 N N . ILE C 1 57 ? 10.688 34.448 68.079 1.00 31.54 37 ILE C N 1
ATOM 4632 C CA . ILE C 1 57 ? 10.508 34.032 66.692 1.00 27.42 37 ILE C CA 1
ATOM 4633 C C . ILE C 1 57 ? 9.021 33.891 66.412 1.00 35.59 37 ILE C C 1
ATOM 4634 O O . ILE C 1 57 ? 8.341 33.086 67.048 1.00 34.43 37 ILE C O 1
ATOM 4639 N N . GLU C 1 58 ? 8.513 34.669 65.463 1.00 33.28 38 GLU C N 1
ATOM 4640 C CA . GLU C 1 58 ? 7.077 34.743 65.250 1.00 29.77 38 GLU C CA 1
ATOM 4641 C C . GLU C 1 58 ? 6.733 34.813 63.763 1.00 39.41 38 GLU C C 1
ATOM 4642 O O . GLU C 1 58 ? 6.921 35.848 63.122 1.00 40.23 38 GLU C O 1
ATOM 4648 N N . PRO C 1 59 ? 6.243 33.695 63.204 1.00 36.12 39 PRO C N 1
ATOM 4649 C CA . PRO C 1 59 ? 5.810 33.641 61.803 1.00 29.60 39 PRO C CA 1
ATOM 4650 C C . PRO C 1 59 ? 4.709 34.651 61.502 1.00 32.22 39 PRO C C 1
ATOM 4651 O O . PRO C 1 59 ? 3.681 34.673 62.181 1.00 33.27 39 PRO C O 1
ATOM 4655 N N . ARG C 1 60 ? 4.932 35.481 60.489 1.00 28.90 40 ARG C N 1
ATOM 4656 C CA . ARG C 1 60 ? 3.977 36.516 60.127 1.00 31.59 40 ARG C CA 1
ATOM 4657 C C . ARG C 1 60 ? 3.721 36.541 58.628 1.00 30.86 40 ARG C C 1
ATOM 4658 O O . ARG C 1 60 ? 4.614 36.265 57.825 1.00 27.86 40 ARG C O 1
ATOM 4666 N N . ALA C 1 61 ? 2.491 36.870 58.256 1.00 27.11 41 ALA C N 1
ATOM 4667 C CA . ALA C 1 61 ? 2.175 37.119 56.863 1.00 24.34 41 ALA C CA 1
ATOM 4668 C C . ALA C 1 61 ? 2.688 38.504 56.503 1.00 26.91 41 ALA C C 1
ATOM 4669 O O . ALA C 1 61 ? 2.799 39.375 57.363 1.00 28.60 41 ALA C O 1
ATOM 4671 N N . GLY C 1 62 ? 3.012 38.713 55.235 1.00 29.23 42 GLY C N 1
ATOM 4672 C CA . GLY C 1 62 ? 3.529 39.999 54.817 1.00 23.93 42 GLY C CA 1
ATOM 4673 C C . GLY C 1 62 ? 4.733 39.883 53.910 1.00 28.92 42 GLY C C 1
ATOM 4674 O O . GLY C 1 62 ? 5.792 40.444 54.195 1.00 31.09 42 GLY C O 1
ATOM 4675 N N . GLN C 1 63 ? 4.578 39.143 52.818 1.00 24.08 43 GLN C N 1
ATOM 4676 C CA . GLN C 1 63 ? 5.588 39.150 51.774 1.00 22.18 43 GLN C CA 1
ATOM 4677 C C . GLN C 1 63 ? 5.222 40.233 50.767 1.00 21.83 43 GLN C C 1
ATOM 4678 O O . GLN C 1 63 ? 4.327 41.034 51.025 1.00 24.78 43 GLN C O 1
ATOM 4684 N N . THR C 1 64 ? 5.908 40.253 49.631 1.00 20.97 44 THR C N 1
ATOM 4685 C CA . THR C 1 64 ? 5.901 41.425 48.762 1.00 19.67 44 THR C CA 1
ATOM 4686 C C . THR C 1 64 ? 4.498 41.875 48.320 1.00 26.26 44 THR C C 1
ATOM 4687 O O . THR C 1 64 ? 4.209 43.071 48.312 1.00 28.40 44 THR C O 1
ATOM 4691 N N . GLY C 1 65 ? 3.625 40.927 47.988 1.00 24.03 45 GLY C N 1
ATOM 4692 C CA . GLY C 1 65 ? 2.274 41.254 47.559 1.00 18.97 45 GLY C CA 1
ATOM 4693 C C . GLY C 1 65 ? 1.408 41.784 48.684 1.00 25.25 45 GLY C C 1
ATOM 4694 O O . GLY C 1 65 ? 0.704 42.783 48.531 1.00 24.90 45 GLY C O 1
ATOM 4695 N N . ASP C 1 66 ? 1.455 41.098 49.821 1.00 24.10 46 ASP C N 1
ATOM 4696 C CA . ASP C 1 66 ? 0.751 41.525 51.024 1.00 23.60 46 ASP C CA 1
ATOM 4697 C C . ASP C 1 66 ? 1.143 42.948 51.442 1.00 24.84 46 ASP C C 1
ATOM 4698 O O . ASP C 1 66 ? 0.292 43.745 51.834 1.00 25.86 46 ASP C O 1
ATOM 4703 N N . ASN C 1 67 ? 2.435 43.259 51.352 1.00 27.37 47 ASN C N 1
ATOM 4704 C CA . ASN C 1 67 ? 2.951 44.569 51.744 1.00 23.45 47 ASN C CA 1
ATOM 4705 C C . ASN C 1 67 ? 2.516 45.696 50.810 1.00 26.76 47 ASN C C 1
ATOM 4706 O O . ASN C 1 67 ? 2.288 46.825 51.250 1.00 26.44 47 ASN C O 1
ATOM 4711 N N . VAL C 1 68 ? 2.430 45.393 49.519 1.00 21.17 48 VAL C N 1
ATOM 4712 C CA . VAL C 1 68 ? 1.965 46.365 48.545 1.00 23.02 48 VAL C CA 1
ATOM 4713 C C . VAL C 1 68 ? 0.468 46.601 48.715 1.00 25.47 48 VAL C C 1
ATOM 4714 O O . VAL C 1 68 ? 0.002 47.744 48.723 1.00 24.63 48 VAL C O 1
ATOM 4718 N N . ALA C 1 69 ? -0.278 45.511 48.866 1.00 27.54 49 ALA C N 1
ATOM 4719 C CA . ALA C 1 69 ? -1.720 45.585 49.058 1.00 23.05 49 ALA C CA 1
ATOM 4720 C C . ALA C 1 69 ? -2.067 46.362 50.324 1.00 29.58 49 ALA C C 1
ATOM 4721 O O . ALA C 1 69 ? -2.975 47.192 50.316 1.00 32.38 49 ALA C O 1
ATOM 4723 N N . LEU C 1 70 ? -1.347 46.097 51.410 1.00 27.34 50 LEU C N 1
ATOM 4724 C CA . LEU C 1 70 ? -1.601 46.802 52.665 1.00 31.69 50 LEU C CA 1
ATOM 4725 C C . LEU C 1 70 ? -1.203 48.273 52.566 1.00 28.28 50 LEU C C 1
ATOM 4726 O O . LEU C 1 70 ? -1.872 49.144 53.121 1.00 32.49 50 LEU C O 1
ATOM 4731 N N . GLY C 1 71 ? -0.109 48.542 51.860 1.00 24.33 51 GLY C N 1
ATOM 4732 C CA . GLY C 1 71 ? 0.388 49.897 51.713 1.00 22.61 51 GLY C CA 1
ATOM 4733 C C . GLY C 1 71 ? -0.550 50.763 50.895 1.00 24.08 51 GLY C C 1
ATOM 4734 O O . GLY C 1 71 ? -0.881 51.879 51.294 1.00 23.88 51 GLY C O 1
ATOM 4735 N N . LEU C 1 72 ? -0.981 50.245 49.749 1.00 22.01 52 LEU C N 1
ATOM 4736 C CA . LEU C 1 72 ? -1.887 50.976 48.876 1.00 25.22 52 LEU C CA 1
ATOM 4737 C C . LEU C 1 72 ? -3.215 51.223 49.579 1.00 28.81 52 LEU C C 1
ATOM 4738 O O . LEU C 1 72 ? -3.760 52.324 49.524 1.00 31.40 52 LEU C O 1
ATOM 4743 N N . HIS C 1 73 ? -3.717 50.195 50.255 1.00 26.93 53 HIS C N 1
ATOM 4744 C CA . HIS C 1 73 ? -4.975 50.281 50.986 1.00 29.65 53 HIS C CA 1
ATOM 4745 C C . HIS C 1 73 ? -4.934 51.321 52.099 1.00 30.18 53 HIS C C 1
ATOM 4746 O O . HIS C 1 73 ? -5.871 52.101 52.267 1.00 32.66 53 HIS C O 1
ATOM 4753 N N . THR C 1 74 ? -3.844 51.323 52.857 1.00 31.04 54 THR C N 1
ATOM 4754 C CA . THR C 1 74 ? -3.673 52.253 53.971 1.00 28.15 54 THR C CA 1
ATOM 4755 C C . THR C 1 74 ? -3.667 53.703 53.484 1.00 30.30 54 THR C C 1
ATOM 4756 O O . THR C 1 74 ? -4.042 54.618 54.216 1.00 31.66 54 THR C O 1
ATOM 4760 N N . LEU C 1 75 ? -3.262 53.907 52.234 1.00 31.18 55 LEU C N 1
ATOM 4761 C CA . LEU C 1 75 ? -3.255 55.246 51.649 1.00 32.48 55 LEU C CA 1
ATOM 4762 C C . LEU C 1 75 ? -4.608 55.594 51.032 1.00 35.60 55 LEU C C 1
ATOM 4763 O O . LEU C 1 75 ? -4.765 56.642 50.403 1.00 42.78 55 LEU C O 1
ATOM 4768 N N . GLY C 1 76 ? -5.580 54.706 51.206 1.00 32.67 56 GLY C N 1
ATOM 4769 C CA . GLY C 1 76 ? -6.948 54.992 50.811 1.00 36.75 56 GLY C CA 1
ATOM 4770 C C . GLY C 1 76 ? -7.324 54.608 49.394 1.00 38.04 56 GLY C C 1
ATOM 4771 O O . GLY C 1 76 ? -8.392 54.984 48.908 1.00 42.34 56 GLY C O 1
ATOM 4772 N N . LEU C 1 77 ? -6.449 53.872 48.720 1.00 32.32 57 LEU C N 1
ATOM 4773 C CA . LEU C 1 77 ? -6.778 53.335 47.408 1.00 37.86 57 LEU C CA 1
ATOM 4774 C C . LEU C 1 77 ? -7.607 52.068 47.592 1.00 41.31 57 LEU C C 1
ATOM 4775 O O . LEU C 1 77 ? -7.477 51.384 48.608 1.00 37.36 57 LEU C O 1
ATOM 4780 N N . ARG C 1 78 ? -8.471 51.768 46.625 1.00 38.49 58 ARG C N 1
ATOM 4781 C CA . ARG C 1 78 ? -9.226 50.516 46.650 1.00 45.15 58 ARG C CA 1
ATOM 4782 C C . ARG C 1 78 ? -8.399 49.404 46.010 1.00 38.53 58 ARG C C 1
ATOM 4783 O O . ARG C 1 78 ? -8.087 49.467 44.822 1.00 31.87 58 ARG C O 1
ATOM 4791 N N . THR C 1 79 ? -8.041 48.387 46.789 1.00 29.50 59 THR C N 1
ATOM 4792 C CA . THR C 1 79 ? -7.170 47.328 46.282 1.00 28.67 59 THR C CA 1
ATOM 4793 C C . THR C 1 79 ? -7.855 45.971 46.197 1.00 32.04 59 THR C C 1
ATOM 4794 O O . THR C 1 79 ? -8.755 45.668 46.975 1.00 34.29 59 THR C O 1
ATOM 4798 N N . MET C 1 80 ? -7.418 45.155 45.244 1.00 27.68 60 MET C N 1
ATOM 4799 C CA . MET C 1 80 ? -7.799 43.751 45.206 1.00 27.36 60 MET C CA 1
ATOM 4800 C C . MET C 1 80 ? -6.536 42.905 45.117 1.00 31.96 60 MET C C 1
ATOM 4801 O O . MET C 1 80 ? -5.626 43.206 44.334 1.00 29.69 60 MET C O 1
ATOM 4806 N N . HIS C 1 81 ? -6.476 41.856 45.929 1.00 23.40 61 HIS C N 1
ATOM 4807 C CA . HIS C 1 81 ? -5.302 41.003 45.970 1.00 20.95 61 HIS C CA 1
ATOM 4808 C C . HIS C 1 81 ? -5.659 39.569 45.592 1.00 26.01 61 HIS C C 1
ATOM 4809 O O . HIS C 1 81 ? -6.493 38.926 46.230 1.00 28.34 61 HIS C O 1
ATOM 4816 N N . VAL C 1 82 ? -5.031 39.081 44.534 1.00 21.82 62 VAL C N 1
ATOM 4817 C CA . VAL C 1 82 ? -5.259 37.722 44.079 1.00 25.89 62 VAL C CA 1
ATOM 4818 C C . VAL C 1 82 ? -3.939 36.970 44.077 1.00 28.03 62 VAL C C 1
ATOM 4819 O O . VAL C 1 82 ? -2.942 37.451 43.535 1.00 25.46 62 VAL C O 1
ATOM 4823 N N . ASP C 1 83 ? -3.926 35.797 44.699 1.00 24.30 63 ASP C N 1
ATOM 4824 C CA . ASP C 1 83 ? -2.756 34.935 44.641 1.00 29.08 63 ASP C CA 1
ATOM 4825 C C . ASP C 1 83 ? -3.129 33.513 45.006 1.00 27.91 63 ASP C C 1
ATOM 4826 O O . ASP C 1 83 ? -4.127 33.280 45.687 1.00 31.39 63 ASP C O 1
ATOM 4831 N N . VAL C 1 84 ? -2.327 32.567 44.532 1.00 25.92 64 VAL C N 1
ATOM 4832 C CA . VAL C 1 84 ? -2.488 31.179 44.917 1.00 25.41 64 VAL C CA 1
ATOM 4833 C C . VAL C 1 84 ? -2.118 31.027 46.385 1.00 25.15 64 VAL C C 1
ATOM 4834 O O . VAL C 1 84 ? -1.282 31.765 46.904 1.00 29.90 64 VAL C O 1
ATOM 4838 N N . LEU C 1 85 ? -2.757 30.083 47.062 1.00 32.02 65 LEU C N 1
ATOM 4839 C CA . LEU C 1 85 ? -2.508 29.880 48.485 1.00 28.35 65 LEU C CA 1
ATOM 4840 C C . LEU C 1 85 ? -2.707 28.419 48.863 1.00 31.63 65 LEU C C 1
ATOM 4841 O O . LEU C 1 85 ? -3.596 27.747 48.338 1.00 33.60 65 LEU C O 1
ATOM 4846 N N . GLY C 1 86 ? -1.875 27.929 49.775 1.00 30.05 66 GLY C N 1
ATOM 4847 C CA . GLY C 1 86 ? -1.943 26.542 50.186 1.00 30.64 66 GLY C CA 1
ATOM 4848 C C . GLY C 1 86 ? -2.831 26.330 51.394 1.00 33.07 66 GLY C C 1
ATOM 4849 O O . GLY C 1 86 ? -3.084 27.261 52.161 1.00 30.70 66 GLY C O 1
ATOM 4850 N N . ASP C 1 87 ? -3.314 25.100 51.558 1.00 33.95 67 ASP C N 1
ATOM 4851 C CA . ASP C 1 87 ? -4.040 24.711 52.762 1.00 38.39 67 ASP C CA 1
ATOM 4852 C C . ASP C 1 87 ? -3.026 24.556 53.892 1.00 39.70 67 ASP C C 1
ATOM 4853 O O . ASP C 1 87 ? -2.756 23.453 54.363 1.00 41.86 67 ASP C O 1
ATOM 4858 N N . ASP C 1 88 ? -2.465 25.687 54.304 1.00 39.97 68 ASP C N 1
ATOM 4859 C CA . ASP C 1 88 ? -1.321 25.736 55.202 1.00 34.11 68 ASP C CA 1
ATOM 4860 C C . ASP C 1 88 ? -1.642 26.464 56.490 1.00 31.59 68 ASP C C 1
ATOM 4861 O O . ASP C 1 88 ? -2.605 27.231 56.552 1.00 32.91 68 ASP C O 1
ATOM 4866 N N . PRO C 1 89 ? -0.824 26.237 57.526 1.00 29.19 69 PRO C N 1
ATOM 4867 C CA . PRO C 1 89 ? -0.787 27.196 58.634 1.00 25.96 69 PRO C CA 1
ATOM 4868 C C . PRO C 1 89 ? -0.321 28.559 58.117 1.00 30.04 69 PRO C C 1
ATOM 4869 O O . PRO C 1 89 ? -0.722 29.602 58.634 1.00 26.56 69 PRO C O 1
ATOM 4873 N N . GLU C 1 90 ? 0.522 28.541 57.089 1.00 31.13 70 GLU C N 1
ATOM 4874 C CA . GLU C 1 90 ? 0.942 29.776 56.437 1.00 28.01 70 GLU C CA 1
ATOM 4875 C C . GLU C 1 90 ? -0.246 30.419 55.721 1.00 27.71 70 GLU C C 1
ATOM 4876 O O . GLU C 1 90 ? -0.421 31.637 55.758 1.00 26.40 70 GLU C O 1
ATOM 4882 N N . GLY C 1 91 ? -1.066 29.585 55.086 1.00 28.47 71 GLY C N 1
ATOM 4883 C CA . GLY C 1 91 ? -2.253 30.053 54.395 1.00 26.52 71 GLY C CA 1
ATOM 4884 C C . GLY C 1 91 ? -3.226 30.704 55.356 1.00 30.40 71 GLY C C 1
ATOM 4885 O O . GLY C 1 91 ? -3.852 31.711 55.026 1.00 31.27 71 GLY C O 1
ATOM 4886 N N . ASP C 1 92 ? -3.345 30.127 56.549 1.00 28.53 72 ASP C N 1
ATOM 4887 C CA . ASP C 1 92 ? -4.177 30.696 57.608 1.00 28.60 72 ASP C CA 1
ATOM 4888 C C . ASP C 1 92 ? -3.732 32.113 57.964 1.00 31.42 72 ASP C C 1
ATOM 4889 O O . ASP C 1 92 ? -4.552 33.033 58.036 1.00 26.29 72 ASP C O 1
ATOM 4894 N N . LEU C 1 93 ? -2.425 32.268 58.182 1.00 31.16 73 LEU C N 1
ATOM 4895 C CA . LEU C 1 93 ? -1.818 33.550 58.538 1.00 28.39 73 LEU C CA 1
ATOM 4896 C C . LEU C 1 93 ? -2.086 34.621 57.495 1.00 29.09 73 LEU C C 1
ATOM 4897 O O . LEU C 1 93 ? -2.439 35.754 57.829 1.00 23.91 73 LEU C O 1
ATOM 4902 N N . VAL C 1 94 ? -1.896 34.249 56.232 1.00 32.66 74 VAL C N 1
ATOM 4903 C CA . VAL C 1 94 ? -2.096 35.153 55.110 1.00 26.23 74 VAL C CA 1
ATOM 4904 C C . VAL C 1 94 ? -3.543 35.612 55.051 1.00 26.93 74 VAL C C 1
ATOM 4905 O O . VAL C 1 94 ? -3.818 36.795 54.857 1.00 28.66 74 VAL C O 1
ATOM 4909 N N . ARG C 1 95 ? -4.464 34.671 55.232 1.00 28.56 75 ARG C N 1
ATOM 4910 C CA . ARG C 1 95 ? -5.890 34.978 55.213 1.00 27.96 75 ARG C CA 1
ATOM 4911 C C . ARG C 1 95 ? -6.265 35.922 56.343 1.00 29.27 75 ARG C C 1
ATOM 4912 O O . ARG C 1 95 ? -6.961 36.915 56.126 1.00 29.80 75 ARG C O 1
ATOM 4920 N N . ALA C 1 96 ? -5.802 35.606 57.548 1.00 29.58 76 ALA C N 1
ATOM 4921 C CA . ALA C 1 96 ? -6.079 36.430 58.716 1.00 28.82 76 ALA C CA 1
ATOM 4922 C C . ALA C 1 96 ? -5.544 37.845 58.515 1.00 27.35 76 ALA C C 1
ATOM 4923 O O . ALA C 1 96 ? -6.153 38.814 58.959 1.00 29.69 76 ALA C O 1
ATOM 4925 N N . PHE C 1 97 ? -4.408 37.946 57.831 1.00 26.57 77 PHE C N 1
ATOM 4926 C CA . PHE C 1 97 ? -3.768 39.222 57.535 1.00 23.70 77 PHE C CA 1
ATOM 4927 C C . PHE C 1 97 ? -4.699 40.135 56.734 1.00 28.97 77 PHE C C 1
ATOM 4928 O O . PHE C 1 97 ? -4.827 41.324 57.035 1.00 27.09 77 PHE C O 1
ATOM 4936 N N . HIS C 1 98 ? -5.360 39.571 55.725 1.00 25.35 78 HIS C N 1
ATOM 4937 C CA . HIS C 1 98 ? -6.224 40.352 54.842 1.00 28.14 78 HIS C CA 1
ATOM 4938 C C . HIS C 1 98 ? -7.560 40.682 55.500 1.00 29.52 78 HIS C C 1
ATOM 4939 O O . HIS C 1 98 ? -8.137 41.740 55.252 1.00 30.20 78 HIS C O 1
ATOM 4946 N N . THR C 1 99 ? -8.053 39.778 56.339 1.00 28.41 79 THR C N 1
ATOM 4947 C CA . THR C 1 99 ? -9.290 40.035 57.068 1.00 31.35 79 THR C CA 1
ATOM 4948 C C . THR C 1 99 ? -9.060 41.126 58.103 1.00 31.20 79 THR C C 1
ATOM 4949 O O . THR C 1 99 ? -9.824 42.088 58.184 1.00 36.55 79 THR C O 1
ATOM 4953 N N . ARG C 1 100 ? -7.992 40.973 58.880 1.00 30.30 80 ARG C N 1
ATOM 4954 C CA . ARG C 1 100 ? -7.656 41.920 59.938 1.00 32.32 80 ARG C CA 1
ATOM 4955 C C . ARG C 1 100 ? -7.401 43.327 59.405 1.00 34.18 80 ARG C C 1
ATOM 4956 O O . ARG C 1 100 ? -7.697 44.311 60.080 1.00 38.09 80 ARG C O 1
ATOM 4964 N N . HIS C 1 101 ? -6.861 43.424 58.195 1.00 27.36 81 HIS C N 1
ATOM 4965 C CA . HIS C 1 101 ? -6.517 44.723 57.635 1.00 27.22 81 HIS C CA 1
ATOM 4966 C C . HIS C 1 101 ? -7.539 45.212 56.619 1.00 26.22 81 HIS C C 1
ATOM 4967 O O . HIS C 1 101 ? -7.349 46.252 55.991 1.00 31.75 81 HIS C O 1
ATOM 4974 N N . GLY C 1 102 ? -8.618 44.457 56.458 1.00 29.77 82 GLY C N 1
ATOM 4975 C CA . GLY C 1 102 ? -9.689 44.840 55.553 1.00 33.44 82 GLY C CA 1
ATOM 4976 C C . GLY C 1 102 ? -9.296 44.856 54.086 1.00 31.81 82 GLY C C 1
ATOM 4977 O O . GLY C 1 102 ? -9.817 45.659 53.311 1.00 40.50 82 GLY C O 1
ATOM 4978 N N . LEU C 1 103 ? -8.382 43.966 53.706 1.00 26.56 83 LEU C N 1
ATOM 4979 C CA . LEU C 1 103 ? -7.886 43.888 52.333 1.00 28.57 83 LEU C CA 1
ATOM 4980 C C . LEU C 1 103 ? -8.662 42.863 51.504 1.00 30.50 83 LEU C C 1
ATOM 4981 O O . LEU C 1 103 ? -8.618 41.668 51.806 1.00 30.27 83 LEU C O 1
ATOM 4986 N N . PRO C 1 104 ? -9.366 43.322 50.455 1.00 24.00 84 PRO C N 1
ATOM 4987 C CA . PRO C 1 104 ? -10.062 42.405 49.546 1.00 24.98 84 PRO C CA 1
ATOM 4988 C C . PRO C 1 104 ? -9.102 41.372 48.957 1.00 29.41 84 PRO C C 1
ATOM 4989 O O . PRO C 1 104 ? -8.077 41.737 48.376 1.00 29.05 84 PRO C O 1
ATOM 4993 N N . PHE C 1 105 ? -9.440 40.095 49.115 1.00 30.76 85 PHE C N 1
ATOM 4994 C CA . PHE C 1 105 ? -8.513 39.007 48.831 1.00 26.04 85 PHE C CA 1
ATOM 4995 C C . PHE C 1 105 ? -9.215 37.806 48.203 1.00 29.47 85 PHE C C 1
ATOM 4996 O O . PHE C 1 105 ? -10.273 37.385 48.667 1.00 30.88 85 PHE C O 1
ATOM 5004 N N . ALA C 1 106 ? -8.631 37.261 47.144 1.00 23.34 86 ALA C N 1
ATOM 5005 C CA . ALA C 1 106 ? -9.129 36.019 46.573 1.00 22.68 86 ALA C CA 1
ATOM 5006 C C . ALA C 1 106 ? -8.013 34.986 46.506 1.00 32.85 86 ALA C C 1
ATOM 5007 O O . ALA C 1 106 ? -7.098 35.088 45.684 1.00 30.45 86 ALA C O 1
ATOM 5009 N N . ALA C 1 107 ? -8.090 33.990 47.379 1.00 34.27 87 ALA C N 1
ATOM 5010 C CA . ALA C 1 107 ? -7.104 32.923 47.398 1.00 31.02 87 ALA C CA 1
ATOM 5011 C C . ALA C 1 107 ? -7.435 31.866 46.358 1.00 31.55 87 ALA C C 1
ATOM 5012 O O . ALA C 1 107 ? -8.545 31.342 46.325 1.00 42.35 87 ALA C O 1
ATOM 5014 N N . LEU C 1 108 ? -6.466 31.568 45.503 1.00 29.43 88 LEU C N 1
ATOM 5015 C CA . LEU C 1 108 ? -6.576 30.451 44.578 1.00 29.61 88 LEU C CA 1
ATOM 5016 C C . LEU C 1 108 ? -5.874 29.237 45.172 1.00 33.12 88 LEU C C 1
ATOM 5017 O O . LEU C 1 108 ? -4.820 29.373 45.785 1.00 36.12 88 LEU C O 1
ATOM 5022 N N . PRO C 1 109 ? -6.457 28.042 45.002 1.00 37.52 89 PRO C N 1
ATOM 5023 C CA . PRO C 1 109 ? -5.839 26.828 45.554 1.00 33.88 89 PRO C CA 1
ATOM 5024 C C . PRO C 1 109 ? -4.557 26.414 44.825 1.00 37.22 89 PRO C C 1
ATOM 5025 O O . PRO C 1 109 ? -4.434 26.634 43.619 1.00 33.78 89 PRO C O 1
ATOM 5029 N N . THR C 1 110 ? -3.616 25.828 45.565 1.00 37.29 90 THR C N 1
ATOM 5030 C CA . THR C 1 110 ? -2.392 25.281 44.983 1.00 35.54 90 THR C CA 1
ATOM 5031 C C . THR C 1 110 ? -1.797 24.170 45.853 1.00 36.32 90 THR C C 1
ATOM 5032 O O . THR C 1 110 ? -1.862 24.220 47.086 1.00 35.33 90 THR C O 1
ATOM 5036 N N . ALA C 1 111 ? -1.212 23.172 45.200 1.00 29.27 91 ALA C N 1
ATOM 5037 C CA . ALA C 1 111 ? -0.695 21.995 45.890 1.00 32.06 91 ALA C CA 1
ATOM 5038 C C . ALA C 1 111 ? 0.715 22.211 46.433 1.00 35.67 91 ALA C C 1
ATOM 5039 O O . ALA C 1 111 ? 1.146 21.521 47.355 1.00 41.32 91 ALA C O 1
ATOM 5041 N N . ALA C 1 112 ? 1.433 23.170 45.860 1.00 35.44 92 ALA C N 1
ATOM 5042 C CA . ALA C 1 112 ? 2.806 23.429 46.267 1.00 32.70 92 ALA C CA 1
ATOM 5043 C C . ALA C 1 112 ? 2.882 24.033 47.667 1.00 30.25 92 ALA C C 1
ATOM 5044 O O . ALA C 1 112 ? 3.898 23.907 48.344 1.00 31.89 92 ALA C O 1
ATOM 5046 N N . GLY C 1 113 ? 1.810 24.693 48.093 1.00 29.92 93 GLY C N 1
ATOM 5047 C CA . GLY C 1 113 ? 1.779 25.339 49.394 1.00 29.97 93 GLY C CA 1
ATOM 5048 C C . GLY C 1 113 ? 1.982 26.845 49.352 1.00 27.31 93 GLY C C 1
ATOM 5049 O O . GLY C 1 113 ? 2.337 27.414 48.317 1.00 26.85 93 GLY C O 1
ATOM 5050 N N . THR C 1 114 ? 1.752 27.496 50.488 1.00 29.51 94 THR C N 1
ATOM 5051 C CA . THR C 1 114 ? 1.890 28.943 50.589 1.00 28.45 94 THR C CA 1
ATOM 5052 C C . THR C 1 114 ? 3.359 29.347 50.535 1.00 27.74 94 THR C C 1
ATOM 5053 O O . THR C 1 114 ? 4.210 28.718 51.167 1.00 30.88 94 THR C O 1
ATOM 5057 N N . LYS C 1 115 ? 3.649 30.387 49.758 1.00 26.06 95 LYS C N 1
ATOM 5058 C CA . LYS C 1 115 ? 4.998 30.917 49.649 1.00 24.57 95 LYS C CA 1
ATOM 5059 C C . LYS C 1 115 ? 5.496 31.320 51.023 1.00 28.87 95 LYS C C 1
ATOM 5060 O O . LYS C 1 115 ? 4.717 31.764 51.867 1.00 25.82 95 LYS C O 1
ATOM 5066 N N . ARG C 1 116 ? 6.793 31.155 51.251 1.00 24.30 96 ARG C N 1
ATOM 5067 C CA . ARG C 1 116 ? 7.346 31.401 52.572 1.00 24.72 96 ARG C CA 1
ATOM 5068 C C . ARG C 1 116 ? 8.851 31.557 52.534 1.00 28.49 96 ARG C C 1
ATOM 5069 O O . ARG C 1 116 ? 9.518 31.116 51.598 1.00 25.92 96 ARG C O 1
ATOM 5077 N N . ALA C 1 117 ? 9.383 32.175 53.581 1.00 28.94 97 ALA C N 1
ATOM 5078 C CA . ALA C 1 117 ? 10.807 32.417 53.676 1.00 23.94 97 ALA C CA 1
ATOM 5079 C C . ALA C 1 117 ? 11.209 32.509 55.136 1.00 22.68 97 ALA C C 1
ATOM 5080 O O . ALA C 1 117 ? 10.386 32.833 55.992 1.00 24.21 97 ALA C O 1
ATOM 5082 N N . VAL C 1 118 ? 12.473 32.210 55.416 1.00 23.61 98 VAL C N 1
ATOM 5083 C CA . VAL C 1 118 ? 13.041 32.438 56.739 1.00 23.13 98 VAL C CA 1
ATOM 5084 C C . VAL C 1 118 ? 14.018 33.602 56.647 1.00 22.90 98 VAL C C 1
ATOM 5085 O O . VAL C 1 118 ? 14.944 33.572 55.838 1.00 23.74 98 VAL C O 1
ATOM 5089 N N . ASN C 1 119 ? 13.799 34.632 57.462 1.00 20.12 99 ASN C N 1
ATOM 5090 C CA . ASN C 1 119 ? 14.608 35.844 57.387 1.00 22.98 99 ASN C CA 1
ATOM 5091 C C . ASN C 1 119 ? 15.417 36.126 58.646 1.00 25.22 99 ASN C C 1
ATOM 5092 O O . ASN C 1 119 ? 14.867 36.231 59.744 1.00 24.88 99 ASN C O 1
ATOM 5097 N N . LEU C 1 120 ? 16.727 36.252 58.472 1.00 22.91 100 LEU C N 1
ATOM 5098 C CA . LEU C 1 120 ? 17.611 36.604 59.571 1.00 25.59 100 LEU C CA 1
ATOM 5099 C C . LEU C 1 120 ? 17.787 38.116 59.591 1.00 31.15 100 LEU C C 1
ATOM 5100 O O . LEU C 1 120 ? 18.232 38.713 58.607 1.00 32.51 100 LEU C O 1
ATOM 5105 N N . VAL C 1 121 ? 17.425 38.733 60.711 1.00 33.17 101 VAL C N 1
ATOM 5106 C CA . VAL C 1 121 ? 17.455 40.185 60.831 1.00 30.88 101 VAL C CA 1
ATOM 5107 C C . VAL C 1 121 ? 18.429 40.634 61.915 1.00 35.62 101 VAL C C 1
ATOM 5108 O O . VAL C 1 121 ? 18.304 40.248 63.079 1.00 33.61 101 VAL C O 1
ATOM 5112 N N . GLY C 1 122 ? 19.403 41.449 61.520 1.00 35.10 102 GLY C N 1
ATOM 5113 C CA . GLY C 1 122 ? 20.380 41.985 62.448 1.00 33.13 102 GLY C CA 1
ATOM 5114 C C . GLY C 1 122 ? 19.860 43.216 63.166 1.00 33.96 102 GLY C C 1
ATOM 5115 O O . GLY C 1 122 ? 18.758 43.684 62.887 1.00 37.20 102 GLY C O 1
ATOM 5116 N N . PRO C 1 123 ? 20.654 43.746 64.105 1.00 36.44 103 PRO C N 1
ATOM 5117 C CA . PRO C 1 123 ? 20.302 44.927 64.905 1.00 33.05 103 PRO C CA 1
ATOM 5118 C C . PRO C 1 123 ? 20.215 46.217 64.083 1.00 35.19 103 PRO C C 1
ATOM 5119 O O . PRO C 1 123 ? 19.560 47.173 64.509 1.00 31.22 103 PRO C O 1
ATOM 5123 N N . ASP C 1 124 ? 20.868 46.237 62.924 1.00 29.59 104 ASP C N 1
ATOM 5124 C CA . ASP C 1 124 ? 20.877 47.421 62.068 1.00 29.11 104 ASP C CA 1
ATOM 5125 C C . ASP C 1 124 ? 19.725 47.411 61.063 1.00 35.69 104 ASP C C 1
ATOM 5126 O O . ASP C 1 124 ? 19.622 48.295 60.211 1.00 41.10 104 ASP C O 1
ATOM 5131 N N . GLY C 1 125 ? 18.867 46.402 61.161 1.00 32.45 105 GLY C N 1
ATOM 5132 C CA . GLY C 1 125 ? 17.707 46.305 60.296 1.00 33.65 105 GLY C CA 1
ATOM 5133 C C . GLY C 1 125 ? 17.942 45.519 59.020 1.00 33.51 105 GLY C C 1
ATOM 5134 O O . GLY C 1 125 ? 16.999 45.234 58.284 1.00 36.08 105 GLY C O 1
ATOM 5135 N N . ARG C 1 126 ? 19.195 45.166 58.749 1.00 35.74 106 ARG C N 1
ATOM 5136 C CA . ARG C 1 126 ? 19.508 44.404 57.546 1.00 30.36 106 ARG C CA 1
ATOM 5137 C C . ARG C 1 126 ? 18.843 43.037 57.592 1.00 32.98 106 ARG C C 1
ATOM 5138 O O . ARG C 1 126 ? 18.515 42.524 58.662 1.00 32.29 106 ARG C O 1
ATOM 5146 N N . ARG C 1 127 ? 18.650 42.447 56.421 1.00 34.67 107 ARG C N 1
ATOM 5147 C CA . ARG C 1 127 ? 17.879 41.224 56.322 1.00 32.23 107 ARG C CA 1
ATOM 5148 C C . ARG C 1 127 ? 18.510 40.217 55.374 1.00 36.19 107 ARG C C 1
ATOM 5149 O O . ARG C 1 127 ? 18.853 40.543 54.239 1.00 30.30 107 ARG C O 1
ATOM 5157 N N . LEU C 1 128 ? 18.664 38.991 55.861 1.00 35.59 108 LEU C N 1
ATOM 5158 C CA . LEU C 1 128 ? 19.101 37.878 55.037 1.00 27.92 108 LEU C CA 1
ATOM 5159 C C . LEU C 1 128 ? 17.907 36.963 54.858 1.00 29.39 108 LEU C C 1
ATOM 5160 O O . LEU C 1 128 ? 17.408 36.390 55.828 1.00 28.08 108 LEU C O 1
ATOM 5165 N N . SER C 1 129 ? 17.438 36.831 53.623 1.00 30.52 109 SER C N 1
ATOM 5166 C CA . SER C 1 129 ? 16.247 36.035 53.362 1.00 27.83 109 SER C CA 1
ATOM 5167 C C . SER C 1 129 ? 16.585 34.650 52.814 1.00 28.82 109 SER C C 1
ATOM 5168 O O . SER C 1 129 ? 17.443 34.502 51.942 1.00 26.75 109 SER C O 1
ATOM 5171 N N . LEU C 1 130 ? 15.911 33.635 53.340 1.00 22.79 110 LEU C N 1
ATOM 5172 C CA . LEU C 1 130 ? 16.031 32.290 52.800 1.00 25.50 110 LEU C CA 1
ATOM 5173 C C . LEU C 1 130 ? 14.713 31.931 52.130 1.00 25.71 110 LEU C C 1
ATOM 5174 O O . LEU C 1 130 ? 13.795 31.416 52.768 1.00 30.34 110 LEU C O 1
ATOM 5179 N N . TRP C 1 131 ? 14.623 32.228 50.840 1.00 26.97 111 TRP C N 1
ATOM 5180 C CA . TRP C 1 131 ? 13.387 32.051 50.088 1.00 23.23 111 TRP C CA 1
ATOM 5181 C C . TRP C 1 131 ? 13.167 30.592 49.693 1.00 24.70 111 TRP C C 1
ATOM 5182 O O . TRP C 1 131 ? 14.005 29.979 49.024 1.00 27.13 111 TRP C O 1
ATOM 5193 N N . ASP C 1 132 ? 12.033 30.045 50.124 1.00 29.56 112 ASP C N 1
ATOM 5194 C CA . ASP C 1 132 ? 11.616 28.689 49.767 1.00 28.63 112 ASP C CA 1
ATOM 5195 C C . ASP C 1 132 ? 11.204 28.645 48.296 1.00 32.85 112 ASP C C 1
ATOM 5196 O O . ASP C 1 132 ? 10.143 29.146 47.925 1.00 35.45 112 ASP C O 1
ATOM 5201 N N . GLY C 1 133 ? 12.046 28.039 47.466 1.00 31.82 113 GLY C N 1
ATOM 5202 C CA . GLY C 1 133 ? 11.793 27.962 46.038 1.00 28.16 113 GLY C CA 1
ATOM 5203 C C . GLY C 1 133 ? 11.076 26.691 45.618 1.00 33.43 113 GLY C C 1
ATOM 5204 O O . GLY C 1 133 ? 11.060 26.339 44.440 1.00 32.59 113 GLY C O 1
ATOM 5205 N N . SER C 1 134 ? 10.481 25.998 46.583 1.00 27.37 114 SER C N 1
ATOM 5206 C CA . SER C 1 134 ? 9.747 24.775 46.290 1.00 25.58 114 SER C CA 1
ATOM 5207 C C . SER C 1 134 ? 8.260 25.051 46.169 1.00 30.81 114 SER C C 1
ATOM 5208 O O . SER C 1 134 ? 7.496 24.194 45.725 1.00 37.09 114 SER C O 1
ATOM 5211 N N . ARG C 1 135 ? 7.852 26.249 46.569 1.00 29.60 115 ARG C N 1
ATOM 5212 C CA . ARG C 1 135 ? 6.442 26.613 46.567 1.00 30.54 115 ARG C CA 1
ATOM 5213 C C . ARG C 1 135 ? 5.998 27.085 45.187 1.00 33.65 115 ARG C C 1
ATOM 5214 O O . ARG C 1 135 ? 5.568 28.225 45.008 1.00 34.18 115 ARG C O 1
ATOM 5222 N N . GLU C 1 136 ? 6.108 26.190 44.214 1.00 33.75 116 GLU C N 1
ATOM 5223 C CA . GLU C 1 136 ? 5.642 26.461 42.867 1.00 35.16 116 GLU C CA 1
ATOM 5224 C C . GLU C 1 136 ? 5.070 25.211 42.212 1.00 37.62 116 GLU C C 1
ATOM 5225 O O . GLU C 1 136 ? 5.721 24.169 42.160 1.00 44.52 116 GLU C O 1
ATOM 5231 N N . ALA C 1 137 ? 3.844 25.326 41.717 1.00 39.58 117 ALA C N 1
ATOM 5232 C CA . ALA C 1 137 ? 3.261 24.301 40.863 1.00 40.73 117 ALA C CA 1
ATOM 5233 C C . ALA C 1 137 ? 3.142 24.861 39.448 1.00 40.55 117 ALA C C 1
ATOM 5234 O O . ALA C 1 137 ? 2.488 25.881 39.232 1.00 39.59 117 ALA C O 1
ATOM 5236 N N . GLU C 1 138 ? 3.789 24.196 38.495 1.00 41.20 118 GLU C N 1
ATOM 5237 C CA . GLU C 1 138 ? 3.856 24.675 37.116 1.00 41.06 118 GLU C CA 1
ATOM 5238 C C . GLU C 1 138 ? 2.494 24.820 36.447 1.00 35.34 118 GLU C C 1
ATOM 5239 O O . GLU C 1 138 ? 2.345 25.598 35.509 1.00 45.70 118 GLU C O 1
ATOM 5245 N N . GLU C 1 139 ? 1.503 24.072 36.917 1.00 33.16 119 GLU C N 1
ATOM 5246 C CA . GLU C 1 139 ? 0.209 24.040 36.246 1.00 33.68 119 GLU C CA 1
ATOM 5247 C C . GLU C 1 139 ? -0.710 25.188 36.671 1.00 37.59 119 GLU C C 1
ATOM 5248 O O . GLU C 1 139 ? -1.721 25.452 36.020 1.00 38.20 119 GLU C O 1
ATOM 5254 N N . ASP C 1 140 ? -0.353 25.870 37.755 1.00 35.01 120 ASP C N 1
ATOM 5255 C CA . ASP C 1 140 ? -1.172 26.956 38.282 1.00 33.37 120 ASP C CA 1
ATOM 5256 C C . ASP C 1 140 ? -1.327 28.102 37.285 1.00 35.22 120 ASP C C 1
ATOM 5257 O O . ASP C 1 140 ? -0.393 28.439 36.561 1.00 33.90 120 ASP C O 1
ATOM 5262 N N . ARG C 1 141 ? -2.524 28.681 37.253 1.00 26.12 121 ARG C N 1
ATOM 5263 C CA . ARG C 1 141 ? -2.831 29.820 36.397 1.00 31.24 121 ARG C CA 1
ATOM 5264 C C . ARG C 1 141 ? -3.839 30.726 37.082 1.00 30.85 121 ARG C C 1
ATOM 5265 O O . ARG C 1 141 ? -4.809 30.245 37.669 1.00 27.88 121 ARG C O 1
ATOM 5273 N N . TYR C 1 142 ? -3.616 32.033 37.019 1.00 27.95 122 TYR C N 1
ATOM 5274 C CA . TYR C 1 142 ? -4.675 32.965 37.364 1.00 27.23 122 TYR C CA 1
ATOM 5275 C C . TYR C 1 142 ? -5.753 32.796 36.313 1.00 30.85 122 TYR C C 1
ATOM 5276 O O . TYR C 1 142 ? -5.489 33.004 35.130 1.00 32.94 122 TYR C O 1
ATOM 5285 N N . PRO C 1 143 ? -6.959 32.384 36.724 1.00 30.32 123 PRO C N 1
ATOM 5286 C CA . PRO C 1 143 ? -8.029 32.235 35.734 1.00 32.44 123 PRO C CA 1
ATOM 5287 C C . PRO C 1 143 ? -8.298 33.552 35.009 1.00 31.58 123 PRO C C 1
ATOM 5288 O O . PRO C 1 143 ? -8.463 34.588 35.650 1.00 30.48 123 PRO C O 1
ATOM 5292 N N . ALA C 1 144 ? -8.309 33.496 33.679 1.00 32.38 124 ALA C N 1
ATOM 5293 C CA . ALA C 1 144 ? -8.450 34.685 32.842 1.00 29.23 124 ALA C CA 1
ATOM 5294 C C . ALA C 1 144 ? -9.699 35.492 33.176 1.00 27.48 124 ALA C C 1
ATOM 5295 O O . ALA C 1 144 ? -9.693 36.720 33.094 1.00 35.49 124 ALA C O 1
ATOM 5297 N N . ALA C 1 145 ? -10.764 34.796 33.560 1.00 30.16 125 ALA C N 1
ATOM 5298 C CA . ALA C 1 145 ? -12.030 35.442 33.892 1.00 25.58 125 ALA C CA 1
ATOM 5299 C C . ALA C 1 145 ? -11.902 36.271 35.160 1.00 30.92 125 ALA C C 1
ATOM 5300 O O . ALA C 1 145 ? -12.558 37.304 35.300 1.00 37.42 125 ALA C O 1
ATOM 5302 N N . LEU C 1 146 ? -11.055 35.813 36.078 1.00 27.19 126 LEU C N 1
ATOM 5303 C CA . LEU C 1 146 ? -10.854 36.498 37.351 1.00 30.72 126 LEU C CA 1
ATOM 5304 C C . LEU C 1 146 ? -10.029 37.764 37.154 1.00 28.92 126 LEU C C 1
ATOM 5305 O O . LEU C 1 146 ? -10.285 38.783 37.794 1.00 27.10 126 LEU C O 1
ATOM 5310 N N . ILE C 1 147 ? -9.041 37.692 36.265 1.00 27.83 127 ILE C N 1
ATOM 5311 C CA . ILE C 1 147 ? -8.264 38.871 35.902 1.00 28.80 127 ILE C CA 1
ATOM 5312 C C . ILE C 1 147 ? -9.162 39.914 35.248 1.00 28.97 127 ILE C C 1
ATOM 5313 O O . ILE C 1 147 ? -9.181 41.077 35.648 1.00 34.84 127 ILE C O 1
ATOM 5318 N N . ALA C 1 148 ? -9.912 39.479 34.240 1.00 32.40 128 ALA C N 1
ATOM 5319 C CA . ALA C 1 148 ? -10.807 40.359 33.499 1.00 31.38 128 ALA C CA 1
ATOM 5320 C C . ALA C 1 148 ? -11.828 41.026 34.413 1.00 32.68 128 ALA C C 1
ATOM 5321 O O . ALA C 1 148 ? -12.066 42.232 34.313 1.00 31.79 128 ALA C O 1
ATOM 5323 N N . ALA C 1 149 ? -12.423 40.241 35.305 1.00 28.93 129 ALA C N 1
ATOM 5324 C CA . ALA C 1 149 ? -13.462 40.747 36.195 1.00 29.08 129 ALA C CA 1
ATOM 5325 C C . ALA C 1 149 ? -12.935 41.835 37.118 1.00 32.27 129 ALA C C 1
ATOM 5326 O O . ALA C 1 149 ? -13.647 42.790 37.425 1.00 34.85 129 ALA C O 1
ATOM 5328 N N . HIS C 1 150 ? -11.685 41.693 37.553 1.00 37.33 130 HIS C N 1
ATOM 5329 C CA . HIS C 1 150 ? -11.100 42.642 38.498 1.00 32.55 130 HIS C CA 1
ATOM 5330 C C . HIS C 1 150 ? -10.312 43.758 37.816 1.00 39.66 130 HIS C C 1
ATOM 5331 O O . HIS C 1 150 ? -9.816 44.664 38.481 1.00 39.72 130 HIS C O 1
ATOM 5338 N N . THR C 1 151 ? -10.201 43.694 36.492 1.00 38.42 131 THR C N 1
ATOM 5339 C CA . THR C 1 151 ? -9.561 44.760 35.729 1.00 32.26 131 THR C CA 1
ATOM 5340 C C . THR C 1 151 ? -10.591 45.570 34.965 1.00 38.10 131 THR C C 1
ATOM 5341 O O . THR C 1 151 ? -10.254 46.541 34.289 1.00 42.47 131 THR C O 1
ATOM 5345 N N . ALA C 1 152 ? -11.849 45.158 35.067 1.00 46.17 132 ALA C N 1
ATOM 5346 C CA . ALA C 1 152 ? -12.940 45.885 34.436 1.00 41.47 132 ALA C CA 1
ATOM 5347 C C . ALA C 1 152 ? -13.122 47.228 35.125 1.00 45.92 132 ALA C C 1
ATOM 5348 O O . ALA C 1 152 ? -13.479 48.219 34.492 1.00 51.00 132 ALA C O 1
ATOM 5350 N N . HIS C 1 153 ? -12.865 47.248 36.428 1.00 47.06 133 HIS C N 1
ATOM 5351 C CA . HIS C 1 153 ? -12.987 48.463 37.223 1.00 51.92 133 HIS C CA 1
ATOM 5352 C C . HIS C 1 153 ? -11.625 49.098 37.480 1.00 53.30 133 HIS C C 1
ATOM 5353 O O . HIS C 1 153 ? -11.536 50.265 37.861 1.00 59.70 133 HIS C O 1
ATOM 5360 N N . ALA C 1 154 ? -10.565 48.323 37.275 1.00 50.87 134 ALA C N 1
ATOM 5361 C CA . ALA C 1 154 ? -9.227 48.732 37.688 1.00 44.52 134 ALA C CA 1
ATOM 5362 C C . ALA C 1 154 ? -8.587 49.748 36.752 1.00 39.10 134 ALA C C 1
ATOM 5363 O O . ALA C 1 154 ? -8.817 49.742 35.547 1.00 38.78 134 ALA C O 1
ATOM 5365 N N . ARG C 1 155 ? -7.771 50.616 37.338 1.00 41.06 135 ARG C N 1
ATOM 5366 C CA . ARG C 1 155 ? -6.984 51.589 36.596 1.00 39.34 135 ARG C CA 1
ATOM 5367 C C . ARG C 1 155 ? -5.554 51.093 36.416 1.00 36.70 135 ARG C C 1
ATOM 5368 O O . ARG C 1 155 ? -4.843 51.525 35.510 1.00 38.73 135 ARG C O 1
ATOM 5376 N N . HIS C 1 156 ? -5.139 50.175 37.283 1.00 29.37 136 HIS C N 1
ATOM 5377 C CA . HIS C 1 156 ? -3.742 49.764 37.347 1.00 28.89 136 HIS C CA 1
ATOM 5378 C C . HIS C 1 156 ? -3.593 48.329 37.851 1.00 31.03 136 HIS C C 1
ATOM 5379 O 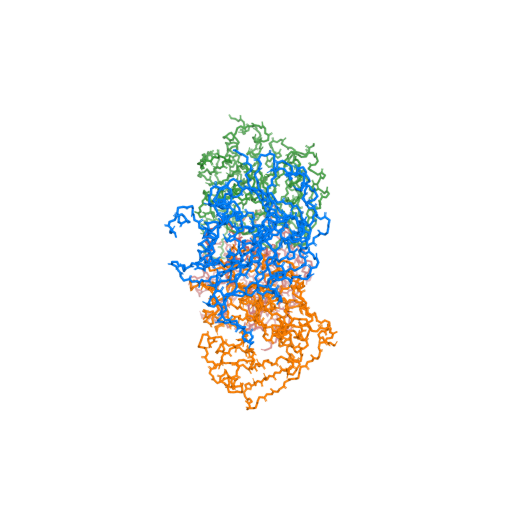O . HIS C 1 156 ? -4.395 47.850 38.657 1.00 30.21 136 HIS C O 1
ATOM 5386 N N . VAL C 1 157 ? -2.565 47.643 37.364 1.00 31.94 137 VAL C N 1
ATOM 5387 C CA . VAL C 1 157 ? -2.283 46.279 37.799 1.00 31.90 137 VAL C CA 1
ATOM 5388 C C . VAL C 1 157 ? -0.838 46.153 38.269 1.00 26.69 137 VAL C C 1
ATOM 5389 O O . VAL C 1 157 ? 0.092 46.460 37.523 1.00 30.38 137 VAL C O 1
ATOM 5393 N N . HIS C 1 158 ? -0.647 45.707 39.505 1.00 28.50 138 HIS C N 1
ATOM 5394 C CA . HIS C 1 158 ? 0.698 45.391 39.973 1.00 27.44 138 HIS C CA 1
ATOM 5395 C C . HIS C 1 158 ? 0.915 43.885 39.993 1.00 23.98 138 HIS C C 1
ATOM 5396 O O . HIS C 1 158 ? 0.179 43.156 40.659 1.00 27.07 138 HIS C O 1
ATOM 5403 N N . VAL C 1 159 ? 1.929 43.426 39.262 1.00 23.54 139 VAL C N 1
ATOM 5404 C CA . VAL C 1 159 ? 2.234 42.000 39.172 1.00 25.67 139 VAL C CA 1
ATOM 5405 C C . VAL C 1 159 ? 3.523 41.649 39.902 1.00 23.00 139 VAL C C 1
ATOM 5406 O O . VAL C 1 159 ? 4.605 42.052 39.485 1.00 26.32 139 VAL C O 1
ATOM 5410 N N . CYS C 1 160 ? 3.405 40.894 40.986 1.00 23.39 140 CYS C N 1
ATOM 5411 C CA . CYS C 1 160 ? 4.574 40.401 41.697 1.00 16.29 140 CYS C CA 1
ATOM 5412 C C . CYS C 1 160 ? 5.251 39.322 40.873 1.00 19.72 140 CYS C C 1
ATOM 5413 O O . CYS C 1 160 ? 4.598 38.635 40.090 1.00 22.62 140 CYS C O 1
ATOM 5416 N N . ILE C 1 161 ? 6.556 39.162 41.060 1.00 21.00 141 ILE C N 1
ATOM 5417 C CA . ILE C 1 161 ? 7.325 38.208 40.266 1.00 32.01 141 ILE C CA 1
ATOM 5418 C C . ILE C 1 161 ? 7.250 36.776 40.801 1.00 25.54 141 ILE C C 1
ATOM 5419 O O . ILE C 1 161 ? 8.254 36.067 40.829 1.00 28.04 141 ILE C O 1
ATOM 5424 N N . THR C 1 162 ? 6.067 36.347 41.226 1.00 21.40 142 THR C N 1
ATOM 5425 C CA . THR C 1 162 ? 5.903 34.980 41.700 1.00 26.87 142 THR C CA 1
ATOM 5426 C C . THR C 1 162 ? 4.932 34.229 40.801 1.00 28.91 142 THR C C 1
ATOM 5427 O O . THR C 1 162 ? 3.941 34.799 40.344 1.00 28.89 142 THR C O 1
ATOM 5431 N N . PRO C 1 163 ? 5.222 32.947 40.537 1.00 26.51 143 PRO C N 1
ATOM 5432 C CA . PRO C 1 163 ? 4.366 32.110 39.690 1.00 28.94 143 PRO C CA 1
ATOM 5433 C C . PRO C 1 163 ? 2.930 32.064 40.216 1.00 31.08 143 PRO C C 1
ATOM 5434 O O . PRO C 1 163 ? 2.730 32.083 41.431 1.00 29.83 143 PRO C O 1
ATOM 5438 N N . PRO C 1 164 ? 1.939 32.001 39.313 1.00 35.32 144 PRO C N 1
ATOM 5439 C CA . PRO C 1 164 ? 2.068 31.942 37.852 1.00 24.08 144 PRO C CA 1
ATOM 5440 C C . PRO C 1 164 ? 1.992 33.304 37.168 1.00 32.39 144 PRO C C 1
ATOM 5441 O O . PRO C 1 164 ? 1.386 33.413 36.099 1.00 32.42 144 PRO C O 1
ATOM 5445 N N . GLY C 1 165 ? 2.595 34.325 37.769 1.00 29.09 145 GLY C N 1
ATOM 5446 C CA . GLY C 1 165 ? 2.542 35.666 37.217 1.00 26.31 145 GLY C CA 1
ATOM 5447 C C . GLY C 1 165 ? 3.172 35.823 35.843 1.00 29.44 145 GLY C C 1
ATOM 5448 O O . GLY C 1 165 ? 2.905 36.799 35.145 1.00 27.73 145 GLY C O 1
ATOM 5449 N N . GLN C 1 166 ? 4.003 34.865 35.445 1.00 26.76 146 GLN C N 1
ATOM 5450 C CA . GLN C 1 166 ? 4.737 34.988 34.194 1.00 26.78 146 GLN C CA 1
ATOM 5451 C C . GLN C 1 166 ? 3.858 34.632 32.994 1.00 28.96 146 GLN C C 1
ATOM 5452 O O . GLN C 1 166 ? 4.277 34.779 31.843 1.00 29.33 146 GLN C O 1
ATOM 5458 N N . HIS C 1 167 ? 2.633 34.188 33.268 1.00 29.79 147 HIS C N 1
ATOM 5459 C CA . HIS C 1 167 ? 1.710 33.759 32.217 1.00 28.22 147 HIS C CA 1
ATOM 5460 C C . HIS C 1 167 ? 0.589 34.755 31.962 1.00 26.87 147 HIS C C 1
ATOM 5461 O O . HIS C 1 167 ? -0.286 34.510 31.132 1.00 31.99 147 HIS C O 1
ATOM 5468 N N . VAL C 1 168 ? 0.598 35.870 32.679 1.00 26.30 148 VAL C N 1
ATOM 5469 C CA . VAL C 1 168 ? -0.576 36.729 32.709 1.00 25.64 148 VAL C CA 1
ATOM 5470 C C . VAL C 1 168 ? -0.442 37.930 31.775 1.00 26.87 148 VAL C C 1
ATOM 5471 O O . VAL C 1 168 ? -1.418 38.636 31.511 1.00 27.84 148 VAL C O 1
ATOM 5475 N N . PHE C 1 169 ? 0.759 38.150 31.255 1.00 23.32 149 PHE C N 1
ATOM 5476 C CA . PHE C 1 169 ? 1.033 39.368 30.504 1.00 27.78 149 PHE C CA 1
ATOM 5477 C C . PHE C 1 169 ? 0.477 39.343 29.089 1.00 25.09 149 PHE C C 1
ATOM 5478 O O . PHE C 1 169 ? 0.437 40.375 28.422 1.00 24.63 149 PHE C O 1
ATOM 5486 N N . GLY C 1 170 ? 0.047 38.173 28.629 1.00 26.68 150 GLY C N 1
ATOM 5487 C CA . GLY C 1 170 ? -0.609 38.080 27.340 1.00 20.60 150 GLY C CA 1
ATOM 5488 C C . GLY C 1 170 ? -1.936 38.806 27.426 1.00 29.91 150 GLY C C 1
ATOM 5489 O O . GLY C 1 170 ? -2.328 39.545 26.520 1.00 27.11 150 GLY C O 1
ATOM 5490 N N . GLN C 1 171 ? -2.614 38.614 28.552 1.00 31.05 151 GLN C N 1
ATOM 5491 C CA . GLN C 1 171 ? -3.927 39.199 28.784 1.00 25.79 151 GLN C CA 1
ATOM 5492 C C . GLN C 1 171 ? -3.840 40.687 29.101 1.00 26.14 151 GLN C C 1
ATOM 5493 O O . GLN C 1 171 ? -4.570 41.487 28.524 1.00 35.69 151 GLN C O 1
ATOM 5499 N N . LEU C 1 172 ? -2.946 41.051 30.015 1.00 24.69 152 LEU C N 1
ATOM 5500 C CA . LEU C 1 172 ? -2.794 42.442 30.446 1.00 26.69 152 LEU C CA 1
ATOM 5501 C C . LEU C 1 172 ? -2.415 43.381 29.302 1.00 30.22 152 LEU C C 1
ATOM 5502 O O . LEU C 1 172 ? -2.818 44.548 29.279 1.00 25.49 152 LEU C O 1
ATOM 5507 N N . ASN C 1 173 ? -1.637 42.862 28.358 1.00 32.12 153 ASN C N 1
ATOM 5508 C CA . ASN C 1 173 ? -1.120 43.666 27.261 1.00 25.42 153 ASN C CA 1
ATOM 5509 C C . ASN C 1 173 ? -2.214 44.236 26.367 1.00 22.91 153 ASN C C 1
ATOM 5510 O O . ASN C 1 173 ? -2.028 45.283 25.765 1.00 33.08 153 ASN C O 1
ATOM 5515 N N . ASP C 1 174 ? -3.354 43.554 26.286 1.00 29.30 154 ASP C N 1
ATOM 5516 C CA . ASP C 1 174 ? -4.459 44.004 25.439 1.00 26.70 154 ASP C CA 1
ATOM 5517 C C . ASP C 1 174 ? -5.515 44.791 26.215 1.00 26.37 154 ASP C C 1
ATOM 5518 O O . ASP C 1 174 ? -6.522 45.209 25.649 1.00 28.12 154 ASP C O 1
ATOM 5523 N N . LEU C 1 175 ? -5.288 44.982 27.510 1.00 27.41 155 LEU C N 1
ATOM 5524 C CA . LEU C 1 175 ? -6.272 45.626 28.374 1.00 23.64 155 LEU C CA 1
ATOM 5525 C C . LEU C 1 175 ? -5.937 47.091 28.647 1.00 26.05 155 LEU C C 1
ATOM 5526 O O . LEU C 1 175 ? -4.767 47.474 28.679 1.00 26.72 155 LEU C O 1
ATOM 5531 N N . PRO C 1 176 ? -6.974 47.918 28.855 1.00 30.23 156 PRO C N 1
ATOM 5532 C CA . PRO C 1 176 ? -6.780 49.346 29.124 1.00 30.89 156 PRO C CA 1
ATOM 5533 C C . PRO C 1 176 ? -6.341 49.628 30.560 1.00 30.53 156 PRO C C 1
ATOM 5534 O O . PRO C 1 176 ? -7.012 50.383 31.264 1.00 34.75 156 PRO C O 1
ATOM 5538 N N . VAL C 1 177 ? -5.240 49.020 30.988 1.00 27.67 157 VAL C N 1
ATOM 5539 C CA . VAL C 1 177 ? -4.690 49.272 32.315 1.00 29.51 157 VAL C CA 1
ATOM 5540 C C . VAL C 1 177 ? -3.197 49.530 32.214 1.00 31.31 157 VAL C C 1
ATOM 5541 O O . VAL C 1 177 ? -2.545 49.049 31.288 1.00 28.37 157 VAL C O 1
ATOM 5545 N N . THR C 1 178 ? -2.657 50.292 33.161 1.00 29.04 158 THR C N 1
ATOM 5546 C CA . THR C 1 178 ? -1.209 50.407 33.283 1.00 32.83 158 THR C CA 1
ATOM 5547 C C . THR C 1 178 ? -0.702 49.322 34.237 1.00 29.16 158 THR C C 1
ATOM 5548 O O . THR C 1 178 ? -1.406 48.915 35.164 1.00 24.52 158 THR C O 1
ATOM 5552 N N . VAL C 1 179 ? 0.514 48.839 33.995 1.00 28.82 159 VAL C N 1
ATOM 5553 C CA . VAL C 1 179 ? 1.054 47.725 34.766 1.00 24.51 159 VAL C CA 1
ATOM 5554 C C . VAL C 1 179 ? 2.362 48.090 35.461 1.00 24.76 159 VAL C C 1
ATOM 5555 O O . VAL C 1 179 ? 3.217 48.754 34.882 1.00 28.43 159 VAL C O 1
ATOM 5559 N N . SER C 1 180 ? 2.510 47.660 36.710 1.00 23.14 160 SER C N 1
ATOM 5560 C CA . SER C 1 180 ? 3.778 47.798 37.412 1.00 23.92 160 SER C CA 1
ATOM 5561 C C . SER C 1 180 ? 4.278 46.439 37.901 1.00 24.27 160 SER C C 1
ATOM 5562 O O . SER C 1 180 ? 3.527 45.467 37.944 1.00 27.50 160 SER C O 1
ATOM 5565 N N . THR C 1 181 ? 5.559 46.375 38.250 1.00 27.12 161 THR C N 1
ATOM 5566 C CA . THR C 1 181 ? 6.145 45.160 38.799 1.00 21.49 161 THR C CA 1
ATOM 5567 C C . THR C 1 181 ? 7.353 45.500 39.659 1.00 24.10 161 THR C C 1
ATOM 5568 O O . THR C 1 181 ? 7.855 46.624 39.619 1.00 27.07 161 THR C O 1
ATOM 5572 N N . ASP C 1 182 ? 7.807 44.530 40.442 1.00 21.27 162 ASP C N 1
ATOM 5573 C CA . ASP C 1 182 ? 8.984 44.711 41.278 1.00 25.37 162 ASP C CA 1
ATOM 5574 C C . ASP C 1 182 ? 9.844 43.459 41.188 1.00 27.11 162 ASP C C 1
ATOM 5575 O O . ASP C 1 182 ? 9.443 42.377 41.628 1.00 28.28 162 ASP C O 1
ATOM 5580 N N . LEU C 1 183 ? 11.028 43.621 40.610 1.00 24.72 163 LEU C N 1
ATOM 5581 C CA . LEU C 1 183 ? 11.893 42.494 40.299 1.00 27.32 163 LEU C CA 1
ATOM 5582 C C . LEU C 1 183 ? 12.825 42.164 41.458 1.00 32.12 163 LEU C C 1
ATOM 5583 O O . LEU C 1 183 ? 13.507 41.138 41.431 1.00 28.11 163 LEU C O 1
ATOM 5588 N N . HIS C 1 184 ? 12.854 43.037 42.464 1.00 31.82 164 HIS C N 1
ATOM 5589 C CA . HIS C 1 184 ? 13.702 42.856 43.646 1.00 31.85 164 HIS C CA 1
ATOM 5590 C C . HIS C 1 184 ? 15.187 42.715 43.284 1.00 28.26 164 HIS C C 1
ATOM 5591 O O . HIS C 1 184 ? 15.708 43.481 42.475 1.00 28.59 164 HIS C O 1
ATOM 5598 N N . ASN C 1 185 ? 15.862 41.734 43.879 1.00 32.24 165 ASN C N 1
ATOM 5599 C CA . ASN C 1 185 ? 17.305 41.580 43.703 1.00 26.54 165 ASN C CA 1
ATOM 5600 C C . ASN C 1 185 ? 17.673 40.805 42.439 1.00 33.49 165 ASN C C 1
ATOM 5601 O O . ASN C 1 185 ? 18.428 39.834 42.486 1.00 31.53 165 ASN C O 1
ATOM 5606 N N . TRP C 1 186 ? 17.150 41.265 41.307 1.00 35.71 166 TRP C N 1
ATOM 5607 C CA . TRP C 1 186 ? 17.398 40.636 40.016 1.00 32.96 166 TRP C CA 1
ATOM 5608 C C . TRP C 1 186 ? 18.872 40.673 39.616 1.00 35.87 166 TRP C C 1
ATOM 5609 O O . TRP C 1 186 ? 19.577 41.639 39.894 1.00 35.25 166 TRP C O 1
ATOM 5620 N N . ASP C 1 187 ? 19.320 39.597 38.973 1.00 44.43 167 ASP C N 1
ATOM 5621 C CA . ASP C 1 187 ? 20.640 39.508 38.354 1.00 38.62 167 ASP C CA 1
ATOM 5622 C C . ASP C 1 187 ? 20.901 40.632 37.366 1.00 34.54 167 ASP C C 1
ATOM 5623 O O . ASP C 1 187 ? 21.989 41.201 37.322 1.00 36.43 167 ASP C O 1
ATOM 5628 N N . GLY C 1 188 ? 19.889 40.925 36.558 1.00 37.46 168 GLY C N 1
ATOM 5629 C CA . GLY C 1 188 ? 20.049 41.774 35.394 1.00 36.77 168 GLY C CA 1
ATOM 5630 C C . GLY C 1 188 ? 20.257 40.893 34.175 1.00 36.84 168 GLY C C 1
ATOM 5631 O O . GLY C 1 188 ? 20.309 41.379 33.047 1.00 40.36 168 GLY C O 1
ATOM 5632 N N . ALA C 1 189 ? 20.364 39.586 34.410 1.00 35.69 169 ALA C N 1
ATOM 5633 C CA . ALA C 1 189 ? 20.673 38.634 33.348 1.00 30.50 169 ALA C CA 1
ATOM 5634 C C . ALA C 1 189 ? 19.735 37.428 33.345 1.00 35.45 169 ALA C C 1
ATOM 5635 O O . ALA C 1 189 ? 19.433 36.877 32.289 1.00 37.45 169 ALA C O 1
ATOM 5637 N N . TYR C 1 190 ? 19.290 37.020 34.530 1.00 35.10 170 TYR C N 1
ATOM 5638 C CA . TYR C 1 190 ? 18.384 35.883 34.680 1.00 32.20 170 TYR C CA 1
ATOM 5639 C C . TYR C 1 190 ? 17.133 36.049 33.828 1.00 35.32 170 TYR C C 1
ATOM 5640 O O . TYR C 1 190 ? 16.383 37.009 33.998 1.00 36.95 170 TYR C O 1
ATOM 5649 N N . GLU C 1 191 ? 16.917 35.106 32.914 1.00 32.60 171 GLU C N 1
ATOM 5650 C CA . GLU C 1 191 ? 15.898 35.248 31.875 1.00 39.57 171 GLU C CA 1
ATOM 5651 C C . GLU C 1 191 ? 14.462 35.081 32.387 1.00 37.42 171 GLU C C 1
ATOM 5652 O O . GLU C 1 191 ? 13.506 35.498 31.730 1.00 36.49 171 GLU C O 1
ATOM 5658 N N . GLY C 1 192 ? 14.310 34.481 33.562 1.00 32.31 172 GLY C N 1
ATOM 5659 C CA . GLY C 1 192 ? 12.991 34.197 34.097 1.00 27.27 172 GLY C CA 1
ATOM 5660 C C . GLY C 1 192 ? 12.170 35.436 34.394 1.00 30.48 172 GLY C C 1
ATOM 5661 O O . GLY C 1 192 ? 10.941 35.391 34.364 1.00 29.06 172 GLY C O 1
ATOM 5662 N N . PHE C 1 193 ? 12.854 36.543 34.676 1.00 33.79 173 PHE C N 1
ATOM 5663 C CA . PHE C 1 193 ? 12.196 37.792 35.050 1.00 30.86 173 PHE C CA 1
ATOM 5664 C C . PHE C 1 193 ? 11.979 38.733 33.863 1.00 32.68 173 PHE C C 1
ATOM 5665 O O . PHE C 1 193 ? 11.427 39.818 34.030 1.00 32.74 173 PHE C O 1
ATOM 5673 N N . GLU C 1 194 ? 12.421 38.331 32.676 1.00 32.23 174 GLU C N 1
ATOM 5674 C CA . GLU C 1 194 ? 12.336 39.209 31.509 1.00 34.89 174 GLU C CA 1
ATOM 5675 C C . GLU C 1 194 ? 10.901 39.488 31.069 1.00 31.80 174 GLU C C 1
ATOM 5676 O O . GLU C 1 194 ? 10.609 40.573 30.565 1.00 35.46 174 GLU C O 1
ATOM 5682 N N . VAL C 1 195 ? 10.007 38.522 31.257 1.00 30.97 175 VAL C N 1
ATOM 5683 C CA . VAL C 1 195 ? 8.618 38.709 30.841 1.00 29.86 175 VAL C CA 1
ATOM 5684 C C . VAL C 1 195 ? 7.930 39.761 31.716 1.00 26.72 175 VAL C C 1
ATOM 5685 O O . VAL C 1 195 ? 7.064 40.498 31.242 1.00 28.57 175 VAL C O 1
ATOM 5689 N N . TYR C 1 196 ? 8.329 39.844 32.984 1.00 24.05 176 TYR C N 1
ATOM 5690 C CA . TYR C 1 196 ? 7.830 40.886 33.877 1.00 25.08 176 TYR C CA 1
ATOM 5691 C C . TYR C 1 196 ? 8.410 42.236 33.478 1.00 29.96 176 TYR C C 1
ATOM 5692 O O . TYR C 1 196 ? 7.678 43.199 33.242 1.00 31.08 176 TYR C O 1
ATOM 5701 N N . ALA C 1 197 ? 9.735 42.287 33.396 1.00 29.19 177 ALA C N 1
ATOM 5702 C CA . ALA C 1 197 ? 10.462 43.523 33.134 1.00 28.67 177 ALA C CA 1
ATOM 5703 C C . ALA C 1 197 ? 10.042 44.193 31.831 1.00 30.42 177 ALA C C 1
ATOM 5704 O O . ALA C 1 197 ? 10.036 45.421 31.733 1.00 32.12 177 ALA C O 1
ATOM 5706 N N . PHE C 1 198 ? 9.685 43.388 30.836 1.00 27.33 178 PHE C N 1
ATOM 5707 C CA . PHE C 1 198 ? 9.475 43.913 29.493 1.00 26.48 178 PHE C CA 1
ATOM 5708 C C . PHE C 1 198 ? 8.000 44.125 29.159 1.00 26.70 178 PHE C C 1
ATOM 5709 O O . PHE C 1 198 ? 7.664 44.486 28.031 1.00 30.13 178 PHE C O 1
ATOM 5717 N N . ASN C 1 199 ? 7.125 43.914 30.139 1.00 25.15 179 ASN C N 1
ATOM 5718 C CA . ASN C 1 199 ? 5.689 44.080 29.931 1.00 23.95 179 ASN C CA 1
ATOM 5719 C C . ASN C 1 199 ? 5.010 44.958 30.987 1.00 26.50 179 ASN C C 1
ATOM 5720 O O . ASN C 1 199 ? 3.821 44.803 31.261 1.00 22.52 179 ASN C O 1
ATOM 5725 N N . ALA C 1 200 ? 5.762 45.886 31.570 1.00 31.06 180 ALA C N 1
ATOM 5726 C CA . ALA C 1 200 ? 5.217 46.765 32.598 1.00 27.78 180 ALA C CA 1
ATOM 5727 C C . ALA C 1 200 ? 5.494 48.233 32.282 1.00 27.12 180 ALA C C 1
ATOM 5728 O O . ALA C 1 200 ? 6.487 48.564 31.631 1.00 26.79 180 ALA C O 1
ATOM 5730 N N . ASP C 1 201 ? 4.599 49.106 32.737 1.00 25.97 181 ASP C N 1
ATOM 5731 C CA . ASP C 1 201 ? 4.774 50.547 32.589 1.00 26.69 181 ASP C CA 1
ATOM 5732 C C . ASP C 1 201 ? 5.794 51.064 33.591 1.00 24.80 181 ASP C C 1
ATOM 5733 O O . ASP C 1 201 ? 6.698 51.821 33.243 1.00 18.22 181 ASP C O 1
ATOM 5738 N N . LEU C 1 202 ? 5.629 50.653 34.843 1.00 24.40 182 LEU C N 1
ATOM 5739 C CA . LEU C 1 202 ? 6.545 51.024 35.908 1.00 21.96 182 LEU C CA 1
ATOM 5740 C C . LEU C 1 202 ? 7.313 49.797 36.379 1.00 24.32 182 LEU C C 1
ATOM 5741 O O . LEU C 1 202 ? 6.720 48.840 36.869 1.00 24.62 182 LEU C O 1
ATOM 5746 N N . VAL C 1 203 ? 8.631 49.825 36.230 1.00 23.33 183 VAL C N 1
ATOM 5747 C CA . VAL C 1 203 ? 9.460 48.696 36.633 1.00 28.95 183 VAL C CA 1
ATOM 5748 C C . VAL C 1 203 ? 10.333 49.039 37.835 1.00 27.58 183 VAL C C 1
ATOM 5749 O O . VAL C 1 203 ? 11.248 49.849 37.734 1.00 27.29 183 VAL C O 1
ATOM 5753 N N . PHE C 1 204 ? 10.039 48.426 38.975 1.00 29.13 184 PHE C N 1
ATOM 5754 C CA . PHE C 1 204 ? 10.844 48.621 40.177 1.00 30.06 184 PHE C CA 1
ATOM 5755 C C . PHE C 1 204 ? 11.761 47.428 40.414 1.00 30.17 184 PHE C C 1
ATOM 5756 O O . PHE C 1 204 ? 11.407 46.295 40.090 1.00 30.63 184 PHE C O 1
ATOM 5764 N N . LEU C 1 205 ? 12.933 47.684 40.983 1.00 26.11 185 LEU C N 1
ATOM 5765 C CA . LEU C 1 205 ? 13.827 46.611 41.398 1.00 30.48 185 LEU C CA 1
ATOM 5766 C C . LEU C 1 205 ? 14.888 47.140 42.349 1.00 27.77 185 LEU C C 1
ATOM 5767 O O . LEU C 1 205 ? 15.042 48.350 42.515 1.00 25.36 185 LEU C O 1
ATOM 5772 N N . SER C 1 206 ? 15.615 46.221 42.971 1.00 26.93 186 SER C N 1
ATOM 5773 C CA . SER C 1 206 ? 16.742 46.585 43.813 1.00 29.58 186 SER C CA 1
ATOM 5774 C C . SER C 1 206 ? 18.031 46.574 43.003 1.00 30.70 186 SER C C 1
ATOM 5775 O O . SER C 1 206 ? 18.171 45.799 42.057 1.00 28.95 186 SER C O 1
ATOM 5778 N N . ALA C 1 207 ? 18.974 47.428 43.382 1.00 31.17 187 ALA C N 1
ATOM 5779 C CA . ALA C 1 207 ? 20.208 47.582 42.625 1.00 29.91 187 ALA C CA 1
ATOM 5780 C C . ALA C 1 207 ? 21.335 46.723 43.171 1.00 30.56 187 ALA C C 1
ATOM 5781 O O . ALA C 1 207 ? 22.398 46.634 42.562 1.00 38.29 187 ALA C O 1
ATOM 5783 N N . THR C 1 208 ? 21.100 46.086 44.311 1.00 29.75 188 THR C N 1
ATOM 5784 C CA . THR C 1 2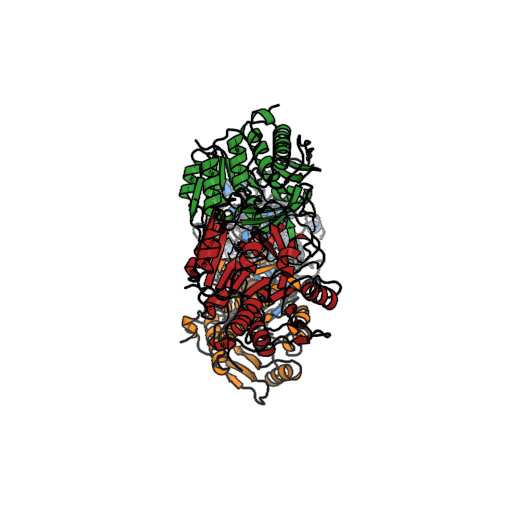08 ? 22.180 45.429 45.044 1.00 37.18 188 THR C CA 1
ATOM 5785 C C . THR C 1 208 ? 22.773 44.221 44.325 1.00 37.35 188 THR C C 1
ATOM 5786 O O . THR C 1 208 ? 23.911 43.836 44.597 1.00 38.24 188 THR C O 1
ATOM 5790 N N . ALA C 1 209 ? 22.014 43.626 43.410 1.00 35.93 189 ALA C N 1
ATOM 5791 C CA . ALA C 1 209 ? 22.490 42.453 42.679 1.00 32.77 189 ALA C CA 1
ATOM 5792 C C . ALA C 1 209 ? 22.815 42.783 41.225 1.00 35.98 189 ALA C C 1
ATOM 5793 O O . ALA C 1 209 ? 23.065 41.888 40.420 1.00 40.29 189 ALA C O 1
ATOM 5795 N N . LEU C 1 210 ? 22.816 44.069 40.891 1.00 35.08 190 LEU C N 1
ATOM 5796 C CA . LEU C 1 210 ? 23.133 44.491 39.533 1.00 39.00 190 LEU C CA 1
ATOM 5797 C C . LEU C 1 210 ? 24.614 44.833 39.390 1.00 38.19 190 LEU C C 1
ATOM 5798 O O . LEU C 1 210 ? 25.199 45.488 40.252 1.00 37.56 190 LEU C O 1
ATOM 5803 N N . THR C 1 211 ? 25.218 44.369 38.300 1.00 47.63 191 THR C N 1
ATOM 5804 C CA . THR C 1 211 ? 26.603 44.696 37.976 1.00 50.22 191 THR C CA 1
ATOM 5805 C C . THR C 1 211 ? 26.700 46.120 37.433 1.00 50.51 191 THR C C 1
ATOM 5806 O O . THR C 1 211 ? 27.517 46.925 37.884 1.00 49.75 191 THR C O 1
ATOM 5810 N N . ASP C 1 212 ? 25.849 46.415 36.458 1.00 49.53 192 ASP C N 1
ATOM 5811 C CA . ASP C 1 212 ? 25.766 47.736 35.860 1.00 39.73 192 ASP C CA 1
ATOM 5812 C C . ASP C 1 212 ? 24.315 48.188 35.924 1.00 41.50 192 ASP C C 1
ATOM 5813 O O . ASP C 1 212 ? 23.477 47.716 35.155 1.00 43.95 192 ASP C O 1
ATOM 5818 N N . VAL C 1 213 ? 24.024 49.091 36.854 1.00 40.71 193 VAL C N 1
ATOM 5819 C CA . VAL C 1 213 ? 22.661 49.548 37.085 1.00 36.29 193 VAL C CA 1
ATOM 5820 C C . VAL C 1 213 ? 22.095 50.256 35.860 1.00 41.40 193 VAL C C 1
ATOM 5821 O O . VAL C 1 213 ? 21.011 49.917 35.386 1.00 42.60 193 VAL C O 1
ATOM 5825 N N . ALA C 1 214 ? 22.841 51.230 35.348 1.00 41.70 194 ALA C N 1
ATOM 5826 C CA . ALA C 1 214 ? 22.406 52.016 34.199 1.00 40.62 194 ALA C CA 1
ATOM 5827 C C . ALA C 1 214 ? 22.144 51.138 32.978 1.00 42.10 194 ALA C C 1
ATOM 5828 O O . ALA C 1 214 ? 21.189 51.366 32.233 1.00 41.93 194 ALA C O 1
ATOM 5830 N N . ALA C 1 215 ? 22.988 50.133 32.777 1.00 32.65 195 ALA C N 1
ATOM 5831 C CA . ALA C 1 215 ? 22.837 49.247 31.634 1.00 31.77 195 ALA C CA 1
ATOM 5832 C C . ALA C 1 215 ? 21.533 48.469 31.703 1.00 34.87 195 ALA C C 1
ATOM 5833 O O . ALA C 1 215 ? 20.837 48.325 30.699 1.00 40.18 195 ALA C O 1
ATOM 5835 N N . THR C 1 216 ? 21.208 47.965 32.889 1.00 36.58 196 THR C N 1
ATOM 5836 C CA . THR C 1 216 ? 20.008 47.153 33.066 1.00 37.14 196 THR C CA 1
ATOM 5837 C C . THR C 1 216 ? 18.765 48.001 32.897 1.00 29.48 196 THR C C 1
ATOM 5838 O O . THR C 1 216 ? 17.809 47.592 32.239 1.00 31.89 196 THR C O 1
ATOM 5842 N N . MET C 1 217 ? 18.793 49.187 33.494 1.00 27.66 197 MET C N 1
ATOM 5843 C CA . MET C 1 217 ? 17.693 50.131 33.372 1.00 31.88 197 MET C CA 1
ATOM 5844 C C . MET C 1 217 ? 17.468 50.515 31.910 1.00 30.51 197 MET C C 1
ATOM 5845 O O . MET C 1 217 ? 16.339 50.484 31.439 1.00 34.35 197 MET C O 1
ATOM 5850 N N . ARG C 1 218 ? 18.534 50.857 31.190 1.00 31.25 198 ARG C N 1
ATOM 5851 C CA . ARG C 1 218 ? 18.408 51.187 29.769 1.00 38.03 198 ARG C CA 1
ATOM 5852 C C . ARG C 1 218 ? 17.867 50.002 28.995 1.00 33.35 198 ARG C C 1
ATOM 5853 O O . ARG C 1 218 ? 17.173 50.171 27.994 1.00 35.62 198 ARG C O 1
ATOM 5861 N N . ARG C 1 219 ? 18.196 48.801 29.459 1.00 29.83 199 ARG C N 1
ATOM 5862 C CA . ARG C 1 219 ? 17.796 47.588 28.764 1.00 33.48 199 ARG C CA 1
ATOM 5863 C C . ARG C 1 219 ? 16.319 47.296 28.991 1.00 34.89 199 ARG C C 1
ATOM 5864 O O . ARG C 1 219 ? 15.641 46.761 28.111 1.00 33.27 199 ARG C O 1
ATOM 5872 N N . VAL C 1 220 ? 15.821 47.655 30.171 1.00 32.45 200 VAL C N 1
ATOM 5873 C CA . VAL C 1 220 ? 14.401 47.506 30.461 1.00 34.07 200 VAL C CA 1
ATOM 5874 C C . VAL C 1 220 ? 13.614 48.452 29.557 1.00 36.49 200 VAL C C 1
ATOM 5875 O O . VAL C 1 220 ? 12.548 48.102 29.047 1.00 38.64 200 VAL C O 1
ATOM 5879 N N . ILE C 1 221 ? 14.169 49.641 29.341 1.00 29.59 201 ILE C N 1
ATOM 5880 C CA . ILE C 1 221 ? 13.561 50.632 28.464 1.00 31.52 201 ILE C CA 1
ATOM 5881 C C . ILE C 1 221 ? 13.596 50.197 27.001 1.00 35.84 201 ILE C C 1
ATOM 5882 O O . ILE C 1 221 ? 12.606 50.339 26.284 1.00 37.24 201 ILE C O 1
ATOM 5887 N N . ASP C 1 222 ? 14.734 49.666 26.561 1.00 33.39 202 ASP C N 1
ATOM 5888 C CA . ASP C 1 222 ? 14.907 49.302 25.157 1.00 31.65 202 ASP C CA 1
ATOM 5889 C C . ASP C 1 222 ? 14.189 48.000 24.782 1.00 37.91 202 ASP C C 1
ATOM 5890 O O . ASP C 1 222 ? 13.525 47.936 23.750 1.00 39.28 202 ASP C O 1
ATOM 5895 N N . ARG C 1 223 ? 14.321 46.968 25.612 1.00 37.28 203 ARG C N 1
ATOM 5896 C CA . ARG C 1 223 ? 13.719 45.668 25.306 1.00 33.24 203 ARG C CA 1
ATOM 5897 C C . ARG C 1 223 ? 12.254 45.601 25.723 1.00 35.28 203 ARG C C 1
ATOM 5898 O O . ARG C 1 223 ? 11.482 44.808 25.185 1.00 32.63 203 ARG C O 1
ATOM 5906 N N . GLY C 1 224 ? 11.876 46.434 26.686 1.00 36.29 204 GLY C N 1
ATOM 5907 C CA . GLY C 1 224 ? 10.527 46.406 27.219 1.00 31.35 204 GLY C CA 1
ATOM 5908 C C . GLY C 1 224 ? 9.662 47.549 26.738 1.00 30.90 204 GLY C C 1
ATOM 5909 O O . GLY C 1 224 ? 9.870 48.085 25.650 1.00 29.92 204 GLY C O 1
ATOM 5910 N N . ARG C 1 225 ? 8.680 47.915 27.555 1.00 32.17 205 ARG C N 1
ATOM 5911 C CA . ARG C 1 225 ? 7.764 49.000 27.218 1.00 31.29 205 ARG C CA 1
ATOM 5912 C C . ARG C 1 225 ? 7.594 49.966 28.391 1.00 29.16 205 ARG C C 1
ATOM 5913 O O . ARG C 1 225 ? 6.619 50.717 28.450 1.00 33.69 205 ARG C O 1
ATOM 5921 N N . ALA C 1 226 ? 8.558 49.951 29.309 1.00 24.80 206 ALA C N 1
ATOM 5922 C CA . ALA C 1 226 ? 8.478 50.733 30.541 1.00 25.94 206 ALA C CA 1
ATOM 5923 C C . ALA C 1 226 ? 8.640 52.229 30.300 1.00 27.52 206 ALA C C 1
ATOM 5924 O O . ALA C 1 226 ? 9.464 52.657 29.493 1.00 31.18 206 ALA C O 1
ATOM 5926 N N . ARG C 1 227 ? 7.846 53.018 31.015 1.00 23.76 207 ARG C N 1
ATOM 5927 C CA . ARG C 1 227 ? 7.931 54.470 30.931 1.00 27.09 207 ARG C CA 1
ATOM 5928 C C . ARG C 1 227 ? 8.962 55.008 31.922 1.00 30.75 207 ARG C C 1
ATOM 5929 O O . ARG C 1 227 ? 9.579 56.050 31.690 1.00 29.89 207 ARG C O 1
ATOM 5937 N N . LEU C 1 228 ? 9.139 54.302 33.035 1.00 26.69 208 LEU C N 1
ATOM 5938 C CA . LEU C 1 228 ? 10.238 54.608 33.939 1.00 24.96 208 LEU C CA 1
ATOM 5939 C C . LEU C 1 228 ? 10.680 53.382 34.716 1.00 30.81 208 LEU C C 1
ATOM 5940 O O . LEU C 1 228 ? 9.898 52.464 34.964 1.00 31.56 208 LEU C O 1
ATOM 5945 N N . VAL C 1 229 ? 11.960 53.372 35.070 1.00 32.16 209 VAL C N 1
ATOM 5946 C CA . VAL C 1 229 ? 12.560 52.282 35.818 1.00 26.10 209 VAL C CA 1
ATOM 5947 C C . VAL C 1 229 ? 13.184 52.843 37.088 1.00 34.56 209 VAL C C 1
ATOM 5948 O O . VAL C 1 229 ? 13.867 53.866 37.052 1.00 31.15 209 VAL C O 1
ATOM 5952 N N . VAL C 1 230 ? 12.928 52.185 38.211 1.00 29.79 210 VAL C N 1
ATOM 5953 C CA . VAL C 1 230 ? 13.455 52.637 39.489 1.00 30.07 210 VAL C CA 1
ATOM 5954 C C . VAL C 1 230 ? 14.275 51.528 40.132 1.00 28.03 210 VAL C C 1
ATOM 5955 O O . VAL C 1 230 ? 13.744 50.472 40.472 1.00 26.12 210 VAL C O 1
ATOM 5959 N N . ALA C 1 231 ? 15.575 51.766 40.276 1.00 30.47 211 ALA C N 1
ATOM 5960 C CA . ALA C 1 231 ? 16.456 50.833 40.962 1.00 28.16 211 ALA C CA 1
ATOM 5961 C C . ALA C 1 231 ? 16.842 51.411 42.324 1.00 29.09 211 ALA C C 1
ATOM 5962 O O . ALA C 1 231 ? 17.655 52.331 42.415 1.00 32.56 211 ALA C O 1
ATOM 5964 N N . THR C 1 232 ? 16.236 50.882 43.379 1.00 29.93 212 THR C N 1
ATOM 5965 C CA . THR C 1 232 ? 16.427 51.425 44.719 1.00 30.53 212 THR C CA 1
ATOM 5966 C C . THR C 1 232 ? 17.759 50.970 45.305 1.00 31.52 212 THR C C 1
ATOM 5967 O O . THR C 1 232 ? 18.320 49.956 44.884 1.00 30.98 212 THR C O 1
ATOM 5971 N N . ASP C 1 233 ? 18.258 51.729 46.275 1.00 31.52 213 ASP C N 1
ATOM 5972 C CA . ASP C 1 233 ? 19.531 51.422 46.913 1.00 36.41 213 ASP C CA 1
ATOM 5973 C C . ASP C 1 233 ? 19.482 51.763 48.402 1.00 35.37 213 ASP C C 1
ATOM 5974 O O . ASP C 1 233 ? 20.284 52.560 48.889 1.00 32.19 213 ASP C O 1
ATOM 5979 N N . GLY C 1 234 ? 18.524 51.163 49.105 1.00 31.93 214 GLY C N 1
ATOM 5980 C CA . GLY C 1 234 ? 18.378 51.318 50.544 1.00 26.24 214 GLY C CA 1
ATOM 5981 C C . GLY C 1 234 ? 18.560 52.729 51.067 1.00 32.75 214 GLY C C 1
ATOM 5982 O O . GLY C 1 234 ? 17.972 53.679 50.551 1.00 39.83 214 GLY C O 1
ATOM 5983 N N . ALA C 1 235 ? 19.403 52.869 52.084 1.00 36.86 215 ALA C N 1
ATOM 5984 C CA . ALA C 1 235 ? 19.653 54.164 52.704 1.00 37.45 215 ALA C CA 1
ATOM 5985 C C . ALA C 1 235 ? 20.373 55.133 51.762 1.00 33.76 215 ALA C C 1
ATOM 5986 O O . ALA C 1 235 ? 20.468 56.320 52.051 1.00 36.48 215 ALA C O 1
ATOM 5988 N N . HIS C 1 236 ? 20.876 54.632 50.638 1.00 38.17 216 HIS C N 1
ATOM 5989 C CA . HIS C 1 236 ? 21.530 55.493 49.653 1.00 40.20 216 HIS C CA 1
ATOM 5990 C C . HIS C 1 236 ? 20.538 56.064 48.639 1.00 39.37 216 HIS C C 1
ATOM 5991 O O . HIS C 1 236 ? 20.938 56.739 47.690 1.00 45.03 216 HIS C O 1
ATOM 5998 N N . GLY C 1 237 ? 19.251 55.790 48.838 1.00 38.86 217 GLY C N 1
ATOM 5999 C CA . GLY C 1 237 ? 18.220 56.266 47.931 1.00 33.98 217 GLY C CA 1
ATOM 6000 C C . GLY C 1 237 ? 18.001 55.314 46.769 1.00 37.25 217 GLY C C 1
ATOM 6001 O O . GLY C 1 237 ? 17.637 54.153 46.966 1.00 34.72 217 GLY C O 1
ATOM 6002 N N . GLY C 1 238 ? 18.222 55.802 45.552 1.00 35.94 218 GLY C N 1
ATOM 6003 C CA . GLY C 1 238 ? 18.124 54.961 44.373 1.00 34.07 218 GLY C CA 1
ATOM 6004 C C . GLY C 1 238 ? 18.253 55.732 43.074 1.00 31.10 218 GLY C C 1
ATOM 6005 O O . GLY C 1 238 ? 18.490 56.942 43.082 1.00 32.71 218 GLY C O 1
ATOM 6006 N N . SER C 1 239 ? 18.087 55.026 41.958 1.00 31.95 219 SER C N 1
ATOM 6007 C CA . SER C 1 239 ? 18.198 55.624 40.629 1.00 31.10 219 SER C CA 1
ATOM 6008 C C . SER C 1 239 ? 16.920 55.447 39.812 1.00 33.98 219 SER C C 1
ATOM 6009 O O . SER C 1 239 ? 16.272 54.402 39.886 1.00 37.32 219 SER C O 1
ATOM 6012 N N . VAL C 1 240 ? 16.567 56.465 39.030 1.00 38.34 220 VAL C N 1
ATOM 6013 C CA . VAL C 1 240 ? 15.410 56.390 38.140 1.00 34.87 220 VAL C CA 1
ATOM 6014 C C . VAL C 1 240 ? 15.830 56.671 36.693 1.00 33.87 220 VAL C C 1
ATOM 6015 O O . VAL C 1 240 ? 16.786 57.404 36.445 1.00 33.79 220 VAL C O 1
ATOM 6019 N N . LEU C 1 241 ? 15.133 56.060 35.739 1.00 35.44 221 LEU C N 1
ATOM 6020 C CA . LEU C 1 241 ? 15.396 56.306 34.323 1.00 23.69 221 LEU C CA 1
ATOM 6021 C C . LEU C 1 241 ? 14.100 56.442 33.547 1.00 28.86 221 LEU C C 1
ATOM 6022 O O . LEU C 1 241 ? 13.346 55.480 33.408 1.00 29.24 221 LEU C O 1
ATOM 6027 N N . VAL C 1 242 ? 13.851 57.642 33.033 1.00 28.54 222 VAL C N 1
ATOM 6028 C CA . VAL C 1 242 ? 12.631 57.926 32.292 1.00 27.85 222 VAL C CA 1
ATOM 6029 C C . VAL C 1 242 ? 12.815 57.658 30.806 1.00 31.21 222 VAL C C 1
ATOM 6030 O O . VAL C 1 242 ? 13.846 58.006 30.229 1.00 35.58 222 VAL C O 1
ATOM 6034 N N . ARG C 1 243 ? 11.814 57.036 30.192 1.00 28.75 223 ARG C N 1
ATOM 6035 C CA . ARG C 1 243 ? 11.824 56.811 28.755 1.00 24.66 223 ARG C CA 1
ATOM 6036 C C . ARG C 1 243 ? 12.009 58.126 28.006 1.00 29.05 223 ARG C C 1
ATOM 6037 O O . ARG C 1 243 ? 11.281 59.090 28.234 1.00 26.33 223 ARG C O 1
ATOM 6045 N N . GLY C 1 244 ? 13.004 58.165 27.130 1.00 28.11 224 GLY C N 1
ATOM 6046 C CA . GLY C 1 244 ? 13.277 59.361 26.357 1.00 41.91 224 GLY C CA 1
ATOM 6047 C C . GLY C 1 244 ? 14.350 60.253 26.954 1.00 45.62 224 GLY C C 1
ATOM 6048 O O . GLY C 1 244 ? 14.706 61.283 26.371 1.00 44.82 224 GLY C O 1
ATOM 6049 N N . GLU C 1 245 ? 14.865 59.869 28.117 1.00 40.51 225 GLU C N 1
ATOM 6050 C CA . GLU C 1 245 ? 15.957 60.611 28.734 1.00 40.78 225 GLU C CA 1
ATOM 6051 C C . GLU C 1 245 ? 17.263 59.841 28.599 1.00 39.65 225 GLU C C 1
ATOM 6052 O O . GLU C 1 245 ? 17.265 58.613 28.503 1.00 42.11 225 GLU C O 1
ATOM 6058 N N . THR C 1 246 ? 18.373 60.571 28.578 1.00 41.43 226 THR C N 1
ATOM 6059 C CA . THR C 1 246 ? 19.686 59.955 28.433 1.00 49.46 226 THR C CA 1
ATOM 6060 C C . THR C 1 246 ? 20.268 59.580 29.786 1.00 47.63 226 THR C C 1
ATOM 6061 O O . THR C 1 246 ? 20.681 58.440 30.006 1.00 51.67 226 THR C O 1
ATOM 6065 N N . GLU C 1 247 ? 20.298 60.554 30.687 1.00 44.72 227 GLU C N 1
ATOM 6066 C CA . GLU C 1 247 ? 20.912 60.378 31.996 1.00 54.50 227 GLU C CA 1
ATOM 6067 C C . GLU C 1 247 ? 19.963 59.693 32.971 1.00 49.16 227 GLU C C 1
ATOM 6068 O O . GLU C 1 247 ? 18.773 60.000 33.003 1.00 50.91 227 GLU C O 1
ATOM 6074 N N . VAL C 1 248 ? 20.481 58.762 33.766 1.00 41.65 228 VAL C N 1
ATOM 6075 C CA . VAL C 1 248 ? 19.692 58.242 34.870 1.00 36.74 228 VAL C CA 1
ATOM 6076 C C . VAL C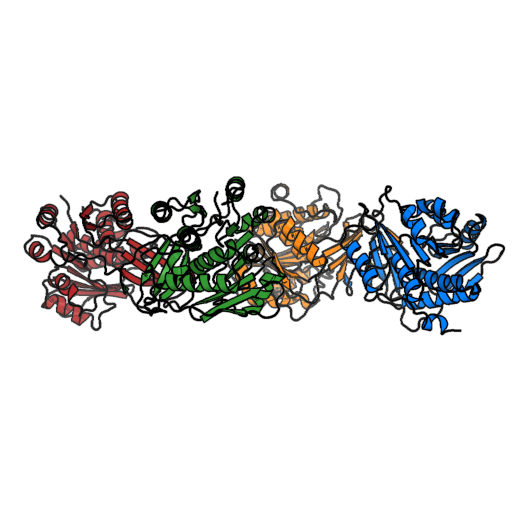 1 248 ? 19.739 59.289 35.970 1.00 32.74 228 VAL C C 1
ATOM 6077 O O . VAL C 1 248 ? 20.727 60.006 36.111 1.00 38.21 228 VAL C O 1
ATOM 6081 N N . ARG C 1 249 ? 18.654 59.406 36.725 1.00 39.40 229 ARG C N 1
ATOM 6082 C CA . ARG C 1 249 ? 18.596 60.364 37.818 1.00 35.52 229 ARG C CA 1
ATOM 6083 C C . ARG C 1 249 ? 18.745 59.640 39.148 1.00 37.44 229 ARG C C 1
ATOM 6084 O O . ARG C 1 249 ? 18.461 58.451 39.242 1.00 38.10 229 ARG C O 1
ATOM 6092 N N . ARG C 1 250 ? 19.201 60.360 40.170 1.00 41.37 230 ARG C N 1
ATOM 6093 C CA . ARG C 1 250 ? 19.221 59.836 41.531 1.00 38.88 230 ARG C CA 1
ATOM 6094 C C . ARG C 1 250 ? 18.098 60.478 42.340 1.00 39.46 230 ARG C C 1
ATOM 6095 O O . ARG C 1 250 ? 17.663 61.592 42.040 1.00 40.68 230 ARG C O 1
ATOM 6103 N N . TYR C 1 251 ? 17.616 59.770 43.356 1.00 35.76 231 TYR C N 1
ATOM 6104 C CA . TYR C 1 251 ? 16.763 60.393 44.359 1.00 33.62 231 TYR C CA 1
ATOM 6105 C C . TYR C 1 251 ? 17.378 60.135 45.725 1.00 31.65 231 TYR C C 1
ATOM 6106 O O . TYR C 1 251 ? 18.090 59.151 45.921 1.00 36.13 231 TYR C O 1
ATOM 6115 N N . ALA C 1 252 ? 17.111 61.034 46.664 1.00 34.44 232 ALA C N 1
ATOM 6116 C CA . ALA C 1 252 ? 17.715 60.955 47.985 1.00 40.13 232 ALA C CA 1
ATOM 6117 C C . ALA C 1 252 ? 16.823 60.195 48.953 1.00 36.76 232 ALA C C 1
ATOM 6118 O O . ALA C 1 252 ? 15.600 60.330 48.926 1.00 41.46 232 ALA C O 1
ATOM 6120 N N . ALA C 1 253 ? 17.438 59.389 49.806 1.00 38.98 233 ALA C N 1
ATOM 6121 C CA . ALA C 1 253 ? 16.692 58.723 50.856 1.00 29.75 233 ALA C CA 1
ATOM 6122 C C . ALA C 1 253 ? 16.275 59.744 51.910 1.00 33.97 233 ALA C C 1
ATOM 6123 O O . ALA C 1 253 ? 17.018 60.673 52.221 1.00 38.07 233 ALA C O 1
ATOM 6125 N N . VAL C 1 254 ? 15.070 59.572 52.438 1.00 38.39 234 VAL C N 1
ATOM 6126 C CA . VAL C 1 254 ? 14.574 60.389 53.532 1.00 29.00 234 VAL C CA 1
ATOM 6127 C C . VAL C 1 254 ? 14.935 59.683 54.835 1.00 37.88 234 VAL C C 1
ATOM 6128 O O . VAL C 1 254 ? 14.959 58.455 54.880 1.00 36.97 234 VAL C O 1
ATOM 6132 N N . ALA C 1 255 ? 15.234 60.449 55.884 1.00 43.24 235 ALA C N 1
ATOM 6133 C CA . ALA C 1 255 ? 15.624 59.873 57.172 1.00 35.55 235 ALA C CA 1
ATOM 6134 C C . ALA C 1 255 ? 14.422 59.377 57.969 1.00 33.83 235 ALA C C 1
ATOM 6135 O O . ALA C 1 255 ? 13.408 60.069 58.066 1.00 38.13 235 ALA C O 1
ATOM 6137 N N . PRO C 1 256 ? 14.534 58.172 58.545 1.00 35.62 236 PRO C N 1
ATOM 6138 C CA . PRO C 1 256 ? 13.488 57.630 59.417 1.00 32.93 236 PRO C CA 1
ATOM 6139 C C . PRO C 1 256 ? 13.303 58.482 60.668 1.00 35.33 236 PRO C C 1
ATOM 6140 O O . PRO C 1 256 ? 14.223 59.193 61.068 1.00 34.07 236 PRO C O 1
ATOM 6144 N N . GLU C 1 257 ? 12.123 58.403 61.274 1.00 40.53 237 GLU C N 1
ATOM 6145 C CA . GLU C 1 257 ? 11.802 59.191 62.459 1.00 38.64 237 GLU C CA 1
ATOM 6146 C C . GLU C 1 257 ? 11.786 58.320 63.706 1.00 38.48 237 GLU C C 1
ATOM 6147 O O . GLU C 1 257 ? 11.282 58.721 64.755 1.00 39.75 237 GLU C O 1
ATOM 6153 N N . ALA C 1 258 ? 12.344 57.123 63.573 1.00 33.18 238 ALA C N 1
ATOM 6154 C CA . ALA C 1 258 ? 12.380 56.147 64.653 1.00 29.24 238 ALA C CA 1
ATOM 6155 C C . ALA C 1 258 ? 13.536 55.194 64.364 1.00 30.82 238 ALA C C 1
ATOM 6156 O O . ALA C 1 258 ? 14.096 55.242 63.269 1.00 38.41 238 ALA C O 1
ATOM 6158 N N . PRO C 1 259 ? 13.922 54.346 65.334 1.00 31.12 239 PRO C N 1
ATOM 6159 C CA . PRO C 1 259 ? 15.041 53.439 65.043 1.00 30.58 239 PRO C CA 1
ATOM 6160 C C . PRO C 1 259 ? 14.750 52.480 63.895 1.00 30.71 239 PRO C C 1
ATOM 6161 O O . PRO C 1 259 ? 13.614 52.036 63.742 1.00 35.93 239 PRO C O 1
ATOM 6165 N N . VAL C 1 260 ? 15.764 52.178 63.092 1.00 31.16 240 VAL C N 1
ATOM 6166 C CA . VAL C 1 260 ? 15.603 51.224 62.003 1.00 32.35 240 VAL C CA 1
ATOM 6167 C C . VAL C 1 260 ? 15.608 49.809 62.562 1.00 34.18 240 VAL C C 1
ATOM 6168 O O . VAL C 1 260 ? 16.605 49.363 63.133 1.00 34.45 240 VAL C O 1
ATOM 6172 N N . VAL C 1 261 ? 14.489 49.109 62.396 1.00 35.24 241 VAL C N 1
ATOM 6173 C CA . VAL C 1 261 ? 14.297 47.797 63.005 1.00 25.72 241 VAL C CA 1
ATOM 6174 C C . VAL C 1 261 ? 14.396 46.667 61.988 1.00 38.39 241 VAL C C 1
ATOM 6175 O O . VAL C 1 261 ? 15.220 45.765 62.129 1.00 38.87 241 VAL C O 1
ATOM 6179 N N . ASP C 1 262 ? 13.542 46.710 60.969 1.00 36.22 242 ASP C N 1
ATOM 6180 C CA . ASP C 1 262 ? 13.566 45.710 59.910 1.00 33.48 242 ASP C CA 1
ATOM 6181 C C . ASP C 1 262 ? 13.414 46.380 58.551 1.00 35.82 242 ASP C C 1
ATOM 6182 O O . ASP C 1 262 ? 12.383 46.987 58.261 1.00 36.64 242 ASP C O 1
ATOM 6187 N N . SER C 1 263 ? 14.451 46.271 57.725 1.00 37.15 243 SER C N 1
ATOM 6188 C CA . SER C 1 263 ? 14.465 46.903 56.410 1.00 36.64 243 SER C CA 1
ATOM 6189 C C . SER C 1 263 ? 13.612 46.132 55.417 1.00 37.44 243 SER C C 1
ATOM 6190 O O . SER C 1 263 ? 13.379 46.583 54.294 1.00 37.93 243 SER C O 1
ATOM 6193 N N . ASN C 1 264 ? 13.153 44.958 55.834 1.00 36.44 244 ASN C N 1
ATOM 6194 C CA . ASN C 1 264 ? 12.244 44.180 55.013 1.00 37.28 244 ASN C CA 1
ATOM 6195 C C . ASN C 1 264 ? 10.912 44.909 54.849 1.00 38.52 244 ASN C C 1
ATOM 6196 O O . ASN C 1 264 ? 10.242 45.239 55.833 1.00 46.13 244 ASN C O 1
ATOM 6201 N N . GLY C 1 265 ? 10.537 45.173 53.606 1.00 24.56 245 GLY C N 1
ATOM 6202 C CA . GLY C 1 265 ? 9.274 45.830 53.333 1.00 26.99 245 GLY C CA 1
ATOM 6203 C C . GLY C 1 265 ? 9.417 47.240 52.797 1.00 21.74 245 GLY C C 1
ATOM 6204 O O . GLY C 1 265 ? 8.424 47.874 52.449 1.00 29.24 245 GLY C O 1
ATOM 6205 N N . ALA C 1 266 ? 10.648 47.733 52.720 1.00 20.25 246 ALA C N 1
ATOM 6206 C CA . ALA C 1 266 ? 10.889 49.110 52.312 1.00 26.49 246 ALA C CA 1
ATOM 6207 C C . ALA C 1 266 ? 10.620 49.303 50.825 1.00 29.55 246 ALA C C 1
ATOM 6208 O O . ALA C 1 266 ? 10.036 50.310 50.414 1.00 24.02 246 ALA C O 1
ATOM 6210 N N . GLY C 1 267 ? 11.052 48.337 50.021 1.00 28.12 247 GLY C N 1
ATOM 6211 C CA . GLY C 1 267 ? 10.812 48.379 48.591 1.00 25.79 247 GLY C CA 1
ATOM 6212 C C . GLY C 1 267 ? 9.325 48.341 48.308 1.00 28.62 247 GLY C C 1
ATOM 6213 O O . GLY C 1 267 ? 8.827 49.036 47.420 1.00 32.80 247 GLY C O 1
ATOM 6214 N N . ASP C 1 268 ? 8.611 47.531 49.083 1.00 24.91 248 ASP C N 1
ATOM 6215 C CA . ASP C 1 268 ? 7.177 47.373 48.917 1.00 22.71 248 ASP C CA 1
ATOM 6216 C C . ASP C 1 268 ? 6.441 48.642 49.321 1.00 27.09 248 ASP C C 1
ATOM 6217 O O . ASP C 1 268 ? 5.436 49.015 48.712 1.00 28.99 248 ASP C O 1
ATOM 6222 N N . ALA C 1 269 ? 6.945 49.303 50.355 1.00 23.58 249 ALA C N 1
ATOM 6223 C CA . ALA C 1 269 ? 6.376 50.570 50.782 1.00 23.84 249 ALA C CA 1
ATOM 6224 C C . ALA C 1 269 ? 6.713 51.672 49.773 1.00 25.28 249 ALA C C 1
ATOM 6225 O O . ALA C 1 269 ? 5.930 52.596 49.567 1.00 22.45 249 ALA C O 1
ATOM 6227 N N . PHE C 1 270 ? 7.882 51.567 49.147 1.00 27.11 250 PHE C N 1
ATOM 6228 C CA . PHE C 1 270 ? 8.291 52.533 48.135 1.00 24.85 250 PHE C CA 1
ATOM 6229 C C . PHE C 1 270 ? 7.330 52.466 46.952 1.00 28.36 250 PHE C C 1
ATOM 6230 O O . PHE C 1 270 ? 6.903 53.494 46.432 1.00 30.93 250 PHE C O 1
ATOM 6238 N N . VAL C 1 271 ? 6.991 51.248 46.536 1.00 26.69 251 VAL C N 1
ATOM 6239 C CA . VAL C 1 271 ? 6.018 51.044 45.466 1.00 26.34 251 VAL C CA 1
ATOM 6240 C C . VAL C 1 271 ? 4.665 51.632 45.865 1.00 25.74 251 VAL C C 1
ATOM 6241 O O . VAL C 1 271 ? 4.027 52.316 45.066 1.00 33.11 251 VAL C O 1
ATOM 6245 N N . SER C 1 272 ? 4.243 51.375 47.104 1.00 27.24 252 SER C N 1
ATOM 6246 C CA . SER C 1 272 ? 3.001 51.938 47.646 1.00 24.86 252 SER C CA 1
ATOM 6247 C C . SER C 1 272 ? 2.950 53.463 47.556 1.00 26.91 252 SER C C 1
ATOM 6248 O O . SER C 1 272 ? 2.013 54.032 46.998 1.00 24.30 252 SER C O 1
ATOM 6251 N N . GLY C 1 273 ? 3.960 54.114 48.125 1.00 24.26 253 GLY C N 1
ATOM 6252 C CA . GLY C 1 273 ? 4.032 55.560 48.131 1.00 25.88 253 GLY C CA 1
ATOM 6253 C C . GLY C 1 273 ? 4.139 56.126 46.730 1.00 28.65 253 GLY C C 1
ATOM 6254 O O . GLY C 1 273 ? 3.497 57.128 46.408 1.00 33.19 253 GLY C O 1
ATOM 6255 N N . PHE C 1 274 ? 4.947 55.483 45.895 1.00 24.28 254 PHE C N 1
ATOM 6256 C CA . PHE C 1 274 ? 5.111 55.922 44.515 1.00 28.58 254 PHE C CA 1
ATOM 6257 C C . PHE C 1 274 ? 3.782 55.857 43.769 1.00 30.15 254 PHE C C 1
ATOM 6258 O O . PHE C 1 274 ? 3.372 56.832 43.137 1.00 29.54 254 PHE C O 1
ATOM 6266 N N . LEU C 1 275 ? 3.120 54.705 43.845 1.00 25.66 255 LEU C N 1
ATOM 6267 C CA . LEU C 1 275 ? 1.850 54.494 43.161 1.00 30.26 255 LEU C CA 1
ATOM 6268 C C . LEU C 1 275 ? 0.768 55.453 43.642 1.00 27.24 255 LEU C C 1
ATOM 6269 O O . LEU C 1 275 ? -0.079 55.879 42.863 1.00 29.33 255 LEU C O 1
ATOM 6274 N N . PHE C 1 276 ? 0.790 55.779 44.928 1.00 28.66 256 PHE C N 1
ATOM 6275 C CA . PHE C 1 276 ? -0.172 56.725 45.476 1.00 29.36 256 PHE C CA 1
ATOM 6276 C C . PHE C 1 276 ? -0.039 58.067 44.770 1.00 29.70 256 PHE C C 1
ATOM 6277 O O . PHE C 1 276 ? -1.025 58.634 44.310 1.00 33.79 256 PHE C O 1
ATOM 6285 N N . GLY C 1 277 ? 1.188 58.566 44.687 1.00 32.07 257 GLY C N 1
ATOM 6286 C CA . GLY C 1 277 ? 1.448 59.794 43.969 1.00 30.67 257 GLY C CA 1
ATOM 6287 C C . GLY C 1 277 ? 1.153 59.621 42.494 1.00 33.04 257 GLY C C 1
ATOM 6288 O O . GLY C 1 277 ? 0.488 60.457 41.884 1.00 31.20 257 GLY C O 1
ATOM 6289 N N . HIS C 1 278 ? 1.633 58.517 41.929 1.00 32.05 258 HIS C N 1
ATOM 6290 C CA . HIS C 1 278 ? 1.511 58.274 40.494 1.00 33.94 258 HIS C CA 1
ATOM 6291 C C . HIS C 1 278 ? 0.066 58.279 40.018 1.00 36.64 258 HIS C C 1
ATOM 6292 O O . HIS C 1 278 ? -0.269 58.935 39.028 1.00 38.99 258 HIS C O 1
ATOM 6299 N N . LEU C 1 279 ? -0.787 57.550 40.731 1.00 35.28 259 LEU C N 1
ATOM 6300 C CA . LEU C 1 279 ? -2.197 57.450 40.375 1.00 32.49 259 LEU C CA 1
ATOM 6301 C C . LEU C 1 279 ? -2.952 58.744 40.667 1.00 36.36 259 LEU C C 1
ATOM 6302 O O . LEU C 1 279 ? -4.112 58.891 40.286 1.00 36.17 259 LEU C O 1
ATOM 6307 N N . ALA C 1 280 ? -2.285 59.683 41.335 1.00 37.03 260 ALA C N 1
ATOM 6308 C CA . ALA C 1 280 ? -2.891 60.969 41.668 1.00 38.77 260 ALA C CA 1
ATOM 6309 C C . ALA C 1 280 ? -2.445 62.080 40.711 1.00 38.90 260 ALA C C 1
ATOM 6310 O O . ALA C 1 280 ? -2.791 63.244 40.898 1.00 39.61 260 ALA C O 1
ATOM 6312 N N . GLY C 1 281 ? -1.672 61.715 39.692 1.00 35.80 261 GLY C N 1
ATOM 6313 C CA . GLY C 1 281 ? -1.213 62.675 38.704 1.00 29.75 261 GLY C CA 1
ATOM 6314 C C . GLY C 1 281 ? -0.007 63.492 39.131 1.00 37.42 261 GLY C C 1
ATOM 6315 O O . GLY C 1 281 ? 0.433 64.379 38.400 1.00 38.60 261 GLY C O 1
ATOM 6316 N N . GLU C 1 282 ? 0.532 63.188 40.312 1.00 42.16 262 GLU C N 1
ATOM 6317 C CA . GLU C 1 282 ? 1.671 63.918 40.871 1.00 33.35 262 GLU C CA 1
ATOM 6318 C C . GLU C 1 282 ? 2.943 63.745 40.043 1.00 36.07 262 GLU C C 1
ATOM 6319 O O . GLU C 1 282 ? 3.137 62.702 39.415 1.00 39.53 262 GLU C O 1
ATOM 6325 N N . PRO C 1 283 ? 3.813 64.772 40.036 1.00 34.32 263 PRO C N 1
ATOM 6326 C CA . PRO C 1 283 ? 5.096 64.758 39.321 1.00 36.93 263 PRO C CA 1
ATOM 6327 C C . PRO C 1 283 ? 6.019 63.634 39.780 1.00 36.70 263 PRO C C 1
ATOM 6328 O O . PRO C 1 283 ? 5.937 63.223 40.938 1.00 35.87 263 PRO C O 1
ATOM 6332 N N . LEU C 1 284 ? 6.891 63.169 38.887 1.00 36.85 264 LEU C N 1
ATOM 6333 C CA . LEU C 1 284 ? 7.799 62.058 39.178 1.00 36.86 264 LEU C CA 1
ATOM 6334 C C . LEU C 1 284 ? 8.596 62.257 40.461 1.00 31.81 264 LEU C C 1
ATOM 6335 O O . LEU C 1 284 ? 8.704 61.338 41.273 1.00 36.80 264 LEU C O 1
ATOM 6340 N N . GLU C 1 285 ? 9.153 63.451 40.639 1.00 35.27 265 GLU C N 1
ATOM 6341 C CA . GLU C 1 285 ? 9.953 63.749 41.823 1.00 36.90 265 GLU C CA 1
ATOM 6342 C C . GLU C 1 285 ? 9.125 63.592 43.095 1.00 40.38 265 GLU C C 1
ATOM 6343 O O . GLU C 1 285 ? 9.625 63.115 44.114 1.00 33.98 265 GLU C O 1
ATOM 6349 N N . THR C 1 286 ? 7.856 63.987 43.024 1.00 40.38 266 THR C N 1
ATOM 6350 C CA . THR C 1 286 ? 6.957 63.871 44.167 1.00 36.14 266 THR C CA 1
ATOM 6351 C C . THR C 1 286 ? 6.648 62.404 44.467 1.00 34.04 266 THR C C 1
ATOM 6352 O O . THR C 1 286 ? 6.640 61.991 45.629 1.00 33.63 266 THR C O 1
ATOM 6356 N N . CYS C 1 287 ? 6.399 61.624 43.416 1.00 29.86 267 CYS C N 1
ATOM 6357 C CA . CYS C 1 287 ? 6.107 60.199 43.565 1.00 30.97 267 CYS C CA 1
ATOM 6358 C C . CYS C 1 287 ? 7.273 59.474 44.226 1.00 31.39 267 CYS C C 1
ATOM 6359 O O . CYS C 1 287 ? 7.076 58.646 45.110 1.00 25.70 267 CYS C O 1
ATOM 6362 N N . LEU C 1 288 ? 8.486 59.797 43.785 1.00 31.08 268 LEU C N 1
ATOM 6363 C CA . LEU C 1 288 ? 9.704 59.242 44.369 1.00 29.65 268 LEU C CA 1
ATOM 6364 C C . LEU C 1 288 ? 9.854 59.668 45.825 1.00 34.39 268 LEU C C 1
ATOM 6365 O O . LEU C 1 288 ? 10.327 58.892 46.659 1.00 32.19 268 LEU C O 1
ATOM 6370 N N . ARG C 1 289 ? 9.458 60.905 46.121 1.00 30.60 269 ARG C N 1
ATOM 6371 C CA . ARG C 1 289 ? 9.561 61.434 47.476 1.00 30.79 269 ARG C CA 1
ATOM 6372 C C . ARG C 1 289 ? 8.595 60.687 48.384 1.00 34.21 269 ARG C C 1
ATOM 6373 O O . ARG C 1 289 ? 8.981 60.231 49.460 1.00 34.05 269 ARG C O 1
ATOM 6381 N N . TYR C 1 290 ? 7.346 60.556 47.935 1.00 32.21 270 TYR C N 1
ATOM 6382 C CA . TYR C 1 290 ? 6.349 59.756 48.640 1.00 29.11 270 TYR C CA 1
ATOM 6383 C C . TYR C 1 290 ? 6.890 58.356 48.890 1.00 34.29 270 TYR C C 1
ATOM 6384 O O . TYR C 1 290 ? 6.709 57.785 49.965 1.00 33.91 270 TYR C O 1
ATOM 6393 N N . GLY C 1 291 ? 7.563 57.814 47.881 1.00 29.15 271 GLY C N 1
ATOM 6394 C CA . GLY C 1 291 ? 8.122 56.481 47.966 1.00 31.00 271 GLY C CA 1
ATOM 6395 C C . GLY C 1 291 ? 9.228 56.372 48.996 1.00 31.00 271 GLY C C 1
ATOM 6396 O O . GLY C 1 291 ? 9.324 55.371 49.704 1.00 30.43 271 GLY C O 1
ATOM 6397 N N . ALA C 1 292 ? 10.073 57.395 49.072 1.00 28.89 272 ALA C N 1
ATOM 6398 C CA . ALA C 1 292 ? 11.196 57.378 49.997 1.00 26.37 272 ALA C CA 1
ATOM 6399 C C . ALA C 1 292 ? 10.726 57.552 51.440 1.00 28.88 272 ALA C C 1
ATOM 6400 O O . ALA C 1 292 ? 11.323 57.007 52.370 1.00 27.07 272 ALA C O 1
ATOM 6402 N N . ILE C 1 293 ? 9.653 58.317 51.614 1.00 29.15 273 ILE C N 1
ATOM 6403 C CA . ILE C 1 293 ? 9.048 58.525 52.926 1.00 25.91 273 ILE C CA 1
ATOM 6404 C C . ILE C 1 293 ? 8.401 57.240 53.444 1.00 26.00 273 ILE C C 1
ATOM 6405 O O . ILE C 1 293 ? 8.565 56.871 54.607 1.00 28.91 273 ILE C O 1
ATOM 6410 N N . ALA C 1 294 ? 7.667 56.564 52.567 1.00 27.44 274 ALA C N 1
ATOM 6411 C CA . ALA C 1 294 ? 6.990 55.325 52.921 1.00 25.62 274 ALA C CA 1
ATOM 6412 C C . ALA C 1 294 ? 8.006 54.224 53.216 1.00 30.96 274 ALA C C 1
ATOM 6413 O O . ALA C 1 294 ? 7.831 53.425 54.141 1.00 31.14 274 ALA C O 1
ATOM 6415 N N . GLY C 1 295 ? 9.072 54.191 52.422 1.00 28.62 275 GLY C N 1
ATOM 6416 C CA . GLY C 1 295 ? 10.129 53.218 52.610 1.00 23.52 275 GLY C CA 1
ATOM 6417 C C . GLY C 1 295 ? 10.870 53.439 53.915 1.00 30.18 275 GLY C C 1
ATOM 6418 O O . GLY C 1 295 ? 11.369 52.492 54.521 1.00 34.88 275 GLY C O 1
ATOM 6419 N N . ALA C 1 296 ? 10.946 54.692 54.353 1.00 23.26 276 ALA C N 1
ATOM 6420 C CA . ALA C 1 296 ? 11.614 55.004 55.610 1.00 29.40 276 ALA C CA 1
ATOM 6421 C C . ALA C 1 296 ? 10.750 54.590 56.793 1.00 30.13 276 ALA C C 1
ATOM 6422 O O . ALA C 1 296 ? 11.262 54.115 57.803 1.00 33.86 276 ALA C O 1
ATOM 6424 N N . TYR C 1 297 ? 9.438 54.765 56.656 1.00 30.66 277 TYR C N 1
ATOM 6425 C CA . TYR C 1 297 ? 8.492 54.411 57.709 1.00 28.89 277 TYR C CA 1
ATOM 6426 C C . TYR C 1 297 ? 8.458 52.908 57.941 1.00 31.90 277 TYR C C 1
ATOM 6427 O O . TYR C 1 297 ? 8.378 52.448 59.082 1.00 28.66 277 TYR C O 1
ATOM 6436 N N . ALA C 1 298 ? 8.505 52.151 56.848 1.00 35.16 278 ALA C N 1
ATOM 6437 C CA . ALA C 1 298 ? 8.486 50.696 56.910 1.00 31.29 278 ALA C CA 1
ATOM 6438 C C . ALA C 1 298 ? 9.635 50.151 57.758 1.00 31.50 278 ALA C C 1
ATOM 6439 O O . ALA C 1 298 ? 9.443 49.223 58.544 1.00 34.79 278 ALA C O 1
ATOM 6441 N N . CYS C 1 299 ? 10.822 50.736 57.600 1.00 30.58 279 CYS C N 1
ATOM 6442 C CA . CYS C 1 299 ? 12.007 50.296 58.342 1.00 32.82 279 CYS C CA 1
ATOM 6443 C C . CYS C 1 299 ? 11.797 50.379 59.848 1.00 35.56 279 CYS C C 1
ATOM 6444 O O . CYS C 1 299 ? 12.341 49.571 60.600 1.00 33.08 279 CYS C O 1
ATOM 6447 N N . THR C 1 300 ? 11.008 51.357 60.285 1.00 31.54 280 THR C N 1
ATOM 6448 C CA . THR C 1 300 ? 10.820 51.593 61.712 1.00 31.23 280 THR C CA 1
ATOM 6449 C C . THR C 1 300 ? 9.787 50.643 62.320 1.00 33.71 280 THR C C 1
ATOM 6450 O O . THR C 1 300 ? 9.645 50.572 63.541 1.00 34.47 280 THR C O 1
ATOM 6454 N N . ILE C 1 301 ? 9.067 49.918 61.470 1.00 37.79 281 ILE C N 1
ATOM 6455 C CA . ILE C 1 301 ? 8.114 48.915 61.937 1.00 43.63 281 ILE C CA 1
ATOM 6456 C C . ILE C 1 301 ? 8.818 47.585 62.205 1.00 43.38 281 ILE C C 1
ATOM 6457 O O . ILE C 1 301 ? 9.494 47.048 61.319 1.00 40.05 281 ILE C O 1
ATOM 6462 N N . PRO C 1 302 ? 8.662 47.051 63.429 1.00 38.82 282 PRO C N 1
ATOM 6463 C CA . PRO C 1 302 ? 9.193 45.731 63.787 1.00 51.29 282 PRO C CA 1
ATOM 6464 C C . PRO C 1 302 ? 8.743 44.647 62.807 1.00 52.08 282 PRO C C 1
ATOM 6465 O O . PRO C 1 302 ? 7.642 44.726 62.258 1.00 57.49 282 PRO C O 1
ATOM 6469 N N . ALA C 1 303 ? 9.592 43.649 62.587 1.00 54.45 283 ALA C N 1
ATOM 6470 C CA . ALA C 1 303 ? 9.256 42.555 61.682 1.00 60.22 283 ALA C CA 1
ATOM 6471 C C . ALA C 1 303 ? 8.140 41.677 62.248 1.00 59.62 283 ALA C C 1
ATOM 6472 O O . ALA C 1 303 ? 7.528 40.900 61.518 1.00 61.07 283 ALA C O 1
ATOM 6474 N N . THR C 1 304 ? 7.880 41.805 63.547 1.00 62.07 284 THR C N 1
ATOM 6475 C CA . THR C 1 304 ? 6.842 41.021 64.208 1.00 56.44 284 THR C CA 1
ATOM 6476 C C . THR C 1 304 ? 5.447 41.530 63.860 1.00 65.81 284 THR C C 1
ATOM 6477 O O . THR C 1 304 ? 4.481 40.766 63.848 1.00 72.29 284 THR C O 1
ATOM 6481 N N . ARG C 1 305 ? 5.348 42.824 63.578 1.00 67.32 285 ARG C N 1
ATOM 6482 C CA . ARG C 1 305 ? 4.057 43.444 63.309 1.00 65.43 285 ARG C CA 1
ATOM 6483 C C . ARG C 1 305 ? 3.911 43.912 61.871 1.00 64.21 285 ARG C C 1
ATOM 6484 O O . ARG C 1 305 ? 4.884 43.979 61.116 1.00 63.51 285 ARG C O 1
ATOM 6492 N N . ALA C 1 306 ? 2.676 44.245 61.514 1.00 58.01 286 ALA C N 1
ATOM 6493 C CA . ALA C 1 306 ? 2.368 44.810 60.211 1.00 50.12 286 ALA C CA 1
ATOM 6494 C C . ALA C 1 306 ? 2.221 46.317 60.332 1.00 51.84 286 ALA C C 1
ATOM 6495 O O . ALA C 1 306 ? 1.700 46.821 61.327 1.00 49.94 286 ALA C O 1
ATOM 6497 N N . GLY C 1 307 ? 2.684 47.037 59.316 1.00 49.87 287 GLY C N 1
ATOM 6498 C CA . GLY C 1 307 ? 2.611 48.484 59.328 1.00 44.05 287 GLY C CA 1
ATOM 6499 C C . GLY C 1 307 ? 2.755 49.106 57.956 1.00 41.14 287 GLY C C 1
ATOM 6500 O O . GLY C 1 307 ? 3.493 48.612 57.100 1.00 39.17 287 GLY C O 1
ATOM 6501 N N . ALA C 1 308 ? 2.034 50.201 57.746 1.00 31.63 288 ALA C N 1
ATOM 6502 C CA . ALA C 1 308 ? 2.141 50.974 56.518 1.00 26.04 288 ALA C CA 1
ATOM 6503 C C . ALA C 1 308 ? 1.783 52.416 56.821 1.00 27.24 288 ALA C C 1
ATOM 6504 O O . ALA C 1 308 ? 0.860 52.689 57.591 1.00 31.03 288 ALA C O 1
ATOM 6506 N N . ILE C 1 309 ? 2.526 53.338 56.228 1.00 25.86 289 ILE C N 1
ATOM 6507 C CA . ILE C 1 309 ? 2.313 54.752 56.483 1.00 30.80 289 ILE C CA 1
ATOM 6508 C C . ILE C 1 309 ? 0.930 55.177 55.982 1.00 31.52 289 ILE C C 1
ATOM 6509 O O . ILE C 1 309 ? 0.443 54.678 54.967 1.00 28.25 289 ILE C O 1
ATOM 6514 N N . ASP C 1 310 ? 0.276 56.059 56.729 1.00 35.25 290 ASP C N 1
ATOM 6515 C CA . ASP C 1 310 ? -1.037 56.560 56.331 1.00 39.15 290 ASP C CA 1
ATOM 6516 C C . ASP C 1 310 ? -0.888 57.831 55.499 1.00 36.13 290 ASP C C 1
ATOM 6517 O O . ASP C 1 310 ? 0.214 58.361 55.360 1.00 35.29 290 ASP C O 1
ATOM 6522 N N . ARG C 1 311 ? -1.999 58.309 54.947 1.00 33.66 291 ARG C N 1
ATOM 6523 C CA . ARG C 1 311 ? -1.970 59.439 54.024 1.00 37.16 291 ARG C CA 1
ATOM 6524 C C . ARG C 1 311 ? -1.485 60.723 54.698 1.00 38.83 291 ARG C C 1
ATOM 6525 O O . ARG C 1 311 ? -0.735 61.497 54.105 1.00 40.95 291 ARG C O 1
ATOM 6533 N N . ALA C 1 312 ? -1.903 60.937 55.943 1.00 39.60 292 ALA C N 1
ATOM 6534 C CA . ALA C 1 312 ? -1.573 62.160 56.672 1.00 41.72 292 ALA C CA 1
ATOM 6535 C C . ALA C 1 312 ? -0.068 62.374 56.818 1.00 47.80 292 ALA C C 1
ATOM 6536 O O . ALA C 1 312 ? 0.436 63.473 56.594 1.00 49.52 292 ALA C O 1
ATOM 6538 N N . ALA C 1 313 ? 0.644 61.317 57.196 1.00 50.01 293 ALA C N 1
ATOM 6539 C CA . ALA C 1 313 ? 2.085 61.392 57.400 1.00 43.43 293 ALA C CA 1
ATOM 6540 C C . ALA C 1 313 ? 2.813 61.601 56.081 1.00 45.45 293 ALA C C 1
ATOM 6541 O O . ALA C 1 313 ? 3.875 62.215 56.035 1.00 53.47 293 ALA C O 1
ATOM 6543 N N . LEU C 1 314 ? 2.230 61.083 55.008 1.00 44.63 294 LEU C N 1
ATOM 6544 C CA . LEU C 1 314 ? 2.836 61.184 53.693 1.00 45.59 294 LEU C CA 1
ATOM 6545 C C . LEU C 1 314 ? 2.657 62.584 53.102 1.00 49.71 294 LEU C C 1
ATOM 6546 O O . LEU C 1 314 ? 3.435 63.009 52.249 1.00 56.54 294 LEU C O 1
ATOM 6551 N N . LEU C 1 315 ? 1.637 63.303 53.564 1.00 51.60 295 LEU C N 1
ATOM 6552 C CA . LEU C 1 315 ? 1.328 64.625 53.020 1.00 51.73 295 LEU C CA 1
ATOM 6553 C C . LEU C 1 315 ? 1.771 65.771 53.931 1.00 59.06 295 LEU C C 1
ATOM 6554 O O . LEU C 1 315 ? 1.378 66.920 53.724 1.00 63.62 295 LEU C O 1
ATOM 6559 N N . ARG C 1 316 ? 2.584 65.460 54.937 1.00 63.61 296 ARG C N 1
ATOM 6560 C CA . ARG C 1 316 ? 3.112 66.491 55.826 1.00 60.50 296 ARG C CA 1
ATOM 6561 C C . ARG C 1 316 ? 4.309 67.202 55.201 1.00 68.65 296 ARG C C 1
ATOM 6562 O O . ARG C 1 316 ? 4.418 68.427 55.272 1.00 78.51 296 ARG C O 1
ATOM 6570 N N . HIS D 1 24 ? -1.478 4.556 85.481 1.00 69.30 4 HIS D N 1
ATOM 6571 C CA . HIS D 1 24 ? -0.464 3.510 85.492 1.00 63.70 4 HIS D CA 1
ATOM 6572 C C . HIS D 1 24 ? 0.690 3.818 84.530 1.00 67.17 4 HIS D C 1
ATOM 6573 O O . HIS D 1 24 ? 1.346 2.904 84.024 1.00 70.40 4 HIS D O 1
ATOM 6580 N N . THR D 1 25 ? 0.936 5.104 84.281 1.00 62.44 5 THR D N 1
ATOM 6581 C CA . THR D 1 25 ? 2.054 5.519 83.435 1.00 53.90 5 THR D CA 1
ATOM 6582 C C . THR D 1 25 ? 3.384 5.163 84.096 1.00 43.59 5 THR D C 1
ATOM 6583 O O . THR D 1 25 ? 3.514 5.213 85.321 1.00 41.27 5 THR D O 1
ATOM 6587 N N . ASP D 1 26 ? 4.368 4.805 83.277 1.00 39.98 6 ASP D N 1
ATOM 6588 C CA . ASP D 1 26 ? 5.628 4.258 83.773 1.00 42.64 6 ASP D CA 1
ATOM 6589 C C . ASP D 1 26 ? 6.749 5.294 83.842 1.00 38.83 6 ASP D C 1
ATOM 6590 O O . ASP D 1 26 ? 7.506 5.336 84.811 1.00 37.45 6 ASP D O 1
ATOM 6595 N N . VAL D 1 27 ? 6.857 6.116 82.803 1.00 35.48 7 VAL D N 1
ATOM 6596 C CA . VAL D 1 27 ? 7.854 7.180 82.760 1.00 32.88 7 VAL D CA 1
ATOM 6597 C C . VAL D 1 27 ? 7.194 8.536 82.518 1.00 27.76 7 VAL D C 1
ATOM 6598 O O . VAL D 1 27 ? 6.447 8.704 81.555 1.00 24.96 7 VAL D O 1
ATOM 6602 N N . LEU D 1 28 ? 7.467 9.495 83.396 1.00 23.78 8 LEU D N 1
ATOM 6603 C CA . LEU D 1 28 ? 6.948 10.853 83.236 1.00 27.70 8 LEU D CA 1
ATOM 6604 C C . LEU D 1 28 ? 8.003 11.767 82.627 1.00 25.51 8 LEU D C 1
ATOM 6605 O O . LEU D 1 28 ? 9.075 11.955 83.197 1.00 30.26 8 LEU D O 1
ATOM 6610 N N . VAL D 1 29 ? 7.696 12.327 81.463 1.00 24.61 9 VAL D N 1
ATOM 6611 C CA . VAL D 1 29 ? 8.607 13.250 80.796 1.00 22.76 9 VAL D CA 1
ATOM 6612 C C . VAL D 1 29 ? 8.112 14.682 80.973 1.00 22.46 9 VAL D C 1
ATOM 6613 O O . VAL D 1 29 ? 6.950 14.985 80.701 1.00 26.09 9 VAL D O 1
ATOM 6617 N N . LEU D 1 30 ? 8.994 15.557 81.443 1.00 20.18 10 LEU D N 1
ATOM 6618 C CA . LEU D 1 30 ? 8.628 16.942 81.715 1.00 21.83 10 LEU D CA 1
ATOM 6619 C C . LEU D 1 30 ? 9.363 17.929 80.810 1.00 24.59 10 LEU D C 1
ATOM 6620 O O . LEU D 1 30 ? 10.591 17.993 80.822 1.00 28.57 10 LEU D O 1
ATOM 6625 N N . GLY D 1 31 ? 8.608 18.703 80.037 1.00 23.78 11 GLY D N 1
ATOM 6626 C CA . GLY D 1 31 ? 9.188 19.755 79.219 1.00 22.68 11 GLY D CA 1
ATOM 6627 C C . GLY D 1 31 ? 9.582 19.330 77.814 1.00 29.17 11 GLY D C 1
ATOM 6628 O O . GLY D 1 31 ? 9.188 18.264 77.337 1.00 27.31 11 GLY D O 1
ATOM 6629 N N . GLY D 1 32 ? 10.348 20.185 77.142 1.00 24.15 12 GLY D N 1
ATOM 6630 C CA . GLY D 1 32 ? 10.929 19.851 75.855 1.00 22.09 12 GLY D CA 1
ATOM 6631 C C . GLY D 1 32 ? 9.983 19.751 74.671 1.00 24.43 12 GLY D C 1
ATOM 6632 O O . GLY D 1 32 ? 10.374 19.271 73.611 1.00 30.30 12 GLY D O 1
ATOM 6633 N N . ALA D 1 33 ? 8.743 20.200 74.834 1.00 23.35 13 ALA D N 1
ATOM 6634 C CA . ALA D 1 33 ? 7.794 20.193 73.724 1.00 23.76 13 ALA D CA 1
ATOM 6635 C C . ALA D 1 33 ? 7.898 21.483 72.917 1.00 30.52 13 ALA D C 1
ATOM 6636 O O . ALA D 1 33 ? 7.758 22.581 73.464 1.00 28.45 13 ALA D O 1
ATOM 6638 N N . GLY D 1 34 ? 8.140 21.350 71.616 1.00 32.14 14 GLY D N 1
ATOM 6639 C CA . GLY D 1 34 ? 8.329 22.516 70.775 1.00 33.62 14 GLY D CA 1
ATOM 6640 C C . GLY D 1 34 ? 8.315 22.244 69.285 1.00 34.52 14 GLY D C 1
ATOM 6641 O O . GLY D 1 34 ? 8.017 21.135 68.842 1.00 35.58 14 GLY D O 1
ATOM 6642 N N . VAL D 1 35 ? 8.634 23.274 68.507 1.00 29.89 15 VAL D N 1
ATOM 6643 C CA . VAL D 1 35 ? 8.593 23.173 67.058 1.00 31.57 15 VAL D CA 1
ATOM 6644 C C . VAL D 1 35 ? 9.894 23.662 66.441 1.00 31.35 15 VAL D C 1
ATOM 6645 O O . VAL D 1 35 ? 10.370 24.748 66.762 1.00 37.95 15 VAL D O 1
ATOM 6649 N N . ASP D 1 36 ? 10.473 22.846 65.564 1.00 32.37 16 ASP D N 1
ATOM 6650 C CA . ASP D 1 36 ? 11.670 23.234 64.827 1.00 32.82 16 ASP D CA 1
ATOM 6651 C C . ASP D 1 36 ? 11.314 23.603 63.400 1.00 32.20 16 ASP D C 1
ATOM 6652 O O . ASP D 1 36 ? 10.531 22.912 62.748 1.00 34.32 16 ASP D O 1
ATOM 6657 N N . THR D 1 37 ? 11.897 24.691 62.914 1.00 32.30 17 THR D N 1
ATOM 6658 C CA . THR D 1 37 ? 11.733 25.074 61.520 1.00 28.08 17 THR D CA 1
ATOM 6659 C C . THR D 1 37 ? 13.087 25.057 60.822 1.00 27.04 17 THR D C 1
ATOM 6660 O O . THR D 1 37 ? 13.879 25.983 60.973 1.00 24.63 17 THR D O 1
ATOM 6664 N N . ILE D 1 38 ? 13.342 23.987 60.069 1.00 19.69 18 ILE D N 1
ATOM 6665 C CA . ILE D 1 38 ? 14.614 23.793 59.378 1.00 19.67 18 ILE D CA 1
ATOM 6666 C C . ILE D 1 38 ? 14.694 24.580 58.069 1.00 25.34 18 ILE D C 1
ATOM 6667 O O . ILE D 1 38 ? 13.754 24.583 57.277 1.00 29.00 18 ILE D O 1
ATOM 6672 N N . ALA D 1 39 ? 15.822 25.238 57.840 1.00 24.84 19 ALA D N 1
ATOM 6673 C CA . ALA D 1 39 ? 16.119 25.798 56.526 1.00 25.50 19 ALA D CA 1
ATOM 6674 C C . ALA D 1 39 ? 17.500 25.339 56.094 1.00 24.90 19 ALA D C 1
ATOM 6675 O O . ALA D 1 39 ? 18.488 25.598 56.775 1.00 28.76 19 ALA D O 1
ATOM 6677 N N . TYR D 1 40 ? 17.568 24.634 54.974 1.00 27.61 20 TYR D N 1
ATOM 6678 C CA . TYR D 1 40 ? 18.849 24.166 54.467 1.00 33.15 20 TYR D CA 1
ATOM 6679 C C . TYR D 1 40 ? 19.564 25.309 53.762 1.00 34.28 20 TYR D C 1
ATOM 6680 O O . TYR D 1 40 ? 19.018 25.922 52.844 1.00 26.14 20 TYR D O 1
ATOM 6689 N N . VAL D 1 41 ? 20.782 25.600 54.208 1.00 29.48 21 VAL D N 1
ATOM 6690 C CA . VAL D 1 41 ? 21.553 26.703 53.653 1.00 35.00 21 VAL D CA 1
ATOM 6691 C C . VAL D 1 41 ? 22.793 26.191 52.925 1.00 38.43 21 VAL D C 1
ATOM 6692 O O . VAL D 1 41 ? 23.340 25.150 53.289 1.00 36.72 21 VAL D O 1
ATOM 6696 N N . PRO D 1 42 ? 23.228 26.920 51.883 1.00 36.55 22 PRO D N 1
ATOM 6697 C CA . PRO D 1 42 ? 24.404 26.582 51.075 1.00 33.73 22 PRO D CA 1
ATOM 6698 C C . PRO D 1 42 ? 25.658 26.273 51.894 1.00 39.47 22 PRO D C 1
ATOM 6699 O O . PRO D 1 42 ? 26.413 25.371 51.536 1.00 43.21 22 PRO D O 1
ATOM 6703 N N . GLU D 1 43 ? 25.876 27.019 52.972 1.00 41.79 23 GLU D N 1
ATOM 6704 C CA . GLU D 1 43 ? 27.084 26.861 53.772 1.00 39.33 23 GLU D CA 1
ATOM 6705 C C . GLU D 1 43 ? 26.963 27.525 55.134 1.00 38.29 23 GLU D C 1
ATOM 6706 O O . GLU D 1 43 ? 26.190 28.464 55.311 1.00 40.57 23 GLU D O 1
ATOM 6712 N N . LEU D 1 44 ? 27.740 27.032 56.090 1.00 44.33 24 LEU D N 1
ATOM 6713 C CA . LEU D 1 44 ? 27.807 27.631 57.417 1.00 37.13 24 LEU D CA 1
ATOM 6714 C C . LEU D 1 44 ? 29.255 27.941 57.781 1.00 40.44 24 LEU D C 1
ATOM 6715 O O . LEU D 1 44 ? 30.115 27.061 57.715 1.00 40.58 24 LEU D O 1
ATOM 6720 N N . PRO D 1 45 ? 29.531 29.195 58.171 1.00 40.37 25 PRO D N 1
ATOM 6721 C CA . PRO D 1 45 ? 28.564 30.293 58.291 1.00 37.45 25 PRO D CA 1
ATOM 6722 C C . PRO D 1 45 ? 28.111 30.848 56.938 1.00 38.79 25 PRO D C 1
ATOM 6723 O O . PRO D 1 45 ? 28.858 30.791 55.959 1.00 37.93 25 PRO D O 1
ATOM 6727 N N . LEU D 1 46 ? 26.890 31.371 56.894 1.00 32.73 26 LEU D N 1
ATOM 6728 C CA . LEU D 1 46 ? 26.296 31.838 55.647 1.00 32.66 26 LEU D CA 1
ATOM 6729 C C . LEU D 1 46 ? 26.608 33.311 55.421 1.00 27.01 26 LEU D C 1
ATOM 6730 O O . LEU D 1 46 ? 26.154 34.162 56.180 1.00 31.77 26 LEU D O 1
ATOM 6735 N N . PRO D 1 47 ? 27.396 33.617 54.377 1.00 25.55 27 PRO D N 1
ATOM 6736 C CA . PRO D 1 47 ? 27.741 35.012 54.077 1.00 24.67 27 PRO D CA 1
ATOM 6737 C C . PRO D 1 47 ? 26.505 35.836 53.724 1.00 27.75 27 PRO D C 1
ATOM 6738 O O . PRO D 1 47 ? 25.513 35.289 53.243 1.00 29.61 27 PRO D O 1
ATOM 6742 N N . PHE D 1 48 ? 26.562 37.140 53.968 1.00 28.46 28 PHE D N 1
ATOM 6743 C CA . PHE D 1 48 ? 25.381 37.975 53.815 1.00 28.87 28 PHE D CA 1
ATOM 6744 C C . PHE D 1 48 ? 25.024 38.266 52.363 1.00 32.89 28 PHE D C 1
ATOM 6745 O O . PHE D 1 48 ? 25.847 38.749 51.586 1.00 33.12 28 PHE D O 1
ATOM 6753 N N . GLN D 1 49 ? 23.775 37.969 52.026 1.00 31.25 29 GLN D N 1
ATOM 6754 C CA . GLN D 1 49 ? 23.165 38.356 50.765 1.00 33.47 29 GLN D CA 1
ATOM 6755 C C . GLN D 1 49 ? 21.754 38.818 51.077 1.00 37.74 29 GLN D C 1
ATOM 6756 O O . GLN D 1 49 ? 21.221 38.501 52.143 1.00 36.60 29 GLN D O 1
ATOM 6762 N N . ASP D 1 50 ? 21.141 39.541 50.146 1.00 31.26 30 ASP D N 1
ATOM 6763 C CA . ASP D 1 50 ? 19.759 39.956 50.318 1.00 32.75 30 ASP D CA 1
ATOM 6764 C C . ASP D 1 50 ? 18.856 38.725 50.429 1.00 35.44 30 ASP D C 1
ATOM 6765 O O . ASP D 1 50 ? 17.973 38.678 51.289 1.00 37.75 30 ASP D O 1
ATOM 6770 N N . SER D 1 51 ? 19.090 37.726 49.578 1.00 28.88 31 SER D N 1
ATOM 6771 C CA . SER D 1 51 ? 18.342 36.474 49.677 1.00 29.05 31 SER D CA 1
ATOM 6772 C C . SER D 1 51 ? 19.073 35.255 49.110 1.00 26.36 31 SER D C 1
ATOM 6773 O O . SER D 1 51 ? 19.978 35.375 48.286 1.00 26.47 31 SER D O 1
ATOM 6776 N N . TYR D 1 52 ? 18.682 34.081 49.598 1.00 28.21 32 TYR D N 1
ATOM 6777 C CA . TYR D 1 52 ? 19.085 32.798 49.034 1.00 25.47 32 TYR D CA 1
ATOM 6778 C C . TYR D 1 52 ? 17.826 32.028 48.663 1.00 28.99 32 TYR D C 1
ATOM 6779 O O . TYR D 1 52 ? 16.792 32.180 49.315 1.00 32.05 32 TYR D O 1
ATOM 6788 N N . VAL D 1 53 ? 17.910 31.196 47.629 1.00 27.62 33 VAL D N 1
ATOM 6789 C CA . VAL D 1 53 ? 16.819 30.285 47.299 1.00 22.06 33 VAL D CA 1
ATOM 6790 C C . VAL D 1 53 ? 17.136 28.902 47.864 1.00 27.31 33 VAL D C 1
ATOM 6791 O O . VAL D 1 53 ? 18.058 28.224 47.407 1.00 26.81 33 VAL D O 1
ATOM 6795 N N . VAL D 1 54 ? 16.373 28.487 48.867 1.00 27.77 34 VAL D N 1
ATOM 6796 C CA . VAL D 1 54 ? 16.657 27.235 49.553 1.00 28.64 34 VAL D CA 1
ATOM 6797 C C . VAL D 1 54 ? 15.564 26.198 49.313 1.00 33.41 34 VAL D C 1
ATOM 6798 O O . VAL D 1 54 ? 14.577 26.462 48.623 1.00 32.25 34 VAL D O 1
ATOM 6802 N N . ALA D 1 55 ? 15.748 25.012 49.882 1.00 27.68 35 ALA D N 1
ATOM 6803 C CA . ALA D 1 55 ? 14.780 23.935 49.723 1.00 25.78 35 ALA D CA 1
ATOM 6804 C C . ALA D 1 55 ? 13.535 24.171 50.581 1.00 25.68 35 ALA D C 1
ATOM 6805 O O . ALA D 1 55 ? 13.375 25.235 51.177 1.00 29.47 35 ALA D O 1
ATOM 6807 N N . ALA D 1 56 ? 12.660 23.172 50.637 1.00 25.49 36 ALA D N 1
ATOM 6808 C CA . ALA D 1 56 ? 11.380 23.284 51.334 1.00 27.03 36 ALA D CA 1
ATOM 6809 C C . ALA D 1 56 ? 11.535 23.656 52.806 1.00 29.15 36 ALA D C 1
ATOM 6810 O O . ALA D 1 56 ? 12.291 23.023 53.543 1.00 23.41 36 ALA D O 1
ATOM 6812 N N . ILE D 1 57 ? 10.814 24.692 53.224 1.00 28.15 37 ILE D N 1
ATOM 6813 C CA . ILE D 1 57 ? 10.787 25.092 54.624 1.00 24.96 37 ILE D CA 1
ATOM 6814 C C . ILE D 1 57 ? 9.467 24.657 55.240 1.00 24.83 37 ILE D C 1
ATOM 6815 O O . ILE D 1 57 ? 8.401 25.082 54.798 1.00 24.78 37 ILE D O 1
ATOM 6820 N N . GLU D 1 58 ? 9.548 23.807 56.259 1.00 28.78 38 GLU D N 1
ATOM 6821 C CA . GLU D 1 58 ? 8.374 23.131 56.798 1.00 29.88 38 GLU D CA 1
ATOM 6822 C C . GLU D 1 58 ? 8.456 22.941 58.316 1.00 31.75 38 GLU D C 1
ATOM 6823 O O . GLU D 1 58 ? 9.125 22.028 58.803 1.00 25.67 38 GLU D O 1
ATOM 6829 N N . PRO D 1 59 ? 7.755 23.802 59.065 1.00 31.20 39 PRO D N 1
ATOM 6830 C CA . PRO D 1 59 ? 7.677 23.718 60.527 1.00 29.11 39 PRO D CA 1
ATOM 6831 C C . PRO D 1 59 ? 7.256 22.333 60.991 1.00 28.47 39 PRO D C 1
ATOM 6832 O O . PRO D 1 59 ? 6.239 21.819 60.536 1.00 34.00 39 PRO D O 1
ATOM 6836 N N . ARG D 1 60 ? 8.038 21.734 61.881 1.00 29.73 40 ARG D N 1
ATOM 6837 C CA . ARG D 1 60 ? 7.712 20.413 62.396 1.00 39.06 40 ARG D CA 1
ATOM 6838 C C . ARG D 1 60 ? 7.869 20.358 63.918 1.00 34.06 40 ARG D C 1
ATOM 6839 O O . ARG D 1 60 ? 8.824 20.902 64.477 1.00 30.92 40 ARG D O 1
ATOM 6847 N N . ALA D 1 61 ? 6.914 19.717 64.583 1.00 28.76 41 ALA D N 1
ATOM 6848 C CA . ALA D 1 61 ? 7.044 19.440 66.005 1.00 31.28 41 ALA D CA 1
ATOM 6849 C C . ALA D 1 61 ? 8.094 18.358 66.197 1.00 33.37 41 ALA D C 1
ATOM 6850 O O . ALA D 1 61 ? 8.371 17.588 65.275 1.00 32.51 41 ALA D O 1
ATOM 6852 N N . GLY D 1 62 ? 8.681 18.302 67.386 1.00 26.89 42 GLY D N 1
ATOM 6853 C CA . GLY D 1 62 ? 9.694 17.307 67.675 1.00 26.36 42 GLY D CA 1
ATOM 6854 C C . GLY D 1 62 ? 10.964 17.881 68.272 1.00 30.14 42 GLY D C 1
ATOM 6855 O O . GLY D 1 62 ? 12.024 17.851 67.649 1.00 37.57 42 GLY D O 1
ATOM 6856 N N . GLN D 1 63 ? 10.863 18.412 69.484 1.00 28.25 43 GLN D N 1
ATOM 6857 C CA . GLN D 1 63 ? 12.047 18.857 70.200 1.00 27.91 43 GLN D CA 1
ATOM 6858 C C . GLN D 1 63 ? 12.423 17.804 71.239 1.00 26.62 43 GLN D C 1
ATOM 6859 O O . GLN D 1 63 ? 11.898 16.694 71.204 1.00 29.78 43 GLN D O 1
ATOM 6865 N N . THR D 1 64 ? 13.326 18.143 72.152 1.00 28.00 44 THR D N 1
ATOM 6866 C CA . THR D 1 64 ? 13.965 17.137 72.999 1.00 28.30 44 THR D CA 1
ATOM 6867 C C . THR D 1 64 ? 12.979 16.320 73.839 1.00 27.23 44 THR D C 1
ATOM 6868 O O . THR D 1 64 ? 13.198 15.132 74.063 1.00 29.24 44 THR D O 1
ATOM 6872 N N . GLY D 1 65 ? 11.891 16.944 74.278 1.00 23.68 45 GLY D N 1
ATOM 6873 C CA . GLY D 1 65 ? 10.894 16.259 75.082 1.00 21.33 45 GLY D CA 1
ATOM 6874 C C . GLY D 1 65 ? 9.998 15.366 74.248 1.00 27.85 45 GLY D C 1
ATOM 6875 O O . GLY D 1 65 ? 9.639 14.261 74.660 1.00 25.02 45 GLY D O 1
ATOM 6876 N N . ASP D 1 66 ? 9.627 15.851 73.068 1.00 26.82 46 ASP D N 1
ATOM 6877 C CA . ASP D 1 66 ? 8.806 15.072 72.156 1.00 23.71 46 ASP D CA 1
ATOM 6878 C C . ASP D 1 66 ? 9.563 13.821 71.712 1.00 26.64 46 ASP D C 1
ATOM 6879 O O . ASP D 1 66 ? 8.970 12.757 71.547 1.00 28.00 46 ASP D O 1
ATOM 6884 N N . ASN D 1 67 ? 10.876 13.948 71.538 1.00 25.21 47 ASN D N 1
ATOM 6885 C CA . ASN D 1 67 ? 11.683 12.844 71.019 1.00 28.31 47 ASN D CA 1
ATOM 6886 C C . ASN D 1 67 ? 11.915 11.747 72.055 1.00 26.52 47 ASN D C 1
ATOM 6887 O O . ASN D 1 67 ? 11.876 10.563 71.733 1.00 25.91 47 ASN D O 1
ATOM 6892 N N . VAL D 1 68 ? 12.157 12.148 73.297 1.00 26.73 48 VAL D N 1
ATOM 6893 C CA . VAL D 1 68 ? 12.303 11.190 74.383 1.00 27.32 48 VAL D CA 1
ATOM 6894 C C . VAL D 1 68 ? 10.991 10.445 74.605 1.00 24.67 48 VAL D C 1
ATOM 6895 O O . VAL D 1 68 ? 10.975 9.221 74.688 1.00 28.40 48 VAL D O 1
ATOM 6899 N N . ALA D 1 69 ? 9.891 11.185 74.684 1.00 27.25 49 ALA D N 1
ATOM 6900 C CA . ALA D 1 69 ? 8.578 10.575 74.862 1.00 28.69 49 ALA D CA 1
ATOM 6901 C C . ALA D 1 69 ? 8.255 9.625 73.711 1.00 30.72 49 ALA D C 1
ATOM 6902 O O . ALA D 1 69 ? 7.762 8.522 73.934 1.00 34.73 49 ALA D O 1
ATOM 6904 N N . LEU D 1 70 ? 8.539 10.054 72.486 1.00 28.18 50 LEU D N 1
ATOM 6905 C CA . LEU D 1 70 ? 8.338 9.206 71.314 1.00 29.48 50 LEU D CA 1
ATOM 6906 C C . LEU D 1 70 ? 9.233 7.977 71.366 1.00 26.81 50 LEU D C 1
ATOM 6907 O O . LEU D 1 70 ? 8.789 6.864 71.095 1.00 31.79 50 LEU D O 1
ATOM 6912 N N . GLY D 1 71 ? 10.498 8.192 71.710 1.00 26.58 51 GLY D N 1
ATOM 6913 C CA . GLY D 1 71 ? 11.475 7.121 71.771 1.00 30.08 51 GLY D CA 1
ATOM 6914 C C . GLY D 1 71 ? 11.094 6.058 72.780 1.00 32.43 51 GLY D C 1
ATOM 6915 O O . GLY D 1 71 ? 11.022 4.874 72.447 1.00 30.73 51 GLY D O 1
ATOM 6916 N N . LEU D 1 72 ? 10.833 6.484 74.013 1.00 26.35 52 LEU D N 1
ATOM 6917 C CA . LEU D 1 72 ? 10.441 5.567 75.076 1.00 31.16 52 LEU D CA 1
ATOM 6918 C C . LEU D 1 72 ? 9.166 4.819 74.711 1.00 30.21 52 LEU D C 1
ATOM 6919 O O . LEU D 1 72 ? 9.071 3.608 74.915 1.00 28.08 52 LEU D O 1
ATOM 6924 N N . HIS D 1 73 ? 8.195 5.541 74.160 1.00 28.57 53 HIS D N 1
ATOM 6925 C CA . HIS D 1 73 ? 6.923 4.935 73.780 1.00 33.16 53 HIS D CA 1
ATOM 6926 C C . HIS D 1 73 ? 7.080 3.867 72.706 1.00 32.48 53 HIS D C 1
ATOM 6927 O O . HIS D 1 73 ? 6.410 2.838 72.744 1.00 35.49 53 HIS D O 1
ATOM 6934 N N . THR D 1 74 ? 7.961 4.123 71.746 1.00 27.82 54 THR D N 1
ATOM 6935 C CA . THR D 1 74 ? 8.185 3.200 70.643 1.00 29.02 54 THR D CA 1
ATOM 6936 C C . THR D 1 74 ? 8.837 1.911 71.147 1.00 33.82 54 THR D C 1
ATOM 6937 O O . THR D 1 74 ? 8.603 0.829 70.603 1.00 34.54 54 THR D O 1
ATOM 6941 N N . LEU D 1 75 ? 9.638 2.030 72.204 1.00 32.38 55 LEU D N 1
ATOM 6942 C CA . LEU D 1 75 ? 10.272 0.873 72.832 1.00 32.38 55 LEU D CA 1
ATOM 6943 C C . LEU D 1 75 ? 9.316 0.132 73.762 1.00 31.70 55 LEU D C 1
ATOM 6944 O O . LEU D 1 75 ? 9.715 -0.809 74.446 1.00 35.43 55 LEU D O 1
ATOM 6949 N N . GLY D 1 76 ? 8.061 0.566 73.800 1.00 29.75 56 GLY D N 1
ATOM 6950 C CA . GLY D 1 76 ? 7.033 -0.160 74.526 1.00 28.43 56 GLY D CA 1
ATOM 6951 C C . GLY D 1 76 ? 6.853 0.221 75.982 1.00 28.75 56 GLY D C 1
ATOM 6952 O O . GLY D 1 76 ? 6.212 -0.505 76.736 1.00 38.67 56 GLY D O 1
ATOM 6953 N N . LEU D 1 77 ? 7.413 1.356 76.384 1.00 33.41 57 LEU D N 1
ATOM 6954 C CA . LEU D 1 77 ? 7.209 1.855 77.739 1.00 30.03 57 LEU D CA 1
ATOM 6955 C C . LEU D 1 77 ? 5.975 2.742 77.797 1.00 33.10 57 LEU D C 1
ATOM 6956 O O . LEU D 1 77 ? 5.693 3.482 76.857 1.00 32.66 57 LEU D O 1
ATOM 6961 N N . ARG D 1 78 ? 5.242 2.658 78.902 1.00 33.60 58 ARG D N 1
ATOM 6962 C CA . ARG D 1 78 ? 4.089 3.521 79.118 1.00 38.78 58 ARG D CA 1
ATOM 6963 C C . ARG D 1 78 ? 4.537 4.909 79.556 1.00 36.40 58 ARG D C 1
ATOM 6964 O O . ARG D 1 78 ? 4.938 5.111 80.701 1.00 33.87 58 ARG D O 1
ATOM 6972 N N . THR D 1 79 ? 4.462 5.868 78.639 1.00 33.08 59 THR D N 1
ATOM 6973 C CA . THR D 1 79 ? 4.969 7.206 78.899 1.00 28.67 59 THR D CA 1
ATOM 6974 C C . THR D 1 79 ? 3.858 8.205 79.162 1.00 25.39 59 THR D C 1
ATOM 6975 O O . THR D 1 79 ? 2.697 7.961 78.840 1.00 37.45 59 THR D O 1
ATOM 6979 N N . MET D 1 80 ? 4.231 9.326 79.768 1.00 30.39 60 MET D N 1
ATOM 6980 C CA . MET D 1 80 ? 3.358 10.485 79.880 1.00 29.75 60 MET D CA 1
ATOM 6981 C C . MET D 1 80 ? 4.198 11.751 79.728 1.00 29.68 60 MET D C 1
ATOM 6982 O O . MET D 1 80 ? 5.197 11.929 80.423 1.00 27.08 60 MET D O 1
ATOM 6987 N N . HIS D 1 81 ? 3.788 12.619 78.809 1.00 27.18 61 HIS D N 1
ATOM 6988 C CA . HIS D 1 81 ? 4.521 13.843 78.504 1.00 21.26 61 HIS D CA 1
ATOM 6989 C C . HIS D 1 81 ? 3.730 15.068 78.950 1.00 26.37 61 HIS D C 1
ATOM 6990 O O . HIS D 1 81 ? 2.567 15.236 78.587 1.00 21.11 61 HIS D O 1
ATOM 6997 N N . VAL D 1 82 ? 4.365 15.919 79.746 1.00 27.91 62 VAL D N 1
ATOM 6998 C CA . VAL D 1 82 ? 3.714 17.113 80.267 1.00 24.42 62 VAL D CA 1
ATOM 6999 C C . VAL D 1 82 ? 4.546 18.353 79.989 1.00 23.96 62 VAL D C 1
ATOM 7000 O O . VAL D 1 82 ? 5.746 18.370 80.262 1.00 26.02 62 VAL D O 1
ATOM 7004 N N . ASP D 1 83 ? 3.921 19.392 79.446 1.00 24.47 63 ASP D N 1
ATOM 7005 C CA . ASP D 1 83 ? 4.651 20.630 79.192 1.00 30.06 63 ASP D CA 1
ATOM 7006 C C . ASP D 1 83 ? 3.735 21.840 79.134 1.00 27.42 63 ASP D C 1
ATOM 7007 O O . ASP D 1 83 ? 2.531 21.713 78.913 1.00 30.65 63 ASP D O 1
ATOM 7012 N N . VAL D 1 84 ? 4.308 23.018 79.345 1.00 25.21 64 VAL D N 1
ATOM 7013 C CA . VAL D 1 84 ? 3.570 24.241 79.093 1.00 31.87 64 VAL D CA 1
ATOM 7014 C C . VAL D 1 84 ? 3.487 24.404 77.583 1.00 30.73 64 VAL D C 1
ATOM 7015 O O . VAL D 1 84 ? 4.462 24.169 76.867 1.00 33.95 64 VAL D O 1
ATOM 7019 N N . LEU D 1 85 ? 2.308 24.770 77.099 1.00 29.19 65 LEU D N 1
ATOM 7020 C CA . LEU D 1 85 ? 2.081 24.901 75.670 1.00 25.38 65 LEU D CA 1
ATOM 7021 C C . LEU D 1 85 ? 1.225 26.123 75.405 1.00 29.14 65 LEU D C 1
ATOM 7022 O O . LEU D 1 85 ? 0.289 26.407 76.151 1.00 32.63 65 LEU D O 1
ATOM 7027 N N . GLY D 1 86 ? 1.545 26.849 74.343 1.00 24.25 66 GLY D N 1
ATOM 7028 C CA . GLY D 1 86 ? 0.789 28.035 74.005 1.00 28.60 66 GLY D CA 1
ATOM 7029 C C . GLY D 1 86 ? -0.389 27.726 73.106 1.00 31.12 66 GLY D C 1
ATOM 7030 O O . GLY D 1 86 ? -0.405 26.708 72.410 1.00 25.56 66 GLY D O 1
ATOM 7031 N N . ASP D 1 87 ? -1.380 28.612 73.124 1.00 35.70 67 ASP D N 1
ATOM 7032 C CA . ASP D 1 87 ? -2.475 28.575 72.160 1.00 37.00 67 ASP D CA 1
ATOM 7033 C C . ASP D 1 87 ? -1.929 29.027 70.792 1.00 40.32 67 ASP D C 1
ATOM 7034 O O . ASP D 1 87 ? -2.361 30.029 70.227 1.00 43.53 67 ASP D O 1
ATOM 7039 N N . ASP D 1 88 ? -0.964 28.265 70.282 1.00 39.48 68 ASP D N 1
ATOM 7040 C CA . ASP D 1 88 ? -0.164 28.635 69.120 1.00 31.57 68 ASP D CA 1
ATOM 7041 C C . ASP D 1 88 ? -0.472 27.758 67.926 1.00 30.77 68 ASP D C 1
ATOM 7042 O O . ASP D 1 88 ? -1.039 26.681 68.082 1.00 39.37 68 ASP D O 1
ATOM 7047 N N . PRO D 1 89 ? -0.078 28.207 66.725 1.00 30.69 69 PRO D N 1
ATOM 7048 C CA . PRO D 1 89 ? -0.011 27.278 65.593 1.00 28.03 69 PRO D CA 1
ATOM 7049 C C . PRO D 1 89 ? 1.084 26.237 65.823 1.00 29.02 69 PRO D C 1
ATOM 7050 O O . PRO D 1 89 ? 1.011 25.122 65.304 1.00 23.68 69 PRO D O 1
ATOM 7054 N N . GLU D 1 90 ? 2.090 26.609 66.608 1.00 34.10 70 GLU D N 1
ATOM 7055 C CA . GLU D 1 90 ? 3.168 25.691 66.958 1.00 31.09 70 GLU D CA 1
ATOM 7056 C C . GLU D 1 90 ? 2.658 24.618 67.915 1.00 32.87 70 GLU D C 1
ATOM 7057 O O . GLU D 1 90 ? 2.986 23.442 67.771 1.00 34.83 70 GLU D O 1
ATOM 7063 N N . GLY D 1 91 ? 1.849 25.031 68.885 1.00 31.19 71 GLY D N 1
ATOM 7064 C CA . GLY D 1 91 ? 1.212 24.097 69.794 1.00 25.08 71 GLY D CA 1
ATOM 7065 C C . GLY D 1 91 ? 0.272 23.136 69.084 1.00 30.58 71 GLY D C 1
ATOM 7066 O O . GLY D 1 91 ? 0.105 21.993 69.510 1.00 28.88 71 GLY D O 1
ATOM 7067 N N . ASP D 1 92 ? -0.350 23.596 68.002 1.00 26.45 72 ASP D N 1
ATOM 7068 C CA . ASP D 1 92 ? -1.201 22.726 67.201 1.00 30.51 72 ASP D CA 1
ATOM 7069 C C . ASP D 1 92 ? -0.379 21.570 66.629 1.00 30.49 72 ASP D C 1
ATOM 7070 O O . ASP D 1 92 ? -0.828 20.422 66.601 1.00 27.67 72 ASP D O 1
ATOM 7075 N N . LEU D 1 93 ? 0.834 21.886 66.188 1.00 27.43 73 LEU D N 1
ATOM 7076 C CA . LEU D 1 93 ? 1.749 20.886 65.663 1.00 25.54 73 LEU D CA 1
ATOM 7077 C C . LEU D 1 93 ? 2.222 19.931 66.761 1.00 30.18 73 LEU D C 1
ATOM 7078 O O . LEU D 1 93 ? 2.404 18.738 66.519 1.00 28.00 73 LEU D O 1
ATOM 7083 N N . VAL D 1 94 ? 2.418 20.454 67.968 1.00 24.40 74 VAL D N 1
ATOM 7084 C CA . VAL D 1 94 ? 2.850 19.621 69.083 1.00 23.55 74 VAL D CA 1
ATOM 7085 C C . VAL D 1 94 ? 1.729 18.685 69.512 1.00 25.88 74 VAL D C 1
ATOM 7086 O O . VAL D 1 94 ? 1.970 17.518 69.819 1.00 28.96 74 VAL D O 1
ATOM 7090 N N . ARG D 1 95 ? 0.502 19.197 69.524 1.00 27.18 75 ARG D N 1
ATOM 7091 C CA . ARG D 1 95 ? -0.656 18.385 69.885 1.00 23.25 75 ARG D CA 1
ATOM 7092 C C . ARG D 1 95 ? -0.917 17.303 68.842 1.00 23.33 75 ARG D C 1
ATOM 7093 O O . ARG D 1 95 ? -1.236 16.168 69.189 1.00 29.70 75 ARG D O 1
ATOM 7101 N N . ALA D 1 96 ? -0.787 17.657 67.566 1.00 22.53 76 ALA D N 1
ATOM 7102 C CA . ALA D 1 96 ? -0.991 16.692 66.491 1.00 25.67 76 ALA D CA 1
ATOM 7103 C C . ALA D 1 96 ? 0.100 15.629 66.508 1.00 25.22 76 ALA D C 1
ATOM 7104 O O . ALA D 1 96 ? -0.163 14.461 66.231 1.00 27.76 76 ALA D O 1
ATOM 7106 N N . PHE D 1 97 ? 1.322 16.048 66.836 1.00 27.02 77 PHE D N 1
ATOM 7107 C CA . PHE D 1 97 ? 2.463 15.142 66.937 1.00 24.08 77 PHE D CA 1
ATOM 7108 C C . PHE D 1 97 ? 2.170 14.010 67.920 1.00 23.92 77 PHE D C 1
ATOM 7109 O O . PHE D 1 97 ? 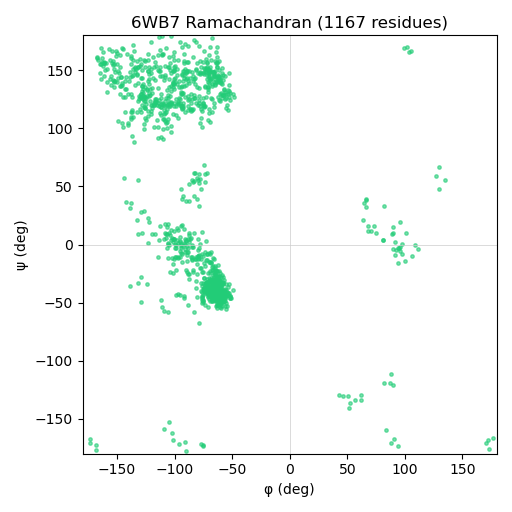2.425 12.840 67.630 1.00 24.13 77 PHE D O 1
ATOM 7117 N N . HIS D 1 98 ? 1.627 14.362 69.080 1.00 23.99 78 HIS D N 1
ATOM 7118 C CA . HIS D 1 98 ? 1.337 13.367 70.103 1.00 26.96 78 HIS D CA 1
ATOM 7119 C C . HIS D 1 98 ? 0.172 12.474 69.705 1.00 28.23 78 HIS D C 1
ATOM 7120 O O . HIS D 1 98 ? 0.207 11.268 69.937 1.00 29.78 78 HIS D O 1
ATOM 7127 N N . THR D 1 99 ? -0.850 13.054 69.086 1.00 26.33 79 THR D N 1
ATOM 7128 C CA . THR D 1 99 ? -1.965 12.251 68.605 1.00 28.91 79 THR D CA 1
ATOM 7129 C C . THR D 1 99 ? -1.489 11.259 67.539 1.00 27.07 79 THR D C 1
ATOM 7130 O O . THR D 1 99 ? -1.804 10.068 67.596 1.00 29.01 79 THR D O 1
ATOM 7134 N N . ARG D 1 100 ? -0.712 11.760 66.584 1.00 25.50 80 ARG D N 1
ATOM 7135 C CA . ARG D 1 100 ? -0.188 10.946 65.488 1.00 31.00 80 ARG D CA 1
ATOM 7136 C C . ARG D 1 100 ? 0.611 9.752 65.997 1.00 31.04 80 ARG D C 1
ATOM 7137 O O . ARG D 1 100 ? 0.531 8.661 65.439 1.00 35.02 80 ARG D O 1
ATOM 7145 N N . HIS D 1 101 ? 1.371 9.948 67.067 1.00 34.62 81 HIS D N 1
ATOM 7146 C CA . HIS D 1 101 ? 2.230 8.882 67.561 1.00 27.05 81 HIS D CA 1
ATOM 7147 C C . HIS D 1 101 ? 1.659 8.197 68.796 1.00 28.45 81 HIS D C 1
ATOM 7148 O O . HIS D 1 101 ? 2.293 7.312 69.373 1.00 34.98 81 HIS D O 1
ATOM 7155 N N . GLY D 1 102 ? 0.456 8.601 69.191 1.00 27.35 82 GLY D N 1
ATOM 7156 C CA . GLY D 1 102 ? -0.220 8.001 70.327 1.00 22.23 82 GLY D CA 1
ATOM 7157 C C . GLY D 1 102 ? 0.478 8.200 71.662 1.00 29.19 82 GLY D C 1
ATOM 7158 O O . GLY D 1 102 ? 0.464 7.310 72.517 1.00 28.99 82 GLY D O 1
ATOM 7159 N N . LEU D 1 103 ? 1.088 9.367 71.841 1.00 24.91 83 LEU D N 1
ATOM 7160 C CA . LEU D 1 103 ? 1.776 9.698 73.085 1.00 23.17 83 LEU D CA 1
ATOM 7161 C C . LEU D 1 103 ? 0.836 10.424 74.036 1.00 25.26 83 LEU D C 1
ATOM 7162 O O . LEU D 1 103 ? 0.334 11.499 73.702 1.00 25.47 83 LEU D O 1
ATOM 7167 N N . PRO D 1 104 ? 0.582 9.838 75.216 1.00 21.85 84 PRO D N 1
ATOM 7168 C CA . PRO D 1 104 ? -0.190 10.527 76.256 1.00 21.47 84 PRO D CA 1
ATOM 7169 C C . PRO D 1 104 ? 0.405 11.895 76.568 1.00 25.44 84 PRO D C 1
ATOM 7170 O O . PRO D 1 104 ? 1.606 12.010 76.806 1.00 28.97 84 PRO D O 1
ATOM 7174 N N . PHE D 1 105 ? -0.434 12.922 76.554 1.00 26.90 85 PHE D N 1
ATOM 7175 C CA . PHE D 1 105 ? 0.049 14.291 76.593 1.00 21.05 85 PHE D CA 1
ATOM 7176 C C . PHE D 1 105 ? -0.849 15.189 77.439 1.00 28.78 85 PHE D C 1
ATOM 7177 O O . PHE D 1 105 ? -2.070 15.022 77.462 1.00 31.02 85 PHE D O 1
ATOM 7185 N N . ALA D 1 106 ? -0.236 16.137 78.139 1.00 25.66 86 ALA D N 1
ATOM 7186 C CA . ALA D 1 106 ? -0.986 17.128 78.898 1.00 25.10 86 ALA D CA 1
ATOM 7187 C C . ALA D 1 106 ? -0.385 18.503 78.696 1.00 24.71 86 ALA D C 1
ATOM 7188 O O . ALA D 1 106 ? 0.712 18.789 79.175 1.00 28.58 86 ALA D O 1
ATOM 7190 N N . ALA D 1 107 ? -1.109 19.348 77.974 1.00 30.22 87 ALA D N 1
ATOM 7191 C CA . ALA D 1 107 ? -0.670 20.712 77.724 1.00 29.00 87 ALA D CA 1
ATOM 7192 C C . ALA D 1 107 ? -1.130 21.647 78.838 1.00 27.92 87 ALA D C 1
ATOM 7193 O O . ALA D 1 107 ? -2.318 21.713 79.154 1.00 29.22 87 ALA D O 1
ATOM 7195 N N . LEU D 1 108 ? -0.186 22.363 79.434 1.00 27.28 88 LEU D N 1
ATOM 7196 C CA . LEU D 1 108 ? -0.517 23.396 80.405 1.00 29.31 88 LEU D CA 1
ATOM 7197 C C . LEU D 1 108 ? -0.552 24.762 79.721 1.00 36.08 88 LEU D C 1
ATOM 7198 O O . LEU D 1 108 ? 0.333 25.083 78.927 1.00 33.57 88 LEU D O 1
ATOM 7203 N N . PRO D 1 109 ? -1.575 25.572 80.026 1.00 45.83 89 PRO D N 1
ATOM 7204 C CA . PRO D 1 109 ? -1.717 26.895 79.408 1.00 40.87 89 PRO D CA 1
ATOM 7205 C C . PRO D 1 109 ? -0.583 27.840 79.791 1.00 42.94 89 PRO D C 1
ATOM 7206 O O . PRO D 1 109 ? -0.177 27.871 80.954 1.00 46.28 89 PRO D O 1
ATOM 7210 N N . THR D 1 110 ? -0.078 28.596 78.824 1.00 33.74 90 THR D N 1
ATOM 7211 C CA . THR D 1 110 ? 0.943 29.598 79.107 1.00 38.95 90 THR D CA 1
ATOM 7212 C C . THR D 1 110 ? 0.888 30.747 78.101 1.00 42.71 90 THR D C 1
ATOM 7213 O O . THR D 1 110 ? 0.655 30.537 76.908 1.00 38.78 90 THR D O 1
ATOM 7217 N N . ALA D 1 111 ? 1.096 31.965 78.594 1.00 44.26 91 ALA D N 1
ATOM 7218 C CA . ALA D 1 111 ? 1.017 33.152 77.749 1.00 42.97 91 ALA D CA 1
ATOM 7219 C C . ALA D 1 111 ? 2.298 33.354 76.945 1.00 38.76 91 ALA D C 1
ATOM 7220 O O . ALA D 1 111 ? 2.313 34.096 75.963 1.00 40.28 91 ALA D O 1
ATOM 7222 N N . ALA D 1 112 ? 3.370 32.688 77.361 1.00 38.06 92 ALA D N 1
ATOM 7223 C CA . ALA D 1 112 ? 4.663 32.846 76.701 1.00 40.86 92 ALA D CA 1
ATOM 7224 C C . ALA D 1 112 ? 4.664 32.267 75.285 1.00 32.60 92 ALA D C 1
ATOM 7225 O O . ALA D 1 112 ? 5.399 32.736 74.416 1.00 27.68 92 ALA D O 1
ATOM 7227 N N . GLY D 1 113 ? 3.838 31.249 75.060 1.00 35.46 93 GLY D N 1
ATOM 7228 C CA . GLY D 1 113 ? 3.787 30.577 73.773 1.00 30.00 93 GLY D CA 1
ATOM 7229 C C . GLY D 1 113 ? 4.591 29.286 73.749 1.00 28.55 93 GLY D C 1
ATOM 7230 O O . GLY D 1 113 ? 5.358 29.009 74.669 1.00 21.69 93 GLY D O 1
ATOM 7231 N N . THR D 1 114 ? 4.411 28.497 72.693 1.00 25.04 94 THR D N 1
ATOM 7232 C CA . THR D 1 114 ? 5.143 27.247 72.507 1.00 21.11 94 THR D CA 1
ATOM 7233 C C . THR D 1 114 ? 6.622 27.518 72.202 1.00 25.49 94 THR D C 1
ATOM 7234 O O . THR D 1 114 ? 6.955 28.520 71.570 1.00 27.63 94 THR D O 1
ATOM 7238 N N . LYS D 1 115 ? 7.506 26.636 72.658 1.00 24.01 95 LYS D N 1
ATOM 7239 C CA . LYS D 1 115 ? 8.939 26.782 72.401 1.00 25.01 95 LYS D CA 1
ATOM 7240 C C . LYS D 1 115 ? 9.284 26.544 70.928 1.00 29.73 95 LYS D C 1
ATOM 7241 O O . LYS D 1 115 ? 8.740 25.639 70.296 1.00 33.93 95 LYS D O 1
ATOM 7247 N N . ARG D 1 116 ? 10.178 27.372 70.384 1.00 32.97 96 ARG D N 1
ATOM 7248 C CA . ARG D 1 116 ? 10.588 27.276 68.978 1.00 27.03 96 ARG D CA 1
ATOM 7249 C C . ARG D 1 116 ? 12.076 27.452 68.783 1.00 25.31 96 ARG D C 1
ATOM 7250 O O . ARG D 1 116 ? 12.777 28.028 69.615 1.00 22.75 96 ARG D O 1
ATOM 7258 N N . ALA D 1 117 ? 12.535 26.988 67.633 1.00 27.46 97 ALA D N 1
ATOM 7259 C CA . ALA D 1 117 ? 13.866 27.296 67.163 1.00 30.21 97 ALA D CA 1
ATOM 7260 C C . ALA D 1 117 ? 13.840 27.360 65.649 1.00 31.83 97 ALA D C 1
ATOM 7261 O O . ALA D 1 117 ? 12.994 26.737 65.006 1.00 29.40 97 ALA D O 1
ATOM 7263 N N . VAL D 1 118 ? 14.751 28.144 65.086 1.00 35.05 98 VAL D N 1
ATOM 7264 C CA . VAL D 1 118 ? 15.020 28.111 63.658 1.00 30.60 98 VAL D CA 1
ATOM 7265 C C . VAL D 1 118 ? 16.380 27.456 63.469 1.00 32.26 98 VAL D C 1
ATOM 7266 O O . VAL D 1 118 ? 17.387 27.948 63.979 1.00 39.68 98 VAL D O 1
ATOM 7270 N N . ASN D 1 119 ? 16.405 26.331 62.762 1.00 28.20 99 ASN D N 1
ATOM 7271 C CA . ASN D 1 119 ? 17.649 25.604 62.552 1.00 26.25 99 ASN D CA 1
ATOM 7272 C C . ASN D 1 119 ? 18.199 25.784 61.138 1.00 29.50 99 ASN D C 1
ATOM 7273 O O . ASN D 1 119 ? 17.537 25.447 60.154 1.00 30.63 99 ASN D O 1
ATOM 7278 N N . LEU D 1 120 ? 19.414 26.312 61.047 1.00 27.54 100 LEU D N 1
ATOM 7279 C CA . LEU D 1 120 ? 20.110 26.420 59.771 1.00 30.47 100 LEU D CA 1
ATOM 7280 C C . LEU D 1 120 ? 21.006 25.204 59.569 1.00 31.31 100 LEU D C 1
ATOM 7281 O O . LEU D 1 120 ? 21.931 24.975 60.344 1.00 36.06 100 LEU D O 1
ATOM 7286 N N . VAL D 1 121 ? 20.727 24.426 58.529 1.00 28.77 101 VAL D N 1
ATOM 7287 C CA . VAL D 1 121 ? 21.454 23.189 58.284 1.00 29.19 101 VAL D CA 1
ATOM 7288 C C . VAL D 1 121 ? 22.239 23.229 56.975 1.00 31.24 101 VAL D C 1
ATOM 7289 O O . VAL D 1 121 ? 21.667 23.447 55.910 1.00 34.41 101 VAL D O 1
ATOM 7293 N N . GLY D 1 122 ? 23.551 23.019 57.063 1.00 34.09 102 GLY D N 1
ATOM 7294 C CA . GLY D 1 122 ? 24.407 23.000 55.889 1.00 33.51 102 GLY D CA 1
ATOM 7295 C C . GLY D 1 122 ? 24.373 21.659 55.177 1.00 38.24 102 GLY D C 1
ATOM 7296 O O . GLY D 1 122 ? 23.762 20.713 55.669 1.00 43.28 102 GLY D O 1
ATOM 7297 N N . PRO D 1 123 ? 25.030 21.569 54.008 1.00 41.07 103 PRO D N 1
ATOM 7298 C CA . PRO D 1 123 ? 25.057 20.339 53.201 1.00 37.82 103 PRO D CA 1
ATOM 7299 C C . PRO D 1 123 ? 25.797 19.191 53.884 1.00 38.60 103 PRO D C 1
ATOM 7300 O O . PRO D 1 123 ? 25.561 18.025 53.566 1.00 39.40 103 PRO D O 1
ATOM 7304 N N . ASP D 1 124 ? 26.693 19.528 54.807 1.00 41.36 104 ASP D N 1
ATOM 7305 C CA . ASP D 1 124 ? 27.483 18.526 55.510 1.00 41.46 104 ASP D CA 1
ATOM 7306 C C . ASP D 1 124 ? 26.730 17.959 56.707 1.00 44.68 104 ASP D C 1
ATOM 7307 O O . ASP D 1 124 ? 27.151 16.969 57.306 1.00 44.65 104 ASP D O 1
ATOM 7312 N N . GLY D 1 125 ? 25.618 18.596 57.055 1.00 36.72 105 GLY D N 1
ATOM 7313 C CA . GLY D 1 125 ? 24.790 18.131 58.151 1.00 38.81 105 GLY D CA 1
ATOM 7314 C C . GLY D 1 125 ? 24.897 18.999 59.392 1.00 40.30 105 GLY D C 1
ATOM 7315 O O . GLY D 1 125 ? 24.116 18.834 60.330 1.00 36.88 105 GLY D O 1
ATOM 7316 N N . ARG D 1 126 ? 25.853 19.923 59.397 1.00 37.63 106 ARG D N 1
ATOM 7317 C CA . ARG D 1 126 ? 26.070 20.804 60.546 1.00 38.80 106 ARG D CA 1
ATOM 7318 C C . ARG D 1 126 ? 24.863 21.687 60.848 1.00 38.83 106 ARG D C 1
ATOM 7319 O O . ARG D 1 126 ? 24.182 22.160 59.939 1.00 39.51 106 ARG D O 1
ATOM 7327 N N . ARG D 1 127 ? 24.617 21.923 62.132 1.00 40.46 107 ARG D N 1
ATOM 7328 C CA . ARG D 1 127 ? 23.410 22.619 62.564 1.00 39.51 107 ARG D CA 1
ATOM 7329 C C . ARG D 1 127 ? 23.718 23.881 63.369 1.00 41.94 107 ARG D C 1
ATOM 7330 O O . ARG D 1 127 ? 24.477 23.843 64.337 1.00 46.68 107 ARG D O 1
ATOM 7338 N N . LEU D 1 128 ? 23.126 24.998 62.955 1.00 41.53 108 LEU D N 1
ATOM 7339 C CA . LEU D 1 128 ? 23.195 26.244 63.711 1.00 35.90 108 LEU D CA 1
ATOM 7340 C C . LEU D 1 128 ? 21.787 26.576 64.201 1.00 37.47 108 LEU D C 1
ATOM 7341 O O . LEU D 1 128 ? 20.956 27.072 63.439 1.00 35.11 108 LEU D O 1
ATOM 7346 N N . SER D 1 129 ? 21.527 26.292 65.474 1.00 35.73 109 SER D N 1
ATOM 7347 C CA . SER D 1 129 ? 20.181 26.402 66.032 1.00 36.83 109 SER D CA 1
ATOM 7348 C C . SER D 1 129 ? 19.911 27.769 66.656 1.00 33.26 109 SER D C 1
ATOM 7349 O O . SER D 1 129 ? 20.750 28.311 67.368 1.00 37.42 109 SER D O 1
ATOM 7352 N N . LEU D 1 130 ? 18.733 28.321 66.388 1.00 31.58 110 LEU D N 1
ATOM 7353 C CA . LEU D 1 130 ? 18.370 29.626 66.924 1.00 31.60 110 LEU D CA 1
ATOM 7354 C C . LEU D 1 130 ? 17.244 29.493 67.942 1.00 37.35 110 LEU D C 1
ATOM 7355 O O . LEU D 1 130 ? 16.069 29.525 67.585 1.00 38.80 110 LEU D O 1
ATOM 7360 N N . TRP D 1 131 ? 17.609 29.354 69.212 1.00 34.28 111 TRP D N 1
ATOM 7361 C CA . TRP D 1 131 ? 16.641 29.085 70.269 1.00 28.67 111 TRP D CA 1
ATOM 7362 C C . TRP D 1 131 ? 15.875 30.331 70.698 1.00 29.94 111 TRP D C 1
ATOM 7363 O O . TRP D 1 131 ? 16.458 31.308 71.166 1.00 31.92 111 TRP D O 1
ATOM 7374 N N . ASP D 1 132 ? 14.559 30.283 70.530 1.00 28.58 112 ASP D N 1
ATOM 7375 C CA . ASP D 1 132 ? 13.688 31.360 70.977 1.00 27.97 112 ASP D CA 1
ATOM 7376 C C . ASP D 1 132 ? 13.664 31.389 72.504 1.00 32.18 112 ASP D C 1
ATOM 7377 O O . ASP D 1 132 ? 13.037 30.541 73.137 1.00 29.60 112 ASP D O 1
ATOM 7382 N N . GLY D 1 133 ? 14.353 32.364 73.088 1.00 31.65 113 GLY D N 1
ATOM 7383 C CA . GLY D 1 133 ? 14.452 32.466 74.534 1.00 30.21 113 GLY D CA 1
ATOM 7384 C C . GLY D 1 133 ? 13.280 33.179 75.184 1.00 33.36 113 GLY D C 1
ATOM 7385 O O . GLY D 1 133 ? 13.218 33.295 76.408 1.00 36.34 113 GLY D O 1
ATOM 7386 N N . SER D 1 134 ? 12.343 33.650 74.367 1.00 31.47 114 SER D N 1
ATOM 7387 C CA . SER D 1 134 ? 11.207 34.421 74.864 1.00 28.39 114 SER D CA 1
ATOM 7388 C C . SER D 1 134 ? 10.059 33.532 75.308 1.00 30.76 114 SER D C 1
ATOM 7389 O O . SER D 1 134 ? 9.102 34.000 75.927 1.00 31.69 114 SER D O 1
ATOM 7392 N N . ARG D 1 135 ? 10.150 32.247 74.984 1.00 34.46 115 ARG D N 1
ATOM 7393 C CA . ARG D 1 135 ? 9.075 31.308 75.276 1.00 28.57 115 ARG D CA 1
ATOM 7394 C C . ARG D 1 135 ? 9.162 30.793 76.710 1.00 30.26 115 ARG D C 1
ATOM 7395 O O . ARG D 1 135 ? 9.192 29.587 76.951 1.00 35.16 115 ARG D O 1
ATOM 7403 N N . GLU D 1 136 ? 9.194 31.728 77.655 1.00 41.19 116 GLU D N 1
ATOM 7404 C CA . GLU D 1 136 ? 9.269 31.416 79.079 1.00 44.37 116 GLU D CA 1
ATOM 7405 C C . GLU D 1 136 ? 8.525 32.450 79.916 1.00 38.16 116 GLU D C 1
ATOM 7406 O O . GLU D 1 136 ? 8.733 33.649 79.756 1.00 43.21 116 GLU D O 1
ATOM 7412 N N . ALA D 1 137 ? 7.661 31.979 80.807 1.00 38.96 117 ALA D N 1
ATOM 7413 C CA . ALA D 1 137 ? 7.026 32.843 81.797 1.00 38.75 117 ALA D CA 1
ATOM 7414 C C . ALA D 1 137 ? 7.450 32.395 83.191 1.00 36.59 117 ALA D C 1
ATOM 7415 O O . ALA D 1 137 ? 7.264 31.235 83.557 1.00 33.61 117 ALA D O 1
ATOM 7417 N N . GLU D 1 138 ? 8.036 33.309 83.958 1.00 43.49 118 GLU D N 1
ATOM 7418 C CA . GLU D 1 138 ? 8.594 32.970 85.267 1.00 43.48 118 GLU D CA 1
ATOM 7419 C C . GLU D 1 138 ? 7.559 32.376 86.220 1.00 39.69 118 GLU D C 1
ATOM 7420 O O . GLU D 1 138 ? 7.879 31.498 87.026 1.00 33.91 118 GLU D O 1
ATOM 7426 N N . GLU D 1 139 ? 6.320 32.845 86.111 1.00 40.17 119 GLU D N 1
ATOM 7427 C CA . GLU D 1 139 ? 5.276 32.441 87.043 1.00 41.24 119 GLU D CA 1
ATOM 7428 C C . GLU D 1 139 ? 4.710 31.052 86.726 1.00 35.44 119 GLU D C 1
ATOM 7429 O O . GLU D 1 139 ? 3.977 30.478 87.533 1.00 31.18 119 GLU D O 1
ATOM 7435 N N . ASP D 1 140 ? 5.054 30.515 85.557 1.00 35.03 120 ASP D N 1
ATOM 7436 C CA . ASP D 1 140 ? 4.592 29.182 85.170 1.00 34.40 120 ASP D CA 1
ATOM 7437 C C . ASP D 1 140 ? 5.144 28.116 86.111 1.00 36.23 120 ASP D C 1
ATOM 7438 O O . ASP D 1 140 ? 6.297 28.182 86.531 1.00 37.78 120 ASP D O 1
ATOM 7443 N N . ARG D 1 141 ? 4.306 27.141 86.442 1.00 31.34 121 ARG D N 1
ATOM 7444 C CA . ARG D 1 141 ? 4.707 26.030 87.297 1.00 34.77 121 ARG D CA 1
ATOM 7445 C C . ARG D 1 141 ? 4.049 24.740 86.836 1.00 31.51 121 ARG D C 1
ATOM 7446 O O . ARG D 1 141 ? 2.883 24.740 86.443 1.00 33.32 121 ARG D O 1
ATOM 7454 N N . TYR D 1 142 ? 4.793 23.642 86.875 1.00 28.49 122 TYR D N 1
ATOM 7455 C CA . TYR D 1 142 ? 4.163 22.333 86.839 1.00 29.43 122 TYR D CA 1
ATOM 7456 C C . TYR D 1 142 ? 3.402 22.189 88.146 1.00 33.48 122 TYR D C 1
ATOM 7457 O O . TYR D 1 142 ? 4.018 22.167 89.211 1.00 33.03 122 TYR D O 1
ATOM 7466 N N . PRO D 1 143 ? 2.062 22.124 88.080 1.00 35.31 123 PRO D N 1
ATOM 7467 C CA . PRO D 1 143 ? 1.275 22.006 89.311 1.00 30.98 123 PRO D CA 1
ATOM 7468 C C . PRO D 1 143 ? 1.648 20.751 90.083 1.00 35.81 123 PRO D C 1
ATOM 7469 O O . PRO D 1 143 ? 1.703 19.668 89.497 1.00 33.41 123 PRO D O 1
ATOM 7473 N N . ALA D 1 144 ? 1.917 20.913 91.375 1.00 34.58 124 ALA D N 1
ATOM 7474 C CA . ALA D 1 144 ? 2.369 19.819 92.225 1.00 34.97 124 ALA D CA 1
ATOM 7475 C C . ALA D 1 144 ? 1.423 18.625 92.171 1.00 33.71 124 ALA D C 1
ATOM 7476 O O . ALA D 1 144 ? 1.865 17.477 92.121 1.00 34.71 124 ALA D O 1
ATOM 7478 N N . ALA D 1 145 ? 0.123 18.905 92.164 1.00 34.01 125 ALA D N 1
ATOM 7479 C CA . ALA D 1 145 ? -0.893 17.854 92.161 1.00 35.30 125 ALA D CA 1
ATOM 7480 C C . ALA D 1 145 ? -0.844 17.032 90.874 1.00 39.34 125 ALA D C 1
ATOM 7481 O O . ALA D 1 145 ? -1.090 15.825 90.885 1.00 34.26 125 ALA D O 1
ATOM 7483 N N . LEU D 1 146 ? -0.519 17.691 89.767 1.00 36.10 126 LEU D N 1
ATOM 7484 C CA . LEU D 1 146 ? -0.376 17.005 88.489 1.00 39.10 126 LEU D CA 1
ATOM 7485 C C . LEU D 1 146 ? 0.851 16.095 88.509 1.00 38.08 126 LEU D C 1
ATOM 7486 O O . LEU D 1 146 ? 0.801 14.959 88.037 1.00 38.63 126 LEU D O 1
ATOM 7491 N N . ILE D 1 147 ? 1.949 16.608 89.059 1.00 38.33 127 ILE D N 1
ATOM 7492 C CA . ILE D 1 147 ? 3.166 15.826 89.240 1.00 35.17 127 ILE D CA 1
ATOM 7493 C C . ILE D 1 147 ? 2.882 14.588 90.082 1.00 41.32 127 ILE D C 1
ATOM 7494 O O . ILE D 1 147 ? 3.261 13.473 89.716 1.00 42.63 127 ILE D O 1
ATOM 7499 N N . ALA D 1 148 ? 2.199 14.798 91.203 1.00 39.74 128 ALA D N 1
ATOM 7500 C CA . ALA D 1 148 ? 1.850 13.715 92.116 1.00 41.99 128 ALA D CA 1
ATOM 7501 C C . ALA D 1 148 ? 1.037 12.622 91.427 1.00 34.43 128 ALA D C 1
ATOM 7502 O O . ALA D 1 148 ? 1.309 11.436 91.597 1.00 43.47 128 ALA D O 1
ATOM 7504 N N . ALA D 1 149 ? 0.049 13.036 90.643 1.00 37.06 129 ALA D N 1
ATOM 7505 C CA . ALA D 1 149 ? -0.854 12.107 89.968 1.00 40.57 129 ALA D CA 1
ATOM 7506 C C . ALA D 1 149 ? -0.119 11.210 88.978 1.00 39.28 129 ALA D C 1
ATOM 7507 O O . ALA D 1 149 ? -0.412 10.019 88.874 1.00 40.61 129 ALA D O 1
ATOM 7509 N N . HIS D 1 150 ? 0.840 11.784 88.258 1.00 38.37 130 HIS D N 1
ATOM 7510 C CA . HIS D 1 150 ? 1.561 11.043 87.229 1.00 42.67 130 HIS D CA 1
ATOM 7511 C C . HIS D 1 150 ? 2.832 10.366 87.744 1.00 46.32 130 HIS D C 1
ATOM 7512 O O . HIS D 1 150 ? 3.539 9.715 86.974 1.00 47.63 130 HIS D O 1
ATOM 7519 N N . THR D 1 151 ? 3.129 10.520 89.033 1.00 46.72 131 THR D N 1
ATOM 7520 C CA . THR D 1 151 ? 4.254 9.806 89.636 1.00 45.71 131 THR D CA 1
ATOM 7521 C C . THR D 1 151 ? 3.770 8.791 90.662 1.00 52.23 131 THR D C 1
ATOM 7522 O O . THR D 1 151 ? 4.575 8.142 91.333 1.00 52.66 131 THR D O 1
ATOM 7526 N N . ALA D 1 152 ? 2.451 8.658 90.776 1.00 52.17 132 ALA D N 1
ATOM 7527 C CA . ALA D 1 152 ? 1.849 7.738 91.735 1.00 53.46 132 ALA D CA 1
ATOM 7528 C C . ALA D 1 152 ? 2.245 6.297 91.436 1.00 55.21 132 ALA D C 1
ATOM 7529 O O . ALA D 1 152 ? 2.430 5.491 92.348 1.00 57.55 132 ALA D O 1
ATOM 7531 N N . HIS D 1 153 ? 2.380 5.981 90.152 1.00 57.51 133 HIS D N 1
ATOM 7532 C CA . HIS D 1 153 ? 2.756 4.635 89.735 1.00 62.50 133 HIS D CA 1
ATOM 7533 C C . HIS D 1 153 ? 4.016 4.640 88.871 1.00 56.81 133 HIS D C 1
ATOM 7534 O O . HIS D 1 153 ? 4.466 3.590 88.409 1.00 52.81 133 HIS D O 1
ATOM 7541 N N . ALA D 1 154 ? 4.582 5.824 88.657 1.00 55.24 134 ALA D N 1
ATOM 7542 C CA . ALA D 1 154 ? 5.758 5.960 87.807 1.00 46.72 134 ALA D CA 1
ATOM 7543 C C . ALA D 1 154 ? 7.003 5.386 88.473 1.00 47.69 134 ALA D C 1
ATOM 7544 O O . ALA D 1 154 ? 7.121 5.374 89.699 1.00 46.41 134 ALA D O 1
ATOM 7546 N N . ARG D 1 155 ? 7.931 4.911 87.653 1.00 43.16 135 ARG D N 1
ATOM 7547 C CA . ARG D 1 155 ? 9.200 4.403 88.149 1.00 37.16 135 ARG D CA 1
ATOM 7548 C C . ARG D 1 155 ? 10.312 5.409 87.905 1.00 28.84 135 ARG D C 1
ATOM 7549 O O . ARG D 1 155 ? 11.329 5.399 88.594 1.00 37.79 135 ARG D O 1
ATOM 7557 N N . HIS D 1 156 ? 10.112 6.285 86.927 1.00 28.34 136 HIS D N 1
ATOM 7558 C CA . HIS D 1 156 ? 11.159 7.206 86.500 1.00 30.73 136 HIS D CA 1
ATOM 7559 C C . HIS D 1 156 ? 10.607 8.509 85.923 1.00 29.75 136 HIS D C 1
ATOM 7560 O O . HIS D 1 156 ? 9.612 8.508 85.199 1.00 31.90 136 HIS D O 1
ATOM 7567 N N . VAL D 1 157 ? 11.264 9.617 86.251 1.00 25.81 137 VAL D N 1
ATOM 7568 C CA . VAL D 1 157 ? 10.896 10.917 85.707 1.00 27.95 137 VAL D CA 1
ATOM 7569 C C . VAL D 1 157 ? 12.065 11.541 84.961 1.00 26.99 137 VAL D C 1
ATOM 7570 O O . VAL D 1 157 ? 13.149 11.705 85.524 1.00 27.58 137 VAL D O 1
ATOM 7574 N N . HIS D 1 158 ? 11.852 11.874 83.691 1.00 21.59 138 HIS D N 1
ATOM 7575 C CA . HIS D 1 158 ? 12.866 12.581 82.919 1.00 22.02 138 HIS D CA 1
ATOM 7576 C C . HIS D 1 158 ? 12.484 14.042 82.761 1.00 25.40 138 HIS D C 1
ATOM 7577 O O . HIS D 1 158 ? 11.417 14.366 82.237 1.00 23.77 138 HIS D O 1
ATOM 7584 N N . VAL D 1 159 ? 13.372 14.919 83.210 1.00 20.91 139 VAL D N 1
ATOM 7585 C CA . VAL D 1 159 ? 13.106 16.347 83.220 1.00 21.05 139 VAL D CA 1
ATOM 7586 C C . VAL D 1 159 ? 13.946 17.093 82.188 1.00 25.96 139 VAL D C 1
ATOM 7587 O O . VAL D 1 159 ? 15.158 17.243 82.351 1.00 25.56 139 VAL D O 1
ATOM 7591 N N . CYS D 1 160 ? 13.297 17.556 81.125 1.00 26.45 140 CYS D N 1
ATOM 7592 C CA . CYS D 1 160 ? 13.961 18.381 80.129 1.00 22.04 140 CYS D CA 1
ATOM 7593 C C . CYS D 1 160 ? 14.333 19.712 80.755 1.00 26.62 140 CYS D C 1
ATOM 7594 O O . CYS D 1 160 ? 13.630 20.202 81.640 1.00 26.88 140 CYS D O 1
ATOM 7597 N N . ILE D 1 161 ? 15.437 20.294 80.296 1.00 28.70 141 ILE D N 1
ATOM 7598 C CA . ILE D 1 161 ? 15.974 21.510 80.898 1.00 22.78 141 ILE D CA 1
ATOM 7599 C C . ILE D 1 161 ? 15.255 22.776 80.431 1.00 23.86 141 ILE D C 1
ATOM 7600 O O . ILE D 1 161 ? 15.881 23.813 80.221 1.00 30.31 141 ILE D O 1
ATOM 7605 N N . THR D 1 162 ? 13.938 22.693 80.281 1.00 21.13 142 THR D N 1
ATOM 7606 C CA . THR D 1 162 ? 13.146 23.861 79.937 1.00 27.97 142 THR D CA 1
ATOM 7607 C C . THR D 1 162 ? 12.245 24.241 81.104 1.00 24.41 142 THR D C 1
ATOM 7608 O O . THR D 1 162 ? 11.761 23.368 81.819 1.00 27.74 142 THR D O 1
ATOM 7612 N N . PRO D 1 163 ? 12.026 25.552 81.305 1.00 30.77 143 PRO D N 1
ATOM 7613 C CA . PRO D 1 163 ? 11.129 26.078 82.345 1.00 28.47 143 PRO D CA 1
ATOM 7614 C C . PRO D 1 163 ? 9.689 25.593 82.176 1.00 28.79 143 PRO D C 1
ATOM 7615 O O . PRO D 1 163 ? 9.213 25.476 81.049 1.00 27.63 143 PRO D O 1
ATOM 7619 N N . PRO D 1 164 ? 8.983 25.341 83.288 1.00 31.52 144 PRO D N 1
ATOM 7620 C CA . PRO D 1 164 ? 9.405 25.519 84.681 1.00 26.74 144 PRO D CA 1
ATOM 7621 C C . PRO D 1 164 ? 10.007 24.267 85.308 1.00 29.69 144 PRO D C 1
ATOM 7622 O O . PRO D 1 164 ? 9.705 23.968 86.465 1.00 31.20 144 PRO D O 1
ATOM 7626 N N . GLY D 1 165 ? 10.835 23.547 84.560 1.00 27.97 145 GLY D N 1
ATOM 7627 C CA . GLY D 1 165 ? 11.480 22.352 85.071 1.00 28.33 145 GLY D CA 1
ATOM 7628 C C . GLY D 1 165 ? 12.305 22.597 86.321 1.00 28.19 145 GLY D C 1
ATOM 7629 O O . GLY D 1 165 ? 12.418 21.722 87.172 1.00 27.60 145 GLY D O 1
ATOM 7630 N N . GLN D 1 166 ? 12.863 23.796 86.447 1.00 27.15 146 GLN D N 1
ATOM 7631 C CA . GLN D 1 166 ? 13.767 24.098 87.554 1.00 29.73 146 GLN D CA 1
ATOM 7632 C C . GLN D 1 166 ? 13.080 24.163 88.922 1.00 28.96 146 GLN D C 1
ATOM 7633 O O . GLN D 1 166 ? 13.758 24.253 89.944 1.00 36.20 146 GLN D O 1
ATOM 7639 N N . HIS D 1 167 ? 11.751 24.113 88.946 1.00 22.70 147 HIS D N 1
ATOM 7640 C CA . HIS D 1 167 ? 11.005 24.265 90.197 1.00 26.23 147 HIS D CA 1
ATOM 7641 C C . HIS D 1 167 ? 10.410 22.953 90.707 1.00 31.18 147 HIS D C 1
ATOM 7642 O O . HIS D 1 167 ? 9.628 22.949 91.659 1.00 32.89 147 HIS D O 1
ATOM 7649 N N . VAL D 1 168 ? 10.778 21.841 90.084 1.00 26.92 148 VAL D N 1
ATOM 7650 C CA . VAL D 1 168 ? 10.065 20.593 90.316 1.00 25.62 148 VAL D CA 1
ATOM 7651 C C . VAL D 1 168 ? 10.841 19.605 91.195 1.00 32.06 148 VAL D C 1
ATOM 7652 O O . VAL D 1 168 ? 10.284 18.614 91.664 1.00 34.34 148 VAL D O 1
ATOM 7656 N N . PHE D 1 169 ? 12.116 19.886 91.439 1.00 27.66 149 PHE D N 1
ATOM 7657 C CA . PHE D 1 169 ? 12.990 18.920 92.103 1.00 29.82 149 PHE D CA 1
ATOM 7658 C C . PHE D 1 169 ? 12.756 18.788 93.608 1.00 33.03 149 PHE D C 1
ATOM 7659 O O . PHE D 1 169 ? 13.081 17.756 94.199 1.00 34.32 149 PHE D O 1
ATOM 7667 N N . GLY D 1 170 ? 12.195 19.821 94.227 1.00 31.99 150 GLY D N 1
ATOM 7668 C CA . GLY D 1 170 ? 11.832 19.744 95.631 1.00 26.74 150 GLY D CA 1
ATOM 7669 C C . GLY D 1 170 ? 10.812 18.644 95.849 1.00 34.59 150 GLY D C 1
ATOM 7670 O O . GLY D 1 170 ? 10.818 17.961 96.871 1.00 48.87 150 GLY D O 1
ATOM 7671 N N . GLN D 1 171 ? 9.934 18.468 94.867 1.00 31.92 151 GLN D N 1
ATOM 7672 C CA . GLN D 1 171 ? 8.925 17.420 94.911 1.00 42.04 151 GLN D CA 1
ATOM 7673 C C . GLN D 1 171 ? 9.500 16.066 94.499 1.00 45.88 151 GLN D C 1
ATOM 7674 O O . GLN D 1 171 ? 9.244 15.050 95.148 1.00 48.94 151 GLN D O 1
ATOM 7680 N N . LEU D 1 172 ? 10.281 16.061 93.422 1.00 39.34 152 LEU D N 1
ATOM 7681 C CA . LEU D 1 172 ? 10.802 14.819 92.855 1.00 39.35 152 LEU D CA 1
ATOM 7682 C C . LEU D 1 172 ? 11.800 14.115 93.768 1.00 41.78 152 LEU D C 1
ATOM 7683 O O . LEU D 1 172 ? 11.820 12.883 93.830 1.00 39.88 152 LEU D O 1
ATOM 7688 N N . ASN D 1 173 ? 12.624 14.894 94.467 1.00 41.37 153 ASN D N 1
ATOM 7689 C CA . ASN D 1 173 ? 13.653 14.340 95.344 1.00 39.67 153 ASN D CA 1
ATOM 7690 C C . ASN D 1 173 ? 13.085 13.462 96.456 1.00 46.20 153 ASN D C 1
ATOM 7691 O O . ASN D 1 173 ? 13.757 12.548 96.941 1.00 47.23 153 ASN D O 1
ATOM 7696 N N . ASP D 1 174 ? 11.847 13.736 96.856 1.00 42.95 154 ASP D N 1
ATOM 7697 C CA . ASP D 1 174 ? 11.215 12.971 97.925 1.00 46.02 154 ASP D CA 1
ATOM 7698 C C . ASP D 1 174 ? 10.380 11.810 97.398 1.00 42.36 154 ASP D C 1
ATOM 7699 O O . ASP D 1 174 ? 9.911 10.982 98.176 1.00 52.62 154 ASP D O 1
ATOM 7704 N N . LEU D 1 175 ? 10.198 11.746 96.085 1.00 36.07 155 LEU D N 1
ATOM 7705 C CA . LEU D 1 175 ? 9.398 10.683 95.486 1.00 36.21 155 LEU D CA 1
ATOM 7706 C C . LEU D 1 175 ? 10.212 9.416 95.233 1.00 36.62 155 LEU D C 1
ATOM 7707 O O . LEU D 1 175 ? 11.412 9.487 94.965 1.00 37.77 155 LEU D O 1
ATOM 7712 N N . PRO D 1 176 ? 9.557 8.248 95.325 1.00 35.80 156 PRO D N 1
ATOM 7713 C CA . PRO D 1 176 ? 10.183 6.948 95.044 1.00 38.70 156 PRO D CA 1
ATOM 7714 C C . PRO D 1 176 ? 10.412 6.704 93.553 1.00 39.90 156 PRO D C 1
ATOM 7715 O O . PRO D 1 176 ? 9.970 5.681 93.026 1.00 38.24 156 PRO D O 1
ATOM 7719 N N . VAL D 1 177 ? 11.088 7.633 92.884 1.00 42.57 157 VAL D N 1
ATOM 7720 C CA . VAL D 1 177 ? 11.377 7.497 91.461 1.00 30.58 157 VAL D CA 1
ATOM 7721 C C . VAL D 1 177 ? 12.809 7.897 91.160 1.00 29.04 157 VAL D C 1
ATOM 7722 O O . VAL D 1 177 ? 13.389 8.730 91.856 1.00 31.11 157 VAL D O 1
ATOM 7726 N N . THR D 1 178 ? 13.377 7.295 90.122 1.00 29.15 158 THR D N 1
ATOM 7727 C CA . THR D 1 178 ? 14.676 7.718 89.627 1.00 30.45 158 THR D CA 1
ATOM 7728 C C . THR D 1 178 ? 14.454 8.903 88.703 1.00 27.28 158 THR D C 1
ATOM 7729 O O . THR D 1 178 ? 13.470 8.948 87.971 1.00 30.58 158 THR D O 1
ATOM 7733 N N . VAL D 1 179 ? 15.359 9.868 88.743 1.00 27.74 159 VAL D N 1
ATOM 7734 C CA . VAL D 1 179 ? 15.198 11.080 87.956 1.00 26.22 159 VAL D CA 1
ATOM 7735 C C . VAL D 1 179 ? 16.370 11.270 87.002 1.00 29.35 159 VAL D C 1
ATOM 7736 O O . VAL D 1 179 ? 17.530 11.113 87.389 1.00 36.99 159 VAL D O 1
ATOM 7740 N N . SER D 1 180 ? 16.065 11.595 85.751 1.00 24.06 160 SER D N 1
ATOM 7741 C CA . SER D 1 180 ? 17.108 11.856 84.769 1.00 24.25 160 SER D CA 1
ATOM 7742 C C . SER D 1 180 ? 16.907 13.203 84.101 1.00 27.40 160 SER D C 1
ATOM 7743 O O . SER D 1 180 ? 15.804 13.747 84.087 1.00 25.61 160 SER D O 1
ATOM 7746 N N . THR D 1 181 ? 17.984 13.737 83.542 1.00 29.30 161 THR D N 1
ATOM 7747 C CA . THR D 1 181 ? 17.908 14.971 82.788 1.00 25.26 161 THR D CA 1
ATOM 7748 C C . THR D 1 181 ? 18.970 14.976 81.704 1.00 29.43 161 THR D C 1
ATOM 7749 O O . THR D 1 181 ? 19.897 14.166 81.724 1.00 27.41 161 THR D O 1
ATOM 7753 N N . ASP D 1 182 ? 18.820 15.892 80.755 1.00 30.29 162 ASP D N 1
ATOM 7754 C CA . ASP D 1 182 ? 19.727 16.006 79.626 1.00 28.13 162 ASP D CA 1
ATOM 7755 C C . ASP D 1 182 ? 20.108 17.475 79.466 1.00 29.44 162 ASP D C 1
ATOM 7756 O O . ASP D 1 182 ? 19.266 18.317 79.151 1.00 31.59 162 ASP D O 1
ATOM 7761 N N . LEU D 1 183 ? 21.381 17.778 79.689 1.00 29.77 163 LEU D N 1
ATOM 7762 C CA . LEU D 1 183 ? 21.840 19.161 79.698 1.00 28.42 163 LEU D CA 1
ATOM 7763 C C . LEU D 1 183 ? 22.275 19.632 78.315 1.00 33.89 163 LEU D C 1
ATOM 7764 O O . LEU D 1 183 ? 22.577 20.813 78.120 1.00 31.13 163 LEU D O 1
ATOM 7769 N N . HIS D 1 184 ? 22.307 18.701 77.366 1.00 28.99 164 HIS D N 1
ATOM 7770 C CA . HIS D 1 184 ? 22.754 18.976 76.005 1.00 30.08 164 HIS D CA 1
ATOM 7771 C C . HIS D 1 184 ? 24.129 19.648 75.998 1.00 38.43 164 HIS D C 1
ATOM 7772 O O . HIS D 1 184 ? 25.028 19.243 76.739 1.00 36.89 164 HIS D O 1
ATOM 7779 N N . ASN D 1 185 ? 24.289 20.674 75.167 1.00 36.54 165 ASN D N 1
ATOM 7780 C CA . ASN D 1 185 ? 25.585 21.326 75.003 1.00 37.39 165 ASN D CA 1
ATOM 7781 C C . ASN D 1 185 ? 25.896 22.307 76.133 1.00 40.28 165 ASN D C 1
ATOM 7782 O O . ASN D 1 185 ? 26.178 23.481 75.893 1.00 38.94 165 ASN D O 1
ATOM 7787 N N . TRP D 1 186 ? 25.859 21.808 77.364 1.00 40.35 166 TRP D N 1
ATOM 7788 C CA . TRP D 1 186 ? 26.078 22.640 78.542 1.00 37.53 166 TRP D CA 1
ATOM 7789 C C . TRP D 1 186 ? 27.489 23.208 78.618 1.00 39.36 166 TRP D C 1
ATOM 7790 O O . TRP D 1 186 ? 28.473 22.511 78.365 1.00 36.95 166 TRP D O 1
ATOM 7801 N N . ASP D 1 187 ? 27.560 24.485 78.976 1.00 42.61 167 ASP D N 1
ATOM 7802 C CA . ASP D 1 187 ? 28.813 25.184 79.239 1.00 45.65 167 ASP D CA 1
ATOM 7803 C C . ASP D 1 187 ? 29.655 24.454 80.281 1.00 45.12 167 ASP D C 1
ATOM 7804 O O . ASP D 1 187 ? 30.867 24.314 80.131 1.00 50.58 167 ASP D O 1
ATOM 7809 N N . GLY D 1 188 ? 28.997 23.991 81.337 1.00 45.05 168 GLY D N 1
ATOM 7810 C CA . GLY D 1 188 ? 29.689 23.450 82.490 1.00 40.56 168 GLY D CA 1
ATOM 7811 C C . GLY D 1 188 ? 29.872 24.555 83.513 1.00 47.92 168 GLY D C 1
ATOM 7812 O O . GLY D 1 188 ? 30.383 24.324 84.609 1.00 49.99 168 GLY D O 1
ATOM 7813 N N . ALA D 1 189 ? 29.444 25.760 83.149 1.00 40.24 169 ALA D N 1
ATOM 7814 C CA . ALA D 1 189 ? 29.618 26.928 84.003 1.00 44.58 169 ALA D CA 1
ATOM 7815 C C . ALA D 1 189 ? 28.312 27.702 84.191 1.00 46.62 169 ALA D C 1
ATOM 7816 O O . ALA D 1 189 ? 28.116 28.356 85.218 1.00 37.26 169 ALA D O 1
ATOM 7818 N N . TYR D 1 190 ? 27.428 27.624 83.198 1.00 47.70 170 TYR D N 1
ATOM 7819 C CA . TYR D 1 190 ? 26.147 28.331 83.234 1.00 42.38 170 TYR D CA 1
ATOM 7820 C C . TYR D 1 190 ? 25.280 27.872 84.404 1.00 40.63 170 TYR D C 1
ATOM 7821 O O . TYR D 1 190 ? 24.983 26.689 84.544 1.00 43.25 170 TYR D O 1
ATOM 7830 N N . GLU D 1 191 ? 24.868 28.827 85.230 1.00 42.90 171 GLU D N 1
ATOM 7831 C CA . GLU D 1 191 ? 24.215 28.545 86.505 1.00 42.32 171 GLU D CA 1
ATOM 7832 C C . GLU D 1 191 ? 22.801 27.979 86.366 1.00 41.82 171 GLU D C 1
ATOM 7833 O O . GLU D 1 191 ? 22.340 27.223 87.224 1.00 39.56 171 GLU D O 1
ATOM 7839 N N . GLY D 1 192 ? 22.122 28.341 85.282 1.00 45.64 172 GLY D N 1
ATOM 7840 C CA . GLY D 1 192 ? 20.723 27.993 85.093 1.00 38.04 172 GLY D CA 1
ATOM 7841 C C . GLY D 1 192 ? 20.424 26.508 85.002 1.00 40.71 172 GLY D C 1
ATOM 7842 O O . GLY D 1 192 ? 19.300 26.078 85.272 1.00 37.56 172 GLY D O 1
ATOM 7843 N N . PHE D 1 193 ? 21.428 25.721 84.628 1.00 39.14 173 PHE D N 1
ATOM 7844 C CA . PHE D 1 193 ? 21.233 24.288 84.433 1.00 38.86 173 PHE D CA 1
ATOM 7845 C C . PHE D 1 193 ? 21.637 23.461 85.649 1.00 37.58 173 PHE D C 1
ATOM 7846 O O . PHE D 1 193 ? 21.336 22.267 85.720 1.00 33.83 173 PHE D O 1
ATOM 7854 N N . GLU D 1 194 ? 22.308 24.099 86.604 1.00 32.80 174 GLU D N 1
ATOM 7855 C CA . GLU D 1 194 ? 22.841 23.398 87.769 1.00 36.40 174 GLU D CA 1
ATOM 7856 C C . GLU D 1 194 ? 21.787 22.642 88.567 1.00 35.14 174 GLU D C 1
ATOM 7857 O O . GLU D 1 194 ? 22.046 21.536 89.042 1.00 32.07 174 GLU D O 1
ATOM 7863 N N . VAL D 1 195 ? 20.607 23.237 88.715 1.00 29.66 175 VAL D N 1
ATOM 7864 C CA . VAL D 1 195 ? 19.538 22.616 89.490 1.00 27.28 175 VAL D CA 1
ATOM 7865 C C . VAL D 1 195 ? 19.140 21.260 88.896 1.00 30.64 175 VAL D C 1
ATOM 7866 O O . VAL D 1 195 ? 18.785 20.342 89.632 1.00 30.69 175 VAL D O 1
ATOM 7870 N N . TYR D 1 196 ? 19.219 21.136 87.570 1.00 33.21 176 TYR D N 1
ATOM 7871 C CA . TYR D 1 196 ? 18.948 19.871 86.890 1.00 29.78 176 TYR D CA 1
ATOM 7872 C C . TYR D 1 196 ? 20.116 18.912 87.063 1.00 31.21 176 TYR D C 1
ATOM 7873 O O . TYR D 1 196 ? 19.927 17.720 87.313 1.00 37.03 176 TYR D O 1
ATOM 7882 N N . ALA D 1 197 ? 21.326 19.443 86.914 1.00 30.87 177 ALA D N 1
ATOM 7883 C CA . ALA D 1 197 ? 22.541 18.637 86.951 1.00 33.16 177 ALA D CA 1
ATOM 7884 C C . ALA D 1 197 ? 22.815 18.052 88.335 1.00 33.12 177 ALA D C 1
ATOM 7885 O O . ALA D 1 197 ? 23.382 16.966 88.457 1.00 33.73 177 ALA D O 1
ATOM 7887 N N . PHE D 1 198 ? 22.397 18.771 89.371 1.00 30.01 178 PHE D N 1
ATOM 7888 C CA . PHE D 1 198 ? 22.723 18.403 90.742 1.00 28.46 178 PHE D CA 1
ATOM 7889 C C . PHE D 1 198 ? 21.608 17.660 91.473 1.00 33.45 178 PHE D C 1
ATOM 7890 O O . PHE D 1 198 ? 21.770 17.294 92.634 1.00 35.01 178 PHE D O 1
ATOM 7898 N N . ASN D 1 199 ? 20.480 17.435 90.808 1.00 31.85 179 ASN D N 1
ATOM 7899 C CA . ASN D 1 199 ? 19.365 16.756 91.461 1.00 32.41 179 ASN D CA 1
ATOM 7900 C C . ASN D 1 199 ? 18.810 15.571 90.675 1.00 34.78 179 ASN D C 1
ATOM 7901 O O . ASN D 1 199 ? 17.760 15.034 91.024 1.00 41.64 179 ASN D O 1
ATOM 7906 N N . ALA D 1 200 ? 19.509 15.165 89.621 1.00 26.94 180 ALA D N 1
ATOM 7907 C CA . ALA D 1 200 ? 19.093 14.014 88.827 1.00 29.92 180 ALA D CA 1
ATOM 7908 C C . ALA D 1 200 ? 19.969 12.795 89.119 1.00 31.27 180 ALA D C 1
ATOM 7909 O O . ALA D 1 200 ? 21.176 12.926 89.320 1.00 33.81 180 ALA D O 1
ATOM 7911 N N . ASP D 1 201 ? 19.363 11.612 89.140 1.00 27.69 181 ASP D N 1
ATOM 7912 C CA . ASP D 1 201 ? 20.108 10.387 89.429 1.00 35.90 181 ASP D CA 1
ATOM 7913 C C . ASP D 1 201 ? 21.001 10.012 88.254 1.00 35.08 181 ASP D C 1
ATOM 7914 O O . ASP D 1 201 ? 22.138 9.579 88.434 1.00 36.84 181 ASP D O 1
ATOM 7919 N N . LEU D 1 202 ? 20.472 10.179 87.049 1.00 32.07 182 LEU D N 1
ATOM 7920 C CA . LEU D 1 202 ? 21.249 9.977 85.838 1.00 26.16 182 LEU D CA 1
ATOM 7921 C C . LEU D 1 202 ? 21.340 11.300 85.094 1.00 30.29 182 LEU D C 1
ATOM 7922 O O . LEU D 1 202 ? 20.316 11.920 84.800 1.00 29.00 182 LEU D O 1
ATOM 7927 N N . VAL D 1 203 ? 22.556 11.744 84.796 1.00 23.90 183 VAL D N 1
ATOM 7928 C CA . VAL D 1 203 ? 22.721 13.000 84.074 1.00 23.27 183 VAL D CA 1
ATOM 7929 C C . VAL D 1 203 ? 23.330 12.770 82.699 1.00 25.37 183 VAL D C 1
ATOM 7930 O O . VAL D 1 203 ? 24.422 12.220 82.577 1.00 30.83 183 VAL D O 1
ATOM 7934 N N . PHE D 1 204 ? 22.615 13.186 81.661 1.00 29.10 184 PHE D N 1
ATOM 7935 C CA . PHE D 1 204 ? 23.150 13.137 80.310 1.00 24.43 184 PHE D CA 1
ATOM 7936 C C . PHE D 1 204 ? 23.455 14.551 79.821 1.00 33.05 184 PHE D C 1
ATOM 7937 O O . PHE D 1 204 ? 22.738 15.503 80.147 1.00 23.70 184 PHE D O 1
ATOM 7945 N N . LEU D 1 205 ? 24.523 14.680 79.043 1.00 31.07 185 LEU D N 1
ATOM 7946 C CA . LEU D 1 205 ? 24.896 15.951 78.439 1.00 32.09 185 LEU D CA 1
ATOM 7947 C C . LEU D 1 205 ? 25.854 15.697 77.293 1.00 34.84 185 LEU D C 1
ATOM 7948 O O . LEU D 1 205 ? 26.396 14.602 77.165 1.00 28.37 185 LEU D O 1
ATOM 7953 N N . SER D 1 206 ? 26.060 16.712 76.463 1.00 33.61 186 SER D N 1
ATOM 7954 C CA . SER D 1 206 ? 27.064 16.626 75.418 1.00 31.61 186 SER D CA 1
ATOM 7955 C C . SER D 1 206 ? 28.407 17.109 75.954 1.00 34.70 186 SER D C 1
ATOM 7956 O O . SER D 1 206 ? 28.460 17.968 76.831 1.00 36.15 186 SER D O 1
ATOM 7959 N N . ALA D 1 207 ? 29.492 16.551 75.432 1.00 38.14 187 ALA D N 1
ATOM 7960 C CA . ALA D 1 207 ? 30.829 16.938 75.864 1.00 40.39 187 ALA D CA 1
ATOM 7961 C C . ALA D 1 207 ? 31.412 18.004 74.942 1.00 41.97 187 ALA D C 1
ATOM 7962 O O . ALA D 1 207 ? 32.555 18.434 75.116 1.00 42.15 187 ALA D O 1
ATOM 7964 N N . THR D 1 208 ? 30.608 18.434 73.972 1.00 40.76 188 THR D N 1
ATOM 7965 C CA . THR D 1 208 ? 31.073 19.304 72.896 1.00 42.45 188 THR D CA 1
ATOM 7966 C C . THR D 1 208 ? 31.313 20.753 73.315 1.00 44.87 188 THR D C 1
ATOM 7967 O O . THR D 1 208 ? 31.958 21.507 72.587 1.00 51.17 188 THR D O 1
ATOM 7971 N N . ALA D 1 209 ? 30.794 21.148 74.472 1.00 41.48 189 ALA D N 1
ATOM 7972 C CA . ALA D 1 209 ? 30.957 22.526 74.933 1.00 39.70 189 ALA D CA 1
ATOM 7973 C C . ALA D 1 209 ? 31.743 22.584 76.236 1.00 41.47 189 ALA D C 1
ATOM 7974 O O . ALA D 1 209 ? 31.839 23.636 76.867 1.00 33.47 189 ALA D O 1
ATOM 7976 N N . LEU D 1 210 ? 32.304 21.444 76.629 1.00 45.43 190 LEU D N 1
ATOM 7977 C CA . LEU D 1 210 ? 33.060 21.346 77.869 1.00 43.86 190 LEU D CA 1
ATOM 7978 C C . LEU D 1 210 ? 34.550 21.573 77.643 1.00 47.08 190 LEU D C 1
ATOM 7979 O O . LEU D 1 210 ? 35.151 20.971 76.754 1.00 43.19 190 LEU D O 1
ATOM 7984 N N . THR D 1 211 ? 35.140 22.447 78.454 1.00 49.72 191 THR D N 1
ATOM 7985 C CA . THR D 1 211 ? 36.585 22.634 78.453 1.00 47.85 191 THR D CA 1
ATOM 7986 C C . THR D 1 211 ? 37.255 21.343 78.892 1.00 48.50 191 THR D C 1
ATOM 7987 O O . THR D 1 211 ? 38.107 20.796 78.194 1.00 48.01 191 THR D O 1
ATOM 7991 N N . ASP D 1 212 ? 36.841 20.859 80.058 1.00 50.59 192 ASP D N 1
ATOM 7992 C CA . ASP D 1 212 ? 37.395 19.647 80.641 1.00 43.38 192 ASP D CA 1
ATOM 7993 C C . ASP D 1 212 ? 36.268 18.669 80.976 1.00 45.86 192 ASP D C 1
ATOM 7994 O O . ASP D 1 212 ? 35.607 18.796 82.010 1.00 41.93 192 ASP D O 1
ATOM 7999 N N . VAL D 1 213 ? 36.060 17.695 80.095 1.00 43.39 193 VAL D N 1
ATOM 8000 C CA . VAL D 1 213 ? 34.963 16.742 80.236 1.00 39.53 193 VAL D CA 1
ATOM 8001 C C . VAL D 1 213 ? 34.987 16.008 81.577 1.00 39.72 193 VAL D C 1
ATOM 8002 O O . VAL D 1 213 ? 33.963 15.900 82.247 1.00 43.38 193 VAL D O 1
ATOM 8006 N N . ALA D 1 214 ? 36.154 15.519 81.978 1.00 36.76 194 ALA D N 1
ATOM 8007 C CA . ALA D 1 214 ? 36.264 14.775 83.228 1.00 41.93 194 ALA D CA 1
ATOM 8008 C C . ALA D 1 214 ? 36.009 15.666 84.444 1.00 41.11 194 ALA D C 1
ATOM 8009 O O . ALA D 1 214 ? 35.459 15.211 85.450 1.00 35.08 194 ALA D O 1
ATOM 8011 N N . ALA D 1 215 ? 36.401 16.933 84.347 1.00 38.40 195 ALA D N 1
ATOM 8012 C CA . ALA D 1 215 ? 36.251 17.862 85.463 1.00 37.93 195 ALA D CA 1
ATOM 8013 C C . ALA D 1 215 ? 34.782 18.192 85.728 1.00 36.40 195 ALA D C 1
ATOM 8014 O O . ALA D 1 215 ? 34.363 18.329 86.879 1.00 29.81 195 ALA D O 1
ATOM 8016 N N . THR D 1 216 ? 34.007 18.319 84.654 1.00 36.01 196 THR D N 1
ATOM 8017 C CA . THR D 1 216 ? 32.585 18.620 84.763 1.00 35.30 196 THR D CA 1
ATOM 8018 C C . THR D 1 216 ? 31.818 17.428 85.324 1.00 38.42 196 THR D C 1
ATOM 8019 O O . THR D 1 216 ? 30.880 17.588 86.109 1.00 38.35 196 THR D O 1
ATOM 8023 N N . MET D 1 217 ? 32.225 16.231 84.916 1.00 33.05 197 MET D N 1
ATOM 8024 C CA . MET D 1 217 ? 31.571 15.012 85.361 1.00 31.69 197 MET D CA 1
ATOM 8025 C C . MET D 1 217 ? 31.904 14.719 86.813 1.00 30.56 197 MET D C 1
ATOM 8026 O O . MET D 1 217 ? 31.061 14.221 87.556 1.00 34.29 197 MET D O 1
ATOM 8031 N N . ARG D 1 218 ? 33.132 15.026 87.219 1.00 36.38 198 ARG D N 1
ATOM 8032 C CA . ARG D 1 218 ? 33.505 14.877 88.621 1.00 42.87 198 ARG D CA 1
ATOM 8033 C C . ARG D 1 218 ? 32.657 15.819 89.458 1.00 35.42 198 ARG D C 1
ATOM 8034 O O . ARG D 1 218 ? 32.173 15.456 90.529 1.00 37.19 198 ARG D O 1
ATOM 8042 N N . ARG D 1 219 ? 32.472 17.031 88.946 1.00 36.27 199 ARG D N 1
ATOM 8043 C CA . ARG D 1 219 ? 31.702 18.048 89.645 1.00 37.69 199 ARG D CA 1
ATOM 8044 C C . ARG D 1 219 ? 30.248 17.630 89.855 1.00 37.35 199 ARG D C 1
ATOM 8045 O O . ARG D 1 219 ? 29.708 17.789 90.949 1.00 39.76 199 ARG D O 1
ATOM 8053 N N . VAL D 1 220 ? 29.620 17.091 88.813 1.00 32.09 200 VAL D N 1
ATOM 8054 C CA . VAL D 1 220 ? 28.233 16.639 88.910 1.00 35.80 200 VAL D CA 1
ATOM 8055 C C . VAL D 1 220 ? 28.074 15.519 89.945 1.00 36.65 200 VAL D C 1
ATOM 8056 O O . VAL D 1 220 ? 27.074 15.458 90.659 1.00 33.91 200 VAL D O 1
ATOM 8060 N N . ILE D 1 221 ? 29.070 14.641 90.029 1.00 38.14 201 ILE D N 1
ATOM 8061 C CA . ILE D 1 221 ? 29.060 13.568 91.021 1.00 38.32 201 ILE D CA 1
ATOM 8062 C C . ILE D 1 221 ? 29.281 14.113 92.432 1.00 35.27 201 ILE D C 1
ATOM 8063 O O . ILE D 1 221 ? 28.593 13.718 93.375 1.00 42.04 201 ILE D O 1
ATOM 8068 N N . ASP D 1 222 ? 30.237 15.026 92.569 1.00 26.83 202 ASP D N 1
ATOM 8069 C CA . ASP D 1 222 ? 30.577 15.582 93.875 1.00 31.21 202 ASP D CA 1
ATOM 8070 C C . ASP D 1 222 ? 29.524 16.560 94.389 1.00 33.55 202 ASP D C 1
ATOM 8071 O O . ASP D 1 222 ? 29.171 16.548 95.565 1.00 34.68 202 ASP D O 1
ATOM 8076 N N . ARG D 1 223 ? 29.014 17.401 93.497 1.00 35.69 203 ARG D N 1
ATOM 8077 C CA . ARG D 1 223 ? 28.099 18.463 93.898 1.00 40.43 203 ARG D CA 1
ATOM 8078 C C . ARG D 1 223 ? 26.632 18.021 93.854 1.00 36.08 203 ARG D C 1
ATOM 8079 O O . ARG D 1 223 ? 25.778 18.602 94.525 1.00 39.17 203 ARG D O 1
ATOM 8087 N N . GLY D 1 224 ? 26.345 16.984 93.074 1.00 33.49 204 GLY D N 1
ATOM 8088 C CA . GLY D 1 224 ? 24.976 16.521 92.915 1.00 38.92 204 GLY D CA 1
ATOM 8089 C C . GLY D 1 224 ? 24.692 15.193 93.589 1.00 40.68 204 GLY D C 1
ATOM 8090 O O . GLY D 1 224 ? 25.408 14.787 94.505 1.00 51.83 204 GLY D O 1
ATOM 8091 N N . ARG D 1 225 ? 23.640 14.514 93.137 1.00 37.18 205 ARG D N 1
ATOM 8092 C CA . ARG D 1 225 ? 23.294 13.205 93.680 1.00 41.55 205 ARG D CA 1
ATOM 8093 C C . ARG D 1 225 ? 23.250 12.137 92.582 1.00 39.92 205 ARG D C 1
ATOM 8094 O O . ARG D 1 225 ? 22.611 11.096 92.742 1.00 34.54 205 ARG D O 1
ATOM 8102 N N . ALA D 1 226 ? 23.954 12.396 91.481 1.00 30.25 206 ALA D N 1
ATOM 8103 C CA . ALA D 1 226 ? 23.975 11.495 90.330 1.00 30.26 206 ALA D CA 1
ATOM 8104 C C . ALA D 1 226 ? 24.738 10.188 90.585 1.00 37.36 206 ALA D C 1
ATOM 8105 O O . ALA D 1 226 ? 25.834 10.192 91.151 1.00 32.20 206 ALA D O 1
ATOM 8107 N N . ARG D 1 227 ? 24.148 9.075 90.155 1.00 34.95 207 ARG D N 1
ATOM 8108 C CA . ARG D 1 227 ? 24.794 7.771 90.255 1.00 33.88 207 ARG D CA 1
ATOM 8109 C C . ARG D 1 227 ? 25.779 7.585 89.116 1.00 35.27 207 ARG D C 1
ATOM 8110 O O . ARG D 1 227 ? 26.727 6.808 89.217 1.00 35.21 207 ARG D O 1
ATOM 8118 N N . LEU D 1 228 ? 25.527 8.288 88.017 1.00 35.17 208 LEU D N 1
ATOM 8119 C CA . LEU D 1 228 ? 26.426 8.251 86.875 1.00 32.38 208 LEU D CA 1
ATOM 8120 C C . LEU D 1 228 ? 26.205 9.460 85.977 1.00 36.97 208 LEU D C 1
ATOM 8121 O O . LEU D 1 228 ? 25.101 10.002 85.903 1.00 37.52 208 LEU D O 1
ATOM 8126 N N . VAL D 1 229 ? 27.267 9.881 85.300 1.00 29.18 209 VAL D N 1
ATOM 8127 C CA . VAL D 1 229 ? 27.193 10.972 84.346 1.00 28.09 209 VAL D CA 1
ATOM 8128 C C . VAL D 1 229 ? 27.607 10.449 82.977 1.00 31.39 209 VAL D C 1
ATOM 8129 O O . VAL D 1 229 ? 28.589 9.724 82.864 1.00 30.89 209 VAL D O 1
ATOM 8133 N N . VAL D 1 230 ? 26.852 10.802 81.943 1.00 30.43 210 VAL D N 1
ATOM 8134 C CA . VAL D 1 230 ? 27.192 10.393 80.587 1.00 29.56 210 VAL D CA 1
ATOM 8135 C C . VAL D 1 230 ? 27.394 11.607 79.690 1.00 28.51 210 VAL D C 1
ATOM 8136 O O . VAL D 1 230 ? 26.444 12.330 79.396 1.00 24.15 210 VAL D O 1
ATOM 8140 N N . ALA D 1 231 ? 28.636 11.825 79.264 1.00 26.89 211 ALA D N 1
ATOM 8141 C CA . ALA D 1 231 ? 28.958 12.891 78.320 1.00 30.73 211 ALA D CA 1
ATOM 8142 C C . ALA D 1 231 ? 29.180 12.321 76.917 1.00 33.24 211 ALA D C 1
ATOM 8143 O O . ALA D 1 231 ? 30.237 11.759 76.625 1.00 33.99 211 ALA D O 1
ATOM 8145 N N . THR D 1 232 ? 28.177 12.473 76.056 1.00 32.19 212 THR D N 1
ATOM 8146 C CA . THR D 1 232 ? 28.218 11.920 74.706 1.00 28.34 212 THR D CA 1
ATOM 8147 C C . THR D 1 232 ? 29.135 12.726 73.792 1.00 32.04 212 THR D C 1
ATOM 8148 O O . THR D 1 232 ? 29.386 13.906 74.028 1.00 33.51 212 THR D O 1
ATOM 8152 N N . ASP D 1 233 ? 29.614 12.083 72.733 1.00 34.41 213 ASP D N 1
ATOM 8153 C CA . ASP D 1 233 ? 30.615 12.690 71.867 1.00 37.87 213 ASP D CA 1
ATOM 8154 C C . ASP D 1 233 ? 30.367 12.338 70.402 1.00 36.98 213 ASP D C 1
ATOM 8155 O O . ASP D 1 233 ? 31.308 12.140 69.632 1.00 43.28 213 ASP D O 1
ATOM 8160 N N . GLY D 1 234 ? 29.096 12.258 70.022 1.00 33.88 214 GLY D N 1
ATOM 8161 C CA . GLY D 1 234 ? 28.723 12.009 68.639 1.00 30.07 214 GLY D CA 1
ATOM 8162 C C . GLY D 1 234 ? 29.203 10.675 68.096 1.00 38.04 214 GLY D C 1
ATOM 8163 O O . GLY D 1 234 ? 28.998 9.627 68.711 1.00 37.18 214 GLY D O 1
ATOM 8164 N N . ALA D 1 235 ? 29.854 10.717 66.938 1.00 35.96 215 ALA D N 1
ATOM 8165 C CA . ALA D 1 235 ? 30.315 9.505 66.272 1.00 33.02 215 ALA D CA 1
ATOM 8166 C C . ALA D 1 235 ? 31.495 8.855 66.990 1.00 33.45 215 ALA D C 1
ATOM 8167 O O . ALA D 1 235 ? 31.843 7.712 66.699 1.00 32.12 215 ALA D O 1
ATOM 8169 N N . HIS D 1 236 ? 32.108 9.585 67.919 1.00 38.13 216 HIS D N 1
ATOM 8170 C CA . HIS D 1 236 ? 33.224 9.063 68.708 1.00 30.80 216 HIS D CA 1
ATOM 8171 C C . HIS D 1 236 ? 32.736 8.290 69.925 1.00 35.34 216 HIS D C 1
ATOM 8172 O O . HIS D 1 236 ? 33.528 7.867 70.766 1.00 35.06 216 HIS D O 1
ATOM 8179 N N . GLY D 1 237 ? 31.424 8.110 70.015 1.00 36.00 217 GLY D N 1
ATOM 8180 C CA . GLY D 1 237 ? 30.823 7.488 71.175 1.00 35.97 217 GLY D CA 1
ATOM 8181 C C . GLY D 1 237 ? 30.662 8.510 72.276 1.00 30.47 217 GLY D C 1
ATOM 8182 O O . GLY D 1 237 ? 29.974 9.514 72.108 1.00 32.84 217 GLY D O 1
ATOM 8183 N N . GLY D 1 238 ? 31.310 8.261 73.404 1.00 33.67 218 GLY D N 1
ATOM 8184 C CA . GLY D 1 238 ? 31.237 9.167 74.533 1.00 35.40 218 GLY D CA 1
ATOM 8185 C C . GLY D 1 238 ? 31.892 8.574 75.761 1.00 37.70 218 GLY D C 1
ATOM 8186 O O . GLY D 1 238 ? 32.586 7.558 75.677 1.00 39.29 218 GLY D O 1
ATOM 8187 N N . SER D 1 239 ? 31.670 9.206 76.908 1.00 35.42 219 SER D N 1
ATOM 8188 C CA . SER D 1 239 ? 32.305 8.771 78.143 1.00 33.83 219 SER D CA 1
ATOM 8189 C C . SER D 1 239 ? 31.350 8.798 79.335 1.00 34.69 219 SER D C 1
ATOM 8190 O O . SER D 1 239 ? 30.369 9.543 79.347 1.00 33.88 219 SER D O 1
ATOM 8193 N N . VAL D 1 240 ? 31.642 7.974 80.335 1.00 30.84 220 VAL D N 1
ATOM 8194 C CA . VAL D 1 240 ? 30.784 7.869 81.504 1.00 31.42 220 VAL D CA 1
ATOM 8195 C C . VAL D 1 240 ? 31.616 7.926 82.779 1.00 33.49 220 VAL D C 1
ATOM 8196 O O . VAL D 1 240 ? 32.762 7.484 82.808 1.00 36.46 220 VAL D O 1
ATOM 8200 N N . LEU D 1 241 ? 31.043 8.506 83.826 1.00 30.67 221 LEU D N 1
ATOM 8201 C CA . LEU D 1 241 ? 31.659 8.487 85.140 1.00 29.05 221 LEU D CA 1
ATOM 8202 C C . LEU D 1 241 ? 30.677 7.878 86.125 1.00 30.82 221 LEU D C 1
ATOM 8203 O O . LEU D 1 241 ? 29.521 8.290 86.192 1.00 34.95 221 LEU D O 1
ATOM 8208 N N . VAL D 1 242 ? 31.133 6.883 86.872 1.00 28.67 222 VAL D N 1
ATOM 8209 C CA . VAL D 1 242 ? 30.278 6.207 87.837 1.00 30.87 222 VAL D CA 1
ATOM 8210 C C . VAL D 1 242 ? 30.655 6.622 89.249 1.00 31.24 222 VAL D C 1
ATOM 8211 O O . VAL D 1 242 ? 31.837 6.643 89.597 1.00 32.98 222 VAL D O 1
ATOM 8215 N N . ARG D 1 243 ? 29.650 6.962 90.051 1.00 33.73 223 ARG D N 1
ATOM 8216 C CA . ARG D 1 243 ? 29.868 7.328 91.446 1.00 33.25 223 ARG D CA 1
ATOM 8217 C C . ARG D 1 243 ? 30.765 6.307 92.129 1.00 33.45 223 ARG D C 1
ATOM 8218 O O . ARG D 1 243 ? 30.513 5.104 92.061 1.00 39.31 223 ARG D O 1
ATOM 8226 N N . GLY D 1 244 ? 31.833 6.793 92.750 1.00 32.96 224 GLY D N 1
ATOM 8227 C CA . GLY D 1 244 ? 32.749 5.930 93.468 1.00 32.45 224 GLY D CA 1
ATOM 8228 C C . GLY D 1 244 ? 33.946 5.503 92.644 1.00 34.60 224 GLY D C 1
ATOM 8229 O O . GLY D 1 244 ? 34.832 4.814 93.145 1.00 39.50 224 GLY D O 1
ATOM 8230 N N . GLU D 1 245 ? 33.979 5.910 91.380 1.00 33.10 225 GLU D N 1
ATOM 8231 C CA . GLU D 1 245 ? 35.098 5.566 90.513 1.00 36.68 225 GLU D CA 1
ATOM 8232 C C . GLU D 1 245 ? 35.963 6.790 90.234 1.00 34.93 225 GLU D C 1
ATOM 8233 O O . GLU D 1 245 ? 35.486 7.921 90.290 1.00 45.23 225 GLU D O 1
ATOM 8239 N N . THR D 1 246 ? 37.240 6.554 89.945 1.00 38.67 226 THR D N 1
ATOM 8240 C CA . THR D 1 246 ? 38.198 7.630 89.709 1.00 36.72 226 THR D CA 1
ATOM 8241 C C . THR D 1 246 ? 38.291 7.986 88.234 1.00 45.30 226 THR D C 1
ATOM 8242 O O . THR D 1 246 ? 38.290 9.159 87.860 1.00 46.72 226 THR D O 1
ATOM 8246 N N . GLU D 1 247 ? 38.382 6.957 87.399 1.00 45.42 227 GLU D N 1
ATOM 8247 C CA . GLU D 1 247 ? 38.584 7.144 85.970 1.00 50.76 227 GLU D CA 1
ATOM 8248 C C . GLU D 1 247 ? 37.260 7.151 85.214 1.00 44.61 227 GLU D C 1
ATOM 8249 O O . GLU D 1 247 ? 36.310 6.472 85.601 1.00 38.22 227 GLU D O 1
ATOM 8255 N N . VAL D 1 248 ? 37.197 7.932 84.140 1.00 42.03 228 VAL D N 1
ATOM 8256 C CA . VAL D 1 248 ? 36.036 7.903 83.264 1.00 36.09 228 VAL D CA 1
ATOM 8257 C C . VAL D 1 248 ? 36.156 6.695 82.339 1.00 41.62 228 VAL D C 1
ATOM 8258 O O . VAL D 1 248 ? 37.260 6.275 81.999 1.00 50.54 228 VAL D O 1
ATOM 8262 N N . ARG D 1 249 ? 35.022 6.115 81.965 1.00 39.25 229 ARG D N 1
ATOM 8263 C CA . ARG D 1 249 ? 35.008 5.038 80.983 1.00 42.73 229 ARG D CA 1
ATOM 8264 C C . ARG D 1 249 ? 34.588 5.598 79.634 1.00 44.33 229 ARG D C 1
ATOM 8265 O O . ARG D 1 249 ? 33.823 6.556 79.576 1.00 37.80 229 ARG D O 1
ATOM 8273 N N . ARG D 1 250 ? 35.087 5.009 78.552 1.00 47.77 230 ARG D N 1
ATOM 8274 C CA . ARG D 1 250 ? 34.617 5.366 77.218 1.00 40.71 230 ARG D CA 1
ATOM 8275 C C . ARG D 1 250 ? 33.625 4.322 76.734 1.00 36.36 230 ARG D C 1
ATOM 8276 O O . ARG D 1 250 ? 33.597 3.202 77.236 1.00 41.58 230 ARG D O 1
ATOM 8284 N N . TYR D 1 251 ? 32.796 4.699 75.768 1.00 44.05 231 TYR D N 1
ATOM 8285 C CA . TYR D 1 251 ? 32.025 3.724 75.012 1.00 43.19 231 TYR D CA 1
ATOM 8286 C C . TYR D 1 251 ? 32.139 4.071 73.537 1.00 34.88 231 TYR D C 1
ATOM 8287 O O . TYR D 1 251 ? 32.323 5.231 73.173 1.00 33.78 231 TYR D O 1
ATOM 8296 N N . ALA D 1 252 ? 32.048 3.057 72.690 1.00 42.99 232 ALA D N 1
ATOM 8297 C CA . ALA D 1 252 ? 32.200 3.251 71.259 1.00 43.22 232 ALA D CA 1
ATOM 8298 C C . ALA D 1 252 ? 30.853 3.512 70.603 1.00 41.81 232 ALA D C 1
ATOM 8299 O O . ALA D 1 252 ? 29.818 3.031 71.071 1.00 39.83 232 ALA D O 1
ATOM 8301 N N . ALA D 1 253 ? 30.865 4.284 69.525 1.00 31.94 233 ALA D N 1
ATOM 8302 C CA . ALA D 1 253 ? 29.674 4.419 68.705 1.00 34.34 233 ALA D CA 1
ATOM 8303 C C . ALA D 1 253 ? 29.451 3.123 67.944 1.00 37.64 233 ALA D C 1
ATOM 8304 O O . ALA D 1 253 ? 30.403 2.433 67.573 1.00 40.28 233 ALA D O 1
ATOM 8306 N N . VAL D 1 254 ? 28.188 2.786 67.732 1.00 34.97 234 VAL D N 1
ATOM 8307 C CA . VAL D 1 254 ? 27.832 1.650 66.899 1.00 36.85 234 VAL D CA 1
ATOM 8308 C C . VAL D 1 254 ? 27.436 2.177 65.525 1.00 37.06 234 VAL D C 1
ATOM 8309 O O . VAL D 1 254 ? 26.789 3.221 65.417 1.00 34.89 234 VAL D O 1
ATOM 8313 N N . ALA D 1 255 ? 27.846 1.476 64.474 1.00 37.80 235 ALA D N 1
ATOM 8314 C CA . ALA D 1 255 ? 27.490 1.880 63.120 1.00 35.81 235 ALA D CA 1
ATOM 8315 C C . ALA D 1 255 ? 26.010 1.628 62.865 1.00 31.55 235 ALA D C 1
ATOM 8316 O O . ALA D 1 255 ? 25.492 0.564 63.190 1.00 30.01 235 ALA D O 1
ATOM 8318 N N . PRO D 1 256 ? 25.317 2.620 62.287 1.00 37.00 236 PRO D N 1
ATOM 8319 C CA . PRO D 1 256 ? 23.907 2.405 61.965 1.00 30.70 236 PRO D CA 1
ATOM 8320 C C . PRO D 1 256 ? 23.770 1.386 60.840 1.00 34.52 236 PRO D C 1
ATOM 8321 O O . PRO D 1 256 ? 24.726 1.176 60.098 1.00 30.55 236 PRO D O 1
ATOM 8325 N N . GLU D 1 257 ? 22.603 0.761 60.721 1.00 38.13 237 GLU D N 1
ATOM 8326 C CA . GLU D 1 257 ? 22.373 -0.226 59.675 1.00 29.59 237 GLU D CA 1
ATOM 8327 C C . GLU D 1 257 ? 21.894 0.451 58.401 1.00 33.44 237 GLU D C 1
ATOM 8328 O O . GLU D 1 257 ? 21.493 -0.210 57.448 1.00 41.28 237 GLU D O 1
ATOM 8334 N N . ALA D 1 258 ? 21.937 1.778 58.401 1.00 37.20 238 ALA D N 1
ATOM 8335 C CA . ALA D 1 258 ? 21.570 2.572 57.236 1.00 40.62 238 ALA D CA 1
ATOM 8336 C C . ALA D 1 258 ? 22.529 3.760 57.125 1.00 39.82 238 ALA D C 1
ATOM 8337 O O . ALA D 1 258 ? 23.242 4.063 58.085 1.00 28.75 238 ALA D O 1
ATOM 8339 N N . PRO D 1 259 ? 22.576 4.419 55.953 1.00 39.83 239 PRO D N 1
ATOM 8340 C CA . PRO D 1 259 ? 23.435 5.600 55.821 1.00 29.84 239 PRO D CA 1
ATOM 8341 C C . PRO D 1 259 ? 23.056 6.707 56.799 1.00 30.83 239 PRO D C 1
ATOM 8342 O O . PRO D 1 259 ? 21.874 6.947 57.024 1.00 33.91 239 PRO D O 1
ATOM 8346 N N . VAL D 1 260 ? 24.056 7.366 57.376 1.00 35.33 240 VAL D N 1
ATOM 8347 C CA . VAL D 1 260 ? 23.811 8.485 58.278 1.00 38.33 240 VAL D CA 1
ATOM 8348 C C . VAL D 1 260 ? 23.371 9.709 57.481 1.00 41.61 240 VAL D C 1
ATOM 8349 O O . VAL D 1 260 ? 24.107 10.205 56.627 1.00 36.71 240 VAL D O 1
ATOM 8353 N N . VAL D 1 261 ? 22.162 10.183 57.762 1.00 43.51 241 VAL D N 1
ATOM 8354 C CA . VAL D 1 261 ? 21.587 11.305 57.034 1.00 43.58 241 VAL D CA 1
ATOM 8355 C C . VAL D 1 261 ? 21.521 12.554 57.900 1.00 47.19 241 VAL D C 1
ATOM 8356 O O . VAL D 1 261 ? 22.072 13.598 57.545 1.00 48.81 241 VAL D O 1
ATOM 8360 N N . ASP D 1 262 ? 20.844 12.434 59.039 1.00 45.52 242 ASP D N 1
ATOM 8361 C CA . ASP D 1 262 ? 20.651 13.559 59.949 1.00 49.65 242 ASP D CA 1
ATOM 8362 C C . ASP D 1 262 ? 20.839 13.163 61.410 1.00 44.41 242 ASP D C 1
ATOM 8363 O O . ASP D 1 262 ? 19.996 12.477 61.991 1.00 41.37 242 ASP D O 1
ATOM 8368 N N . SER D 1 263 ? 21.932 13.636 62.002 1.00 42.68 243 SER D N 1
ATOM 8369 C CA . SER D 1 263 ? 22.289 13.296 63.376 1.00 42.56 243 SER D CA 1
ATOM 8370 C C . SER D 1 263 ? 21.447 14.047 64.407 1.00 46.54 243 SER D C 1
ATOM 8371 O O . SER D 1 263 ? 21.755 14.030 65.598 1.00 49.86 243 SER D O 1
ATOM 8374 N N . ASN D 1 264 ? 20.388 14.706 63.953 1.00 48.00 244 ASN D N 1
ATOM 8375 C CA . ASN D 1 264 ? 19.466 15.354 64.871 1.00 43.48 244 ASN D CA 1
ATOM 8376 C C . ASN D 1 264 ? 18.580 14.317 65.548 1.00 38.30 244 ASN D C 1
ATOM 8377 O O . ASN D 1 264 ? 17.875 13.558 64.881 1.00 39.32 244 ASN D O 1
ATOM 8382 N N . GLY D 1 265 ? 18.635 14.283 66.876 1.00 40.00 245 GLY D N 1
ATOM 8383 C CA . GLY D 1 265 ? 17.807 13.386 67.663 1.00 34.39 245 GLY D CA 1
ATOM 8384 C C . GLY D 1 265 ? 18.588 12.252 68.300 1.00 32.64 245 GLY D C 1
ATOM 8385 O O . GLY D 1 265 ? 18.020 11.422 69.013 1.00 31.12 245 GLY D O 1
ATOM 8386 N N . ALA D 1 266 ? 19.893 12.223 68.044 1.00 29.46 246 ALA D N 1
ATOM 8387 C CA . ALA D 1 266 ? 20.757 11.146 68.514 1.00 30.51 246 ALA D CA 1
ATOM 8388 C C . ALA D 1 266 ? 20.890 11.122 70.034 1.00 28.36 246 ALA D C 1
ATOM 8389 O O . ALA D 1 266 ? 20.943 10.057 70.643 1.00 27.92 246 ALA D O 1
ATOM 8391 N N . GLY D 1 267 ? 20.955 12.297 70.644 1.00 30.14 247 GLY D N 1
ATOM 8392 C CA . GLY D 1 267 ? 21.047 12.387 72.087 1.00 29.27 247 GLY D CA 1
ATOM 8393 C C . GLY D 1 267 ? 19.751 11.980 72.758 1.00 29.91 247 GLY D C 1
ATOM 8394 O O . GLY D 1 267 ? 19.758 11.333 73.808 1.00 28.29 247 GLY D O 1
ATOM 8395 N N . ASP D 1 268 ? 18.632 12.360 72.152 1.00 28.95 248 ASP D N 1
ATOM 8396 C CA . ASP D 1 268 ? 17.325 12.013 72.687 1.00 25.47 248 ASP D CA 1
ATOM 8397 C C . ASP D 1 268 ? 17.068 10.521 72.510 1.00 26.44 248 ASP D C 1
ATOM 8398 O O . ASP D 1 268 ? 16.456 9.881 73.364 1.00 27.34 248 ASP D O 1
ATOM 8403 N N . ALA D 1 269 ? 17.547 9.967 71.403 1.00 26.33 249 ALA D N 1
ATOM 8404 C CA . ALA D 1 269 ? 17.466 8.531 71.181 1.00 29.24 249 ALA D CA 1
ATOM 8405 C C . ALA D 1 269 ? 18.341 7.800 72.194 1.00 29.28 249 ALA D C 1
ATOM 8406 O O . ALA D 1 269 ? 17.940 6.774 72.749 1.00 29.50 249 ALA D O 1
ATOM 8408 N N . PHE D 1 270 ? 19.532 8.341 72.434 1.00 20.85 250 PHE D N 1
ATOM 8409 C CA . PHE D 1 270 ? 20.452 7.764 73.403 1.00 27.08 250 PHE D CA 1
ATOM 8410 C C . PHE D 1 270 ? 19.810 7.672 74.787 1.00 29.37 250 PHE D C 1
ATOM 8411 O O . PHE D 1 270 ? 19.859 6.628 75.437 1.00 28.63 250 PHE D O 1
ATOM 8419 N N . VAL D 1 271 ? 19.213 8.771 75.235 1.00 25.42 251 VAL D N 1
ATOM 8420 C CA . VAL D 1 271 ? 18.528 8.784 76.518 1.00 27.35 251 VAL D CA 1
ATOM 8421 C C . VAL D 1 271 ? 17.376 7.780 76.511 1.00 29.78 251 VAL D C 1
ATOM 8422 O O . VAL D 1 271 ? 17.184 7.042 77.482 1.00 32.85 251 VAL D O 1
ATOM 8426 N N . SER D 1 272 ? 16.628 7.741 75.410 1.00 26.66 252 SER D N 1
ATOM 8427 C CA . SER D 1 272 ? 15.529 6.788 75.254 1.00 31.87 252 SER D CA 1
ATOM 8428 C C . SER D 1 272 ? 15.991 5.348 75.482 1.00 28.75 252 SER D C 1
ATOM 8429 O O . SER D 1 272 ? 15.410 4.620 76.287 1.00 30.24 252 SER D O 1
ATOM 8432 N N . GLY D 1 273 ? 17.043 4.951 74.773 1.00 24.91 253 GLY D N 1
ATOM 8433 C CA . GLY D 1 273 ? 17.574 3.605 74.874 1.00 30.04 253 GLY D CA 1
ATOM 8434 C C . GLY D 1 273 ? 18.233 3.303 76.205 1.00 30.34 253 GLY D C 1
ATOM 8435 O O . GLY D 1 273 ? 18.069 2.206 76.745 1.00 29.48 253 GLY D O 1
ATOM 8436 N N . PHE D 1 274 ? 18.981 4.267 76.738 1.00 29.00 254 PHE D N 1
ATOM 8437 C CA . PHE D 1 274 ? 19.658 4.075 78.018 1.00 29.46 254 PHE D CA 1
ATOM 8438 C C . PHE D 1 274 ? 18.644 3.860 79.138 1.00 31.84 254 PHE D C 1
ATOM 8439 O O . PHE D 1 274 ? 18.842 3.008 80.007 1.00 33.38 254 PHE D O 1
ATOM 8447 N N . LEU D 1 275 ? 17.564 4.635 79.111 1.00 27.23 255 LEU D N 1
ATOM 8448 C CA . LEU D 1 275 ? 16.528 4.532 80.131 1.00 27.93 255 LEU D CA 1
ATOM 8449 C C . LEU D 1 275 ? 15.823 3.181 80.061 1.00 32.59 255 LEU D C 1
ATOM 8450 O O . LEU D 1 275 ? 15.441 2.622 81.089 1.00 30.82 255 LEU D O 1
ATOM 8455 N N . PHE D 1 276 ? 15.665 2.656 78.849 1.00 30.86 256 PHE D N 1
ATOM 8456 C CA . PHE D 1 276 ? 15.070 1.337 78.665 1.00 33.61 256 PHE D CA 1
ATOM 8457 C C . PHE D 1 276 ? 15.873 0.286 79.422 1.00 33.17 256 PHE D C 1
ATOM 8458 O O . PHE D 1 276 ? 15.313 -0.587 80.090 1.00 30.74 256 PHE D O 1
ATOM 8466 N N . GLY D 1 277 ? 17.193 0.384 79.318 1.00 36.26 257 GLY D N 1
ATOM 8467 C CA . GLY D 1 277 ? 18.079 -0.536 80.001 1.00 32.07 257 GLY D CA 1
ATOM 8468 C C . GLY D 1 277 ? 18.069 -0.288 81.493 1.00 32.87 257 GLY D C 1
ATOM 8469 O O . GLY D 1 277 ? 18.177 -1.220 82.288 1.00 34.68 257 GLY D O 1
ATOM 8470 N N . HIS D 1 278 ? 17.935 0.978 81.874 1.00 29.45 258 HIS D N 1
ATOM 8471 C CA . HIS D 1 278 ? 17.920 1.346 83.279 1.00 30.49 258 HIS D CA 1
ATOM 8472 C C . HIS D 1 278 ? 16.671 0.818 83.971 1.00 30.61 258 HIS D C 1
ATOM 8473 O O . HIS D 1 278 ? 16.720 0.392 85.123 1.00 37.14 258 HIS D O 1
ATOM 8480 N N . LEU D 1 279 ? 15.551 0.850 83.258 1.00 34.94 259 LEU D N 1
ATOM 8481 C CA . LEU D 1 279 ? 14.277 0.419 83.819 1.00 34.51 259 LEU D CA 1
ATOM 8482 C C . LEU D 1 279 ? 14.174 -1.101 83.856 1.00 37.29 259 LEU D C 1
ATOM 8483 O O . LEU D 1 279 ? 13.380 -1.662 84.609 1.00 43.35 259 LEU D O 1
ATOM 8488 N N . ALA D 1 280 ? 14.985 -1.766 83.041 1.00 35.19 260 ALA D N 1
ATOM 8489 C CA . ALA D 1 280 ? 15.023 -3.221 83.026 1.00 35.62 260 ALA D CA 1
ATOM 8490 C C . ALA D 1 280 ? 16.180 -3.749 83.883 1.00 39.33 260 ALA D C 1
ATOM 8491 O O . ALA D 1 280 ? 16.529 -4.928 83.815 1.00 30.21 260 ALA D O 1
ATOM 8493 N N . GLY D 1 281 ? 16.777 -2.867 84.680 1.00 29.70 261 GLY D N 1
ATOM 8494 C CA . GLY D 1 281 ? 17.820 -3.254 85.613 1.00 31.22 261 GLY D CA 1
ATOM 8495 C C . GLY D 1 281 ? 19.082 -3.794 84.967 1.00 37.07 261 GLY D C 1
ATOM 8496 O O . GLY D 1 281 ? 19.864 -4.502 85.609 1.00 37.93 261 GLY D O 1
ATOM 8497 N N . GLU D 1 282 ? 19.287 -3.459 83.699 1.00 32.61 262 GLU D N 1
ATOM 8498 C CA . GLU D 1 282 ? 20.466 -3.905 82.967 1.00 31.06 262 GLU D CA 1
ATOM 8499 C C . GLU D 1 282 ? 21.725 -3.194 83.467 1.00 30.10 262 GLU D C 1
ATOM 8500 O O . GLU D 1 282 ? 21.655 -2.060 83.944 1.00 31.35 262 GLU D O 1
ATOM 8506 N N . PRO D 1 283 ? 22.883 -3.869 83.368 1.00 36.54 263 PRO D N 1
ATOM 8507 C CA . PRO D 1 283 ? 24.165 -3.290 83.787 1.00 35.32 263 PRO D CA 1
ATOM 8508 C C . PRO D 1 283 ? 24.545 -2.074 82.954 1.00 33.68 263 PRO D C 1
ATOM 8509 O O . PRO D 1 283 ? 23.969 -1.855 81.890 1.00 30.10 263 PRO D O 1
ATOM 8513 N N . LEU D 1 284 ? 25.523 -1.316 83.439 1.00 36.42 264 LEU D N 1
ATOM 8514 C CA . LEU D 1 284 ? 25.983 -0.092 82.791 1.00 31.88 264 LEU D CA 1
ATOM 8515 C C . LEU D 1 284 ? 26.320 -0.265 81.312 1.00 35.21 264 LEU D C 1
ATOM 8516 O O . LEU D 1 284 ? 25.915 0.548 80.481 1.00 37.97 264 LEU D O 1
ATOM 8521 N N . GLU D 1 285 ? 27.060 -1.320 80.986 1.00 29.76 265 GLU D N 1
ATOM 8522 C CA . GLU D 1 285 ? 27.488 -1.555 79.609 1.00 33.35 265 GLU D CA 1
ATOM 8523 C C . GLU D 1 285 ? 26.324 -1.847 78.659 1.00 36.91 265 GLU D C 1
ATOM 8524 O O . GLU D 1 285 ? 26.365 -1.470 77.489 1.00 32.01 265 GLU D O 1
ATOM 8530 N N . THR D 1 286 ? 25.292 -2.519 79.160 1.00 34.90 266 THR D N 1
ATOM 8531 C CA . THR D 1 286 ? 24.123 -2.834 78.347 1.00 28.31 266 THR D CA 1
ATOM 8532 C C . THR D 1 286 ? 23.307 -1.570 78.091 1.00 34.89 266 THR D C 1
ATOM 8533 O O . THR D 1 286 ? 22.824 -1.334 76.980 1.00 32.34 266 THR D O 1
ATOM 8537 N N . CYS D 1 287 ? 23.165 -0.756 79.132 1.00 37.33 267 CYS D N 1
ATOM 8538 C CA . CYS D 1 287 ? 22.446 0.506 79.027 1.00 34.00 267 CYS D CA 1
ATOM 8539 C C . CYS D 1 287 ? 23.116 1.439 78.022 1.00 33.93 267 CYS D C 1
ATOM 8540 O O . CYS D 1 287 ? 22.444 2.052 77.190 1.00 33.06 267 CYS D O 1
ATOM 8543 N N . LEU D 1 288 ? 24.440 1.540 78.102 1.00 31.18 268 LEU D N 1
ATOM 8544 C CA . LEU D 1 288 ? 25.205 2.343 77.156 1.00 27.25 268 LEU D CA 1
ATOM 8545 C C . LEU D 1 288 ? 25.030 1.811 75.741 1.00 30.73 268 LEU D C 1
ATOM 8546 O O . LEU D 1 288 ? 24.917 2.587 74.792 1.00 34.86 268 LEU D O 1
ATOM 8551 N N . ARG D 1 289 ? 24.997 0.488 75.607 1.00 35.31 269 ARG D N 1
ATOM 8552 C CA . ARG D 1 289 ? 24.842 -0.143 74.301 1.00 33.23 269 ARG D CA 1
ATOM 8553 C C . ARG D 1 289 ? 23.508 0.237 73.653 1.00 30.59 269 ARG D C 1
ATOM 8554 O O . ARG D 1 289 ? 23.471 0.590 72.475 1.00 25.38 269 ARG D O 1
ATOM 8562 N N . TYR D 1 290 ? 22.422 0.173 74.423 1.00 29.95 270 TYR D N 1
ATOM 8563 C CA . TYR D 1 290 ? 21.101 0.541 73.915 1.00 28.74 270 TYR D CA 1
ATOM 8564 C C . TYR D 1 290 ? 21.074 1.984 73.428 1.00 33.23 270 TYR D C 1
ATOM 8565 O O . TYR D 1 290 ? 20.523 2.283 72.366 1.00 30.34 270 TYR D O 1
ATOM 8574 N N . GLY D 1 291 ? 21.658 2.877 74.221 1.00 32.33 271 GLY D N 1
ATOM 8575 C CA . GLY D 1 291 ? 21.727 4.277 73.854 1.00 27.40 271 GLY D CA 1
ATOM 8576 C C . GLY D 1 291 ? 22.455 4.457 72.539 1.00 29.28 271 GLY D C 1
ATOM 8577 O O . GLY D 1 291 ? 21.986 5.175 71.656 1.00 31.51 271 GLY D O 1
ATOM 8578 N N . ALA D 1 292 ? 23.605 3.798 72.411 1.00 28.90 272 ALA D N 1
ATOM 8579 C CA . ALA D 1 292 ? 24.421 3.891 71.203 1.00 28.86 272 ALA D CA 1
ATOM 8580 C C . ALA D 1 292 ? 23.687 3.352 69.971 1.00 30.71 272 ALA D C 1
ATOM 8581 O O . ALA D 1 292 ? 23.795 3.910 68.877 1.00 28.92 272 ALA D O 1
ATOM 8583 N N . ILE D 1 293 ? 22.944 2.265 70.151 1.00 30.66 273 ILE D N 1
ATOM 8584 C CA . ILE D 1 293 ? 22.180 1.676 69.059 1.00 30.01 273 ILE D CA 1
ATOM 8585 C C . ILE D 1 293 ? 20.988 2.559 68.691 1.00 27.74 273 ILE D C 1
ATOM 8586 O O . ILE D 1 293 ? 20.692 2.758 67.514 1.00 28.80 273 ILE D O 1
ATOM 8591 N N . ALA D 1 294 ? 20.310 3.093 69.702 1.00 24.77 274 ALA D N 1
ATOM 8592 C CA . ALA D 1 294 ? 19.182 3.987 69.470 1.00 28.17 274 ALA D CA 1
ATOM 8593 C C . ALA D 1 294 ? 19.644 5.291 68.825 1.00 29.64 274 ALA D C 1
ATOM 8594 O O . ALA D 1 294 ? 19.023 5.776 67.879 1.00 31.89 274 ALA D O 1
ATOM 8596 N N . GLY D 1 295 ? 20.737 5.851 69.333 1.00 29.77 275 GLY D N 1
ATOM 8597 C CA . GLY D 1 295 ? 21.293 7.073 68.782 1.00 26.24 275 GLY D CA 1
ATOM 8598 C C . GLY D 1 295 ? 21.731 6.914 67.339 1.00 28.62 275 GLY D C 1
ATOM 8599 O O . GLY D 1 295 ? 21.514 7.799 66.510 1.00 30.89 275 GLY D O 1
ATOM 8600 N N . ALA D 1 296 ? 22.356 5.782 67.037 1.00 29.40 276 ALA D N 1
ATOM 8601 C CA . ALA D 1 296 ? 22.788 5.488 65.680 1.00 30.29 276 ALA D CA 1
ATOM 8602 C C . ALA D 1 296 ? 21.597 5.422 64.736 1.00 30.52 276 ALA D C 1
ATOM 8603 O O . ALA D 1 296 ? 21.662 5.919 63.615 1.00 38.96 276 ALA D O 1
ATOM 8605 N N . TYR D 1 297 ? 20.509 4.810 65.196 1.00 26.38 277 TYR D N 1
ATOM 8606 C CA . TYR D 1 297 ? 19.295 4.698 64.394 1.00 29.83 277 TYR D CA 1
ATOM 8607 C C . TYR D 1 297 ? 18.718 6.066 64.045 1.00 37.60 277 TYR D C 1
ATOM 8608 O O . TYR D 1 297 ? 18.229 6.283 62.932 1.00 35.47 277 TYR D O 1
ATOM 8617 N N . ALA D 1 298 ? 18.772 6.983 65.005 1.00 33.80 278 ALA D N 1
ATOM 8618 C CA . ALA D 1 298 ? 18.209 8.314 64.830 1.00 34.36 278 ALA D CA 1
ATOM 8619 C C . ALA D 1 298 ? 18.913 9.072 63.709 1.00 35.68 278 ALA D C 1
ATOM 8620 O O . ALA D 1 298 ? 18.319 9.923 63.047 1.00 40.94 278 ALA D O 1
ATOM 8622 N N . CYS D 1 299 ? 20.182 8.743 63.496 1.00 36.95 279 CYS D N 1
ATOM 8623 C CA . CYS D 1 299 ? 21.000 9.411 62.493 1.00 34.29 279 CYS D CA 1
ATOM 8624 C C . CYS D 1 299 ? 20.610 9.027 61.068 1.00 32.00 279 CYS D C 1
ATOM 8625 O O . CYS D 1 299 ? 21.030 9.671 60.109 1.00 32.21 279 CYS D O 1
ATOM 8628 N N . THR D 1 300 ? 19.814 7.975 60.930 1.00 32.37 280 THR D N 1
ATOM 8629 C CA . THR D 1 300 ? 19.411 7.513 59.608 1.00 38.94 280 THR D CA 1
ATOM 8630 C C . THR D 1 300 ? 18.065 8.092 59.215 1.00 39.61 280 THR D C 1
ATOM 8631 O O . THR D 1 300 ? 17.602 7.888 58.093 1.00 40.08 280 THR D O 1
ATOM 8635 N N . ILE D 1 301 ? 17.435 8.802 60.146 1.00 39.84 281 ILE D N 1
ATOM 8636 C CA . ILE D 1 301 ? 16.141 9.421 59.890 1.00 42.06 281 ILE D CA 1
ATOM 8637 C C . ILE D 1 301 ? 16.303 10.894 59.538 1.00 36.48 281 ILE D C 1
ATOM 8638 O O . ILE D 1 301 ? 16.912 11.653 60.294 1.00 37.89 281 ILE D O 1
ATOM 8643 N N . PRO D 1 302 ? 15.762 11.304 58.378 1.00 46.22 282 PRO D N 1
ATOM 8644 C CA . PRO D 1 302 ? 15.821 12.711 57.969 1.00 43.89 282 PRO D CA 1
ATOM 8645 C C . PRO D 1 302 ? 15.017 13.586 58.914 1.00 51.13 282 PRO D C 1
ATOM 8646 O O . PRO D 1 302 ? 14.119 13.081 59.591 1.00 55.73 282 PRO D O 1
ATOM 8650 N N . ALA D 1 303 ? 15.328 14.877 58.958 1.00 51.38 283 ALA D N 1
ATOM 8651 C CA . ALA D 1 303 ? 14.579 15.812 59.789 1.00 58.49 283 ALA D CA 1
ATOM 8652 C C . ALA D 1 303 ? 13.137 15.941 59.306 1.00 59.60 283 ALA D C 1
ATOM 8653 O O . ALA D 1 303 ? 12.266 16.383 60.052 1.00 63.02 283 ALA D O 1
ATOM 8655 N N . THR D 1 304 ? 12.889 15.543 58.059 1.00 61.93 284 THR D N 1
ATOM 8656 C CA . THR D 1 304 ? 11.552 15.618 57.473 1.00 64.37 284 THR D CA 1
ATOM 8657 C C . THR D 1 304 ? 10.580 14.652 58.142 1.00 66.27 284 THR D C 1
ATOM 8658 O O . THR D 1 304 ? 9.365 14.816 58.037 1.00 75.39 284 THR D O 1
ATOM 8662 N N . ARG D 1 305 ? 11.113 13.644 58.825 1.00 59.63 285 ARG D N 1
ATOM 8663 C CA . ARG D 1 305 ? 10.275 12.651 59.486 1.00 60.72 285 ARG D CA 1
ATOM 8664 C C . ARG D 1 305 ? 10.595 12.490 60.969 1.00 58.06 285 ARG D C 1
ATOM 8665 O O . ARG D 1 305 ? 11.687 12.829 61.429 1.00 56.15 285 ARG D O 1
ATOM 8673 N N . ALA D 1 306 ? 9.618 11.980 61.710 1.00 48.50 286 ALA D N 1
ATOM 8674 C CA . ALA D 1 306 ? 9.857 11.493 63.057 1.00 46.74 286 ALA D CA 1
ATOM 8675 C C . ALA D 1 306 ? 10.251 10.028 62.958 1.00 45.55 286 ALA D C 1
ATOM 8676 O O . ALA D 1 306 ? 9.703 9.284 62.141 1.00 48.78 286 ALA D O 1
ATOM 8678 N N . GLY D 1 307 ? 11.209 9.614 63.775 1.00 36.88 287 GLY D N 1
ATOM 8679 C CA . GLY D 1 307 ? 11.649 8.234 63.758 1.00 38.76 287 GLY D CA 1
ATOM 8680 C C . GLY D 1 307 ? 12.332 7.809 65.040 1.00 33.79 287 GLY D C 1
ATOM 8681 O O . GLY D 1 307 ? 13.222 8.497 65.545 1.00 39.60 287 GLY D O 1
ATOM 8682 N N . ALA D 1 308 ? 11.914 6.668 65.570 1.00 30.21 288 ALA D N 1
ATOM 8683 C CA . ALA D 1 308 ? 12.561 6.094 66.740 1.00 27.05 288 ALA D CA 1
ATOM 8684 C C . ALA D 1 308 ? 12.696 4.590 66.569 1.00 33.65 288 ALA D C 1
ATOM 8685 O O . ALA D 1 308 ? 11.824 3.946 65.987 1.00 35.12 288 ALA D O 1
ATOM 8687 N N . ILE D 1 309 ? 13.798 4.040 67.069 1.00 35.35 289 ILE D N 1
ATOM 8688 C CA . ILE D 1 309 ? 14.063 2.611 66.970 1.00 32.13 289 ILE D CA 1
ATOM 8689 C C . ILE D 1 309 ? 13.043 1.818 67.786 1.00 32.89 289 ILE D C 1
ATOM 8690 O O . ILE D 1 309 ? 12.577 2.273 68.833 1.00 34.13 289 ILE D O 1
ATOM 8695 N N . ASP D 1 310 ? 12.678 0.641 67.287 1.00 34.41 290 ASP D N 1
ATOM 8696 C CA . ASP D 1 310 ? 11.736 -0.225 67.982 1.00 37.19 290 ASP D CA 1
ATOM 8697 C C . ASP D 1 310 ? 12.483 -1.224 68.858 1.00 34.81 290 ASP D C 1
ATOM 8698 O O . ASP D 1 310 ? 13.705 -1.347 68.763 1.00 34.06 290 ASP D O 1
ATOM 8703 N N . ARG D 1 311 ? 11.743 -1.937 69.704 1.00 31.08 291 ARG D N 1
ATOM 8704 C CA . ARG D 1 311 ? 12.337 -2.842 70.686 1.00 35.97 291 ARG D CA 1
ATOM 8705 C C . ARG D 1 311 ? 13.121 -3.997 70.058 1.00 34.98 291 ARG D C 1
ATOM 8706 O O . ARG D 1 311 ? 14.175 -4.387 70.566 1.00 31.72 291 ARG D O 1
ATOM 8714 N N . ALA D 1 312 ? 12.606 -4.539 68.958 1.00 36.54 292 ALA D N 1
ATOM 8715 C CA . ALA D 1 312 ? 13.238 -5.678 68.299 1.00 34.11 292 ALA D CA 1
ATOM 8716 C C . ALA D 1 312 ? 14.659 -5.354 67.843 1.00 37.32 292 ALA D C 1
ATOM 8717 O O . ALA D 1 312 ? 15.585 -6.127 68.081 1.00 41.87 292 ALA D O 1
ATOM 8719 N N . ALA D 1 313 ? 14.828 -4.207 67.194 1.00 39.57 293 ALA D N 1
ATOM 8720 C CA . ALA D 1 313 ? 16.136 -3.801 66.690 1.00 41.60 293 ALA D CA 1
ATOM 8721 C C . ALA D 1 313 ? 17.106 -3.492 67.830 1.00 37.99 293 ALA D C 1
ATOM 8722 O O . ALA D 1 313 ? 18.293 -3.811 67.751 1.00 38.40 293 ALA D O 1
ATOM 8724 N N . LEU D 1 314 ? 16.591 -2.873 68.887 1.00 32.93 294 LEU D N 1
ATOM 8725 C CA . LEU D 1 314 ? 17.410 -2.492 70.029 1.00 35.46 294 LEU D CA 1
ATOM 8726 C C . LEU D 1 314 ? 18.026 -3.704 70.730 1.00 38.94 294 LEU D C 1
ATOM 8727 O O . LEU D 1 314 ? 19.145 -3.639 71.238 1.00 34.51 294 LEU D O 1
ATOM 8732 N N . LEU D 1 315 ? 17.286 -4.809 70.755 1.00 38.41 295 LEU D N 1
ATOM 8733 C CA . LEU D 1 315 ? 17.694 -5.981 71.521 1.00 38.66 295 LEU D CA 1
ATOM 8734 C C . LEU D 1 315 ? 18.460 -7.006 70.687 1.00 43.48 295 LEU D C 1
ATOM 8735 O O . LEU D 1 315 ? 18.613 -8.155 71.103 1.00 48.92 295 LEU D O 1
ATOM 8740 N N . ARG D 1 316 ? 18.946 -6.599 69.519 1.00 38.68 296 ARG D N 1
ATOM 8741 C CA . ARG D 1 316 ? 19.732 -7.498 68.681 1.00 41.86 296 ARG D CA 1
ATOM 8742 C C . ARG D 1 316 ? 21.203 -7.449 69.062 1.00 47.53 296 ARG D C 1
ATOM 8743 O O . ARG D 1 316 ? 21.744 -6.376 69.323 1.00 46.11 296 ARG D O 1
ATOM 8751 N N . PRO D 1 317 ? 21.854 -8.619 69.092 1.00 54.73 297 PRO D N 1
ATOM 8752 C CA . PRO D 1 317 ? 23.289 -8.706 69.374 1.00 56.28 297 PRO D CA 1
ATOM 8753 C C . PRO D 1 317 ? 24.143 -8.308 68.171 1.00 51.86 297 PRO D C 1
ATOM 8754 O O . PRO D 1 317 ? 25.120 -7.580 68.348 1.00 48.17 297 PRO D O 1
#

Solvent-accessible surface area: 47597 Å² total; per-residue (Å²): 177,88,17,12,0,0,0,0,0,0,0,0,3,9,10,3,0,53,6,74,89,13,67,4,60,75,88,37,25,25,114,11,60,46,4,85,28,43,7,5,9,19,0,0,32,0,0,12,5,0,63,47,1,53,20,139,5,18,0,0,0,9,6,2,154,25,70,12,0,90,49,0,120,41,9,4,114,160,42,47,9,64,47,20,32,24,117,21,102,22,10,0,6,7,3,1,2,1,0,2,100,81,0,93,56,0,9,0,74,1,40,56,32,74,12,128,126,15,123,17,56,67,81,45,1,50,70,43,9,70,129,10,106,0,0,0,0,1,22,6,40,2,0,57,88,6,6,60,50,1,66,126,48,125,16,25,0,0,0,7,0,53,46,0,78,19,75,123,137,31,40,40,48,7,0,32,35,0,15,1,0,3,2,26,18,96,45,19,139,77,49,29,44,13,1,107,68,1,15,108,121,54,59,0,118,18,0,0,0,26,50,63,98,131,3,0,8,0,4,33,102,79,68,107,130,55,94,140,24,82,43,52,86,46,173,44,107,61,52,3,39,20,14,23,34,10,16,10,1,2,0,2,0,17,0,43,25,60,69,69,82,36,101,17,3,7,86,12,0,9,12,1,9,12,80,11,22,18,18,42,14,108,145,41,26,27,12,63,110,63,21,1,88,165,58,124,179,24,16,0,1,0,0,0,0,0,0,3,6,12,2,0,54,5,72,94,13,65,4,57,74,84,41,26,24,116,13,63,39,5,78,30,40,9,4,8,16,0,0,31,0,0,12,6,0,64,44,0,47,26,133,4,16,1,1,0,12,6,1,158,28,66,14,1,94,54,0,114,43,7,4,115,164,45,44,8,64,47,26,30,28,115,22,98,21,10,0,6,8,2,0,2,2,1,2,99,82,0,95,58,1,8,0,68,1,41,52,36,68,15,128,127,19,118,16,55,60,83,42,1,45,64,44,8,73,140,7,141,0,0,0,0,1,19,7,38,3,0,57,91,7,9,57,49,5,88,122,48,126,18,37,2,0,0,8,0,54,46,2,88,16,74,122,136,34,39,36,49,4,0,39,38,0,9,2,1,2,2,22,14,91,46,19,145,73,43,32,48,12,0,89,88,0,20,96,168,14,85,0,137,18,0,0,0,24,49,58,94,136,2,0,9,0,5,29,110,82,71,103,122,49,88,136,26,83,44,64,76,46,178,50,111,58,48,3,39,22,15,25,30,11,17,9,1,3,0,1,0,25,0,61,20,62,70,70,82,32,93,18,1,9,127,27,0,11,45,2,9,12,79,12,19,16,19,31,12,98,128,50,33,27,11,64,119,76,48,3,90,263,143,25,18,0,0,0,1,0,0,0,0,3,6,15,2,0,48,4,76,86,16,68,8,53,76,84,69,44,21,117,9,61,34,4,67,30,27,9,3,9,18,0,0,31,0,0,11,4,0,62,46,1,53,20,148,3,15,0,1,0,14,7,1,156,25,66,13,0,93,46,0,117,40,7,4,115,164,50,47,7,64,46,24,29,26,117,21,100,22,10,0,7,8,2,0,1,2,0,4,104,80,0,91,51,1,8,0,69,1,41,51,38,72,14,130,126,20,117,14,59,65,80,39,1,45,58,39,8,82,86,11,119,0,0,0,0,2,21,7,39,3,0,58,90,7,9,58,51,2,87,121,54,124,17,38,0,0,0,8,0,56,47,4,90,16,78,119,135,36,43,37,50,6,0,36,36,0,8,2,0,2,3,25,14,92,40,19,144,77,42,24,46,12,0,117,80,0,17,103,165,17,81,0,136,16,0,0,0,26,41,64,97,138,3,0,6,0,5,34,112,80,65,108,130,47,98,146,26,83,44,63,79,55,178,49,110,59,46,2,43,22,14,25,31,11,15,8,0,3,0,1,0,18,0,63,25,66,70,68,81,36,100,16,2,9,122,18,0,11,43,1,9,12,86,14,19,20,22,41,4,57,140,38,33,26,11,69,107,55,26,5,99,226,163,27,21,0,1,0,0,0,1,0,0,2,11,14,14,0,85,4,65,90,11,69,6,58,70,83,49,28,22,116,11,56,50,5,99,30,42,12,3,13,22,0,0,34,0,0,13,4,0,65,47,2,50,20,147,2,14,0,1,0,13,4,2,156,25,66,15,1,90,54,0,116,56,18,4,113,179,40,45,7,59,46,23,30,26,118,19,107,19,7,0,5,8,4,1,2,3,19,5,114,101,34,98,88,1,10,0,75,1,32,48,31,71,18,127,134,20,117,15,55,64,80,44,2,48,68,39,6,70,136,10,111,0,0,0,0,2,20,9,39,3,0,55,88,6,7,63,50,0,62,127,48,120,15,23,0,0,0,7,1,55,52,3,84,24,77,117,141,32,48,46,46,4,0,16,34,0,7,2,0,2,2,22,14,101,46,19,148,75,44,24,44,15,0,115,98,0,14,121,132,18,85,0,119,22,0,0,0,29,40,61,96,139,3,0,4,0,6,34,112,81,71,103,126,53,107,141,28,80,48,66,84,39,162,44,111,94,88,26,71,41,19,28,34,13,17,10,1,3,0,3,0,19,0,43,21,60,67,67,83,35,98,18,4,10,112,14,0,11,32,1,7,12,78,7,17,18,19,38,14,110,138,44,29,27,10,68,105,66,20,1,89,131,180

InterPro domains:
  IPR002173 Carbohydrate/purine kinase, PfkB, conserved site [PS00584] (242-255)
  IPR011611 Carbohydrate kinase PfkB [PF00294] (189-286)
  IPR029056 Ribokinase-like [G3DSA:3.40.1190.20] (1-296)
  IPR029056 Ribokinase-like [SSF53613] (5-295)

B-factor: mean 32.47, std 9.67, range [12.37, 99.88]